Protein AF-A0A367K504-F1 (afdb_monomer)

pLDDT: mean 81.27, std 21.04, range [21.81, 98.81]

Solvent-accessible surface area (backbone atoms only — not comparable to full-atom values): 59587 Å² total; per-residue (Å²): 132,54,74,78,36,51,60,57,52,49,54,50,51,54,34,50,54,45,28,52,50,46,46,54,60,27,46,46,58,29,43,46,84,53,85,76,71,85,64,82,77,92,67,81,67,70,79,74,68,74,73,92,76,68,90,70,59,43,55,76,68,80,69,54,55,53,41,32,34,42,38,22,31,32,24,21,30,46,70,43,43,50,36,16,44,57,37,53,48,46,40,58,67,39,44,48,78,43,61,64,46,73,30,40,36,36,28,10,18,59,31,43,31,49,44,88,86,64,62,35,34,41,72,52,67,72,30,44,51,55,52,35,48,53,43,70,74,68,57,89,54,53,62,45,52,44,50,15,54,40,62,32,20,26,26,61,34,82,84,40,94,71,37,53,48,70,79,40,41,79,28,30,65,46,34,61,75,42,62,33,38,36,72,57,72,53,77,54,92,93,43,42,35,36,38,37,43,37,46,32,57,57,73,56,19,39,23,33,92,52,56,74,28,28,43,37,36,8,78,41,35,44,48,50,46,51,74,54,65,75,67,92,54,63,40,28,40,36,39,24,14,61,42,76,18,41,42,46,76,22,22,12,62,89,65,52,39,61,72,57,54,40,51,56,30,45,38,37,38,22,17,79,70,40,62,32,75,97,60,47,24,75,31,38,42,42,71,43,90,85,34,60,23,40,38,42,47,43,45,23,20,20,83,66,29,26,39,30,46,38,35,38,45,78,66,36,73,22,69,39,83,46,65,56,60,71,85,72,52,69,83,52,56,81,51,48,101,84,68,32,38,66,63,58,46,76,58,87,97,41,79,44,72,62,75,72,79,80,57,90,66,55,39,42,53,39,57,43,35,69,35,40,14,51,66,50,47,80,75,67,35,71,41,64,34,52,45,62,21,46,28,38,32,30,35,52,34,46,84,61,90,60,67,84,63,46,52,63,48,51,24,51,73,83,42,78,50,97,48,73,68,41,82,71,54,101,43,39,34,29,23,67,51,64,54,85,82,50,68,44,81,42,77,45,39,45,36,44,36,34,31,40,88,90,63,50,62,18,68,36,75,40,52,24,36,45,65,33,56,62,42,71,74,81,36,60,63,10,28,48,55,57,71,37,51,50,56,61,50,31,46,50,54,33,50,51,52,53,50,53,52,49,51,57,63,48,50,26,50,73,68,19,67,59,94,50,70,69,34,48,49,54,52,50,51,53,52,48,55,43,43,58,46,64,75,40,72,83,22,67,64,51,50,52,53,38,50,52,53,50,51,52,49,38,46,33,40,31,67,76,68,39,39,69,60,44,55,49,52,52,53,47,58,48,38,58,56,61,42,72,42,33,31,32,39,37,11,81,73,33,91,46,68,50,59,12,41,31,40,36,27,57,61,17,37,31,38,73,88,46,60,44,66,42,46,46,30,27,54,54,40,32,50,45,51,46,64,65,42,48,48,48,50,57,50,51,52,56,48,45,45,83,84,93,76,64,71,87,85,52,91,70,90,73,70,57,71,81,72,34,70,68,48,47,48,49,54,50,49,53,51,51,50,58,48,47,56,56,53,47,47,26,68,41,22,40,54,67,59,42,33,49,71,45,19,54,66,50,55,47,51,53,49,51,50,45,38,53,34,63,32,58,82,16,76,76,43,81,81,71,82,80,79,79,86,75,59,87,92,32,66,74,62,53,58,63,64,77,73,66,83,62,81,84,86,70,87,67,88,76,85,79,81,56,101,81,77,80,87,88,85,90,86,88,79,89,82,83,91,89,88,86,91,81,90,79,92,88,88,82,83,89,80,93,91,87,86,88,82,88,87,85,90,82,89,83,88,78,88,85,87,89,82,90,82,78,95,78,68,67,71,69,61,54,63,72,43,46,72,45,53,59,46,33,68,72,73,65,56,78,65,27,69,50,34,40,61,84,53,54,49,67,59,53,46,53,54,47,45,54,51,31,51,51,44,50,51,49,52,51,53,44,51,63,75,38,56,98,56,50,92,58,51,83,70,34,68,58,48,50,45,42,52,48,40,41,52,49,37,48,51,48,41,53,54,35,48,48,27,73,73,67,76,46,69,48,70,67,64,65,41,65,65,67,56,55,52,50,50,56,49,48,50,58,40,34,64,19,43,40,47,44,40,32,56,54,32,71,76,72,62,69,72,81,91,63,64,70,71,63,33,51,45,49,46,40,57,46,47,46,41,34,53,62,50,46,53,52,60,69,44,34,49,67,84,80,50,79,52,44,52,57,64,44,52,47,51,55,50,52,49,63,52,45,45,53,52,45,26,76,75,70,73,50,60,81,43,75,66,66,29,60,90,57,21,59,60,15,45,51,42,63,52,46,54,52,50,46,45,54,50,32,41,52,50,46,45,48,53,50,52,51,51,54,47,50,33,54,75,68,61,46,36,72,80,65,40,56,59,60,48,48,57,48,52,53,48,60,66,72,76,108

Organism: Rhizopus azygosporus (NCBI:txid86630)

Structure (mmCIF, N/CA/C/O backbone):
data_AF-A0A367K504-F1
#
_entry.id   AF-A0A367K504-F1
#
loop_
_atom_site.group_PDB
_atom_site.id
_atom_site.type_symbol
_atom_site.label_atom_id
_atom_site.label_alt_id
_atom_site.label_comp_id
_atom_site.label_asym_id
_atom_site.label_entity_id
_atom_site.label_seq_id
_atom_site.pdbx_PDB_ins_code
_atom_site.Cartn_x
_atom_site.Cartn_y
_atom_site.Cartn_z
_atom_site.occupancy
_atom_site.B_iso_or_equiv
_atom_site.auth_seq_id
_atom_site.auth_comp_id
_atom_site.auth_asym_id
_atom_site.auth_atom_id
_atom_site.pdbx_PDB_model_num
ATOM 1 N N . MET A 1 1 ? 21.777 19.887 -39.825 1.00 49.09 1 MET A N 1
ATOM 2 C CA . MET A 1 1 ? 21.086 18.692 -39.276 1.00 49.09 1 MET A CA 1
ATOM 3 C C . MET A 1 1 ? 21.015 17.625 -40.354 1.00 49.09 1 MET A C 1
ATOM 5 O O . MET A 1 1 ? 20.733 17.965 -41.496 1.00 49.09 1 MET A O 1
ATOM 9 N N . ASN A 1 2 ? 21.251 16.361 -40.006 1.00 61.56 2 ASN A N 1
ATOM 10 C CA . ASN A 1 2 ? 21.154 15.246 -40.948 1.00 61.56 2 ASN A CA 1
ATOM 11 C C . ASN A 1 2 ? 19.685 14.992 -41.351 1.00 61.56 2 ASN A C 1
ATOM 13 O O . ASN A 1 2 ? 18.843 14.749 -40.485 1.00 61.56 2 ASN A O 1
ATOM 17 N N . LYS A 1 3 ? 19.376 15.009 -42.657 1.00 64.62 3 LYS A N 1
ATOM 18 C CA . LYS A 1 3 ? 18.017 14.747 -43.173 1.00 64.62 3 LYS A CA 1
ATOM 19 C C . LYS A 1 3 ? 17.500 13.356 -42.778 1.00 64.62 3 LYS A C 1
ATOM 21 O O . LYS A 1 3 ? 16.303 13.207 -42.549 1.00 64.62 3 LYS A O 1
ATOM 26 N N . SER A 1 4 ? 18.377 12.359 -42.616 1.00 70.62 4 SER A N 1
ATOM 27 C CA . SER A 1 4 ? 17.966 11.016 -42.185 1.00 70.62 4 SER A CA 1
ATOM 28 C C . SER A 1 4 ? 17.636 10.909 -40.694 1.00 70.62 4 SER A C 1
ATOM 30 O O . SER A 1 4 ? 17.039 9.917 -40.300 1.00 70.62 4 SER A O 1
ATOM 32 N N . ALA A 1 5 ? 17.931 11.914 -39.859 1.00 78.38 5 ALA A N 1
ATOM 33 C CA . ALA A 1 5 ? 17.444 11.934 -38.476 1.00 78.38 5 ALA A CA 1
ATOM 34 C C . ALA A 1 5 ? 15.930 12.212 -38.415 1.00 78.38 5 ALA A C 1
ATOM 36 O O . ALA A 1 5 ? 15.217 11.609 -37.615 1.00 78.38 5 ALA A O 1
ATOM 37 N N . PHE A 1 6 ? 15.429 13.085 -39.298 1.00 83.56 6 PHE A N 1
ATOM 38 C CA . PHE A 1 6 ? 14.051 13.585 -39.277 1.00 83.56 6 PHE A CA 1
ATOM 39 C C . PHE A 1 6 ? 12.998 12.478 -39.443 1.00 83.56 6 PHE A C 1
ATOM 41 O O . PHE A 1 6 ? 11.998 12.477 -38.730 1.00 83.56 6 PHE A O 1
ATOM 48 N N . ILE A 1 7 ? 13.238 11.492 -40.315 1.00 88.94 7 ILE A N 1
ATOM 49 C CA . ILE A 1 7 ? 12.280 10.400 -40.555 1.00 88.94 7 ILE A CA 1
ATOM 50 C C . ILE A 1 7 ? 12.028 9.541 -39.301 1.00 88.94 7 ILE A C 1
ATOM 52 O O . ILE A 1 7 ? 10.896 9.132 -39.057 1.00 88.94 7 ILE A O 1
ATOM 56 N N . TYR A 1 8 ? 13.036 9.340 -38.444 1.00 90.75 8 TYR A N 1
ATOM 57 C CA . TYR A 1 8 ? 12.856 8.627 -37.173 1.00 90.75 8 TYR A CA 1
ATOM 58 C C . TYR A 1 8 ? 12.005 9.433 -36.184 1.00 90.75 8 TYR A C 1
ATOM 60 O O . TYR A 1 8 ? 11.153 8.860 -35.510 1.00 90.75 8 TYR A O 1
ATOM 68 N N . ILE A 1 9 ? 12.167 10.761 -36.147 1.00 90.75 9 ILE A N 1
ATOM 69 C CA . ILE A 1 9 ? 11.327 11.668 -35.343 1.00 90.75 9 ILE A CA 1
ATOM 70 C C . ILE A 1 9 ? 9.872 11.597 -35.826 1.00 90.75 9 ILE A C 1
ATOM 72 O O . ILE A 1 9 ? 8.965 11.504 -35.004 1.00 90.75 9 ILE A O 1
ATOM 76 N N . VAL A 1 10 ? 9.637 11.560 -37.143 1.00 93.25 10 VAL A N 1
ATOM 77 C CA . VAL A 1 10 ? 8.291 11.371 -37.712 1.00 93.25 10 VAL A CA 1
ATOM 78 C C . VAL A 1 10 ? 7.691 10.029 -37.275 1.00 93.25 10 VAL A C 1
ATOM 80 O O . VAL A 1 10 ? 6.559 10.015 -36.795 1.00 93.25 10 VAL A O 1
ATOM 83 N N . PHE A 1 11 ? 8.437 8.919 -37.336 1.00 94.94 11 PHE A N 1
ATOM 84 C CA . PHE A 1 11 ? 7.955 7.625 -36.824 1.00 94.94 11 PHE A CA 1
ATOM 85 C C . PHE A 1 11 ? 7.634 7.653 -35.321 1.00 94.94 11 PHE A C 1
ATOM 87 O O . PHE A 1 11 ? 6.628 7.076 -34.905 1.00 94.94 11 PHE A O 1
ATOM 94 N N . ILE A 1 12 ? 8.427 8.358 -34.510 1.00 95.00 12 ILE A N 1
ATOM 95 C CA . ILE A 1 12 ? 8.157 8.553 -33.077 1.00 95.00 12 ILE A CA 1
ATOM 96 C C . ILE A 1 12 ? 6.874 9.367 -32.866 1.00 95.00 12 ILE A C 1
ATOM 98 O O . ILE A 1 12 ? 6.015 8.953 -32.091 1.00 95.00 12 ILE A O 1
ATOM 102 N N . ILE A 1 13 ? 6.696 10.485 -33.577 1.00 95.25 13 ILE A N 1
ATOM 103 C CA . ILE A 1 13 ? 5.498 11.336 -33.482 1.00 95.25 13 ILE A CA 1
ATOM 104 C C . ILE A 1 13 ? 4.243 10.551 -33.887 1.00 95.25 13 ILE A C 1
ATOM 106 O O . ILE A 1 13 ? 3.258 10.552 -33.150 1.00 95.25 13 ILE A O 1
ATOM 110 N N . LEU A 1 14 ? 4.288 9.813 -35.002 1.00 96.81 14 LEU A N 1
ATOM 111 C CA . LEU A 1 14 ? 3.197 8.927 -35.428 1.00 96.81 14 LEU A CA 1
ATOM 112 C C . LEU A 1 14 ? 2.898 7.848 -34.375 1.00 96.81 14 LEU A C 1
ATOM 114 O O . LEU A 1 14 ? 1.731 7.566 -34.091 1.00 96.81 14 LEU A O 1
ATOM 118 N N . SER A 1 15 ? 3.934 7.298 -33.737 1.00 96.44 15 SER A N 1
ATOM 119 C CA . SER A 1 15 ? 3.780 6.311 -32.664 1.00 96.44 15 SER A CA 1
ATOM 120 C C . SER A 1 15 ? 3.163 6.913 -31.400 1.00 96.44 15 SER A C 1
ATOM 122 O O . SER A 1 15 ? 2.315 6.272 -30.784 1.00 96.44 15 SER A O 1
ATOM 124 N N . PHE A 1 16 ? 3.488 8.159 -31.040 1.00 94.56 16 PHE A N 1
ATOM 125 C CA . PHE A 1 16 ? 2.830 8.881 -29.944 1.00 94.56 16 PHE A CA 1
ATOM 126 C C . PHE A 1 16 ? 1.373 9.246 -30.262 1.00 94.56 16 PHE A C 1
ATOM 128 O O . PHE A 1 16 ? 0.513 9.105 -29.394 1.00 94.56 16 PHE A O 1
ATOM 135 N N . ILE A 1 17 ? 1.056 9.630 -31.503 1.00 96.44 17 ILE A N 1
ATOM 136 C CA . ILE A 1 17 ? -0.330 9.860 -31.948 1.00 96.44 17 ILE A CA 1
ATOM 137 C C . ILE A 1 17 ? -1.147 8.562 -31.828 1.00 96.44 17 ILE A C 1
ATOM 139 O O . ILE A 1 17 ? -2.238 8.559 -31.251 1.00 96.44 17 ILE A O 1
ATOM 143 N N . ARG A 1 18 ? -0.598 7.432 -32.293 1.00 96.44 18 ARG A N 1
ATOM 144 C CA . ARG A 1 18 ? -1.230 6.111 -32.162 1.00 96.44 18 ARG A CA 1
ATOM 145 C C . ARG A 1 18 ? -1.320 5.640 -30.704 1.00 96.44 18 ARG A C 1
ATOM 147 O O . ARG A 1 18 ? -2.340 5.072 -30.323 1.00 96.44 18 ARG A O 1
ATOM 154 N N . SER A 1 19 ? -0.319 5.930 -29.877 1.00 94.94 19 SER A N 1
ATOM 155 C CA . SER A 1 19 ? -0.334 5.680 -28.425 1.00 94.94 19 SER A CA 1
ATOM 156 C C . SER A 1 19 ? -1.477 6.425 -27.738 1.00 94.94 19 SER A C 1
ATOM 158 O O . SER A 1 19 ? -2.259 5.835 -26.996 1.00 94.94 19 SER A O 1
ATOM 160 N N . PHE A 1 20 ? -1.630 7.718 -28.041 1.00 93.69 20 PHE A N 1
ATOM 161 C CA . PHE A 1 20 ? -2.717 8.539 -27.515 1.00 93.69 20 PHE A CA 1
ATOM 162 C C . PHE A 1 20 ? -4.087 8.027 -27.977 1.00 93.69 20 PHE A C 1
ATOM 164 O O . PHE A 1 20 ? -5.013 7.956 -27.170 1.00 93.69 20 PHE A O 1
ATOM 171 N N . GLN A 1 21 ? -4.214 7.600 -29.240 1.00 95.50 21 GLN A N 1
ATOM 172 C CA . GLN A 1 21 ? -5.426 6.951 -29.748 1.00 95.50 21 GLN A CA 1
ATOM 173 C C . GLN A 1 21 ? -5.743 5.655 -28.982 1.00 95.50 21 GLN A C 1
ATOM 175 O O . GLN A 1 21 ? -6.886 5.465 -28.568 1.00 95.50 21 GLN A O 1
ATOM 180 N N . LEU A 1 22 ? -4.753 4.781 -28.766 1.00 94.94 22 LEU A N 1
ATOM 181 C CA . LEU A 1 22 ? -4.925 3.521 -28.035 1.00 94.94 22 LEU A CA 1
ATOM 182 C C . LEU A 1 22 ? -5.376 3.773 -26.596 1.00 94.94 22 LEU A C 1
ATOM 184 O O . LEU A 1 22 ? -6.432 3.275 -26.207 1.00 94.94 22 LEU A O 1
ATOM 188 N N . TYR A 1 23 ? -4.660 4.631 -25.863 1.00 92.25 23 TYR A N 1
ATOM 189 C CA . TYR A 1 23 ? -5.039 5.086 -24.523 1.00 92.25 23 TYR A CA 1
ATOM 190 C C . TYR A 1 23 ? -6.456 5.673 -24.482 1.00 92.25 23 TYR A C 1
ATOM 192 O O . TYR A 1 23 ? -7.227 5.391 -23.561 1.00 92.25 23 TYR A O 1
ATOM 200 N N . TRP A 1 24 ? -6.832 6.475 -25.486 1.00 92.25 24 TRP A N 1
ATOM 201 C CA . TRP A 1 24 ? -8.178 7.037 -25.601 1.00 92.25 24 TRP A CA 1
ATOM 202 C C . TRP A 1 24 ? -9.244 5.952 -25.790 1.00 92.25 24 TRP A C 1
ATOM 204 O O . TRP A 1 24 ? -10.315 6.037 -25.186 1.00 92.25 24 TRP A O 1
ATOM 214 N N . THR A 1 25 ? -8.961 4.924 -26.596 1.00 93.94 25 THR A N 1
ATOM 215 C CA . THR A 1 25 ? -9.890 3.806 -26.814 1.00 93.94 25 THR A CA 1
ATOM 216 C C . THR A 1 25 ? -9.983 2.851 -25.627 1.00 93.94 25 THR A C 1
ATOM 218 O O . THR A 1 25 ? -11.101 2.480 -25.271 1.00 93.94 25 THR A O 1
ATOM 221 N N . SER A 1 26 ? -8.870 2.499 -24.973 1.00 93.69 26 SER A N 1
ATOM 222 C CA . SER A 1 26 ? -8.876 1.535 -23.867 1.00 93.69 26 SER A CA 1
ATOM 223 C C . SER A 1 26 ? -9.541 2.099 -22.617 1.00 93.69 26 SER A C 1
ATOM 225 O O . SER A 1 26 ? -10.418 1.473 -22.028 1.00 93.69 26 SER A O 1
ATOM 227 N N . THR A 1 27 ? -9.233 3.350 -22.274 1.00 92.75 27 THR A N 1
ATOM 228 C CA . THR A 1 27 ? -9.835 4.044 -21.125 1.00 92.75 27 THR A CA 1
ATOM 229 C C . THR A 1 27 ? -11.193 4.691 -21.441 1.00 92.75 27 THR A C 1
ATOM 231 O O . THR A 1 27 ? -11.690 5.480 -20.636 1.00 92.75 27 THR A O 1
ATOM 234 N N . ARG A 1 28 ? -11.830 4.378 -22.585 1.00 92.81 28 ARG A N 1
ATOM 235 C CA . ARG A 1 28 ? -13.105 4.992 -23.014 1.00 92.81 28 ARG A CA 1
ATOM 236 C C . ARG A 1 28 ? -14.203 4.878 -21.954 1.00 92.81 28 ARG A C 1
ATOM 238 O O . ARG A 1 28 ? -14.931 5.839 -21.739 1.00 92.81 28 ARG A O 1
ATOM 245 N N . GLU A 1 29 ? -14.309 3.736 -21.276 1.00 91.88 29 GLU A N 1
ATOM 246 C CA . GLU A 1 29 ? -15.334 3.508 -20.245 1.00 91.88 29 GLU A CA 1
ATOM 247 C C . GLU A 1 29 ? -15.064 4.202 -18.905 1.00 91.88 29 GLU A C 1
ATOM 249 O O . GLU A 1 29 ? -15.975 4.328 -18.087 1.00 91.88 29 GLU A O 1
ATOM 254 N N . LEU A 1 30 ? -13.836 4.665 -18.666 1.00 92.69 30 LEU A N 1
ATOM 255 C CA . LEU A 1 30 ? -13.464 5.409 -17.459 1.00 92.69 30 LEU A CA 1
ATOM 256 C C . LEU A 1 30 ? -13.825 6.903 -17.573 1.00 92.69 30 LEU A C 1
ATOM 258 O O . LEU A 1 30 ? -13.777 7.637 -16.589 1.00 92.69 30 LEU A O 1
ATOM 262 N N . ARG A 1 31 ? -14.184 7.372 -18.772 1.00 89.12 31 ARG A N 1
ATOM 263 C CA . ARG A 1 31 ? -14.389 8.790 -19.092 1.00 89.12 31 ARG A CA 1
ATOM 264 C C . ARG A 1 31 ? -15.873 9.153 -19.077 1.00 89.12 31 ARG A C 1
ATOM 266 O O . ARG A 1 31 ? -16.708 8.372 -19.527 1.00 89.12 31 ARG A O 1
ATOM 273 N N . SER A 1 32 ? -16.174 10.370 -18.623 1.00 81.69 32 SER A N 1
ATOM 274 C CA . SER A 1 32 ? -17.493 10.989 -18.800 1.00 81.69 32 SER A CA 1
ATOM 275 C C . SER A 1 32 ? -17.873 11.041 -20.284 1.00 81.69 32 SER A C 1
ATOM 277 O O . SER A 1 32 ? -17.033 11.323 -21.142 1.00 81.69 32 SER A O 1
ATOM 279 N N . THR A 1 33 ? -19.146 10.780 -20.576 1.00 71.56 33 THR A N 1
ATOM 280 C CA . THR A 1 33 ? -19.734 10.906 -21.919 1.00 71.56 33 THR A CA 1
ATOM 281 C C . THR A 1 33 ? -20.257 12.316 -22.204 1.00 71.56 33 THR A C 1
ATOM 283 O O . THR A 1 33 ? -20.405 12.695 -23.366 1.00 71.56 33 THR A O 1
ATOM 286 N N . THR A 1 34 ? -20.478 13.122 -21.163 1.00 66.19 34 THR A N 1
ATOM 287 C CA . THR A 1 34 ? -20.882 14.527 -21.269 1.00 66.19 34 THR A CA 1
ATOM 288 C C . THR A 1 34 ? -19.709 15.386 -21.752 1.00 66.19 34 THR A C 1
ATOM 290 O O . THR A 1 34 ? -18.590 15.254 -21.249 1.00 66.19 34 THR A O 1
ATOM 293 N N . LYS A 1 35 ? -19.941 16.336 -22.674 1.00 55.25 35 LYS A N 1
ATOM 294 C CA . LYS A 1 35 ? -18.933 17.367 -22.987 1.00 55.25 35 LYS A CA 1
ATOM 295 C C . LYS A 1 35 ? -18.582 18.127 -21.703 1.00 55.25 35 LYS A C 1
ATOM 297 O O . LYS A 1 35 ? -19.447 18.742 -21.085 1.00 55.25 35 LYS A O 1
ATOM 302 N N . ARG A 1 36 ? -17.305 18.077 -21.318 1.00 50.16 36 ARG A N 1
ATOM 303 C CA . ARG A 1 36 ? -16.761 18.714 -20.111 1.00 50.16 36 ARG A CA 1
ATOM 304 C C . ARG A 1 36 ? -17.080 20.214 -20.121 1.00 50.16 36 ARG A C 1
ATOM 306 O O . ARG A 1 36 ? -16.587 20.926 -20.996 1.00 50.16 36 ARG A O 1
ATOM 313 N N . GLN A 1 37 ? -17.840 20.706 -19.139 1.00 44.03 37 GLN A N 1
ATOM 314 C CA . GLN A 1 37 ? -17.777 22.131 -18.806 1.00 44.03 37 GLN A CA 1
ATOM 315 C C . GLN A 1 37 ? -16.333 22.422 -18.381 1.00 44.03 37 GLN A C 1
ATOM 317 O O . GLN A 1 37 ? -15.807 21.787 -17.470 1.00 44.03 37 GLN A O 1
ATOM 322 N N . TRP A 1 38 ? -15.664 23.314 -19.112 1.00 38.44 38 TRP A N 1
ATOM 323 C CA . TRP A 1 38 ? -14.255 23.652 -18.874 1.00 38.44 38 TRP A CA 1
ATOM 324 C C . TRP A 1 38 ? -14.049 24.488 -17.608 1.00 38.44 38 TRP A C 1
ATOM 326 O O . TRP A 1 38 ? -12.964 24.478 -17.033 1.00 38.44 38 TRP A O 1
ATOM 336 N N . LEU A 1 39 ? -15.103 25.168 -17.155 1.00 36.09 39 LEU A N 1
ATOM 337 C CA . LEU A 1 39 ? -15.159 25.776 -15.834 1.00 36.09 39 LEU A CA 1
ATOM 338 C C . LEU A 1 39 ? -15.243 24.665 -14.774 1.00 36.09 39 LEU A C 1
ATOM 340 O O . LEU A 1 39 ? -16.147 23.828 -14.867 1.00 36.09 39 LEU A O 1
ATOM 344 N N . PRO A 1 40 ? -14.373 24.649 -13.747 1.00 37.53 40 PRO A N 1
ATOM 345 C CA . PRO A 1 40 ? -14.600 23.799 -12.589 1.00 37.53 40 PRO A CA 1
ATOM 346 C C . PRO A 1 40 ? -15.913 24.235 -11.935 1.00 37.53 40 PRO A C 1
ATOM 348 O O . PRO A 1 40 ? -16.069 25.387 -11.531 1.00 37.53 40 PRO A O 1
ATOM 351 N N . THR A 1 41 ? -16.884 23.328 -11.832 1.00 40.78 41 THR A N 1
ATOM 352 C CA . THR A 1 41 ? -18.127 23.632 -11.122 1.00 40.78 41 THR A CA 1
ATOM 353 C C . THR A 1 41 ? -17.795 23.882 -9.654 1.00 40.78 41 THR A C 1
ATOM 355 O O . THR A 1 41 ? -17.417 22.942 -8.952 1.00 40.78 41 THR A O 1
ATOM 358 N N . ASN A 1 42 ? -17.960 25.124 -9.184 1.00 38.31 42 ASN A N 1
ATOM 359 C CA . ASN A 1 42 ? -17.816 25.508 -7.775 1.00 38.31 42 ASN A CA 1
ATOM 360 C C . ASN A 1 42 ? -18.897 24.818 -6.925 1.00 38.31 42 ASN A C 1
ATOM 362 O O . ASN A 1 42 ? -19.934 25.387 -6.593 1.00 38.31 42 ASN A O 1
ATOM 366 N N . ARG A 1 43 ? -18.664 23.536 -6.628 1.00 47.97 43 ARG A N 1
ATOM 367 C CA . ARG A 1 43 ? -19.556 22.637 -5.885 1.00 47.97 43 ARG A CA 1
ATOM 368 C C . ARG A 1 43 ? -18.858 21.888 -4.754 1.00 47.97 43 ARG A C 1
ATOM 370 O O . ARG A 1 43 ? -19.454 21.001 -4.154 1.00 47.97 43 ARG A O 1
ATOM 377 N N . THR A 1 44 ? -17.684 22.351 -4.330 1.00 41.03 44 THR A N 1
ATOM 378 C CA . THR A 1 44 ? -17.359 22.301 -2.901 1.00 41.03 44 THR A CA 1
ATOM 379 C C . THR A 1 44 ? -18.186 23.359 -2.169 1.00 41.03 44 THR A C 1
ATOM 381 O O . THR A 1 44 ? -17.657 24.380 -1.733 1.00 41.03 44 THR A O 1
ATOM 384 N N . LYS A 1 45 ? -19.480 23.073 -1.953 1.00 42.78 45 LYS A N 1
ATOM 385 C CA . LYS A 1 45 ? -19.993 23.332 -0.605 1.00 42.78 45 LYS A CA 1
ATOM 386 C C . LYS A 1 45 ? -19.097 22.493 0.303 1.00 42.78 45 LYS A C 1
ATOM 388 O O . LYS A 1 45 ? -18.956 21.291 0.070 1.00 42.78 45 LYS A O 1
ATOM 393 N N . SER A 1 46 ? -18.419 23.120 1.256 1.00 44.50 46 SER A N 1
ATOM 394 C CA . SER A 1 46 ? -17.802 22.375 2.350 1.00 44.50 46 SER A CA 1
ATOM 395 C C . SER A 1 46 ? -18.871 21.475 2.971 1.00 44.50 46 SER A C 1
ATOM 397 O O . SER A 1 46 ? -20.033 21.884 3.064 1.00 44.50 46 SER A O 1
ATOM 399 N N . LEU A 1 47 ? -18.503 20.260 3.399 1.00 51.50 47 LEU A N 1
ATOM 400 C CA . LEU A 1 47 ? -19.364 19.564 4.353 1.00 51.50 47 LEU A CA 1
ATOM 401 C C . LEU A 1 47 ? -19.549 20.530 5.535 1.00 51.50 47 LEU A C 1
ATOM 403 O O . LEU A 1 47 ? -18.541 21.084 5.997 1.00 51.50 47 LEU A O 1
ATOM 407 N N . PRO A 1 48 ? -20.790 20.800 5.978 1.00 46.19 48 PRO A N 1
ATOM 408 C CA . PRO A 1 48 ? -20.996 21.640 7.143 1.00 46.19 48 PRO A CA 1
ATOM 409 C C . PRO A 1 48 ? -20.242 21.006 8.311 1.00 46.19 48 PRO A C 1
ATOM 411 O O . PRO A 1 48 ? -20.333 19.796 8.528 1.00 46.19 48 PRO A O 1
ATOM 414 N N . LEU A 1 49 ? -19.457 21.815 9.025 1.00 52.88 49 LEU A N 1
ATOM 415 C CA . LEU A 1 49 ? -18.823 21.369 10.261 1.00 52.88 49 LEU A CA 1
ATOM 416 C C . LEU A 1 49 ? -19.927 20.874 11.198 1.00 52.88 49 LEU A C 1
ATOM 418 O O . LEU A 1 49 ? -20.951 21.550 11.328 1.00 52.88 49 LEU A O 1
ATOM 422 N N . LEU A 1 50 ? -19.723 19.716 11.834 1.00 59.00 50 LEU A N 1
ATOM 423 C CA . LEU A 1 50 ? -20.664 19.221 12.836 1.00 59.00 50 LEU A CA 1
ATOM 424 C C . LEU A 1 50 ? -20.892 20.323 13.888 1.00 59.00 50 LEU A C 1
ATOM 426 O O . LEU A 1 50 ? -19.909 20.899 14.376 1.00 59.00 50 LEU A O 1
ATOM 430 N N . PRO A 1 51 ? -22.151 20.662 14.216 1.00 55.78 51 PRO A N 1
ATOM 431 C CA . PRO A 1 51 ? -22.437 21.736 15.152 1.00 55.78 51 PRO A CA 1
ATOM 432 C C . PRO A 1 51 ? -21.925 21.349 16.542 1.00 55.78 51 PRO A C 1
ATOM 434 O O . PRO A 1 51 ? -22.416 20.402 17.142 1.00 55.78 51 PRO A O 1
ATOM 437 N N . ARG A 1 52 ? -20.973 22.122 17.080 1.00 56.56 52 ARG A N 1
ATOM 438 C CA . ARG A 1 52 ? -20.351 21.930 18.411 1.00 56.56 52 ARG A CA 1
ATOM 439 C C . ARG A 1 52 ? -21.306 22.079 19.612 1.00 56.56 52 ARG A C 1
ATOM 441 O O . ARG A 1 52 ? -20.847 22.168 20.745 1.00 56.56 52 ARG A O 1
ATOM 448 N N . ASN A 1 53 ? -22.611 22.153 19.364 1.00 55.66 53 ASN A N 1
ATOM 449 C CA . ASN A 1 53 ? -23.628 22.611 20.307 1.00 55.66 53 ASN A CA 1
ATOM 450 C C . ASN A 1 53 ? -24.688 21.536 20.615 1.00 55.66 53 ASN A C 1
ATOM 452 O O . ASN A 1 53 ? -25.747 21.876 21.139 1.00 55.66 53 ASN A O 1
ATOM 456 N N . ASP A 1 54 ? -24.440 20.258 20.305 1.00 73.94 54 ASP A N 1
ATOM 457 C CA . ASP A 1 54 ? -25.212 19.195 20.956 1.00 73.94 54 ASP A CA 1
ATOM 458 C C . ASP A 1 54 ? -24.842 19.083 22.442 1.00 73.94 54 ASP A C 1
ATOM 460 O O . ASP A 1 54 ? -23.694 19.272 22.842 1.00 73.94 54 ASP A O 1
ATOM 464 N N . THR A 1 55 ? -25.843 18.797 23.270 1.00 80.06 55 THR A N 1
ATOM 465 C CA . THR A 1 55 ? -25.719 18.654 24.729 1.00 80.06 55 THR A CA 1
ATOM 466 C C . THR A 1 55 ? -25.374 17.220 25.148 1.00 80.06 55 THR A C 1
ATOM 468 O O . THR A 1 55 ? -25.563 16.844 26.305 1.00 80.06 55 THR A O 1
ATOM 471 N N . ILE A 1 56 ? -24.888 16.394 24.213 1.00 89.00 56 ILE A N 1
ATOM 472 C CA . ILE A 1 56 ? -24.653 14.967 24.434 1.00 89.00 56 ILE A CA 1
ATOM 473 C C . ILE A 1 56 ? -23.367 14.785 25.246 1.00 89.00 56 ILE A C 1
ATOM 475 O O . ILE A 1 56 ? -22.254 15.023 24.777 1.00 89.00 56 ILE A O 1
ATOM 479 N N . ILE A 1 57 ? -23.543 14.325 26.482 1.00 92.31 57 ILE A N 1
ATOM 480 C CA . ILE A 1 57 ? -22.471 13.923 27.392 1.00 92.31 57 ILE A CA 1
ATOM 481 C C . ILE A 1 57 ? -22.398 12.400 27.381 1.00 92.31 57 ILE A C 1
ATOM 483 O O . ILE A 1 57 ? -23.396 11.731 27.639 1.00 92.31 57 ILE A O 1
ATOM 487 N N . ILE A 1 58 ? -21.213 11.855 27.115 1.00 94.56 58 ILE A N 1
ATOM 488 C CA . ILE A 1 58 ? -20.966 10.411 27.153 1.00 94.56 58 ILE A CA 1
ATOM 489 C C . ILE A 1 58 ? -20.914 9.955 28.623 1.00 94.56 58 ILE A C 1
ATOM 491 O O . ILE A 1 58 ? -20.043 10.395 29.381 1.00 94.56 58 ILE A O 1
ATOM 495 N N . LYS A 1 59 ? -21.855 9.084 29.016 1.00 94.19 59 LYS A N 1
ATOM 496 C CA . LYS A 1 59 ? -22.023 8.535 30.379 1.00 94.19 59 LYS A CA 1
ATOM 497 C C . LYS A 1 59 ? -21.892 6.998 30.393 1.00 94.19 59 LYS A C 1
ATOM 499 O O . LYS A 1 59 ? -21.352 6.401 29.463 1.00 94.19 59 LYS A O 1
ATOM 504 N N . ASN A 1 60 ? -22.438 6.352 31.423 1.00 93.94 60 ASN A N 1
ATOM 505 C CA . ASN A 1 60 ? -22.613 4.904 31.541 1.00 93.94 60 ASN A CA 1
ATOM 506 C C . ASN A 1 60 ? -23.818 4.322 30.768 1.00 93.94 60 ASN A C 1
ATOM 508 O O . ASN A 1 60 ? -24.003 3.114 30.779 1.00 93.94 60 ASN A O 1
ATOM 512 N N . GLU A 1 61 ? -24.645 5.130 30.098 1.00 91.50 61 GLU A N 1
ATOM 513 C CA . GLU A 1 61 ? -25.865 4.644 29.424 1.00 91.50 61 GLU A CA 1
ATOM 514 C C . GLU A 1 61 ? -25.550 3.710 28.226 1.00 91.50 61 GLU A C 1
ATOM 516 O O . GLU A 1 61 ? -24.664 4.032 27.429 1.00 91.50 61 GLU A O 1
ATOM 521 N N . PRO A 1 62 ? -26.261 2.579 28.042 1.00 88.94 62 PRO A N 1
ATOM 522 C CA . PRO A 1 62 ? -25.991 1.615 26.963 1.00 88.94 62 PRO A CA 1
ATOM 523 C C . PRO A 1 62 ? -26.506 2.054 25.582 1.00 88.94 62 PRO A C 1
ATOM 525 O O . PRO A 1 62 ? -26.215 1.407 24.577 1.00 88.94 62 PRO A O 1
ATOM 528 N N . ASN A 1 63 ? -27.261 3.153 25.530 1.00 85.50 63 ASN A N 1
ATOM 529 C CA . ASN A 1 63 ? -27.836 3.715 24.312 1.00 85.50 63 ASN A CA 1
ATOM 530 C C . ASN A 1 63 ? -26.757 4.226 23.337 1.00 85.50 63 ASN A C 1
ATOM 532 O O . ASN A 1 63 ? -25.610 4.472 23.713 1.00 85.50 63 ASN A O 1
ATOM 536 N N . GLU A 1 64 ? -27.160 4.440 22.081 1.00 87.56 64 GLU A N 1
ATOM 537 C CA . GLU A 1 64 ? -26.354 5.098 21.037 1.00 87.56 64 GLU A CA 1
ATOM 538 C C . GLU A 1 64 ? -25.002 4.442 20.730 1.00 87.56 64 GLU A C 1
ATOM 540 O O . GLU A 1 64 ? -24.049 5.083 20.280 1.00 87.56 64 GLU A O 1
ATOM 545 N N . LEU A 1 65 ? -24.981 3.125 20.919 1.00 94.44 65 LEU A N 1
ATOM 546 C CA . LEU A 1 65 ? -23.896 2.213 20.610 1.00 94.44 65 LEU A CA 1
ATOM 547 C C . LEU A 1 65 ? -24.376 1.158 19.604 1.00 94.44 65 LEU A C 1
ATOM 549 O O . LEU A 1 65 ? -25.484 0.628 19.710 1.00 94.44 65 LEU A O 1
ATOM 553 N N . PHE A 1 66 ? -23.532 0.835 18.629 1.00 96.69 66 PHE A N 1
ATOM 554 C CA . PHE A 1 66 ? -23.619 -0.411 17.866 1.00 96.69 66 PHE A CA 1
ATOM 555 C C . PHE A 1 66 ? -22.243 -0.839 17.370 1.00 96.69 66 PHE A C 1
ATOM 557 O O . PHE A 1 66 ? -21.317 -0.027 17.295 1.00 96.69 66 PHE A O 1
ATOM 564 N N . TYR A 1 67 ? -22.104 -2.113 17.013 1.00 97.94 67 TYR A N 1
ATOM 565 C CA . TYR A 1 67 ? -20.856 -2.648 16.487 1.00 97.94 67 TYR A CA 1
ATOM 566 C C . TYR A 1 67 ? -21.084 -3.731 15.428 1.00 97.94 67 TYR A C 1
ATOM 568 O O . TYR A 1 67 ? -22.056 -4.486 15.463 1.00 97.94 67 TYR A O 1
ATOM 576 N N . PHE A 1 68 ? -20.165 -3.794 14.469 1.00 98.69 68 PHE A N 1
ATOM 577 C CA . PHE A 1 68 ? -20.168 -4.729 13.348 1.00 98.69 68 PHE A CA 1
ATOM 578 C C . PHE A 1 68 ? -18.771 -5.318 13.137 1.00 98.69 68 PHE A C 1
ATOM 580 O O . PHE A 1 68 ? -17.772 -4.757 13.598 1.00 98.69 68 PHE A O 1
ATOM 587 N N . ILE A 1 69 ? -18.684 -6.449 12.434 1.00 98.75 69 ILE A N 1
ATOM 588 C CA . ILE A 1 69 ? -17.392 -7.060 12.088 1.00 98.75 69 ILE A CA 1
ATOM 589 C C . ILE A 1 69 ? -17.060 -6.793 10.621 1.00 98.75 69 ILE A C 1
ATOM 591 O O . ILE A 1 69 ? -17.901 -6.950 9.741 1.00 98.75 69 ILE A O 1
ATOM 595 N N . HIS A 1 70 ? -15.805 -6.440 10.359 1.00 98.69 70 HIS A N 1
ATOM 596 C CA . HIS A 1 70 ? -15.185 -6.478 9.042 1.00 98.69 70 HIS A CA 1
ATOM 597 C C . HIS A 1 70 ? -14.218 -7.672 8.973 1.00 98.69 70 HIS A C 1
ATOM 599 O O . HIS A 1 70 ? -13.360 -7.834 9.843 1.00 98.69 70 HIS A O 1
ATOM 605 N N . VAL A 1 71 ? -14.354 -8.499 7.938 1.00 98.44 71 VAL A N 1
ATOM 606 C CA . VAL A 1 71 ? -13.430 -9.591 7.588 1.00 98.44 71 VAL A CA 1
ATOM 607 C C . VAL A 1 71 ? -13.016 -9.426 6.126 1.00 98.44 71 VAL A C 1
ATOM 609 O O . VAL A 1 71 ? -13.712 -8.781 5.343 1.00 98.44 71 VAL A O 1
ATOM 612 N N . THR A 1 72 ? -11.881 -9.996 5.742 1.00 98.31 72 THR A N 1
ATOM 613 C CA . THR A 1 72 ? -11.414 -9.984 4.356 1.00 98.31 72 THR A CA 1
ATOM 614 C C . THR A 1 72 ? -10.541 -11.198 4.053 1.00 98.31 72 THR A C 1
ATOM 616 O O . THR A 1 72 ? -10.046 -11.848 4.983 1.00 98.31 72 THR A O 1
ATOM 619 N N . ASP A 1 73 ? -10.374 -11.507 2.766 1.00 98.06 73 ASP A N 1
ATOM 620 C CA . ASP A 1 73 ? -9.422 -12.494 2.255 1.00 98.06 73 ASP A CA 1
ATOM 621 C C . ASP A 1 73 ? -9.540 -13.849 2.982 1.00 98.06 73 ASP A C 1
ATOM 623 O O . ASP A 1 73 ? -8.629 -14.317 3.676 1.00 98.06 73 ASP A O 1
ATOM 627 N N . LEU A 1 74 ? -10.716 -14.472 2.855 1.00 98.19 74 LEU A N 1
ATOM 628 C CA . LEU A 1 74 ? -11.037 -15.780 3.443 1.00 98.19 74 LEU A CA 1
ATOM 629 C C . LEU A 1 74 ? -10.314 -16.917 2.714 1.00 98.19 74 LEU A C 1
ATOM 631 O O . LEU A 1 74 ? -9.771 -17.834 3.335 1.00 98.19 74 LEU A O 1
ATOM 635 N N . HIS A 1 75 ? -10.344 -16.840 1.384 1.00 97.62 75 HIS A N 1
ATOM 636 C CA . HIS A 1 75 ? -9.839 -17.810 0.428 1.00 97.62 75 HIS A CA 1
ATOM 637 C C . HIS A 1 75 ? -10.158 -19.269 0.787 1.00 97.62 75 HIS A C 1
ATOM 639 O O . HIS A 1 75 ? -9.242 -20.078 0.968 1.00 97.62 75 HIS A O 1
ATOM 645 N N . LEU A 1 76 ? -11.437 -19.642 0.882 1.00 97.50 76 LEU A N 1
ATOM 646 C CA . LEU A 1 76 ? -11.820 -21.049 1.034 1.00 97.50 76 LEU A CA 1
ATOM 647 C C . LEU A 1 76 ? -11.194 -21.873 -0.096 1.00 97.50 76 LEU A C 1
ATOM 649 O O . LEU A 1 76 ? -11.360 -21.547 -1.267 1.00 97.50 76 LEU A O 1
ATOM 653 N N . SER A 1 77 ? -10.450 -22.923 0.255 1.00 95.44 77 SER A N 1
ATOM 654 C CA . SER A 1 77 ? -9.628 -23.671 -0.698 1.00 95.44 77 SER A CA 1
ATOM 655 C C . SER A 1 77 ? -9.865 -25.165 -0.607 1.00 95.44 77 SER A C 1
ATOM 657 O O . SER A 1 77 ? -9.708 -25.751 0.467 1.00 95.44 77 SER A O 1
ATOM 659 N N . ARG A 1 78 ? -10.092 -25.812 -1.753 1.00 94.50 78 ARG A N 1
ATOM 660 C CA . ARG A 1 78 ? -10.129 -27.278 -1.858 1.00 94.50 78 ARG A CA 1
ATOM 661 C C . ARG A 1 78 ? -8.739 -27.923 -1.853 1.00 94.50 78 ARG A C 1
ATOM 663 O O . ARG A 1 78 ? -8.639 -29.147 -1.825 1.00 94.50 78 ARG A O 1
ATOM 670 N N . TYR A 1 79 ? -7.658 -27.131 -1.862 1.00 93.12 79 TYR A N 1
ATOM 671 C CA . TYR A 1 79 ? -6.271 -27.623 -1.918 1.00 93.12 79 TYR A CA 1
ATOM 672 C C . TYR A 1 79 ? -5.380 -27.207 -0.733 1.00 93.12 79 TYR A C 1
ATOM 674 O O . TYR A 1 79 ? -4.218 -27.626 -0.685 1.00 93.12 79 TYR A O 1
ATOM 682 N N . ARG A 1 80 ? -5.852 -26.379 0.213 1.00 91.50 80 ARG A N 1
ATOM 683 C CA . ARG A 1 80 ? -5.027 -25.866 1.329 1.00 91.50 80 ARG A CA 1
ATOM 684 C C . ARG A 1 80 ? -5.544 -26.355 2.677 1.00 91.50 80 ARG A C 1
ATOM 686 O O . ARG A 1 80 ? -6.491 -25.825 3.235 1.00 91.50 80 ARG A O 1
ATOM 693 N N . ALA A 1 81 ? -4.861 -27.365 3.212 1.00 86.12 81 ALA A N 1
ATOM 694 C CA . ALA A 1 81 ? -5.185 -27.976 4.501 1.00 86.12 81 ALA A CA 1
ATOM 695 C C . ALA A 1 81 ? -4.875 -27.089 5.722 1.00 86.12 81 ALA A C 1
ATOM 697 O O . ALA A 1 81 ? -5.381 -27.369 6.800 1.00 86.12 81 ALA A O 1
ATOM 698 N N . LYS A 1 82 ? -4.034 -26.054 5.593 1.00 87.94 82 LYS A N 1
ATOM 699 C CA . LYS A 1 82 ? -3.678 -25.130 6.683 1.00 87.94 82 LYS A CA 1
ATOM 700 C C . LYS A 1 82 ? -4.250 -23.746 6.386 1.00 87.94 82 LYS A C 1
ATOM 702 O O . LYS A 1 82 ? -4.055 -23.260 5.273 1.00 87.94 82 LYS A O 1
ATOM 707 N N . GLY A 1 83 ? -4.845 -23.102 7.390 1.00 90.38 83 GLY A N 1
ATOM 708 C CA . GLY A 1 83 ? -5.466 -21.787 7.240 1.00 90.38 83 GLY A CA 1
ATOM 709 C C . GLY A 1 83 ? -6.700 -21.857 6.350 1.00 90.38 83 GLY A C 1
ATOM 710 O O . GLY A 1 83 ? -7.412 -22.865 6.373 1.00 90.38 83 GLY A O 1
ATOM 711 N N . HIS A 1 84 ? -6.920 -20.820 5.539 1.00 93.81 84 HIS A N 1
ATOM 712 C CA . HIS A 1 84 ? -7.982 -20.770 4.533 1.00 93.81 84 HIS A CA 1
ATOM 713 C C . HIS A 1 84 ? -9.343 -21.139 5.175 1.00 93.81 84 HIS A C 1
ATOM 715 O O . HIS A 1 84 ? -9.738 -20.570 6.197 1.00 93.81 84 HIS A O 1
ATOM 721 N N . THR A 1 85 ? -10.008 -22.168 4.645 1.00 95.31 85 THR A N 1
ATOM 722 C CA . THR A 1 85 ? -11.265 -22.756 5.130 1.00 95.31 85 THR A CA 1
ATOM 723 C C . THR A 1 85 ? -11.282 -23.042 6.639 1.00 95.31 85 THR A C 1
ATOM 725 O O . THR A 1 85 ? -12.316 -22.876 7.275 1.00 95.31 85 THR A O 1
ATOM 728 N N . SER A 1 86 ? -10.152 -23.434 7.243 1.00 94.50 86 SER A N 1
ATOM 729 C CA . SER A 1 86 ? -10.076 -23.735 8.681 1.00 94.50 86 SER A CA 1
ATOM 730 C C . SER A 1 86 ? -10.312 -22.500 9.550 1.00 94.50 86 SER A C 1
ATOM 732 O O . SER A 1 86 ? -11.099 -22.553 10.493 1.00 94.50 86 SER A O 1
ATOM 734 N N . HIS A 1 87 ? -9.681 -21.374 9.209 1.00 96.56 87 HIS A N 1
ATOM 735 C CA . HIS A 1 87 ? -9.833 -20.127 9.959 1.00 96.56 87 HIS A CA 1
ATOM 736 C C . HIS A 1 87 ? -11.257 -19.573 9.824 1.00 96.56 87 HIS A C 1
ATOM 738 O O . HIS A 1 87 ? -11.857 -19.177 10.818 1.00 96.56 87 HIS A O 1
ATOM 744 N N . PHE A 1 88 ? -11.831 -19.632 8.618 1.00 97.62 88 PHE A N 1
ATOM 745 C CA . PHE A 1 88 ? -13.219 -19.241 8.361 1.00 97.62 88 PHE A CA 1
ATOM 746 C C . PHE A 1 88 ? -14.232 -20.057 9.184 1.00 97.62 88 PHE A C 1
ATOM 748 O O . PHE A 1 88 ? -15.115 -19.478 9.817 1.00 97.62 88 PHE A O 1
ATOM 755 N N . LEU A 1 89 ? -14.079 -21.387 9.240 1.00 97.25 89 LEU A N 1
ATOM 756 C CA . LEU A 1 89 ? -14.978 -22.240 10.023 1.00 97.25 89 LEU A CA 1
ATOM 757 C C . LEU A 1 89 ? -14.827 -22.021 11.537 1.00 97.25 89 LEU A C 1
ATOM 759 O O . LEU A 1 89 ? -15.844 -21.921 12.215 1.00 97.25 89 LEU A O 1
ATOM 763 N N . HIS A 1 90 ? -13.607 -21.868 12.070 1.00 97.31 90 HIS A N 1
ATOM 764 C CA . HIS A 1 90 ? -13.416 -21.511 13.486 1.00 97.31 90 HIS A CA 1
ATOM 765 C C . HIS A 1 90 ? -13.943 -20.104 13.821 1.00 97.31 90 HIS A C 1
ATOM 767 O O . HIS A 1 90 ? -14.470 -19.891 14.909 1.00 97.31 90 HIS A O 1
ATOM 773 N N . PHE A 1 91 ? -13.854 -19.143 12.897 1.00 98.00 91 PHE A N 1
ATOM 774 C CA . PHE A 1 91 ? -14.434 -17.810 13.076 1.00 98.00 91 PHE A CA 1
ATOM 775 C C . PHE A 1 91 ? -15.967 -17.869 13.207 1.00 98.00 91 PHE A C 1
ATOM 777 O O . PHE A 1 91 ? -16.521 -17.303 14.152 1.00 98.00 91 PHE A O 1
ATOM 784 N N . ILE A 1 92 ? -16.659 -18.606 12.327 1.00 98.25 92 ILE A N 1
ATOM 785 C CA . ILE A 1 92 ? -18.116 -18.793 12.444 1.00 98.25 92 ILE A CA 1
ATOM 786 C C . ILE A 1 92 ? -18.479 -19.615 13.692 1.00 98.25 92 ILE A C 1
ATOM 788 O O . ILE A 1 92 ? -19.423 -19.257 14.392 1.00 98.25 92 ILE A O 1
ATOM 792 N N . GLN A 1 93 ? -17.734 -20.683 13.993 1.00 96.50 93 GLN A N 1
ATOM 793 C CA . GLN A 1 93 ? -18.024 -21.588 15.110 1.00 96.50 93 GLN A CA 1
ATOM 794 C C . GLN A 1 93 ? -17.807 -20.952 16.490 1.00 96.50 93 GLN A C 1
ATOM 796 O O . GLN A 1 93 ? -18.596 -21.213 17.394 1.00 96.50 93 GLN A O 1
ATOM 801 N N . SER A 1 94 ? -16.749 -20.155 16.658 1.00 96.06 94 SER A N 1
ATOM 802 C CA . SER A 1 94 ? -16.241 -19.781 17.988 1.00 96.06 94 SER A CA 1
ATOM 803 C C . SER A 1 94 ? -16.170 -18.272 18.235 1.00 96.06 94 SER A C 1
ATOM 805 O O . SER A 1 94 ? -16.129 -17.846 19.380 1.00 96.06 94 SER A O 1
ATOM 807 N N . ILE A 1 95 ? -16.146 -17.436 17.190 1.00 97.06 95 ILE A N 1
ATOM 808 C CA . ILE A 1 95 ? -15.970 -15.979 17.344 1.00 97.06 95 ILE A CA 1
ATOM 809 C C . ILE A 1 95 ? -17.291 -15.224 17.166 1.00 97.06 95 ILE A C 1
ATOM 811 O O . ILE A 1 95 ? -17.631 -14.367 17.985 1.00 97.06 95 ILE A O 1
ATOM 815 N N . LEU A 1 96 ? -18.081 -15.558 16.139 1.00 97.06 96 LEU A N 1
ATOM 816 C CA . LEU A 1 96 ? -19.388 -14.923 15.922 1.00 97.06 96 LEU A CA 1
ATOM 817 C C . LEU A 1 96 ? -20.371 -15.082 17.103 1.00 97.06 96 LEU A C 1
ATOM 819 O O . LEU A 1 96 ? -20.985 -14.072 17.463 1.00 97.06 96 LEU A O 1
ATOM 823 N N . PRO A 1 97 ? -20.511 -16.259 17.757 1.00 95.56 97 PRO A N 1
ATOM 824 C CA . PRO A 1 97 ? -21.442 -16.429 18.880 1.00 95.56 97 PRO A CA 1
ATOM 825 C C . PRO A 1 97 ? -21.052 -15.631 20.133 1.00 95.56 97 PRO A C 1
ATOM 827 O O . PRO A 1 97 ? -21.913 -15.325 20.959 1.00 95.56 97 PRO A O 1
ATOM 830 N N . VAL A 1 98 ? -19.768 -15.282 20.262 1.00 95.19 98 VAL A N 1
ATOM 831 C CA . VAL A 1 98 ? -19.196 -14.540 21.396 1.00 95.19 98 VAL A CA 1
ATOM 832 C C . VAL A 1 98 ? -19.377 -13.033 21.222 1.00 95.19 98 VAL A C 1
ATOM 834 O O . VAL A 1 98 ? -19.744 -12.336 22.171 1.00 95.19 98 VAL A O 1
ATOM 837 N N . ILE A 1 99 ? -19.146 -12.530 20.004 1.00 96.31 99 ILE A N 1
ATOM 838 C CA . ILE A 1 99 ? -19.248 -11.098 19.692 1.00 96.31 99 ILE A CA 1
ATOM 839 C C . ILE A 1 99 ? -20.708 -10.662 19.523 1.00 96.31 99 ILE A C 1
ATOM 841 O O . ILE A 1 99 ? -21.072 -9.601 20.021 1.00 96.31 99 ILE A O 1
ATOM 845 N N . LYS A 1 100 ? -21.539 -11.465 18.839 1.00 95.81 100 LYS A N 1
ATOM 846 C CA . LYS A 1 100 ? -22.942 -11.139 18.501 1.00 95.81 100 LYS A CA 1
ATOM 847 C C . LYS A 1 100 ? -23.098 -9.748 17.837 1.00 95.81 100 LYS A C 1
ATOM 849 O O . LYS A 1 100 ? -23.813 -8.900 18.362 1.00 95.81 100 LYS A O 1
ATOM 854 N N . PRO A 1 101 ? -22.391 -9.468 16.723 1.00 97.50 101 PRO A N 1
ATOM 855 C CA . PRO A 1 101 ? -22.426 -8.157 16.069 1.00 97.50 101 PRO A CA 1
ATOM 856 C C . PRO A 1 101 ? -23.774 -7.875 15.398 1.00 97.50 101 PRO A C 1
ATOM 858 O O . PRO A 1 101 ? -24.496 -8.801 15.041 1.00 97.50 101 PRO A O 1
ATOM 861 N N . GLU A 1 102 ? -24.065 -6.602 15.125 1.00 97.06 102 GLU A N 1
ATOM 862 C CA . GLU A 1 102 ? -25.301 -6.206 14.434 1.00 97.06 102 GLU A CA 1
ATOM 863 C C . GLU A 1 102 ? -25.320 -6.693 12.967 1.00 97.06 102 GLU A C 1
ATOM 865 O O . GLU A 1 102 ? -26.375 -7.020 12.435 1.00 97.06 102 GLU A O 1
ATOM 870 N N . PHE A 1 103 ? -24.143 -6.803 12.333 1.00 98.62 103 PHE A N 1
ATOM 871 C CA . PHE A 1 103 ? -23.919 -7.466 11.040 1.00 98.62 103 PHE A CA 1
ATOM 872 C C . PHE A 1 103 ? -22.425 -7.788 10.820 1.00 98.62 103 PHE A C 1
ATOM 874 O O . PHE A 1 103 ? -21.545 -7.324 11.557 1.00 98.62 103 PHE A O 1
ATOM 881 N N . VAL A 1 104 ? -22.125 -8.564 9.775 1.00 98.81 104 VAL A N 1
ATOM 882 C CA . VAL A 1 104 ? -20.766 -8.851 9.282 1.00 98.81 104 VAL A CA 1
ATOM 883 C C . VAL A 1 104 ? -20.617 -8.336 7.849 1.00 98.81 104 VAL A C 1
ATOM 885 O O . VAL A 1 104 ? -21.521 -8.501 7.034 1.00 98.81 104 VAL A O 1
ATOM 888 N N . VAL A 1 105 ? -19.465 -7.742 7.525 1.00 98.75 105 VAL A N 1
ATOM 889 C CA . VAL A 1 105 ? -19.081 -7.372 6.153 1.00 98.75 105 VAL A CA 1
ATOM 890 C C . VAL A 1 105 ? -17.808 -8.106 5.747 1.00 98.75 105 VAL A C 1
ATOM 892 O O . VAL A 1 105 ? -16.805 -8.034 6.459 1.00 98.75 105 VAL A O 1
ATOM 895 N N . VAL A 1 106 ? -17.821 -8.762 4.585 1.00 98.75 106 VAL A N 1
ATOM 896 C CA . VAL A 1 106 ? -16.656 -9.449 4.014 1.00 98.75 106 VAL A CA 1
ATOM 897 C C . VAL A 1 106 ? -16.204 -8.758 2.730 1.00 98.75 106 VAL A C 1
ATOM 899 O O . VAL A 1 106 ? -16.909 -8.789 1.721 1.00 98.75 106 VAL A O 1
ATOM 902 N N . THR A 1 107 ? -15.012 -8.154 2.738 1.00 98.31 107 THR A N 1
ATOM 903 C CA . THR A 1 107 ? -14.459 -7.425 1.578 1.00 98.31 107 THR A CA 1
ATOM 904 C C . THR A 1 107 ? -13.770 -8.335 0.551 1.00 98.31 107 THR A C 1
ATOM 906 O O . THR A 1 107 ? -12.699 -8.023 0.039 1.00 98.31 107 THR A O 1
ATOM 909 N N . GLY A 1 108 ? -14.425 -9.440 0.194 1.00 96.62 108 GLY A N 1
ATOM 910 C CA . GLY A 1 108 ? -14.024 -10.300 -0.918 1.00 96.62 108 GLY A CA 1
ATOM 911 C C . GLY A 1 108 ? -12.837 -11.224 -0.665 1.00 96.62 108 GLY A C 1
ATOM 912 O O . GLY A 1 108 ? -12.419 -11.445 0.473 1.00 96.62 108 GLY A O 1
ATOM 913 N N . ASP A 1 109 ? -12.376 -11.819 -1.766 1.00 98.25 109 ASP A N 1
ATOM 914 C CA . ASP A 1 109 ? -11.511 -12.998 -1.818 1.00 98.25 109 ASP A CA 1
ATOM 915 C C . ASP A 1 109 ? -12.066 -14.115 -0.929 1.00 98.25 109 ASP A C 1
ATOM 917 O O . ASP A 1 109 ? -11.443 -14.631 0.002 1.00 98.25 109 ASP A O 1
ATOM 921 N N . LEU A 1 110 ? -13.318 -14.466 -1.233 1.00 98.50 110 LEU A N 1
ATOM 922 C CA . LEU A 1 110 ? -14.091 -15.500 -0.555 1.00 98.50 110 LEU A CA 1
ATOM 923 C C . LEU A 1 110 ? -13.497 -16.887 -0.847 1.00 98.50 110 LEU A C 1
ATOM 925 O O . LEU A 1 110 ? -13.417 -17.729 0.046 1.00 98.50 110 LEU A O 1
ATOM 929 N N . THR A 1 111 ? -13.012 -17.108 -2.072 1.00 97.56 111 THR A N 1
ATOM 930 C CA . THR A 1 111 ? -12.457 -18.387 -2.555 1.00 97.56 111 THR A CA 1
ATOM 931 C C . THR A 1 111 ? -10.951 -18.334 -2.855 1.00 97.56 111 THR A C 1
ATOM 933 O O . THR A 1 111 ? -10.376 -17.278 -3.111 1.00 97.56 111 THR A O 1
ATOM 936 N N . ASP A 1 112 ? -10.240 -19.466 -2.780 1.00 95.75 112 ASP A N 1
ATOM 937 C CA . ASP A 1 112 ? -8.818 -19.534 -3.159 1.00 95.75 112 ASP A CA 1
ATOM 938 C C . ASP A 1 112 ? -8.655 -19.651 -4.672 1.00 95.75 112 ASP A C 1
ATOM 940 O O . ASP A 1 112 ? -7.650 -19.165 -5.178 1.00 95.75 112 ASP A O 1
ATOM 944 N N . ALA A 1 113 ? -9.619 -20.234 -5.399 1.00 94.81 113 ALA A N 1
ATOM 945 C CA . ALA A 1 113 ? -9.734 -20.203 -6.865 1.00 94.81 113 ALA A CA 1
ATOM 946 C C . ALA A 1 113 ? -8.436 -20.547 -7.639 1.00 94.81 113 ALA A C 1
ATOM 948 O O . ALA A 1 113 ? -8.294 -20.238 -8.820 1.00 94.81 113 ALA A O 1
ATOM 949 N N . LYS A 1 114 ? -7.452 -21.171 -6.982 1.00 93.06 114 LYS A N 1
ATOM 950 C CA . LYS A 1 114 ? -6.091 -21.451 -7.462 1.00 93.06 114 LYS A CA 1
ATOM 951 C C . LYS A 1 114 ? -5.937 -22.949 -7.624 1.00 93.06 114 LYS A C 1
ATOM 953 O O . LYS A 1 114 ? -6.397 -23.719 -6.785 1.00 93.06 114 LYS A O 1
ATOM 958 N N . ASP A 1 115 ? -5.220 -23.372 -8.657 1.00 88.62 115 ASP A N 1
ATOM 959 C CA . ASP A 1 115 ? -4.928 -24.791 -8.835 1.00 88.62 115 ASP A CA 1
ATOM 960 C C . ASP A 1 115 ? -4.052 -25.349 -7.690 1.00 88.62 115 ASP A C 1
ATOM 962 O O . ASP A 1 115 ? -3.423 -24.614 -6.915 1.00 88.62 115 ASP A O 1
ATOM 966 N N . ARG A 1 116 ? -3.944 -26.680 -7.606 1.00 89.00 116 ARG A N 1
ATOM 967 C CA . ARG A 1 116 ? -3.123 -27.373 -6.600 1.00 89.00 116 ARG A CA 1
ATOM 968 C C . ARG A 1 116 ? -1.675 -26.850 -6.553 1.00 89.00 116 ARG A C 1
ATOM 970 O O . ARG A 1 116 ? -1.145 -26.696 -5.447 1.00 89.00 116 ARG A O 1
ATOM 977 N N . LYS A 1 117 ? -1.073 -26.508 -7.700 1.00 83.56 117 LYS A N 1
ATOM 978 C CA . LYS A 1 117 ? 0.295 -25.974 -7.847 1.00 83.56 117 LYS A CA 1
ATOM 979 C C . LYS A 1 117 ? 0.432 -24.458 -7.611 1.00 83.56 117 LYS A C 1
ATOM 981 O O . LYS A 1 117 ? 1.561 -24.001 -7.471 1.00 83.56 117 LYS A O 1
ATOM 986 N N . ARG A 1 118 ? -0.666 -23.693 -7.504 1.00 83.75 118 ARG A N 1
ATOM 987 C CA . ARG A 1 118 ? -0.700 -22.209 -7.446 1.00 83.75 118 ARG A CA 1
ATOM 988 C C . ARG A 1 118 ? -0.195 -21.511 -8.723 1.00 83.75 118 ARG A C 1
ATOM 990 O O . ARG A 1 118 ? 0.190 -20.341 -8.664 1.00 83.75 118 ARG A O 1
ATOM 997 N N . ILE A 1 119 ? -0.230 -22.192 -9.866 1.00 76.94 119 ILE A N 1
ATOM 998 C CA . ILE A 1 119 ? 0.100 -21.635 -11.182 1.00 76.94 119 ILE A CA 1
ATOM 999 C C . ILE A 1 119 ? -1.147 -20.924 -11.723 1.00 76.94 119 ILE A C 1
ATOM 1001 O O . ILE A 1 119 ? -1.234 -19.699 -11.648 1.00 76.94 119 ILE A O 1
ATOM 1005 N N . THR A 1 120 ? -2.146 -21.681 -12.176 1.00 83.06 120 THR A N 1
ATOM 1006 C CA . THR A 1 120 ? -3.371 -21.149 -12.790 1.00 83.06 120 THR A CA 1
ATOM 1007 C C . THR A 1 120 ? -4.455 -20.831 -11.753 1.00 83.06 120 THR A C 1
ATOM 1009 O O . THR A 1 120 ? -4.306 -21.090 -10.551 1.00 83.06 120 THR A O 1
ATOM 1012 N N . SER A 1 121 ? -5.558 -20.241 -12.216 1.00 91.00 121 SER A N 1
ATOM 1013 C CA . SER A 1 121 ? -6.767 -20.015 -11.422 1.00 91.00 121 SER A CA 1
ATOM 1014 C C . SER A 1 121 ? -8.041 -20.233 -12.238 1.00 91.00 121 SER A C 1
ATOM 1016 O O . SER A 1 121 ? -8.059 -19.953 -13.437 1.00 91.00 121 SER A O 1
ATOM 1018 N N . GLN A 1 122 ? -9.075 -20.746 -11.564 1.00 93.25 122 GLN A N 1
ATOM 1019 C CA . GLN A 1 122 ? -10.428 -20.998 -12.070 1.00 93.25 122 GLN A CA 1
ATOM 1020 C C . GLN A 1 122 ? -11.426 -21.096 -10.903 1.00 93.25 122 GLN A C 1
ATOM 1022 O O . GLN A 1 122 ? -11.032 -21.372 -9.769 1.00 93.25 122 GLN A O 1
ATOM 1027 N N . GLN A 1 123 ? -12.720 -20.933 -11.179 1.00 95.56 123 GLN A N 1
ATOM 1028 C CA . GLN A 1 123 ? -13.775 -21.041 -10.165 1.00 95.56 123 GLN A CA 1
ATOM 1029 C C . GLN A 1 123 ? -14.093 -22.504 -9.806 1.00 95.56 123 GLN A C 1
ATOM 1031 O O . GLN A 1 123 ? -14.478 -23.294 -10.671 1.00 95.56 123 GLN A O 1
ATOM 1036 N N . TYR A 1 124 ? -13.997 -22.864 -8.521 1.00 96.00 124 TYR A N 1
ATOM 1037 C CA . TYR A 1 124 ? -14.303 -24.211 -8.023 1.00 96.00 124 TYR A CA 1
ATOM 1038 C C . TYR A 1 124 ? -15.621 -24.251 -7.249 1.00 96.00 124 TYR A C 1
ATOM 1040 O O . TYR A 1 124 ? -15.716 -23.680 -6.166 1.00 96.00 124 TYR A O 1
ATOM 1048 N N . LEU A 1 125 ? -16.610 -24.992 -7.760 1.00 95.69 125 LEU A N 1
ATOM 1049 C CA . LEU A 1 125 ? -17.913 -25.153 -7.103 1.00 95.69 125 LEU A CA 1
ATOM 1050 C C . LEU A 1 125 ? -17.779 -25.667 -5.657 1.00 95.69 125 LEU A C 1
ATOM 1052 O O . LEU A 1 125 ? -18.471 -25.171 -4.778 1.00 95.69 125 LEU A O 1
ATOM 1056 N N . ASP A 1 126 ? -16.833 -26.575 -5.386 1.00 94.62 126 ASP A N 1
ATOM 1057 C CA . ASP A 1 126 ? -16.525 -27.056 -4.033 1.00 94.62 126 ASP A CA 1
ATOM 1058 C C . ASP A 1 126 ? -16.304 -25.922 -3.012 1.00 94.62 126 ASP A C 1
ATOM 1060 O O . ASP A 1 126 ? -16.782 -26.004 -1.884 1.00 94.62 126 ASP A O 1
ATOM 1064 N N . GLU A 1 127 ? -15.559 -24.880 -3.395 1.00 97.31 127 GLU A N 1
ATOM 1065 C CA . GLU A 1 127 ? -15.163 -23.779 -2.504 1.00 97.31 127 GLU A CA 1
ATOM 1066 C C . GLU A 1 127 ? -16.364 -22.868 -2.209 1.00 97.31 127 GLU A C 1
ATOM 1068 O O . GLU A 1 127 ? -16.578 -22.457 -1.067 1.00 97.31 127 GLU A O 1
ATOM 1073 N N . TRP A 1 128 ? -17.205 -22.647 -3.222 1.00 97.75 128 TRP A N 1
ATOM 1074 C CA . TRP A 1 128 ? -18.450 -21.884 -3.130 1.00 97.75 128 TRP A CA 1
ATOM 1075 C C . TRP A 1 128 ? -19.560 -22.613 -2.358 1.00 97.75 128 TRP A C 1
ATOM 1077 O O . TRP A 1 128 ? -20.268 -21.979 -1.575 1.00 97.75 128 TRP A O 1
ATOM 1087 N N . ASN A 1 129 ? -19.670 -23.938 -2.503 1.00 96.88 129 ASN A N 1
ATOM 1088 C CA . ASN A 1 129 ? -20.600 -24.757 -1.721 1.00 96.88 129 ASN A CA 1
ATOM 1089 C C . ASN A 1 129 ? -20.272 -24.672 -0.221 1.00 96.88 129 ASN A C 1
ATOM 1091 O O . ASN A 1 129 ? -21.163 -24.426 0.589 1.00 96.88 129 ASN A O 1
ATOM 1095 N N . VAL A 1 130 ? -18.993 -24.832 0.154 1.00 96.88 130 VAL A N 1
ATOM 1096 C CA . VAL A 1 130 ? -18.557 -24.735 1.561 1.00 96.88 130 VAL A CA 1
ATOM 1097 C C . VAL A 1 130 ? -18.797 -23.325 2.114 1.00 96.88 130 VAL A C 1
ATOM 1099 O O . VAL A 1 130 ? -19.222 -23.196 3.260 1.00 96.88 130 VAL A O 1
ATOM 1102 N N . TYR A 1 131 ? -18.579 -22.276 1.309 1.00 98.31 131 TYR A N 1
ATOM 1103 C CA . TYR A 1 131 ? -18.854 -20.889 1.703 1.00 98.31 131 TYR A CA 1
ATOM 1104 C C . TYR A 1 131 ? -20.328 -20.675 2.066 1.00 98.31 131 TYR A C 1
ATOM 1106 O O . TYR A 1 131 ? -20.642 -20.287 3.193 1.00 98.31 131 TYR A O 1
ATOM 1114 N N . GLN A 1 132 ? -21.234 -20.971 1.129 1.00 97.38 132 GLN A N 1
ATOM 1115 C CA . GLN A 1 132 ? -22.668 -20.758 1.319 1.00 97.38 132 GLN A CA 1
ATOM 1116 C C . GLN A 1 132 ? -23.220 -21.633 2.451 1.00 97.38 132 GLN A C 1
ATOM 1118 O O . GLN A 1 132 ? -23.952 -21.138 3.307 1.00 97.38 132 GLN A O 1
ATOM 1123 N N . GLN A 1 133 ? -22.843 -22.914 2.495 1.00 97.19 133 GLN A N 1
ATOM 1124 C CA . GLN A 1 133 ? -23.374 -23.854 3.480 1.00 97.19 133 GLN A CA 1
ATOM 1125 C C . GLN A 1 133 ? -22.935 -23.508 4.913 1.00 97.19 133 GLN A C 1
ATOM 1127 O O . GLN A 1 133 ? -23.759 -23.555 5.825 1.00 97.19 133 GLN A O 1
ATOM 1132 N N . ALA A 1 134 ? -21.681 -23.086 5.119 1.00 97.44 134 ALA A N 1
ATOM 1133 C CA . ALA A 1 134 ? -21.196 -22.653 6.434 1.00 97.44 134 ALA A CA 1
ATOM 1134 C C . ALA A 1 134 ? -21.958 -21.431 6.973 1.00 97.44 134 ALA A C 1
ATOM 1136 O O . ALA A 1 134 ? -22.267 -21.366 8.166 1.00 97.44 134 ALA A O 1
ATOM 1137 N N . ILE A 1 135 ? -22.297 -20.482 6.094 1.00 97.88 135 ILE A N 1
ATOM 1138 C CA . ILE A 1 135 ? -23.107 -19.314 6.454 1.00 97.88 135 ILE A CA 1
ATOM 1139 C C . ILE A 1 135 ? -24.530 -19.762 6.800 1.00 97.88 135 ILE A C 1
ATOM 1141 O O . ILE A 1 135 ? -24.988 -19.523 7.916 1.00 97.88 135 ILE A O 1
ATOM 1145 N N . ASN A 1 136 ? -25.198 -20.482 5.894 1.00 96.38 136 ASN A N 1
ATOM 1146 C CA . ASN A 1 136 ? -26.579 -20.934 6.074 1.00 96.38 136 ASN A CA 1
ATOM 1147 C C . ASN A 1 136 ? -26.767 -21.747 7.374 1.00 96.38 136 ASN A C 1
ATOM 1149 O O . ASN A 1 136 ? -27.740 -21.555 8.108 1.00 96.38 136 ASN A O 1
ATOM 1153 N N . GLU A 1 137 ? -25.824 -22.633 7.704 1.00 96.38 137 GLU A N 1
ATOM 1154 C CA . GLU A 1 137 ? -25.928 -23.493 8.884 1.00 96.38 137 GLU A CA 1
ATOM 1155 C C . GLU A 1 137 ? -25.819 -22.757 10.218 1.00 96.38 137 GLU A C 1
ATOM 1157 O O . GLU A 1 137 ? -26.587 -23.090 11.123 1.00 96.38 137 GLU A O 1
ATOM 1162 N N . LYS A 1 138 ? -24.901 -21.789 10.374 1.00 96.38 138 LYS A N 1
ATOM 1163 C CA . LYS A 1 138 ? -24.578 -21.213 11.699 1.00 96.38 138 LYS A CA 1
ATOM 1164 C C . LYS A 1 138 ? -24.551 -19.689 11.797 1.00 96.38 138 LYS A C 1
ATOM 1166 O O . LYS A 1 138 ? -24.630 -19.177 12.911 1.00 96.38 138 LYS A O 1
ATOM 1171 N N . VAL A 1 139 ? -24.506 -18.944 10.695 1.00 97.38 139 VAL A N 1
ATOM 1172 C CA . VAL A 1 139 ? -24.634 -17.478 10.749 1.00 97.38 139 VAL A CA 1
ATOM 1173 C C . VAL A 1 139 ? -26.106 -17.103 10.954 1.00 97.38 139 VAL A C 1
ATOM 1175 O O . VAL A 1 139 ? -27.007 -17.697 10.359 1.00 97.38 139 VAL A O 1
ATOM 1178 N N . ARG A 1 140 ? -26.359 -16.147 11.854 1.00 95.19 140 ARG A N 1
ATOM 1179 C CA . ARG A 1 140 ? -27.705 -15.672 12.250 1.00 95.19 140 ARG A CA 1
ATOM 1180 C C . ARG A 1 140 ? -27.825 -14.143 12.305 1.00 95.19 140 ARG A C 1
ATOM 1182 O O . ARG A 1 140 ? -28.830 -13.625 12.772 1.00 95.19 140 ARG A O 1
ATOM 1189 N N . VAL A 1 141 ? -26.790 -13.449 11.841 1.00 96.88 141 VAL A N 1
ATOM 1190 C CA . VAL A 1 141 ? -26.700 -11.988 11.712 1.00 96.88 141 VAL A CA 1
ATOM 1191 C C . VAL A 1 141 ? -26.589 -11.644 10.228 1.00 96.88 141 VAL A C 1
ATOM 1193 O O . VAL A 1 141 ? -26.163 -12.499 9.446 1.00 96.88 141 VAL A O 1
ATOM 1196 N N . ASP A 1 142 ? -26.938 -10.419 9.836 1.00 97.81 142 ASP A N 1
ATOM 1197 C CA . ASP A 1 142 ? -26.837 -10.001 8.434 1.00 97.81 142 ASP A CA 1
ATOM 1198 C C . ASP A 1 142 ? -25.394 -10.130 7.917 1.00 97.81 142 ASP A C 1
ATOM 1200 O O . ASP A 1 142 ? -24.426 -9.782 8.603 1.00 97.81 142 ASP A O 1
ATOM 1204 N N . TRP A 1 143 ? -25.254 -10.641 6.692 1.00 98.38 143 TRP A N 1
ATOM 1205 C CA . TRP A 1 143 ? -23.970 -10.981 6.081 1.00 98.38 143 TRP A CA 1
ATOM 1206 C C . TRP A 1 143 ? -23.818 -10.301 4.718 1.00 98.38 143 TRP A C 1
ATOM 1208 O O . TRP A 1 143 ? -24.395 -10.722 3.711 1.00 98.38 143 TRP A O 1
ATOM 1218 N N . PHE A 1 144 ? -23.020 -9.236 4.693 1.00 98.69 144 PHE A N 1
ATOM 1219 C CA . PHE A 1 144 ? -22.781 -8.420 3.509 1.00 98.69 144 PHE A CA 1
ATOM 1220 C C . PHE A 1 144 ? -21.462 -8.807 2.842 1.00 98.69 144 PHE A C 1
ATOM 1222 O O . PHE A 1 144 ? -20.392 -8.612 3.414 1.00 98.69 144 PHE A O 1
ATOM 1229 N N . ASP A 1 145 ? -21.519 -9.342 1.623 1.00 98.44 145 ASP A N 1
ATOM 1230 C CA . ASP A 1 145 ? -20.334 -9.718 0.849 1.00 98.44 145 ASP A CA 1
ATOM 1231 C C . ASP A 1 145 ? -20.163 -8.891 -0.437 1.00 98.44 145 ASP A C 1
ATOM 1233 O O . ASP A 1 145 ? -21.071 -8.215 -0.934 1.00 98.44 145 ASP A O 1
ATOM 1237 N N . ILE A 1 146 ? -18.927 -8.884 -0.929 1.00 97.62 146 ILE A N 1
ATOM 1238 C CA . ILE A 1 146 ? -18.524 -8.413 -2.255 1.00 97.62 146 ILE A CA 1
ATOM 1239 C C . ILE A 1 146 ? -17.504 -9.398 -2.824 1.00 97.62 146 ILE A C 1
ATOM 1241 O O . ILE A 1 146 ? -16.916 -10.187 -2.089 1.00 97.62 146 ILE A O 1
ATOM 1245 N N . ARG A 1 147 ? -17.270 -9.335 -4.135 1.00 97.56 147 ARG A N 1
ATOM 1246 C CA . ARG A 1 147 ? -16.210 -10.105 -4.796 1.00 97.56 147 ARG A CA 1
ATOM 1247 C C . ARG A 1 147 ? -14.847 -9.456 -4.591 1.00 97.56 147 ARG A C 1
ATOM 1249 O O . ARG A 1 147 ? -14.731 -8.233 -4.701 1.00 97.56 147 ARG A O 1
ATOM 1256 N N . GLY A 1 148 ? -13.829 -10.285 -4.383 1.00 97.19 148 GLY A N 1
ATOM 1257 C CA . GLY A 1 148 ? -12.436 -9.908 -4.609 1.00 97.19 148 GLY A CA 1
ATOM 1258 C C . GLY A 1 148 ? -11.891 -10.443 -5.933 1.00 97.19 148 GLY A C 1
ATOM 1259 O O . GLY A 1 148 ? -12.623 -11.045 -6.727 1.00 97.19 148 GLY A O 1
ATOM 1260 N N . ASN A 1 149 ? -10.606 -10.206 -6.202 1.00 95.81 149 ASN A N 1
ATOM 1261 C CA . ASN A 1 149 ? -9.992 -10.599 -7.471 1.00 95.81 149 ASN A CA 1
ATOM 1262 C C . ASN A 1 149 ? -9.945 -12.121 -7.687 1.00 95.81 149 ASN A C 1
ATOM 1264 O O . ASN A 1 149 ? -9.881 -12.577 -8.829 1.00 95.81 149 ASN A O 1
ATOM 1268 N N . HIS A 1 150 ? -9.976 -12.907 -6.612 1.00 96.69 150 HIS A N 1
ATOM 1269 C CA . HIS A 1 150 ? -10.116 -14.355 -6.670 1.00 96.69 150 HIS A CA 1
ATOM 1270 C C . HIS A 1 150 ? -11.495 -14.797 -7.151 1.00 96.69 150 HIS A C 1
ATOM 1272 O O . HIS A 1 150 ? -11.607 -15.669 -8.015 1.00 96.69 150 HIS A O 1
ATOM 1278 N N . ASP A 1 151 ? -12.539 -14.139 -6.654 1.00 97.31 151 ASP A N 1
ATOM 1279 C CA . ASP A 1 151 ? -13.942 -14.450 -6.948 1.00 97.31 151 ASP A CA 1
ATOM 1280 C C . ASP A 1 151 ? -14.355 -14.024 -8.374 1.00 97.31 151 ASP A C 1
ATOM 1282 O O . ASP A 1 151 ? -15.509 -14.173 -8.787 1.00 97.31 151 ASP A O 1
ATOM 1286 N N . CYS A 1 152 ? -13.406 -13.480 -9.144 1.00 94.81 152 CYS A N 1
ATOM 1287 C CA . CYS A 1 152 ? -13.532 -13.201 -10.568 1.00 94.81 152 CYS A CA 1
ATOM 1288 C C . CYS A 1 152 ? -12.409 -13.796 -11.441 1.00 94.81 152 CYS A C 1
ATOM 1290 O O . CYS A 1 152 ? -12.392 -13.513 -12.636 1.00 94.81 152 CYS A O 1
ATOM 1292 N N . PHE A 1 153 ? -11.497 -14.630 -10.918 1.00 95.25 153 PHE A N 1
ATOM 1293 C CA . PHE A 1 153 ? -10.533 -15.335 -11.777 1.00 95.25 153 PHE A CA 1
ATOM 1294 C C . PHE A 1 153 ? -11.234 -16.266 -12.769 1.00 95.25 153 PHE A C 1
ATOM 1296 O O . PHE A 1 153 ? -12.148 -16.994 -12.380 1.00 95.25 153 PHE A O 1
ATOM 1303 N N . ASP A 1 154 ? -10.743 -16.280 -14.012 1.00 94.50 154 ASP A N 1
ATOM 1304 C CA . ASP A 1 154 ? -11.314 -17.047 -15.128 1.00 94.50 154 ASP A CA 1
ATOM 1305 C C . ASP A 1 154 ? -12.834 -16.843 -15.245 1.00 94.50 154 ASP A C 1
ATOM 1307 O O . ASP A 1 154 ? -13.609 -17.791 -15.179 1.00 94.50 154 ASP A O 1
ATOM 1311 N N . LEU A 1 155 ? -13.279 -15.587 -15.356 1.00 94.94 155 LEU A N 1
ATOM 1312 C CA . LEU A 1 155 ? -14.697 -15.234 -15.374 1.00 94.94 155 LEU A CA 1
ATOM 1313 C C . LEU A 1 155 ? -15.065 -14.379 -16.604 1.00 94.94 155 LEU A C 1
ATOM 1315 O O . LEU A 1 155 ? -14.788 -13.175 -16.625 1.00 94.94 155 LEU A O 1
ATOM 1319 N N . PRO A 1 156 ? -15.744 -14.939 -17.628 1.00 93.88 156 PRO A N 1
ATOM 1320 C CA . PRO A 1 156 ? -15.991 -14.232 -18.888 1.00 93.88 156 PRO A CA 1
ATOM 1321 C C . PRO A 1 156 ? -17.062 -13.144 -18.803 1.00 93.88 156 PRO A C 1
ATOM 1323 O O . PRO A 1 156 ? -17.028 -12.203 -19.592 1.00 93.88 156 PRO A O 1
ATOM 1326 N N . SER A 1 157 ? -18.038 -13.275 -17.900 1.00 93.69 157 SER A N 1
ATOM 1327 C CA . SER A 1 157 ? -19.036 -12.236 -17.620 1.00 93.69 157 SER A CA 1
ATOM 1328 C C . SER A 1 157 ? -19.831 -12.551 -16.352 1.00 93.69 157 SER A C 1
ATOM 1330 O O . SER A 1 157 ? -19.894 -13.702 -15.916 1.00 93.69 157 SER A O 1
ATOM 1332 N N . TRP A 1 158 ? -20.553 -11.551 -15.834 1.00 94.31 158 TRP A N 1
ATOM 1333 C CA . TRP A 1 158 ? -21.504 -11.729 -14.731 1.00 94.31 158 TRP A CA 1
ATOM 1334 C C . TRP A 1 158 ? -22.569 -12.811 -14.996 1.00 94.31 158 TRP A C 1
ATOM 1336 O O . TRP A 1 158 ? -22.997 -13.496 -14.074 1.00 94.31 158 TRP A O 1
ATOM 1346 N N . LYS A 1 159 ? -23.001 -12.996 -16.251 1.00 94.12 159 LYS A N 1
ATOM 1347 C CA . LYS A 1 159 ? -24.042 -13.976 -16.612 1.00 94.12 159 LYS A CA 1
ATOM 1348 C C . LYS A 1 159 ? -23.506 -15.396 -16.848 1.00 94.12 159 LYS A C 1
ATOM 1350 O O . LYS A 1 159 ? -24.289 -16.265 -17.216 1.00 94.12 159 LYS A O 1
ATOM 1355 N N . SER A 1 160 ? -22.204 -15.636 -16.678 1.00 93.75 160 SER A N 1
ATOM 1356 C CA . SER A 1 160 ? -21.610 -16.961 -16.897 1.00 93.75 160 SER A CA 1
ATOM 1357 C C . SER A 1 160 ? -22.153 -18.001 -15.913 1.00 93.75 160 SER A C 1
ATOM 1359 O O . SER A 1 160 ? -22.312 -17.699 -14.731 1.00 93.75 160 SER A O 1
ATOM 1361 N N . ARG 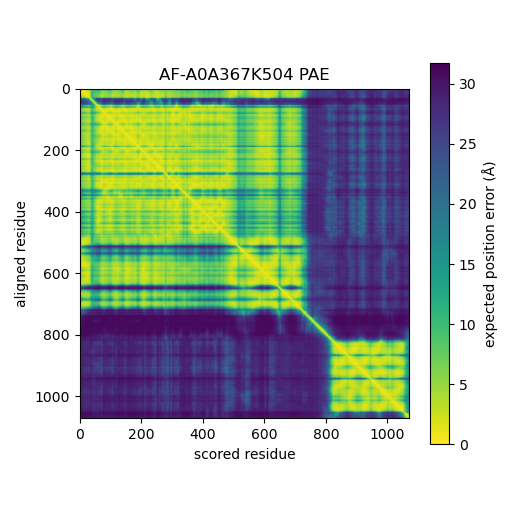A 1 161 ? -22.355 -19.247 -16.364 1.00 93.69 161 ARG A N 1
ATOM 1362 C CA . ARG A 1 161 ? -22.767 -20.371 -15.495 1.00 93.69 161 ARG A CA 1
ATOM 1363 C C . ARG A 1 161 ? -21.741 -20.727 -14.411 1.00 93.69 161 ARG A C 1
ATOM 1365 O O . ARG A 1 161 ? -22.107 -21.327 -13.412 1.00 93.69 161 ARG A O 1
ATOM 1372 N N . ILE A 1 162 ? -20.482 -20.327 -14.602 1.00 93.25 162 ILE A N 1
ATOM 1373 C CA . ILE A 1 162 ? -19.397 -20.464 -13.616 1.00 93.25 162 ILE A CA 1
ATOM 1374 C C . ILE A 1 162 ? -19.223 -19.223 -12.720 1.00 93.25 162 ILE A C 1
ATOM 1376 O O . ILE A 1 162 ? -18.282 -19.170 -11.933 1.00 93.25 162 ILE A O 1
ATOM 1380 N N . ASN A 1 163 ? -20.095 -18.207 -12.821 1.00 96.31 163 ASN A N 1
ATOM 1381 C CA . ASN A 1 163 ? -20.103 -17.086 -11.875 1.00 96.31 163 ASN A CA 1
ATOM 1382 C C . ASN A 1 163 ? -20.721 -17.533 -10.543 1.00 96.31 163 ASN A C 1
ATOM 1384 O O . ASN A 1 163 ? -21.829 -17.123 -10.202 1.00 96.31 163 ASN A O 1
ATOM 1388 N N . TYR A 1 164 ? -20.038 -18.404 -9.804 1.00 97.88 164 TYR A N 1
ATOM 1389 C CA . TYR A 1 164 ? -20.607 -19.011 -8.605 1.00 97.88 164 TYR A CA 1
ATOM 1390 C C . TYR A 1 164 ? -20.889 -17.994 -7.492 1.00 97.88 164 TYR A C 1
ATOM 1392 O O . TYR A 1 164 ? -21.825 -18.224 -6.733 1.00 97.88 164 TYR A O 1
ATOM 1400 N N . TYR A 1 165 ? -20.227 -16.827 -7.460 1.00 97.94 165 TYR A N 1
ATOM 1401 C CA . TYR A 1 165 ? -20.655 -15.712 -6.603 1.00 97.94 165 TYR A CA 1
ATOM 1402 C C . TYR A 1 165 ? -22.129 -15.343 -6.830 1.00 97.94 165 TYR A C 1
ATOM 1404 O O . TYR A 1 165 ? -22.861 -15.139 -5.871 1.00 97.94 165 TYR A O 1
ATOM 1412 N N . ARG A 1 166 ? -22.610 -15.337 -8.082 1.00 96.94 166 ARG A N 1
ATOM 1413 C CA . ARG A 1 166 ? -24.005 -15.005 -8.429 1.00 96.94 166 ARG A CA 1
ATOM 1414 C C . ARG A 1 166 ? -25.044 -15.955 -7.820 1.00 96.94 166 ARG A C 1
ATOM 1416 O O . ARG A 1 166 ? -26.210 -15.583 -7.744 1.00 96.94 166 ARG A O 1
ATOM 1423 N N . THR A 1 167 ? -24.643 -17.161 -7.421 1.00 96.19 167 THR A N 1
ATOM 1424 C CA . THR A 1 167 ? -25.533 -18.185 -6.847 1.00 96.19 167 THR A CA 1
ATOM 1425 C C . THR A 1 167 ? -25.208 -18.549 -5.394 1.00 96.19 167 THR A C 1
ATOM 1427 O O . THR A 1 167 ? -26.063 -19.125 -4.728 1.00 96.19 167 THR A O 1
ATOM 1430 N N . HIS A 1 168 ? -24.009 -18.214 -4.900 1.00 97.88 168 HIS A N 1
ATOM 1431 C CA . HIS A 1 168 ? -23.516 -18.594 -3.566 1.00 97.88 168 HIS A CA 1
ATOM 1432 C C . HIS A 1 168 ? -23.136 -17.404 -2.665 1.00 97.88 168 HIS A C 1
ATOM 1434 O O . HIS A 1 168 ? -23.066 -17.574 -1.450 1.00 97.88 168 HIS A O 1
ATOM 1440 N N . GLY A 1 169 ? -22.897 -16.213 -3.229 1.00 97.56 169 GLY A N 1
ATOM 1441 C CA . GLY A 1 169 ? -22.676 -14.976 -2.474 1.00 97.56 169 GLY A CA 1
ATOM 1442 C C . GLY A 1 169 ? -23.997 -14.409 -1.953 1.00 97.56 169 GLY A C 1
ATOM 1443 O O . GLY A 1 169 ? -24.955 -14.253 -2.713 1.00 97.56 169 GLY A O 1
ATOM 1444 N N . GLN A 1 170 ? -24.052 -14.086 -0.665 1.00 97.50 170 GLN A N 1
ATOM 1445 C CA . GLN A 1 170 ? -25.271 -13.687 0.042 1.00 97.50 170 GLN A CA 1
ATOM 1446 C C . GLN A 1 170 ? -25.794 -12.325 -0.445 1.00 97.50 170 GLN A C 1
ATOM 1448 O O . GLN A 1 170 ? -26.996 -12.129 -0.615 1.00 97.50 170 GLN A O 1
ATOM 1453 N N . SER A 1 171 ? -24.893 -11.390 -0.763 1.00 97.94 171 SER A N 1
ATOM 1454 C CA . SER A 1 171 ? -25.220 -10.067 -1.313 1.00 97.94 171 SER A CA 1
ATOM 1455 C C . SER A 1 171 ? -25.131 -9.999 -2.841 1.00 97.94 171 SER A C 1
ATOM 1457 O O . SER A 1 171 ? -25.225 -8.916 -3.427 1.00 97.94 171 SER A O 1
ATOM 1459 N N . ALA A 1 172 ? -24.989 -11.129 -3.540 1.00 97.50 172 ALA A N 1
ATOM 1460 C CA . ALA A 1 172 ? -24.851 -11.136 -4.996 1.00 97.50 172 ALA A CA 1
ATOM 1461 C C . ALA A 1 172 ? -26.078 -10.567 -5.735 1.00 97.50 172 ALA A C 1
ATOM 1463 O O . ALA A 1 172 ? -25.935 -9.920 -6.776 1.00 97.50 172 ALA A O 1
ATOM 1464 N N . SER A 1 173 ? -27.275 -10.728 -5.164 1.00 97.75 173 SER A N 1
ATOM 1465 C CA . SER A 1 173 ? -28.515 -10.107 -5.647 1.00 97.75 173 SER A CA 1
ATOM 1466 C C . SER A 1 173 ? -28.462 -8.573 -5.567 1.00 97.75 173 SER A C 1
ATOM 1468 O O . SER A 1 173 ? -28.817 -7.892 -6.532 1.00 97.75 173 SER A O 1
ATOM 1470 N N . LEU A 1 174 ? -27.943 -8.027 -4.461 1.00 98.12 174 LEU A N 1
ATOM 1471 C CA . LEU A 1 174 ? -27.735 -6.592 -4.251 1.00 98.12 174 LEU A CA 1
ATOM 1472 C C . LEU A 1 174 ? -26.684 -6.038 -5.226 1.00 98.12 174 LEU A C 1
ATOM 1474 O O . LEU A 1 174 ? -26.889 -4.977 -5.818 1.00 98.12 174 LEU A O 1
ATOM 1478 N N . VAL A 1 175 ? -25.598 -6.784 -5.466 1.00 97.00 175 VAL A N 1
ATOM 1479 C CA . VAL A 1 175 ? -24.566 -6.436 -6.458 1.00 97.00 175 VAL A CA 1
ATOM 1480 C C . VAL A 1 175 ? -25.124 -6.430 -7.891 1.00 97.00 175 VAL A C 1
ATOM 1482 O O . VAL A 1 175 ? -24.805 -5.509 -8.647 1.00 97.00 175 VAL A O 1
ATOM 1485 N N . GLU A 1 176 ? -25.986 -7.383 -8.277 1.00 96.81 176 GLU A N 1
ATOM 1486 C CA . GLU A 1 176 ? -26.612 -7.407 -9.614 1.00 96.81 176 GLU A CA 1
ATOM 1487 C C . GLU A 1 176 ? -27.606 -6.251 -9.808 1.00 96.81 176 GLU A C 1
ATOM 1489 O O . GLU A 1 176 ? -27.546 -5.549 -10.823 1.00 96.81 176 GLU A O 1
ATOM 1494 N N . GLN A 1 177 ? -28.481 -5.999 -8.827 1.00 96.88 177 GLN A N 1
ATOM 1495 C CA . GLN A 1 177 ? -29.457 -4.901 -8.864 1.00 96.88 177 GLN A CA 1
ATOM 1496 C C . GLN A 1 177 ? -28.767 -3.528 -8.872 1.00 96.88 177 GLN A C 1
ATOM 1498 O O . GLN A 1 177 ? -29.037 -2.686 -9.736 1.00 96.88 177 GLN A O 1
ATOM 1503 N N . GLY A 1 178 ? -27.823 -3.331 -7.949 1.00 95.81 178 GLY A N 1
ATOM 1504 C CA . GLY A 1 178 ? -26.988 -2.138 -7.827 1.00 95.81 178 GLY A CA 1
ATOM 1505 C C . GLY A 1 178 ? -25.953 -1.979 -8.946 1.00 95.81 178 GLY A C 1
ATOM 1506 O O . GLY A 1 178 ? -25.363 -0.908 -9.113 1.00 95.81 178 GLY A O 1
ATOM 1507 N N . LYS A 1 179 ? -25.740 -3.026 -9.754 1.00 95.62 179 LYS A N 1
ATOM 1508 C CA . LYS A 1 179 ? -24.767 -3.087 -10.857 1.00 95.62 179 LYS A CA 1
ATOM 1509 C C . LYS A 1 179 ? -23.372 -2.664 -10.377 1.00 95.62 179 LYS A C 1
ATOM 1511 O O . LYS A 1 179 ? -22.756 -1.758 -10.945 1.00 95.62 179 LYS A O 1
ATOM 1516 N N . GLY A 1 180 ? -22.924 -3.301 -9.297 1.00 95.25 180 GLY A N 1
ATOM 1517 C CA . GLY A 1 180 ? -21.621 -3.099 -8.660 1.00 95.25 180 GLY A CA 1
ATOM 1518 C C . GLY A 1 180 ? -21.564 -2.073 -7.520 1.00 95.25 180 GLY A C 1
ATOM 1519 O O . GLY A 1 180 ? -20.503 -1.918 -6.929 1.00 95.25 180 GLY A O 1
ATOM 1520 N N . ILE A 1 181 ? -22.665 -1.384 -7.192 1.00 98.25 181 ILE A N 1
ATOM 1521 C CA . ILE A 1 181 ? -22.769 -0.506 -6.011 1.00 98.25 181 ILE A CA 1
ATOM 1522 C C . ILE A 1 181 ? -24.073 -0.818 -5.269 1.00 98.25 181 ILE A C 1
ATOM 1524 O O . ILE A 1 181 ? -25.143 -0.573 -5.826 1.00 98.25 181 ILE A O 1
ATOM 1528 N N . TYR A 1 182 ? -24.005 -1.299 -4.024 1.00 98.31 182 TYR A N 1
ATOM 1529 C CA . TYR A 1 182 ? -25.183 -1.461 -3.155 1.00 98.31 182 TYR A CA 1
ATOM 1530 C C . TYR A 1 182 ? -24.994 -0.767 -1.803 1.00 98.31 182 TYR A C 1
ATOM 1532 O O . TYR A 1 182 ? -23.879 -0.395 -1.435 1.00 98.31 182 TYR A O 1
ATOM 1540 N N . THR A 1 183 ? -26.095 -0.536 -1.081 1.00 98.25 183 THR A N 1
ATOM 1541 C CA . THR A 1 183 ? -26.081 0.217 0.181 1.00 98.25 183 THR A CA 1
ATOM 1542 C C . THR A 1 183 ? -27.102 -0.303 1.184 1.00 98.25 183 THR A C 1
ATOM 1544 O O . THR A 1 183 ? -28.243 -0.547 0.795 1.00 98.25 183 THR A O 1
ATOM 1547 N N . TRP A 1 184 ? -26.741 -0.331 2.465 1.00 98.12 184 TRP A N 1
ATOM 1548 C CA . TRP A 1 184 ? -27.671 -0.502 3.587 1.00 98.12 184 TRP A CA 1
ATOM 1549 C C . TRP A 1 184 ? -27.502 0.641 4.600 1.00 98.12 184 TRP A C 1
ATOM 1551 O O . TRP A 1 184 ? -26.647 1.518 4.431 1.00 98.12 184 TRP A O 1
ATOM 1561 N N . GLN A 1 185 ? -28.376 0.693 5.605 1.00 97.31 185 GLN A N 1
ATOM 1562 C CA . GLN A 1 185 ? -28.420 1.754 6.614 1.00 97.31 185 GLN A CA 1
ATOM 1563 C C . GLN A 1 185 ? -28.655 1.155 8.003 1.00 97.31 185 GLN A C 1
ATOM 1565 O O . GLN A 1 185 ? -29.417 0.202 8.133 1.00 97.31 185 GLN A O 1
ATOM 1570 N N . VAL A 1 186 ? -28.056 1.764 9.026 1.00 96.50 186 VAL A N 1
ATOM 1571 C CA . VAL A 1 186 ? -28.387 1.544 10.441 1.00 96.50 186 VAL A CA 1
ATOM 1572 C C . VAL A 1 186 ? -28.825 2.879 11.024 1.00 96.50 186 VAL A C 1
ATOM 1574 O O . VAL A 1 186 ? -28.168 3.898 10.813 1.00 96.50 186 VAL A O 1
ATOM 1577 N N . ASN A 1 187 ? -29.936 2.881 11.754 1.00 94.25 187 ASN A N 1
ATOM 1578 C CA . ASN A 1 187 ? -30.499 4.080 12.365 1.00 94.25 187 ASN A CA 1
ATOM 1579 C C . ASN A 1 187 ? -30.503 3.901 13.888 1.00 94.25 187 ASN A C 1
ATOM 1581 O O . ASN A 1 187 ? -30.958 2.873 14.386 1.00 94.25 187 ASN A O 1
ATOM 1585 N N . LYS A 1 188 ? -29.993 4.897 14.613 1.00 91.38 188 LYS A N 1
ATOM 1586 C CA . LYS A 1 188 ? -30.033 5.012 16.081 1.00 91.38 188 LYS A CA 1
ATOM 1587 C C . LYS A 1 188 ? -30.641 6.385 16.427 1.00 91.38 188 LYS A C 1
ATOM 1589 O O . LYS A 1 188 ? -30.974 7.143 15.514 1.00 91.38 188 LYS A O 1
ATOM 1594 N N . GLN A 1 189 ? -30.843 6.721 17.699 1.00 87.88 189 GLN A N 1
ATOM 1595 C CA . GLN A 1 189 ? -31.585 7.936 18.069 1.00 87.88 189 GLN A CA 1
ATOM 1596 C C . GLN A 1 189 ? -30.831 9.231 17.709 1.00 87.88 189 GLN A C 1
ATOM 1598 O O . GLN A 1 189 ? -31.449 10.186 17.242 1.00 87.88 189 GLN A O 1
ATOM 1603 N N . ILE A 1 190 ? -29.499 9.260 17.848 1.00 84.69 190 ILE A N 1
ATOM 1604 C CA . ILE A 1 190 ? -28.663 10.440 17.542 1.00 84.69 190 ILE A CA 1
ATOM 1605 C C . ILE A 1 190 ? -28.252 10.549 16.071 1.00 84.69 190 ILE A C 1
ATOM 1607 O O . ILE A 1 190 ? -27.657 11.555 15.673 1.00 84.69 190 ILE A O 1
ATOM 1611 N N . GLY A 1 191 ? -28.476 9.509 15.263 1.00 87.31 191 GLY A N 1
ATOM 1612 C CA . GLY A 1 191 ? -27.811 9.433 13.970 1.00 87.31 191 GLY A CA 1
ATOM 1613 C C . GLY A 1 191 ? -28.277 8.338 13.025 1.00 87.31 191 GLY A C 1
ATOM 1614 O O . GLY A 1 191 ? -28.753 7.273 13.413 1.00 87.31 191 GLY A O 1
ATOM 1615 N N . ASN A 1 192 ? -28.111 8.634 11.739 1.00 93.81 192 ASN A N 1
ATOM 1616 C CA . ASN A 1 192 ? -28.335 7.701 10.642 1.00 93.81 192 ASN A CA 1
ATOM 1617 C C . ASN A 1 192 ? -26.968 7.377 10.029 1.00 93.81 192 ASN A C 1
ATOM 1619 O O . ASN A 1 192 ? -26.206 8.292 9.698 1.00 93.81 192 ASN A O 1
ATOM 1623 N N . TYR A 1 193 ? -26.694 6.096 9.805 1.00 97.50 193 TYR A N 1
ATOM 1624 C CA . TYR A 1 193 ? -25.420 5.591 9.301 1.00 97.50 193 TYR A CA 1
ATOM 1625 C C . TYR A 1 193 ? -25.642 4.856 7.986 1.00 97.50 193 TYR A C 1
ATOM 1627 O O . TYR A 1 193 ? -26.527 4.007 7.892 1.00 97.50 193 TYR A O 1
ATOM 1635 N N . GLN A 1 194 ? -24.848 5.177 6.965 1.00 98.12 194 GLN A N 1
ATOM 1636 C CA . GLN A 1 194 ? -24.925 4.519 5.662 1.00 98.12 194 GLN A CA 1
ATOM 1637 C C . GLN A 1 194 ? -23.690 3.657 5.419 1.00 98.12 194 GLN A C 1
ATOM 1639 O O . GLN A 1 194 ? -22.564 4.053 5.712 1.00 98.12 194 GLN A O 1
ATOM 1644 N N . PHE A 1 195 ? -23.901 2.509 4.795 1.00 98.75 195 PHE A N 1
ATOM 1645 C CA . PHE A 1 195 ? -22.855 1.587 4.386 1.00 98.75 195 PHE A CA 1
ATOM 1646 C C . PHE A 1 195 ? -22.965 1.398 2.870 1.00 98.75 195 PHE A C 1
ATOM 1648 O O . PHE A 1 195 ? -24.070 1.287 2.335 1.00 98.75 195 PHE A O 1
ATOM 1655 N N . VAL A 1 196 ? -21.836 1.449 2.162 1.00 98.75 196 VAL A N 1
ATOM 1656 C CA . VAL A 1 196 ? -21.768 1.445 0.693 1.00 98.75 196 VAL A CA 1
ATOM 1657 C C . VAL A 1 196 ? -20.731 0.424 0.244 1.00 98.75 196 VAL A C 1
ATOM 1659 O O . VAL A 1 196 ? -19.535 0.612 0.456 1.00 98.75 196 VAL A O 1
ATOM 1662 N N . ALA A 1 197 ? -21.185 -0.643 -0.401 1.00 98.69 197 ALA A N 1
ATOM 1663 C CA . ALA A 1 197 ? -20.333 -1.694 -0.934 1.00 98.69 197 ALA A CA 1
ATOM 1664 C C . ALA A 1 197 ? -20.028 -1.465 -2.420 1.00 98.69 197 ALA A C 1
ATOM 1666 O O . ALA A 1 197 ? -20.910 -1.097 -3.202 1.00 98.69 197 ALA A O 1
ATOM 1667 N N . ILE A 1 198 ? -18.770 -1.694 -2.797 1.00 98.44 198 ILE A N 1
ATOM 1668 C CA . ILE A 1 198 ? -18.226 -1.500 -4.140 1.00 98.44 198 ILE A CA 1
ATOM 1669 C C . ILE A 1 198 ? -17.668 -2.829 -4.654 1.00 98.44 198 ILE A C 1
ATOM 1671 O O . ILE A 1 198 ? -16.648 -3.315 -4.170 1.00 98.44 198 ILE A O 1
ATOM 1675 N N . ASP A 1 199 ? -18.293 -3.374 -5.696 1.00 97.69 199 ASP A N 1
ATOM 1676 C CA . ASP A 1 199 ? -17.682 -4.409 -6.529 1.00 97.69 199 ASP A CA 1
ATOM 1677 C C . ASP A 1 199 ? -16.865 -3.726 -7.636 1.00 97.69 199 ASP A C 1
ATOM 1679 O O . ASP A 1 199 ? -17.410 -3.150 -8.584 1.00 97.69 199 ASP A O 1
ATOM 1683 N N . ALA A 1 200 ? -15.543 -3.763 -7.475 1.00 96.44 200 ALA A N 1
ATOM 1684 C CA . ALA A 1 200 ? -14.570 -3.209 -8.412 1.00 96.44 200 ALA A CA 1
ATOM 1685 C C . ALA A 1 200 ? -13.904 -4.274 -9.302 1.00 96.44 200 ALA A C 1
ATOM 1687 O O . ALA A 1 200 ? -12.947 -3.964 -10.018 1.00 96.44 200 ALA A O 1
ATOM 1688 N N . CYS A 1 201 ? -14.387 -5.522 -9.262 1.00 95.31 201 CYS A N 1
ATOM 1689 C CA . CYS A 1 201 ? -13.838 -6.599 -10.073 1.00 95.31 201 CYS A CA 1
ATOM 1690 C C . CYS A 1 201 ? -14.010 -6.305 -11.572 1.00 95.31 201 CYS A C 1
ATOM 1692 O O . CYS A 1 201 ? -15.066 -5.815 -11.996 1.00 95.31 201 CYS A O 1
ATOM 1694 N N . PRO A 1 202 ? -13.019 -6.651 -12.412 1.00 91.94 202 PRO A N 1
ATOM 1695 C CA . PRO A 1 202 ? -13.117 -6.449 -13.849 1.00 91.94 202 PRO A CA 1
ATOM 1696 C C . PRO A 1 202 ? -14.329 -7.189 -14.439 1.00 91.94 202 PRO A C 1
ATOM 1698 O O . PRO A 1 202 ? -14.651 -8.316 -14.062 1.00 91.94 202 PRO A O 1
ATOM 1701 N N . LYS A 1 203 ? -14.998 -6.566 -15.423 1.00 89.62 203 LYS A N 1
ATOM 1702 C CA . LYS A 1 203 ? -16.163 -7.148 -16.131 1.00 89.62 203 LYS A CA 1
ATOM 1703 C C . LYS A 1 203 ? -15.901 -8.529 -16.744 1.00 89.62 203 LYS A C 1
ATOM 1705 O O . LYS A 1 203 ? -16.835 -9.308 -16.928 1.00 89.62 203 LYS A O 1
ATOM 1710 N N . ARG A 1 204 ? -14.642 -8.749 -17.124 1.00 92.19 204 ARG A N 1
ATOM 1711 C CA . ARG A 1 204 ? -14.052 -9.955 -17.698 1.00 92.19 204 ARG A CA 1
ATOM 1712 C C . ARG A 1 204 ? -12.785 -10.188 -16.887 1.00 92.19 204 ARG A C 1
ATOM 1714 O O . ARG A 1 204 ? -11.867 -9.376 -16.994 1.00 92.19 204 ARG A O 1
ATOM 1721 N N . GLY A 1 205 ? -12.773 -11.202 -16.036 1.00 93.12 205 GLY A N 1
ATOM 1722 C CA . GLY A 1 205 ? -11.642 -11.496 -15.168 1.00 93.12 205 GLY A CA 1
ATOM 1723 C C . GLY A 1 205 ? -10.751 -12.565 -15.794 1.00 93.12 205 GLY A C 1
ATOM 1724 O O . GLY A 1 205 ? -11.153 -13.728 -15.806 1.00 93.12 205 GLY A O 1
ATOM 1725 N N . PRO A 1 206 ? -9.565 -12.224 -16.330 1.00 92.31 206 PRO A N 1
ATOM 1726 C CA . PRO A 1 206 ? -8.561 -13.218 -16.692 1.00 92.31 206 PRO A CA 1
ATOM 1727 C C . PRO A 1 206 ? -8.172 -14.142 -15.525 1.00 92.31 206 PRO A C 1
ATOM 1729 O O . PRO A 1 206 ? -8.400 -13.836 -14.353 1.00 92.31 206 PRO A O 1
ATOM 1732 N N . SER A 1 207 ? -7.563 -15.283 -15.844 1.00 89.94 207 SER A N 1
ATOM 1733 C CA . SER A 1 207 ? -6.806 -16.084 -14.876 1.00 89.94 207 SER A CA 1
ATOM 1734 C C . SER A 1 207 ? -5.565 -15.327 -14.364 1.00 89.94 207 SER A C 1
ATOM 1736 O O . SER A 1 207 ? -5.153 -14.298 -14.902 1.00 89.94 207 SER A O 1
ATOM 1738 N N . ARG A 1 208 ? -4.935 -15.862 -13.315 1.00 88.06 208 ARG A N 1
ATOM 1739 C CA . ARG A 1 208 ? -3.664 -15.371 -12.764 1.00 88.06 208 ARG A CA 1
ATOM 1740 C C . ARG A 1 208 ? -2.513 -15.492 -13.776 1.00 88.06 208 ARG A C 1
ATOM 1742 O O . ARG A 1 208 ? -2.521 -16.442 -14.557 1.00 88.06 208 ARG A O 1
ATOM 1749 N N . PRO A 1 209 ? -1.475 -14.631 -13.696 1.00 83.06 209 PRO A N 1
ATOM 1750 C CA . PRO A 1 209 ? -1.221 -13.615 -12.657 1.00 83.06 209 PRO A CA 1
ATOM 1751 C C . PRO A 1 209 ? -1.991 -12.276 -12.738 1.00 83.06 209 PRO A C 1
ATOM 1753 O O . PRO A 1 209 ? -1.687 -11.399 -11.938 1.00 83.06 209 PRO A O 1
ATOM 1756 N N . LEU A 1 210 ? -2.958 -12.094 -13.645 1.00 87.25 210 LEU A N 1
ATOM 1757 C CA . LEU A 1 210 ? -3.728 -10.841 -13.762 1.00 87.25 210 LEU A CA 1
ATOM 1758 C C . LEU A 1 210 ? -4.872 -10.716 -12.715 1.00 87.25 210 LEU A C 1
ATOM 1760 O O . LEU A 1 210 ? -5.148 -11.663 -11.981 1.00 87.25 210 LEU A O 1
ATOM 1764 N N . ASN A 1 211 ? -5.551 -9.558 -12.701 1.00 88.00 211 ASN A N 1
ATOM 1765 C CA . ASN A 1 211 ? -6.603 -9.056 -11.781 1.00 88.00 211 ASN A CA 1
ATOM 1766 C C . ASN A 1 211 ? -6.116 -8.400 -10.479 1.00 88.00 211 ASN A C 1
ATOM 1768 O O . ASN A 1 211 ? -6.930 -8.164 -9.585 1.00 88.00 211 ASN A O 1
ATOM 1772 N N . PHE A 1 212 ? -4.838 -8.036 -10.377 1.00 92.06 212 PHE A N 1
ATOM 1773 C CA . PHE A 1 212 ? -4.316 -7.281 -9.236 1.00 92.06 212 PHE A CA 1
ATOM 1774 C C . PHE A 1 212 ? -4.877 -5.848 -9.158 1.00 92.06 212 PHE A C 1
ATOM 1776 O O . PHE A 1 212 ? -4.941 -5.280 -8.074 1.00 92.06 212 PHE A O 1
ATOM 1783 N N . PHE A 1 213 ? -5.339 -5.263 -10.272 1.00 94.31 213 PHE A N 1
ATOM 1784 C CA . PHE A 1 213 ? -5.968 -3.938 -10.274 1.00 94.31 213 PHE A CA 1
ATOM 1785 C C . PHE A 1 213 ? -7.478 -3.967 -10.570 1.00 94.31 213 PHE A C 1
ATOM 1787 O O . PHE A 1 213 ? -7.910 -4.349 -11.662 1.00 94.31 213 PHE A O 1
ATOM 1794 N N . GLY A 1 214 ? -8.278 -3.462 -9.627 1.00 95.12 214 GLY A N 1
ATOM 1795 C CA . GLY A 1 214 ? -9.714 -3.210 -9.798 1.00 95.12 214 GLY A CA 1
ATOM 1796 C C . GLY A 1 214 ? -10.003 -1.899 -10.543 1.00 95.12 214 GLY A C 1
ATOM 1797 O O . GLY A 1 214 ? -9.150 -1.009 -10.620 1.00 95.12 214 GLY A O 1
ATOM 1798 N N . TYR A 1 215 ? -11.212 -1.734 -11.095 1.00 95.25 215 TYR A N 1
ATOM 1799 C CA . TYR A 1 215 ? -11.594 -0.477 -11.759 1.00 95.25 215 TYR A CA 1
ATOM 1800 C C . TYR A 1 215 ? -13.077 -0.104 -11.651 1.00 95.25 215 TYR A C 1
ATOM 1802 O O . TYR A 1 215 ? -13.967 -0.949 -11.720 1.00 95.25 215 TYR A O 1
ATOM 1810 N N . LEU A 1 216 ? -13.357 1.205 -11.586 1.00 96.12 216 LEU A N 1
ATOM 1811 C CA . LEU A 1 216 ? -14.719 1.754 -11.642 1.00 96.12 216 LEU A CA 1
ATOM 1812 C C . LEU A 1 216 ? -14.942 2.519 -12.950 1.00 96.12 216 LEU A C 1
ATOM 1814 O O . LEU A 1 216 ? -14.351 3.573 -13.180 1.00 96.12 216 LEU A O 1
ATOM 1818 N N . THR A 1 217 ? -15.846 2.018 -13.797 1.00 95.44 217 THR A N 1
ATOM 1819 C CA . THR A 1 217 ? -16.284 2.739 -15.009 1.00 95.44 217 THR A CA 1
ATOM 1820 C C . THR A 1 217 ? -16.988 4.050 -14.654 1.00 95.44 217 THR A C 1
ATOM 1822 O O . THR A 1 217 ? -17.550 4.175 -13.568 1.00 95.44 217 THR A O 1
ATOM 1825 N N . SER A 1 218 ? -17.069 4.999 -15.590 1.00 95.56 218 SER A N 1
ATOM 1826 C CA . SER A 1 218 ? -17.854 6.236 -15.438 1.00 95.56 218 SER A CA 1
ATOM 1827 C C . SER A 1 218 ? -19.305 5.955 -15.003 1.00 95.56 218 SER A C 1
ATOM 1829 O O . SER A 1 218 ? -19.815 6.582 -14.078 1.00 95.56 218 SER A O 1
ATOM 1831 N N . LYS A 1 219 ? -19.926 4.902 -15.559 1.00 95.25 219 LYS A N 1
ATOM 1832 C CA . LYS A 1 219 ? -21.278 4.435 -15.190 1.00 95.25 219 LYS A CA 1
ATOM 1833 C C . LYS A 1 219 ? -21.365 3.816 -13.788 1.00 95.25 219 LYS A C 1
ATOM 1835 O O . LYS A 1 219 ? -22.459 3.734 -13.237 1.00 95.25 219 LYS A O 1
ATOM 1840 N N . THR A 1 220 ? -20.253 3.335 -13.232 1.00 96.38 220 THR A N 1
ATOM 1841 C CA . THR A 1 220 ? -20.157 2.874 -11.836 1.00 96.38 220 THR A CA 1
ATOM 1842 C C . THR A 1 220 ? -19.920 4.068 -10.907 1.00 96.38 220 THR A C 1
ATOM 1844 O O . THR A 1 220 ? -20.563 4.169 -9.867 1.00 96.38 220 THR A O 1
ATOM 1847 N N . MET A 1 221 ? -19.093 5.029 -11.330 1.00 97.44 221 MET A N 1
ATOM 1848 C CA . MET A 1 221 ? -18.867 6.300 -10.635 1.00 97.44 221 MET A CA 1
ATOM 1849 C C . MET A 1 221 ? -20.147 7.136 -10.506 1.00 97.44 221 MET A C 1
ATOM 1851 O O . MET A 1 221 ? -20.359 7.730 -9.457 1.00 97.44 221 MET A O 1
ATOM 1855 N N . ASP A 1 222 ? -21.047 7.121 -11.497 1.00 96.81 222 ASP A N 1
ATOM 1856 C CA . ASP A 1 222 ? -22.387 7.730 -11.384 1.00 96.81 222 ASP A CA 1
ATOM 1857 C C . ASP A 1 222 ? -23.226 7.119 -10.246 1.00 96.81 222 ASP A C 1
ATOM 1859 O O . ASP A 1 222 ? -23.975 7.824 -9.564 1.00 96.81 222 ASP A O 1
ATOM 1863 N N . ARG A 1 223 ? -23.121 5.797 -10.037 1.00 97.56 223 ARG A N 1
ATOM 1864 C CA . ARG A 1 223 ? -23.850 5.078 -8.977 1.00 97.56 223 ARG A CA 1
ATOM 1865 C C . ARG A 1 223 ? -23.226 5.328 -7.615 1.00 97.56 223 ARG A C 1
ATOM 1867 O O . ARG A 1 223 ? -23.966 5.569 -6.670 1.00 97.56 223 ARG A O 1
ATOM 1874 N N . LEU A 1 224 ? -21.896 5.336 -7.535 1.00 98.12 224 LEU A N 1
ATOM 1875 C CA . LEU A 1 224 ? -21.159 5.703 -6.328 1.00 98.12 224 LEU A CA 1
ATOM 1876 C C . LEU A 1 224 ? -21.437 7.163 -5.931 1.00 98.12 224 LEU A C 1
ATOM 1878 O O . LEU A 1 224 ? -21.696 7.442 -4.767 1.00 98.12 224 LEU A O 1
ATOM 1882 N N . GLU A 1 225 ? -21.477 8.085 -6.895 1.00 97.38 225 GLU A N 1
ATOM 1883 C CA . GLU A 1 225 ? -21.874 9.474 -6.657 1.00 97.38 225 GLU A CA 1
ATOM 1884 C C . GLU A 1 225 ? -23.320 9.564 -6.164 1.00 97.38 225 GLU A C 1
ATOM 1886 O O . GLU A 1 225 ? -23.571 10.203 -5.148 1.00 97.38 225 GLU A O 1
ATOM 1891 N N . LYS A 1 226 ? -24.273 8.868 -6.805 1.00 96.69 226 LYS A N 1
ATOM 1892 C CA . LYS A 1 226 ? -25.649 8.797 -6.290 1.00 96.69 226 LYS A CA 1
ATOM 1893 C C . LYS A 1 226 ? -25.674 8.254 -4.855 1.00 96.69 226 LYS A C 1
ATOM 1895 O O . LYS A 1 226 ? -26.330 8.853 -4.011 1.00 96.69 226 LYS A O 1
ATOM 1900 N N . ALA A 1 227 ? -24.963 7.162 -4.578 1.00 97.25 227 ALA A N 1
ATOM 1901 C CA . ALA A 1 227 ? -24.924 6.511 -3.271 1.00 97.25 227 ALA A CA 1
ATOM 1902 C C . ALA A 1 227 ? -24.330 7.404 -2.169 1.00 97.25 227 ALA A C 1
ATOM 1904 O O . ALA A 1 227 ? -24.813 7.336 -1.045 1.00 97.25 227 ALA A O 1
ATOM 1905 N N . LEU A 1 228 ? -23.348 8.253 -2.488 1.00 96.75 228 LEU A N 1
ATOM 1906 C CA . LEU A 1 228 ? -22.643 9.116 -1.530 1.00 96.75 228 LEU A CA 1
ATOM 1907 C C . LEU A 1 228 ? -23.191 10.553 -1.420 1.00 96.75 228 LEU A C 1
ATOM 1909 O O . LEU A 1 228 ? -22.774 11.282 -0.523 1.00 96.75 228 LEU A O 1
ATOM 1913 N N . THR A 1 229 ? -24.083 10.999 -2.317 1.00 94.50 229 THR A N 1
ATOM 1914 C CA . THR A 1 229 ? -24.553 12.403 -2.333 1.00 94.50 229 THR A CA 1
ATOM 1915 C C . THR A 1 229 ? -26.075 12.594 -2.334 1.00 94.50 229 THR A C 1
ATOM 1917 O O . THR A 1 229 ? -26.529 13.722 -2.518 1.00 94.50 229 THR A O 1
ATOM 1920 N N . TRP A 1 230 ? -26.886 11.539 -2.196 1.00 90.81 230 TRP A N 1
ATOM 1921 C CA . TRP A 1 230 ? -28.358 11.657 -2.219 1.00 90.81 230 TRP A CA 1
ATOM 1922 C C . TRP A 1 230 ? -28.970 12.191 -0.912 1.00 90.81 230 TRP A C 1
ATOM 1924 O O . TRP A 1 230 ? -29.989 12.875 -0.953 1.00 90.81 230 TRP A O 1
ATOM 1934 N N . LYS A 1 231 ? -28.348 11.881 0.230 1.00 89.25 231 LYS A N 1
ATOM 1935 C CA . LYS A 1 231 ? -28.720 12.290 1.593 1.00 89.25 231 LYS A CA 1
ATOM 1936 C C . LYS A 1 231 ? -27.429 12.452 2.402 1.00 89.25 231 LYS A C 1
ATOM 1938 O O . LYS A 1 231 ? -26.438 11.787 2.109 1.00 89.25 231 LYS A O 1
ATOM 1943 N N . GLN A 1 232 ? -27.433 13.334 3.401 1.00 87.44 232 GLN A N 1
ATOM 1944 C CA . GLN A 1 232 ? -26.351 13.416 4.384 1.00 87.44 232 GLN A CA 1
ATOM 1945 C C . GLN A 1 232 ? -26.622 12.444 5.542 1.00 87.44 232 GLN A C 1
ATOM 1947 O O . GLN A 1 232 ? -27.738 12.379 6.057 1.00 87.44 232 GLN A O 1
ATOM 1952 N N . PHE A 1 233 ? -25.586 11.711 5.937 1.00 92.94 233 PHE A N 1
ATOM 1953 C CA . PHE A 1 233 ? -25.554 10.792 7.076 1.00 92.94 233 PHE A CA 1
ATOM 1954 C C . PHE A 1 233 ? -24.526 11.289 8.100 1.00 92.94 233 PHE A C 1
ATOM 1956 O O . PHE A 1 233 ? -23.673 12.108 7.748 1.00 92.94 233 PHE A O 1
ATOM 1963 N N . ASN A 1 234 ? -24.588 10.802 9.343 1.00 93.50 234 ASN A N 1
ATOM 1964 C CA . ASN A 1 234 ? -23.580 11.110 10.364 1.00 93.50 234 ASN A CA 1
ATOM 1965 C C . ASN A 1 234 ? -22.213 10.570 9.921 1.00 93.50 234 ASN A C 1
ATOM 1967 O O . ASN A 1 234 ? -21.235 11.308 9.780 1.00 93.50 234 ASN A O 1
ATOM 1971 N N . HIS A 1 235 ? -22.190 9.283 9.569 1.00 96.69 235 HIS A N 1
ATOM 1972 C CA . HIS A 1 235 ? -21.105 8.664 8.825 1.00 96.69 235 HIS A CA 1
ATOM 1973 C C . HIS A 1 235 ? -21.645 7.890 7.628 1.00 96.69 235 HIS A C 1
ATOM 1975 O O . HIS A 1 235 ? -22.683 7.225 7.703 1.00 96.69 235 HIS A O 1
ATOM 1981 N N . THR A 1 236 ? -20.858 7.904 6.556 1.00 98.31 236 THR A N 1
ATOM 1982 C CA . THR A 1 236 ? -20.935 6.891 5.507 1.00 98.31 236 THR A CA 1
ATOM 1983 C C . THR A 1 236 ? -19.661 6.053 5.541 1.00 98.31 236 THR A C 1
ATOM 1985 O O . THR A 1 236 ? -18.555 6.600 5.577 1.00 98.31 236 THR A O 1
ATOM 1988 N N . PHE A 1 237 ? -19.813 4.734 5.530 1.00 98.75 237 PHE A N 1
ATOM 1989 C CA . PHE A 1 237 ? -18.734 3.752 5.481 1.00 98.75 237 PHE A CA 1
ATOM 1990 C C . PHE A 1 237 ? -18.693 3.119 4.089 1.00 98.75 237 PHE A C 1
ATOM 1992 O O . PHE A 1 237 ? -19.730 2.710 3.567 1.00 98.75 237 PHE A O 1
ATOM 1999 N N . VAL A 1 238 ? -17.513 3.050 3.475 1.00 98.81 238 VAL A N 1
ATOM 2000 C CA . VAL A 1 238 ? -17.319 2.456 2.144 1.00 98.81 238 VAL A CA 1
ATOM 2001 C C . VAL A 1 238 ? -16.524 1.163 2.265 1.00 98.81 238 VAL A C 1
ATOM 2003 O O . VAL A 1 238 ? -15.543 1.113 3.000 1.00 98.81 238 VAL A O 1
ATOM 2006 N N . PHE A 1 239 ? -16.926 0.139 1.519 1.00 98.75 239 PHE A N 1
ATOM 2007 C CA . PHE A 1 239 ? -16.291 -1.177 1.481 1.00 98.75 239 PHE A CA 1
ATOM 2008 C C . PHE A 1 239 ? -15.936 -1.528 0.037 1.00 98.75 239 PHE A C 1
ATOM 2010 O O . PHE A 1 239 ? -16.761 -1.380 -0.863 1.00 98.75 239 PHE A O 1
ATOM 2017 N N . SER A 1 240 ? -14.712 -1.991 -0.184 1.00 98.19 240 SER A N 1
ATOM 2018 C CA . SER A 1 240 ? -14.178 -2.449 -1.471 1.00 98.19 240 SER A CA 1
ATOM 2019 C C . SER A 1 240 ? -13.156 -3.534 -1.176 1.00 98.19 240 SER A C 1
ATOM 2021 O O . SER A 1 240 ? -12.481 -3.444 -0.161 1.00 98.19 240 SER A O 1
ATOM 2023 N N . HIS A 1 241 ? -12.995 -4.535 -2.037 1.00 98.25 241 HIS A N 1
ATOM 2024 C CA . HIS A 1 241 ? -11.901 -5.492 -1.865 1.00 98.25 241 HIS A CA 1
ATOM 2025 C C . HIS A 1 241 ? -10.538 -4.800 -2.032 1.00 98.25 241 HIS A C 1
ATOM 2027 O O . HIS A 1 241 ? -9.712 -4.793 -1.122 1.00 98.25 241 HIS A O 1
ATOM 2033 N N . TYR A 1 242 ? -10.353 -4.139 -3.177 1.00 97.12 242 TYR A N 1
ATOM 2034 C CA . TYR A 1 242 ? -9.125 -3.438 -3.542 1.00 97.12 242 TYR A CA 1
ATOM 2035 C C . TYR A 1 242 ? -8.958 -2.113 -2.766 1.00 97.12 242 TYR A C 1
ATOM 2037 O O . TYR A 1 242 ? -9.888 -1.295 -2.793 1.00 97.12 242 TYR A O 1
ATOM 2045 N N . PRO A 1 243 ? -7.783 -1.848 -2.160 1.00 96.12 243 PRO A N 1
ATOM 2046 C CA . PRO A 1 243 ? -7.350 -0.529 -1.696 1.00 96.12 243 PRO A CA 1
ATOM 2047 C C . PRO A 1 243 ? -7.263 0.508 -2.824 1.00 96.12 243 PRO A C 1
ATOM 2049 O O . PRO A 1 243 ? -7.093 0.179 -4.000 1.00 96.12 243 PRO A O 1
ATOM 2052 N N . THR A 1 244 ? -7.295 1.798 -2.487 1.00 95.25 244 THR A N 1
ATOM 2053 C CA . THR A 1 244 ? -7.317 2.882 -3.485 1.00 95.25 244 THR A CA 1
ATOM 2054 C C . THR A 1 244 ? -6.020 2.999 -4.300 1.00 95.25 244 THR A C 1
ATOM 2056 O O . THR A 1 244 ? -6.035 3.584 -5.386 1.00 95.25 244 THR A O 1
ATOM 2059 N N . THR A 1 245 ? -4.917 2.393 -3.840 1.00 92.56 245 THR A N 1
ATOM 2060 C CA . THR A 1 245 ? -3.649 2.302 -4.587 1.00 92.56 245 THR A CA 1
ATOM 2061 C C . THR A 1 245 ? -3.667 1.269 -5.728 1.00 92.56 245 THR A C 1
ATOM 2063 O O . THR A 1 245 ? -3.073 1.526 -6.783 1.00 92.56 245 THR A O 1
ATOM 2066 N N . THR A 1 246 ? -4.402 0.155 -5.587 1.00 93.81 246 THR A N 1
ATOM 2067 C CA . THR A 1 246 ? -4.601 -0.856 -6.649 1.00 93.81 246 THR A CA 1
ATOM 2068 C C . THR A 1 246 ? -5.872 -0.611 -7.475 1.00 93.81 246 THR A C 1
ATOM 2070 O O . THR A 1 246 ? -6.291 -1.454 -8.262 1.00 93.81 246 THR A O 1
ATOM 2073 N N . MET A 1 247 ? -6.468 0.579 -7.371 1.00 94.69 247 MET A N 1
ATOM 2074 C CA . MET A 1 247 ? -7.690 0.947 -8.090 1.00 94.69 247 MET A CA 1
ATOM 2075 C C . MET A 1 247 ? -7.453 1.893 -9.273 1.00 94.69 247 MET A C 1
ATOM 2077 O O . MET A 1 247 ? -6.640 2.821 -9.226 1.00 94.69 247 MET A O 1
ATOM 2081 N N . VAL A 1 248 ? -8.239 1.702 -10.337 1.00 93.62 248 VAL A N 1
ATOM 2082 C CA . VAL A 1 248 ? -8.358 2.630 -11.470 1.00 93.62 248 VAL A CA 1
ATOM 2083 C C . VAL A 1 248 ? -9.747 3.269 -11.465 1.00 93.62 248 VAL A C 1
ATOM 2085 O O . VAL A 1 248 ? -10.753 2.661 -11.837 1.00 93.62 248 VAL A O 1
ATOM 2088 N N . PHE A 1 249 ? -9.811 4.531 -11.050 1.00 94.38 249 PHE A N 1
ATOM 2089 C CA . PHE A 1 249 ? -11.062 5.280 -10.969 1.00 94.38 249 PHE A CA 1
ATOM 2090 C C . PHE A 1 249 ? -11.367 6.034 -12.264 1.00 94.38 249 PHE A C 1
ATOM 2092 O O . PHE A 1 249 ? -10.557 6.828 -12.744 1.00 94.38 249 PHE A O 1
ATOM 2099 N N . GLY A 1 250 ? -12.573 5.839 -12.792 1.00 93.88 250 GLY A N 1
ATOM 2100 C CA . GLY A 1 250 ? -13.152 6.739 -13.778 1.00 93.88 250 GLY A CA 1
ATOM 2101 C C . GLY A 1 250 ? -13.630 8.069 -13.182 1.00 93.88 250 GLY A C 1
ATOM 2102 O O . GLY A 1 250 ? -13.456 8.369 -12.000 1.00 93.88 250 GLY A O 1
ATOM 2103 N N . VAL A 1 251 ? -14.293 8.859 -14.022 1.00 93.25 251 VAL A N 1
ATOM 2104 C CA . VAL A 1 251 ? -14.950 10.125 -13.661 1.00 93.25 251 VAL A CA 1
ATOM 2105 C C . VAL A 1 251 ? -16.441 10.005 -13.969 1.00 93.25 251 VAL A C 1
ATOM 2107 O O . VAL A 1 251 ? -16.800 9.480 -15.026 1.00 93.25 251 VAL A O 1
ATOM 2110 N N . SER A 1 252 ? -17.316 10.475 -13.078 1.00 94.12 252 SER A N 1
ATOM 2111 C CA . SER A 1 252 ? -18.768 10.433 -13.312 1.00 94.12 252 SER A CA 1
ATOM 2112 C C . SER A 1 252 ? -19.195 11.330 -14.483 1.00 94.12 252 SER A C 1
ATOM 2114 O O . SER A 1 252 ? -18.466 12.238 -14.897 1.00 94.12 252 SER A O 1
ATOM 2116 N N . ASN A 1 253 ? -20.406 11.135 -15.005 1.00 91.19 253 ASN A N 1
ATOM 2117 C CA . ASN A 1 253 ? -20.963 11.976 -16.066 1.00 91.19 253 ASN A CA 1
ATOM 2118 C C . ASN A 1 253 ? -21.225 13.429 -15.620 1.00 91.19 253 ASN A C 1
ATOM 2120 O O . ASN A 1 253 ? -21.306 14.317 -16.473 1.00 91.19 253 ASN A O 1
ATOM 2124 N N . LYS A 1 254 ? -21.275 13.691 -14.304 1.00 88.38 254 LYS A N 1
ATOM 2125 C CA . LYS A 1 254 ? -21.288 15.039 -13.701 1.00 88.38 254 LYS A CA 1
ATOM 2126 C C . LYS A 1 254 ? -19.892 15.670 -13.575 1.00 88.38 254 LYS A C 1
ATOM 2128 O O . LYS A 1 254 ? -19.797 16.861 -13.299 1.00 88.38 254 LYS A O 1
ATOM 2133 N N . GLY A 1 255 ? -18.820 14.903 -13.789 1.00 87.75 255 GLY A N 1
ATOM 2134 C CA . GLY A 1 255 ? -17.430 15.360 -13.684 1.00 87.75 255 GLY A CA 1
ATOM 2135 C C . GLY A 1 255 ? -16.745 15.068 -12.344 1.00 87.75 255 GLY A C 1
ATOM 2136 O O . GLY A 1 255 ? -15.575 15.413 -12.190 1.00 87.75 255 GLY A O 1
ATOM 2137 N N . SER A 1 256 ? -17.430 14.419 -11.399 1.00 90.88 256 SER A N 1
ATOM 2138 C CA . SER A 1 256 ? -16.905 14.114 -10.064 1.00 90.88 256 SER A CA 1
ATOM 2139 C C . SER A 1 256 ? -15.844 13.009 -10.126 1.00 90.88 256 SER A C 1
ATOM 2141 O O . SER A 1 256 ? -16.083 11.928 -10.676 1.00 90.88 256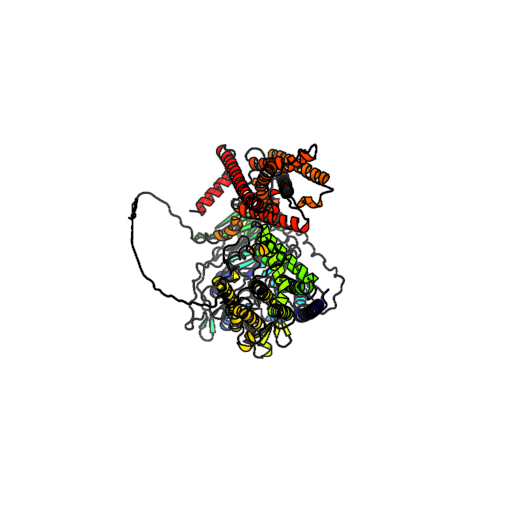 SER A O 1
ATOM 2143 N N . THR A 1 257 ? -14.660 13.264 -9.558 1.00 94.12 257 THR A N 1
ATOM 2144 C CA . THR A 1 257 ? -13.601 12.250 -9.409 1.00 94.12 257 THR A CA 1
ATOM 2145 C C . THR A 1 257 ? -13.801 11.443 -8.125 1.00 94.12 257 THR A C 1
ATOM 2147 O O . THR A 1 257 ? -14.479 11.899 -7.203 1.00 94.12 257 THR A O 1
ATOM 2150 N N . PHE A 1 258 ? -13.157 10.278 -7.991 1.00 94.25 258 PHE A N 1
ATOM 2151 C CA . PHE A 1 258 ? -13.184 9.533 -6.723 1.00 94.25 258 PHE A CA 1
ATOM 2152 C C . PHE A 1 258 ? -12.673 10.367 -5.534 1.00 94.25 258 PHE A C 1
ATOM 2154 O O . PHE A 1 258 ? -13.236 10.289 -4.447 1.00 94.25 258 PHE A O 1
ATOM 2161 N N . ARG A 1 259 ? -11.692 11.256 -5.746 1.00 92.69 259 ARG A N 1
ATOM 2162 C CA . ARG A 1 259 ? -11.197 12.193 -4.721 1.00 92.69 259 ARG A CA 1
ATOM 2163 C C . ARG A 1 259 ? -12.248 13.225 -4.295 1.00 92.69 259 ARG A C 1
ATOM 2165 O O . ARG A 1 259 ? -12.183 13.738 -3.180 1.00 92.69 259 ARG A O 1
ATOM 2172 N N . ASP A 1 260 ? -13.205 13.548 -5.160 1.00 92.31 260 ASP A N 1
ATOM 2173 C CA . ASP A 1 260 ? -14.328 14.415 -4.807 1.00 92.31 260 ASP A CA 1
ATOM 2174 C C . ASP A 1 260 ? -15.380 13.647 -4.012 1.00 92.31 260 ASP A C 1
ATOM 2176 O O . ASP A 1 260 ? -15.782 14.104 -2.944 1.00 92.31 260 ASP A O 1
ATOM 2180 N N . LEU A 1 261 ? -15.734 12.443 -4.467 1.00 94.94 261 LEU A N 1
ATOM 2181 C CA . LEU A 1 261 ? -16.673 11.563 -3.769 1.00 94.94 261 LEU A CA 1
ATOM 2182 C C . LEU A 1 261 ? -16.161 11.137 -2.382 1.00 94.94 261 LEU A C 1
ATOM 2184 O O . LEU A 1 261 ? -16.931 11.096 -1.427 1.00 94.94 261 LEU A O 1
ATOM 2188 N N . ALA A 1 262 ? -14.852 10.926 -2.225 1.00 95.06 262 ALA A N 1
ATOM 2189 C CA . ALA A 1 262 ? -14.225 10.549 -0.958 1.00 95.06 262 ALA A CA 1
ATOM 2190 C C . ALA A 1 262 ? -14.312 11.615 0.150 1.00 95.06 262 ALA A C 1
ATOM 2192 O O . ALA A 1 262 ? -14.047 11.330 1.318 1.00 95.06 262 ALA A O 1
ATOM 2193 N N . LYS A 1 263 ? -14.743 12.841 -0.173 1.00 93.31 263 LYS A N 1
ATOM 2194 C CA . LYS A 1 263 ? -15.085 13.855 0.837 1.00 93.31 263 LYS A CA 1
ATOM 2195 C C . LYS A 1 263 ? -16.333 13.460 1.640 1.00 93.31 263 LYS A C 1
ATOM 2197 O O . LYS A 1 263 ? -16.456 13.893 2.782 1.00 93.31 263 LYS A O 1
ATOM 2202 N N . HIS A 1 264 ? -17.211 12.626 1.075 1.00 94.38 264 HIS A N 1
ATOM 2203 C CA . HIS A 1 264 ? -18.534 12.295 1.615 1.00 94.38 264 HIS A CA 1
ATOM 2204 C C . HIS A 1 264 ? -18.577 11.058 2.531 1.00 94.38 264 HIS A C 1
ATOM 2206 O O . HIS A 1 264 ? -19.573 10.877 3.220 1.00 94.38 264 HIS A O 1
ATOM 2212 N N . TYR A 1 265 ? -17.521 10.235 2.595 1.00 96.69 265 TYR A N 1
ATOM 2213 C CA . TYR A 1 265 ? -17.442 9.089 3.517 1.00 96.69 265 TYR A CA 1
ATOM 2214 C C . TYR A 1 265 ? -16.432 9.314 4.651 1.00 96.69 265 TYR A C 1
ATOM 2216 O O . TYR A 1 265 ? -15.458 10.051 4.487 1.00 96.69 265 TYR A O 1
ATOM 2224 N N . SER A 1 266 ? -16.641 8.675 5.802 1.00 97.38 266 SER A N 1
ATOM 2225 C CA . SER A 1 266 ? -15.729 8.739 6.954 1.00 97.38 266 SER A CA 1
ATOM 2226 C C . SER A 1 266 ? -14.566 7.754 6.797 1.00 97.38 266 SER A C 1
ATOM 2228 O O . SER A 1 266 ? -13.403 8.144 6.917 1.00 97.38 266 SER A O 1
ATOM 2230 N N . VAL A 1 267 ? -14.866 6.496 6.456 1.00 98.50 267 VAL A N 1
ATOM 2231 C CA . VAL A 1 267 ? -13.888 5.396 6.373 1.00 98.50 267 VAL A CA 1
ATOM 2232 C C . VAL A 1 267 ? -14.089 4.576 5.097 1.00 98.50 267 VAL A C 1
ATOM 2234 O O . VAL A 1 267 ? -15.225 4.320 4.703 1.00 98.50 267 VAL A O 1
ATOM 2237 N N . TYR A 1 268 ? -12.981 4.156 4.485 1.00 98.62 268 TYR A N 1
ATOM 2238 C CA . TYR A 1 268 ? -12.905 3.141 3.433 1.00 98.62 268 TYR A CA 1
ATOM 2239 C C . TYR A 1 268 ? -12.248 1.873 3.999 1.00 98.62 268 TYR A C 1
ATOM 2241 O O . TYR A 1 268 ? -11.132 1.945 4.517 1.00 98.62 268 TYR A O 1
ATOM 2249 N N . PHE A 1 269 ? -12.927 0.734 3.920 1.00 98.69 269 PHE A N 1
ATOM 2250 C CA . PHE A 1 269 ? -12.462 -0.577 4.379 1.00 98.69 269 PHE A CA 1
ATOM 2251 C C . PHE A 1 269 ? -12.115 -1.475 3.187 1.00 98.69 269 PHE A C 1
ATOM 2253 O O . PHE A 1 269 ? -12.854 -1.492 2.199 1.00 98.69 269 PHE A O 1
ATOM 2260 N N . CYS A 1 270 ? -11.002 -2.206 3.292 1.00 97.62 270 CYS A N 1
ATOM 2261 C CA . CYS A 1 270 ? -10.472 -3.075 2.234 1.00 97.62 270 CYS A CA 1
ATOM 2262 C C . CYS A 1 270 ? -9.565 -4.199 2.768 1.00 97.62 270 CYS A C 1
ATOM 2264 O O . CYS A 1 270 ? -9.308 -4.260 3.974 1.00 97.62 270 CYS A O 1
ATOM 2266 N N . GLY A 1 271 ? -9.112 -5.073 1.867 1.00 95.62 271 GLY A N 1
ATOM 2267 C CA . GLY A 1 271 ? -8.148 -6.156 2.103 1.00 95.62 271 GLY A CA 1
ATOM 2268 C C . GLY A 1 271 ? -7.130 -6.217 0.962 1.00 95.62 271 GLY A C 1
ATOM 2269 O O . GLY A 1 271 ? -6.547 -5.193 0.613 1.00 95.62 271 GLY A O 1
ATOM 2270 N N . HIS A 1 272 ? -6.993 -7.378 0.319 1.00 95.56 272 HIS A N 1
ATOM 2271 C CA . HIS A 1 272 ? -6.258 -7.619 -0.933 1.00 95.56 272 HIS A CA 1
ATOM 2272 C C . HIS A 1 272 ? -4.717 -7.628 -0.857 1.00 95.56 272 HIS A C 1
ATOM 2274 O O . HIS A 1 272 ? -4.104 -8.518 -1.450 1.00 95.56 272 HIS A O 1
ATOM 2280 N N . LEU A 1 273 ? -4.044 -6.698 -0.160 1.00 89.38 273 LEU A N 1
ATOM 2281 C CA . LEU A 1 273 ? -2.568 -6.731 -0.064 1.00 89.38 273 LEU A CA 1
ATOM 2282 C C . LEU A 1 273 ? -2.065 -7.683 1.034 1.00 89.38 273 LEU A C 1
ATOM 2284 O O . LEU A 1 273 ? -0.904 -8.106 0.989 1.00 89.38 273 LEU A O 1
ATOM 2288 N N . HIS A 1 274 ? -2.942 -8.065 1.972 1.00 85.12 274 HIS A N 1
ATOM 2289 C CA . HIS A 1 274 ? -2.667 -8.951 3.116 1.00 85.12 274 HIS A CA 1
ATOM 2290 C C . HIS A 1 274 ? -1.583 -8.343 4.033 1.00 85.12 274 HIS A C 1
ATOM 2292 O O . HIS A 1 274 ? -1.090 -7.232 3.827 1.00 85.12 274 HIS A O 1
ATOM 2298 N N . ARG A 1 275 ? -1.131 -9.069 5.067 1.00 76.69 275 ARG A N 1
ATOM 2299 C CA . ARG A 1 275 ? 0.120 -8.670 5.746 1.00 76.69 275 ARG A CA 1
ATOM 2300 C C . ARG A 1 275 ? 1.321 -8.960 4.839 1.00 76.69 275 ARG A C 1
ATOM 2302 O O . ARG A 1 275 ? 1.874 -10.059 4.859 1.00 76.69 275 ARG A O 1
ATOM 2309 N N . LEU A 1 276 ? 1.733 -7.954 4.061 1.00 62.41 276 LEU A N 1
ATOM 2310 C CA . LEU A 1 276 ? 2.912 -8.024 3.189 1.00 62.41 276 LEU A CA 1
ATOM 2311 C C . LEU A 1 276 ? 4.169 -8.479 3.955 1.00 62.41 276 LEU A C 1
ATOM 2313 O O . LEU A 1 276 ? 4.432 -8.062 5.089 1.00 62.41 276 LEU A O 1
ATOM 2317 N N . ILE A 1 277 ? 4.967 -9.309 3.278 1.00 49.62 277 ILE A N 1
ATOM 2318 C CA . ILE A 1 277 ? 6.150 -10.004 3.807 1.00 49.62 277 ILE A CA 1
ATOM 2319 C C . ILE A 1 277 ? 7.132 -9.033 4.495 1.00 49.62 277 ILE A C 1
ATOM 2321 O O . ILE A 1 277 ? 7.273 -7.871 4.118 1.00 49.62 277 ILE A O 1
ATOM 2325 N N . ALA A 1 278 ? 7.834 -9.533 5.519 1.00 44.81 278 ALA A N 1
ATOM 2326 C CA . ALA A 1 278 ? 8.841 -8.801 6.300 1.00 44.81 278 ALA A CA 1
ATOM 2327 C C . ALA A 1 278 ? 8.327 -7.536 7.029 1.00 44.81 278 ALA A C 1
ATOM 2329 O O . ALA A 1 278 ? 9.119 -6.667 7.388 1.00 44.81 278 ALA A O 1
ATOM 2330 N N . GLY A 1 279 ? 7.017 -7.446 7.289 1.00 51.38 279 GLY A N 1
ATOM 2331 C CA . GLY A 1 279 ? 6.405 -6.357 8.061 1.00 51.38 279 GLY A CA 1
ATOM 2332 C C . GLY A 1 279 ? 6.163 -5.074 7.261 1.00 51.38 279 GLY A C 1
ATOM 2333 O O . GLY A 1 279 ? 5.738 -4.064 7.818 1.00 51.38 279 GLY A O 1
ATOM 2334 N N . LEU A 1 280 ? 6.379 -5.100 5.940 1.00 48.88 280 LEU A N 1
ATOM 2335 C CA . LEU A 1 280 ? 6.070 -3.977 5.044 1.00 48.88 280 LEU A CA 1
ATOM 2336 C C . LEU A 1 280 ? 4.570 -3.625 5.043 1.00 48.88 280 LEU A C 1
ATOM 2338 O O . LEU A 1 280 ? 4.221 -2.471 4.801 1.00 48.88 280 LEU A O 1
ATOM 2342 N N . GLY A 1 281 ? 3.705 -4.597 5.358 1.00 57.16 281 GLY A N 1
ATOM 2343 C CA . GLY A 1 281 ? 2.245 -4.461 5.437 1.00 57.16 281 GLY A CA 1
ATOM 2344 C C . GLY A 1 281 ? 1.680 -4.491 6.861 1.00 57.16 281 GLY A C 1
ATOM 2345 O O . GLY A 1 281 ? 0.494 -4.727 7.052 1.00 57.16 281 GLY A O 1
ATOM 2346 N N . ASP A 1 282 ? 2.512 -4.279 7.884 1.00 65.88 282 ASP A N 1
ATOM 2347 C CA . ASP A 1 282 ? 2.104 -4.412 9.291 1.00 65.88 282 ASP A CA 1
ATOM 2348 C C . ASP A 1 282 ? 1.104 -3.348 9.785 1.00 65.88 282 ASP A C 1
ATOM 2350 O O . ASP A 1 282 ? 0.534 -3.512 10.869 1.00 65.88 282 ASP A O 1
ATOM 2354 N N . VAL A 1 283 ? 0.964 -2.242 9.043 1.00 78.62 283 VAL A N 1
ATOM 2355 C CA . VAL A 1 283 ? 0.031 -1.125 9.274 1.00 78.62 283 VAL A CA 1
ATOM 2356 C C . VAL A 1 283 ? -0.347 -0.527 7.908 1.00 78.62 283 VAL A C 1
ATOM 2358 O O . VAL A 1 283 ? 0.179 0.505 7.487 1.00 78.62 283 VAL A O 1
ATOM 2361 N N . LEU A 1 284 ? -1.242 -1.202 7.185 1.00 86.19 284 LEU A N 1
ATOM 2362 C CA . LEU A 1 284 ? -1.794 -0.757 5.895 1.00 86.19 284 LEU A CA 1
ATOM 2363 C C . LEU A 1 284 ? -3.004 0.168 6.118 1.00 86.19 284 LEU A C 1
ATOM 2365 O O . LEU A 1 284 ? -4.135 -0.094 5.722 1.00 86.19 284 LEU A O 1
ATOM 2369 N N . GLN A 1 285 ? -2.759 1.257 6.846 1.00 92.81 285 GLN A N 1
ATOM 2370 C CA . GLN A 1 285 ? -3.785 2.188 7.316 1.00 92.81 285 GLN A CA 1
ATOM 2371 C C . GLN A 1 285 ? -3.326 3.623 7.049 1.00 92.81 285 GLN A C 1
ATOM 2373 O O . GLN A 1 285 ? -2.168 3.976 7.285 1.00 92.81 285 GLN A O 1
ATOM 2378 N N . SER A 1 286 ? -4.224 4.463 6.535 1.00 93.62 286 SER A N 1
ATOM 2379 C CA . SER A 1 286 ? -3.900 5.818 6.094 1.00 93.62 286 SER A CA 1
ATOM 2380 C C . SER A 1 286 ? -5.005 6.827 6.418 1.00 93.62 286 SER A C 1
ATOM 2382 O O . SER A 1 286 ? -6.173 6.486 6.599 1.00 93.62 286 SER A O 1
ATOM 2384 N N . TYR A 1 287 ? -4.620 8.102 6.486 1.00 94.06 287 TYR A N 1
ATOM 2385 C CA . TYR A 1 287 ? -5.541 9.232 6.564 1.00 94.06 287 TYR A CA 1
ATOM 2386 C C . TYR A 1 287 ? -5.246 10.222 5.444 1.00 94.06 287 TYR A C 1
ATOM 2388 O O . TYR A 1 287 ? -4.122 10.722 5.318 1.00 94.06 287 TYR A O 1
ATOM 2396 N N . ASN A 1 288 ? -6.270 10.541 4.657 1.00 91.81 288 ASN A N 1
ATOM 2397 C CA . ASN A 1 288 ? -6.167 11.500 3.572 1.00 91.81 288 ASN A CA 1
ATOM 2398 C C . ASN A 1 288 ? -6.526 12.904 4.080 1.00 91.81 288 ASN A C 1
ATOM 2400 O O . ASN A 1 288 ? -7.680 13.226 4.370 1.00 91.81 288 ASN A O 1
ATOM 2404 N N . THR A 1 289 ? -5.517 13.771 4.170 1.00 89.00 289 THR A N 1
ATOM 2405 C CA . THR A 1 289 ? -5.639 15.125 4.731 1.00 89.00 289 THR A CA 1
ATOM 2406 C C . THR A 1 289 ? -6.499 16.079 3.896 1.00 89.00 289 THR A C 1
ATOM 2408 O O . THR A 1 289 ? -6.865 17.141 4.407 1.00 89.00 289 THR A O 1
ATOM 2411 N N . VAL A 1 290 ? -6.848 15.718 2.654 1.00 86.75 290 VAL A N 1
ATOM 2412 C CA . VAL A 1 290 ? -7.658 16.538 1.735 1.00 86.75 290 VAL A CA 1
ATOM 2413 C C . VAL A 1 290 ? -9.114 16.072 1.688 1.00 86.75 290 VAL A C 1
ATOM 2415 O O . VAL A 1 290 ? -10.009 16.910 1.723 1.00 86.75 290 VAL A O 1
ATOM 2418 N N . THR A 1 291 ? -9.372 14.762 1.658 1.00 91.00 291 THR A N 1
ATOM 2419 C CA . THR A 1 291 ? -10.743 14.205 1.694 1.00 91.00 291 THR A CA 1
ATOM 2420 C C . THR A 1 291 ? -11.287 14.049 3.118 1.00 91.00 291 THR A C 1
ATOM 2422 O O . THR A 1 291 ? -12.490 13.858 3.304 1.00 91.00 291 THR A O 1
ATOM 2425 N N . LYS A 1 292 ? -10.412 14.176 4.129 1.00 93.25 292 LYS A N 1
ATOM 2426 C CA . LYS A 1 292 ? -10.714 14.013 5.560 1.00 93.25 292 LYS A CA 1
ATOM 2427 C C . LYS A 1 292 ? -11.348 12.649 5.842 1.00 93.25 292 LYS A C 1
ATOM 2429 O O . LYS A 1 292 ? -12.411 12.564 6.449 1.00 93.25 292 LYS A O 1
ATOM 2434 N N . SER A 1 293 ? -10.748 11.589 5.315 1.00 95.00 293 SER A N 1
ATOM 2435 C CA . SER A 1 293 ? -11.245 10.215 5.427 1.00 95.00 293 SER A CA 1
ATOM 2436 C C . SER A 1 293 ? -10.114 9.266 5.806 1.00 95.00 293 SER A C 1
ATOM 2438 O O . SER A 1 293 ? -8.950 9.510 5.464 1.00 95.00 293 SER A O 1
ATOM 2440 N N . LEU A 1 294 ? -10.460 8.185 6.501 1.00 97.38 294 LEU A N 1
ATOM 2441 C CA . LEU A 1 294 ? -9.563 7.053 6.719 1.00 97.38 294 LEU A CA 1
ATOM 2442 C C . LEU A 1 294 ? -9.659 6.051 5.567 1.00 97.38 294 LEU A C 1
ATOM 2444 O O . LEU A 1 294 ? -10.712 5.892 4.949 1.00 97.38 294 LEU A O 1
ATOM 2448 N N . GLU A 1 295 ? -8.559 5.350 5.337 1.00 97.44 295 GLU A N 1
ATOM 2449 C CA . GLU A 1 295 ? -8.486 4.131 4.539 1.00 97.44 295 GLU A CA 1
ATOM 2450 C C . GLU A 1 295 ? -7.816 3.064 5.404 1.00 97.44 295 GLU A C 1
ATOM 2452 O O . GLU A 1 295 ? -6.700 3.270 5.883 1.00 97.44 295 GLU A O 1
ATOM 2457 N N . LEU A 1 296 ? -8.537 1.980 5.685 1.00 97.06 296 LEU A N 1
ATOM 2458 C CA . LEU A 1 296 ? -8.162 0.964 6.663 1.00 97.06 296 LEU A CA 1
ATOM 2459 C C . LEU A 1 296 ? -8.192 -0.418 6.010 1.00 97.06 296 LEU A C 1
ATOM 2461 O O . LEU A 1 296 ? -9.213 -1.115 6.068 1.00 97.06 296 LEU A O 1
ATOM 2465 N N . GLU A 1 297 ? -7.068 -0.840 5.438 1.00 95.75 297 GLU A N 1
ATOM 2466 C CA . GLU A 1 297 ? -6.914 -2.236 5.042 1.00 95.75 297 GLU A CA 1
ATOM 2467 C C . GLU A 1 297 ? -6.929 -3.134 6.291 1.00 95.75 297 GLU A C 1
ATOM 2469 O O . GLU A 1 297 ? -6.572 -2.710 7.400 1.00 95.75 297 GLU A O 1
ATOM 2474 N N . LEU A 1 298 ? -7.403 -4.363 6.137 1.00 95.75 298 LEU A N 1
ATOM 2475 C CA . LEU A 1 298 ? -7.376 -5.418 7.139 1.00 95.75 298 LEU A CA 1
ATOM 2476 C C . LEU A 1 298 ? -6.484 -6.556 6.627 1.00 95.75 298 LEU A C 1
ATOM 2478 O O . LEU A 1 298 ? -6.499 -6.876 5.446 1.00 95.75 298 LEU A O 1
ATOM 2482 N N . GLY A 1 299 ? -5.692 -7.158 7.516 1.00 92.94 299 GLY A N 1
ATOM 2483 C CA . GLY A 1 299 ? -4.932 -8.358 7.167 1.00 92.94 299 GLY A CA 1
ATOM 2484 C C . GLY A 1 299 ? -5.845 -9.573 6.975 1.00 92.94 299 GLY A C 1
ATOM 2485 O O . GLY A 1 299 ? -6.971 -9.604 7.458 1.00 92.94 299 GLY A O 1
ATOM 2486 N N . ASP A 1 300 ? -5.342 -10.595 6.297 1.00 94.50 300 ASP A N 1
ATOM 2487 C CA . ASP A 1 300 ? -6.143 -11.712 5.806 1.00 94.50 300 ASP A CA 1
ATOM 2488 C C . ASP A 1 300 ? -6.617 -12.693 6.892 1.00 94.50 300 ASP A C 1
ATOM 2490 O O . ASP A 1 300 ? -5.876 -13.080 7.805 1.00 94.50 300 ASP A O 1
ATOM 2494 N N . MET A 1 301 ? -7.843 -13.198 6.729 1.00 96.69 301 MET A N 1
ATOM 2495 C CA . MET A 1 301 ? -8.327 -14.362 7.476 1.00 96.69 301 MET A CA 1
ATOM 2496 C C . MET A 1 301 ? -7.552 -15.633 7.069 1.00 96.69 301 MET A C 1
ATOM 2498 O O . MET A 1 301 ? -7.212 -16.456 7.918 1.00 96.69 301 MET A O 1
ATOM 2502 N N . LYS A 1 302 ? -7.189 -15.764 5.787 1.00 93.94 302 LYS A N 1
ATOM 2503 C CA . LYS A 1 302 ? -6.515 -16.918 5.164 1.00 93.94 302 LYS A CA 1
ATOM 2504 C C . LYS A 1 302 ? -5.297 -17.478 5.908 1.00 93.94 302 LYS A C 1
ATOM 2506 O O . LYS A 1 302 ? -5.302 -18.649 6.279 1.00 93.94 302 LYS A O 1
ATOM 2511 N N . GLU A 1 303 ? -4.227 -16.706 6.079 1.00 90.94 303 GLU A N 1
ATOM 2512 C CA . GLU A 1 303 ? -2.981 -17.157 6.722 1.00 90.94 303 GLU A CA 1
ATOM 2513 C C . GLU A 1 303 ? -2.823 -16.584 8.127 1.00 90.94 303 GLU A C 1
ATOM 2515 O O . GLU A 1 303 ? -2.312 -17.281 9.007 1.00 90.94 303 GLU A O 1
ATOM 2520 N N . HIS A 1 304 ? -3.294 -15.357 8.356 1.00 92.88 304 HIS A N 1
ATOM 2521 C CA . HIS A 1 304 ? -3.141 -14.678 9.641 1.00 92.88 304 HIS A CA 1
ATOM 2522 C C . HIS A 1 304 ? -4.348 -14.828 10.574 1.00 92.88 304 HIS A C 1
ATOM 2524 O O . HIS A 1 304 ? -4.172 -14.659 11.778 1.00 92.88 304 HIS A O 1
ATOM 2530 N N . GLY A 1 305 ? -5.536 -15.189 10.078 1.00 95.12 305 GLY A N 1
ATOM 2531 C CA . GLY A 1 305 ? -6.727 -15.375 10.917 1.00 95.12 305 GLY A CA 1
ATOM 2532 C C . GLY A 1 305 ? -7.221 -14.070 11.540 1.00 95.12 305 GLY A C 1
ATOM 2533 O O . GLY A 1 305 ? -7.581 -14.055 12.716 1.00 95.12 305 GLY A O 1
ATOM 2534 N N . LEU A 1 306 ? -7.144 -12.964 10.796 1.00 96.31 306 LEU A N 1
ATOM 2535 C CA . LEU A 1 306 ? -7.458 -11.625 11.292 1.00 96.31 306 LEU A CA 1
ATOM 2536 C C . LEU A 1 306 ? -8.908 -11.220 10.999 1.00 96.31 306 LEU A C 1
ATOM 2538 O O . LEU A 1 306 ? -9.466 -11.540 9.951 1.00 96.31 306 LEU A O 1
ATOM 2542 N N . TYR A 1 307 ? -9.500 -10.476 11.929 1.00 97.94 307 TYR A N 1
ATOM 2543 C CA . TYR A 1 307 ? -10.815 -9.850 11.798 1.00 97.94 307 TYR A CA 1
ATOM 2544 C C . TYR A 1 307 ? -10.834 -8.515 12.557 1.00 97.94 307 TYR A C 1
ATOM 2546 O O . TYR A 1 307 ? -10.047 -8.305 13.478 1.00 97.94 307 TYR A O 1
ATOM 2554 N N . ARG A 1 308 ? -11.719 -7.592 12.177 1.00 98.31 308 ARG A N 1
ATOM 2555 C CA . ARG A 1 308 ? -11.843 -6.265 12.799 1.00 98.31 308 ARG A CA 1
ATOM 2556 C C . ARG A 1 308 ? -13.225 -6.088 13.399 1.00 98.31 308 ARG A C 1
ATOM 2558 O O . ARG A 1 308 ? -14.210 -6.196 12.676 1.00 98.31 308 ARG A O 1
ATOM 2565 N N . ILE A 1 309 ? -13.304 -5.733 14.678 1.00 98.69 309 ILE A N 1
ATOM 2566 C CA . ILE A 1 309 ? -14.547 -5.223 15.273 1.00 98.69 309 ILE A CA 1
ATOM 2567 C C . ILE A 1 309 ? -14.529 -3.702 15.132 1.00 98.69 309 ILE A C 1
ATOM 2569 O O . ILE A 1 309 ? -13.540 -3.066 15.499 1.00 98.69 309 ILE A O 1
ATOM 2573 N N . VAL A 1 310 ? -15.606 -3.124 14.603 1.00 98.75 310 VAL A N 1
ATOM 2574 C CA . VAL A 1 310 ? -15.826 -1.675 14.519 1.00 98.75 310 VAL A CA 1
ATOM 2575 C C . VAL A 1 310 ? -17.043 -1.332 15.367 1.00 98.75 310 VAL A C 1
ATOM 2577 O O . VAL A 1 310 ? -18.100 -1.924 15.178 1.00 98.75 310 VAL A O 1
ATOM 2580 N N . ALA A 1 311 ? -16.906 -0.366 16.268 1.00 98.25 311 ALA A N 1
ATOM 2581 C CA . ALA A 1 311 ? -17.995 0.202 17.048 1.00 98.25 311 ALA A CA 1
ATOM 2582 C C . ALA A 1 311 ? -18.215 1.669 16.666 1.00 98.25 311 ALA A C 1
ATOM 2584 O O . ALA A 1 311 ? -17.261 2.403 16.391 1.00 98.25 311 ALA A O 1
ATOM 2585 N N . VAL A 1 312 ? -19.474 2.095 16.693 1.00 97.88 312 VAL A N 1
ATOM 2586 C CA . VAL A 1 312 ? -19.860 3.504 16.709 1.00 97.88 312 VAL A CA 1
ATOM 2587 C C . VAL A 1 312 ? -20.557 3.751 18.039 1.00 97.88 312 VAL A C 1
ATOM 2589 O O . VAL A 1 312 ? -21.616 3.183 18.293 1.00 97.88 312 VAL A O 1
ATOM 2592 N N . ASP A 1 313 ? -19.935 4.559 18.892 1.00 96.50 313 ASP A N 1
ATOM 2593 C CA . ASP A 1 313 ? -20.394 4.861 20.250 1.00 96.50 313 ASP A CA 1
ATOM 2594 C C . ASP A 1 313 ? -20.551 6.372 20.384 1.00 96.50 313 ASP A C 1
ATOM 2596 O O . ASP A 1 313 ? -19.572 7.106 20.252 1.00 96.50 313 ASP A O 1
ATOM 2600 N N . HIS A 1 314 ? -21.778 6.857 20.582 1.00 94.94 314 HIS A N 1
ATOM 2601 C CA . HIS A 1 314 ? -22.072 8.292 20.639 1.00 94.94 314 HIS A CA 1
ATOM 2602 C C . HIS A 1 314 ? -21.490 9.070 19.433 1.00 94.94 314 HIS A C 1
ATOM 2604 O O . HIS A 1 314 ? -20.956 10.172 19.587 1.00 94.94 314 HIS A O 1
ATOM 2610 N N . ASP A 1 315 ? -21.617 8.498 18.226 1.00 94.75 315 ASP A N 1
ATOM 2611 C CA . ASP A 1 315 ? -21.116 9.028 16.939 1.00 94.75 315 ASP A CA 1
ATOM 2612 C C . ASP A 1 315 ? -19.569 9.115 16.833 1.00 94.75 315 ASP A C 1
ATOM 2614 O O . ASP A 1 315 ? -19.024 9.831 15.993 1.00 94.75 315 ASP A O 1
ATOM 2618 N N . LEU A 1 316 ? -18.842 8.390 17.697 1.00 96.00 316 LEU A N 1
ATOM 2619 C CA . LEU A 1 316 ? -17.390 8.187 17.627 1.00 96.00 316 LEU A CA 1
ATOM 2620 C C . LEU A 1 316 ? -17.073 6.801 17.046 1.00 96.00 316 LEU A C 1
ATOM 2622 O O . LEU A 1 316 ? -17.573 5.790 17.536 1.00 96.00 316 LEU A O 1
ATOM 2626 N N . ILE A 1 317 ? -16.207 6.738 16.031 1.00 97.94 317 ILE A N 1
ATOM 2627 C CA . ILE A 1 317 ? -15.803 5.498 15.352 1.00 97.94 317 ILE A CA 1
ATOM 2628 C C . ILE A 1 317 ? -14.562 4.916 16.033 1.00 97.94 317 ILE A C 1
ATOM 2630 O O . ILE A 1 317 ? -13.470 5.481 15.921 1.00 97.94 317 ILE A O 1
ATOM 2634 N N . SER A 1 318 ? -14.685 3.743 16.643 1.00 98.38 318 SER A N 1
ATOM 2635 C CA . SER A 1 318 ? -13.561 2.997 17.223 1.00 98.38 318 SER A CA 1
ATOM 2636 C C . SER A 1 318 ? -13.462 1.607 16.602 1.00 98.38 318 SER A C 1
ATOM 2638 O O . SER A 1 318 ? -14.467 1.021 16.214 1.00 98.38 318 SER A O 1
ATOM 2640 N N . PHE A 1 319 ? -12.254 1.058 16.481 1.00 98.38 319 PHE A N 1
ATOM 2641 C CA . PHE A 1 319 ? -12.065 -0.305 15.979 1.00 98.38 319 PHE A CA 1
ATOM 2642 C C . PHE A 1 319 ? -10.868 -0.996 16.631 1.00 98.38 319 PHE A C 1
ATOM 2644 O O . PHE A 1 319 ? -9.966 -0.339 17.150 1.00 98.38 319 PHE A O 1
ATOM 2651 N N . THR A 1 320 ? -10.862 -2.326 16.581 1.00 97.25 320 THR A N 1
ATOM 2652 C CA . THR A 1 320 ? -9.731 -3.163 16.992 1.00 97.25 320 THR A CA 1
ATOM 2653 C C . THR A 1 320 ? -9.539 -4.312 16.004 1.00 97.25 320 THR A C 1
ATOM 2655 O O . THR A 1 320 ? -10.517 -4.895 15.529 1.00 97.25 320 THR A O 1
ATOM 2658 N N . ASP A 1 321 ? -8.279 -4.610 15.682 1.00 96.25 321 ASP A N 1
ATOM 2659 C CA . ASP A 1 321 ? -7.874 -5.679 14.765 1.00 96.25 321 ASP A CA 1
ATOM 2660 C C . ASP A 1 321 ? -7.417 -6.878 15.604 1.00 96.25 321 ASP A C 1
ATOM 2662 O O . ASP A 1 321 ? -6.371 -6.834 16.256 1.00 96.25 321 ASP A O 1
ATOM 2666 N N . LEU A 1 322 ? -8.218 -7.939 15.598 1.00 96.19 322 LEU A N 1
ATOM 2667 C CA . LEU A 1 322 ? -8.067 -9.129 16.430 1.00 96.19 322 LEU A CA 1
ATOM 2668 C C . LEU A 1 322 ? -7.609 -10.327 15.597 1.00 96.19 322 LEU A C 1
ATOM 2670 O O . LEU A 1 322 ? -7.726 -10.340 14.370 1.00 96.19 322 LEU A O 1
ATOM 2674 N N . GLN A 1 323 ? -7.083 -11.344 16.277 1.00 95.38 323 GLN A N 1
ATOM 2675 C CA . GLN A 1 323 ? -6.544 -12.553 15.661 1.00 95.38 323 GLN A CA 1
ATOM 2676 C C . GLN A 1 323 ? -7.154 -13.804 16.301 1.00 95.38 323 GLN A C 1
ATOM 2678 O O . GLN A 1 323 ? -7.338 -13.858 17.516 1.00 95.38 323 GLN A O 1
ATOM 2683 N N . LEU A 1 324 ? -7.452 -14.819 15.489 1.00 95.88 324 LEU A N 1
ATOM 2684 C CA . LEU A 1 324 ? -7.832 -16.146 15.975 1.00 95.88 324 LEU A CA 1
ATOM 2685 C C . LEU A 1 324 ? -6.707 -16.777 16.828 1.00 95.88 324 LEU A C 1
ATOM 2687 O O . LEU A 1 324 ? -5.532 -16.603 16.491 1.00 95.88 324 LEU A O 1
ATOM 2691 N N . PRO A 1 325 ? -7.034 -17.584 17.858 1.00 94.38 325 PRO A N 1
ATOM 2692 C CA . PRO A 1 325 ? -6.090 -18.462 18.564 1.00 94.38 325 PRO A CA 1
ATOM 2693 C C . PRO A 1 325 ? -5.419 -19.530 17.666 1.00 94.38 325 PRO A C 1
ATOM 2695 O O . PRO A 1 325 ? -5.707 -20.724 17.747 1.00 94.38 325 PRO A O 1
ATOM 2698 N N . LEU A 1 326 ? -4.481 -19.121 16.801 1.00 92.75 326 LEU A N 1
ATOM 2699 C CA . LEU A 1 326 ? -3.791 -19.992 15.827 1.00 92.75 326 LEU A CA 1
ATOM 2700 C C . LEU A 1 326 ? -2.948 -21.119 16.461 1.00 92.75 326 LEU A C 1
ATOM 2702 O O . LEU A 1 326 ? -2.437 -21.987 15.755 1.00 92.75 326 LEU A O 1
ATOM 2706 N N . ASN A 1 327 ? -2.761 -21.085 17.780 1.00 92.44 327 ASN A N 1
ATOM 2707 C CA . ASN A 1 327 ? -2.139 -22.136 18.581 1.00 92.44 327 ASN A CA 1
ATOM 2708 C C . ASN A 1 327 ? -3.115 -23.259 18.974 1.00 92.44 327 ASN A C 1
ATOM 2710 O O . ASN A 1 327 ? -2.663 -24.383 19.177 1.00 92.44 327 ASN A O 1
ATOM 2714 N N . GLN A 1 328 ? -4.414 -22.960 19.072 1.00 92.69 328 GLN A N 1
ATOM 2715 C CA . GLN A 1 328 ? -5.477 -23.931 19.353 1.00 92.69 328 GLN A CA 1
ATOM 2716 C C . GLN A 1 328 ? -5.991 -24.592 18.061 1.00 92.69 328 GLN A C 1
ATOM 2718 O O . GLN A 1 328 ? -6.345 -25.767 18.061 1.00 92.69 328 GLN A O 1
ATOM 2723 N N . ILE A 1 329 ? -5.981 -23.858 16.940 1.00 91.12 329 ILE A N 1
ATOM 2724 C CA . ILE A 1 329 ? -6.400 -24.375 15.628 1.00 91.12 329 ILE A CA 1
ATOM 2725 C C . ILE A 1 329 ? -5.455 -25.503 15.152 1.00 91.12 329 ILE A C 1
ATOM 2727 O O . ILE A 1 329 ? -4.235 -25.300 15.090 1.00 91.12 329 ILE A O 1
ATOM 2731 N N . PRO A 1 330 ? -5.978 -26.677 14.738 1.00 84.50 330 PRO A N 1
ATOM 2732 C CA . PRO A 1 330 ? -5.167 -27.759 14.186 1.00 84.50 330 PRO A CA 1
ATOM 2733 C C . PRO A 1 330 ? -4.313 -27.317 12.989 1.00 84.50 330 PRO A C 1
ATOM 2735 O O . PRO A 1 330 ? -4.797 -26.735 12.020 1.00 84.50 330 PRO A O 1
ATOM 2738 N N . LYS A 1 331 ? -3.018 -27.666 13.002 1.00 76.75 331 LYS A N 1
ATOM 2739 C CA . LYS A 1 331 ? -2.044 -27.235 11.972 1.00 76.75 331 LYS A CA 1
ATOM 2740 C C . LYS A 1 331 ? -2.392 -27.681 10.540 1.00 76.75 331 LYS A C 1
ATOM 2742 O O . LYS A 1 331 ? -1.805 -27.144 9.597 1.00 76.75 331 LYS A O 1
ATOM 2747 N N . LYS A 1 332 ? -3.284 -28.669 10.379 1.00 78.31 332 LYS A N 1
ATOM 2748 C CA . LYS A 1 332 ? -3.885 -29.126 9.116 1.00 78.31 332 LYS A CA 1
ATOM 2749 C C . LYS A 1 332 ? -5.289 -29.698 9.374 1.00 78.31 332 LYS A C 1
ATOM 2751 O O . LYS A 1 332 ? -5.433 -30.519 10.274 1.00 78.31 332 LYS A O 1
ATOM 2756 N N . ILE A 1 333 ? -6.262 -29.371 8.525 1.00 81.00 333 ILE A N 1
ATOM 2757 C CA . ILE A 1 333 ? -7.468 -30.182 8.295 1.00 81.00 333 ILE A CA 1
ATOM 2758 C C . ILE A 1 333 ? -7.071 -31.437 7.503 1.00 81.00 333 ILE A C 1
ATOM 2760 O O . ILE A 1 333 ? -6.300 -31.351 6.544 1.00 81.00 333 ILE A O 1
ATOM 2764 N N . SER A 1 334 ? -7.619 -32.595 7.874 1.00 78.44 334 SER A N 1
ATOM 2765 C CA . SER A 1 334 ? -7.468 -33.847 7.124 1.00 78.44 334 SER A CA 1
ATOM 2766 C C . SER A 1 334 ? -8.130 -33.748 5.741 1.00 78.44 334 SER A C 1
ATOM 2768 O O . SER A 1 334 ? -9.341 -33.532 5.670 1.00 78.44 334 SER A O 1
ATOM 2770 N N . PRO A 1 335 ? -7.392 -33.919 4.628 1.00 82.44 335 PRO A N 1
ATOM 2771 C CA . PRO A 1 335 ? -8.002 -34.022 3.307 1.00 82.44 335 PRO A CA 1
ATOM 2772 C C . PRO A 1 335 ? -8.834 -35.303 3.176 1.00 82.44 335 PRO A C 1
ATOM 2774 O O . PRO A 1 335 ? -8.549 -36.312 3.820 1.00 82.44 335 PRO A O 1
ATOM 2777 N N . ASN A 1 336 ? -9.820 -35.290 2.282 1.00 84.44 336 ASN A N 1
ATOM 2778 C CA . ASN A 1 336 ? -10.568 -36.486 1.907 1.00 84.44 336 ASN A CA 1
ATOM 2779 C C . ASN A 1 336 ? -9.693 -37.487 1.118 1.00 84.44 336 ASN A C 1
ATOM 2781 O O . ASN A 1 336 ? -8.553 -37.197 0.746 1.00 84.44 336 ASN A O 1
ATOM 2785 N N . LYS A 1 337 ? -10.256 -38.658 0.787 1.00 80.88 337 LYS A N 1
ATOM 2786 C CA . LYS A 1 337 ? -9.579 -39.744 0.045 1.00 80.88 337 LYS A CA 1
ATOM 2787 C C . LYS A 1 337 ? -8.991 -39.358 -1.329 1.00 80.88 337 LYS A C 1
ATOM 2789 O O . LYS A 1 337 ? -8.205 -40.119 -1.880 1.00 80.88 337 LYS A O 1
ATOM 2794 N N . HIS A 1 338 ? -9.345 -38.194 -1.881 1.00 80.19 338 HIS A N 1
ATOM 2795 C CA . HIS A 1 338 ? -8.802 -37.659 -3.137 1.00 80.19 338 HIS A CA 1
ATOM 2796 C C . HIS A 1 338 ? -7.735 -36.565 -2.920 1.00 80.19 338 HIS A C 1
ATOM 2798 O O . HIS A 1 338 ? -7.248 -35.966 -3.880 1.00 80.19 338 HIS A O 1
ATOM 2804 N N . GLY A 1 339 ? -7.352 -36.293 -1.668 1.00 80.25 339 GLY A N 1
ATOM 2805 C CA . GLY A 1 339 ? -6.401 -35.243 -1.306 1.00 80.25 339 GLY A CA 1
ATOM 2806 C C . GLY A 1 339 ? -6.987 -33.828 -1.349 1.00 80.25 339 GLY A C 1
ATOM 2807 O O . GLY A 1 339 ? -6.219 -32.870 -1.447 1.00 80.25 339 GLY A O 1
ATOM 2808 N N . LEU A 1 340 ? -8.319 -33.693 -1.299 1.00 86.25 340 LEU A N 1
ATOM 2809 C CA . LEU A 1 340 ? -9.031 -32.413 -1.326 1.00 86.25 340 LEU A CA 1
ATOM 2810 C C . LEU A 1 340 ? -9.543 -32.028 0.066 1.00 86.25 340 LEU A C 1
ATOM 2812 O O . LEU A 1 340 ? -9.986 -32.878 0.836 1.00 86.25 340 LEU A O 1
ATOM 2816 N N . VAL A 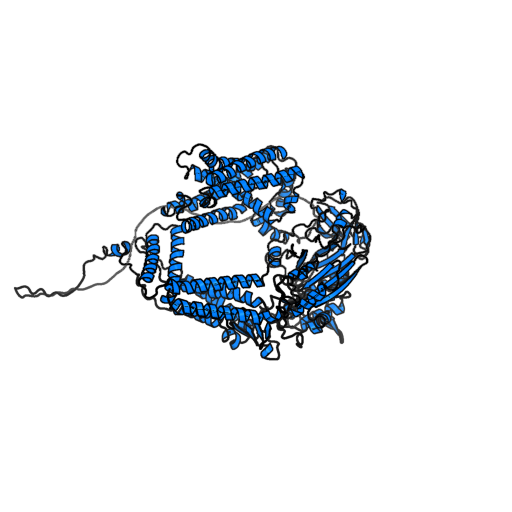1 341 ? -9.525 -30.735 0.372 1.00 87.88 341 VAL A N 1
ATOM 2817 C CA . VAL A 1 341 ? -10.126 -30.165 1.583 1.00 87.88 341 VAL A CA 1
ATOM 2818 C C . VAL A 1 341 ? -11.591 -29.865 1.286 1.00 87.88 341 VAL A C 1
ATOM 2820 O O . VAL A 1 341 ? -11.910 -28.879 0.631 1.00 87.88 341 VAL A O 1
ATOM 2823 N N . TYR A 1 342 ? -12.480 -30.741 1.744 1.00 89.88 342 TYR A N 1
ATOM 2824 C CA . TYR A 1 342 ? -13.923 -30.603 1.560 1.00 89.88 342 TYR A CA 1
ATOM 2825 C C . TYR A 1 342 ? -14.617 -30.994 2.871 1.00 89.88 342 TYR A C 1
ATOM 2827 O O . TYR A 1 342 ? -14.923 -32.171 3.063 1.00 89.88 342 TYR A O 1
ATOM 2835 N N . PRO A 1 343 ? -14.782 -30.051 3.820 1.00 90.38 343 PRO A N 1
ATOM 2836 C CA . PRO A 1 343 ? -15.328 -30.318 5.148 1.00 90.38 343 PRO A CA 1
ATOM 2837 C C . PRO A 1 343 ? -16.860 -30.406 5.097 1.00 90.38 343 PRO A C 1
ATOM 2839 O O . PRO A 1 343 ? -17.551 -29.668 5.789 1.00 90.38 343 PRO A O 1
ATOM 2842 N N . MET A 1 344 ? -17.397 -31.278 4.242 1.00 91.12 344 MET A N 1
ATOM 2843 C CA . MET A 1 344 ? -18.831 -31.543 4.133 1.00 91.12 344 MET A CA 1
ATOM 2844 C C . MET A 1 344 ? -19.117 -33.033 3.957 1.00 91.12 344 MET A C 1
ATOM 2846 O O . MET A 1 344 ? -18.376 -33.749 3.281 1.00 91.12 344 MET A O 1
ATOM 2850 N N . ILE A 1 345 ? -20.218 -33.472 4.558 1.00 90.62 345 ILE A N 1
ATOM 2851 C CA . ILE A 1 345 ? -20.738 -34.844 4.544 1.00 90.62 345 ILE A CA 1
ATOM 2852 C C . ILE A 1 345 ? -22.198 -34.848 4.087 1.00 90.62 345 ILE A C 1
ATOM 2854 O O . ILE A 1 345 ? -22.884 -33.831 4.181 1.00 90.62 345 ILE A O 1
ATOM 2858 N N . GLN A 1 346 ? -22.679 -35.991 3.597 1.00 87.94 346 GLN A N 1
ATOM 2859 C CA . GLN A 1 346 ? -24.114 -36.211 3.419 1.00 87.94 346 GLN A CA 1
ATOM 2860 C C . GLN A 1 346 ? -24.718 -36.738 4.722 1.00 87.94 346 GLN A C 1
ATOM 2862 O O . GLN A 1 346 ? -24.160 -37.638 5.347 1.00 87.94 346 GLN A O 1
ATOM 2867 N N . ASP A 1 347 ? -25.858 -36.172 5.100 1.00 81.81 347 ASP A N 1
ATOM 2868 C CA . ASP A 1 347 ? -26.676 -36.563 6.242 1.00 81.81 347 ASP A CA 1
ATOM 2869 C C . ASP A 1 347 ? -28.127 -36.692 5.754 1.00 81.81 347 ASP A C 1
ATOM 2871 O O . ASP A 1 347 ? -28.831 -35.700 5.526 1.00 81.81 347 ASP A O 1
ATOM 2875 N N . GLY A 1 348 ? -28.526 -37.930 5.451 1.00 84.88 348 GLY A N 1
ATOM 2876 C CA . GLY A 1 348 ? -29.725 -38.216 4.665 1.00 84.88 348 GLY A CA 1
ATOM 2877 C C . GLY A 1 348 ? -29.689 -37.507 3.305 1.00 84.88 348 GLY A C 1
ATOM 2878 O O . GLY A 1 348 ? -28.731 -37.637 2.546 1.00 84.88 348 GLY A O 1
ATOM 2879 N N . ASN A 1 349 ? -30.732 -36.726 3.014 1.00 80.50 349 ASN A N 1
ATOM 2880 C CA . ASN A 1 349 ? -30.846 -35.945 1.776 1.00 80.50 349 ASN A CA 1
ATOM 2881 C C . ASN A 1 349 ? -30.138 -34.574 1.838 1.00 80.50 349 ASN A C 1
ATOM 2883 O O . ASN A 1 349 ? -30.151 -33.843 0.848 1.00 80.50 349 ASN A O 1
ATOM 2887 N N . ALA A 1 350 ? -29.549 -34.192 2.977 1.00 81.94 350 ALA A N 1
ATOM 2888 C CA . ALA A 1 350 ? -28.869 -32.911 3.151 1.00 81.94 350 ALA A CA 1
ATOM 2889 C C . ALA A 1 350 ? -27.345 -33.055 3.022 1.00 81.94 350 ALA A C 1
ATOM 2891 O O . ALA A 1 350 ? -26.766 -34.072 3.397 1.00 81.94 350 ALA A O 1
ATOM 2892 N N . THR A 1 351 ? -26.675 -32.007 2.541 1.00 88.19 351 THR A N 1
ATOM 2893 C CA . THR A 1 351 ? -25.223 -31.847 2.727 1.00 88.19 351 THR A CA 1
ATOM 2894 C C . THR A 1 351 ? -25.001 -30.965 3.950 1.00 88.19 351 THR A C 1
ATOM 2896 O O . THR A 1 351 ? -25.661 -29.935 4.057 1.00 88.19 351 THR A O 1
ATOM 2899 N N . LYS A 1 352 ? -24.106 -31.357 4.862 1.00 93.69 352 LYS A N 1
ATOM 2900 C CA . LYS A 1 352 ? -23.782 -30.599 6.080 1.00 93.69 352 LYS A CA 1
ATOM 2901 C C . LYS A 1 352 ? -22.287 -30.350 6.237 1.00 93.69 352 LYS A C 1
ATOM 2903 O O . LYS A 1 352 ? -21.480 -31.185 5.829 1.00 93.69 352 LYS A O 1
ATOM 2908 N N . ILE A 1 353 ? -21.922 -29.235 6.863 1.00 95.38 353 ILE A N 1
ATOM 2909 C CA . ILE A 1 353 ? -20.541 -28.884 7.215 1.00 95.38 353 ILE A CA 1
ATOM 2910 C C . ILE A 1 353 ? -20.047 -29.748 8.381 1.00 95.38 353 ILE A C 1
ATOM 2912 O O . ILE A 1 353 ? -20.685 -29.867 9.426 1.00 95.38 353 ILE A O 1
ATOM 2916 N N . VAL A 1 354 ? -18.850 -30.311 8.215 1.00 93.69 354 VAL A N 1
ATOM 2917 C CA . VAL A 1 354 ? -18.065 -30.894 9.307 1.00 93.69 354 VAL A CA 1
ATOM 2918 C C . VAL A 1 354 ? -17.401 -29.740 10.046 1.00 93.69 354 VAL A C 1
ATOM 2920 O O . VAL A 1 354 ? -16.321 -29.272 9.676 1.00 93.69 354 VAL A O 1
ATOM 2923 N N . TRP A 1 355 ? -18.097 -29.234 11.058 1.00 94.50 355 TRP A N 1
ATOM 2924 C CA . TRP A 1 355 ? -17.598 -28.152 11.896 1.00 94.50 355 TRP A CA 1
ATOM 2925 C C . TRP A 1 355 ? -16.380 -28.613 12.705 1.00 94.50 355 TRP A C 1
ATOM 2927 O O . TRP A 1 355 ? -16.396 -29.729 13.225 1.00 94.50 355 TRP A O 1
ATOM 2937 N N . PRO A 1 356 ? -15.323 -27.789 12.811 1.00 93.44 356 PRO A N 1
ATOM 2938 C CA . PRO A 1 356 ? -14.219 -28.082 13.706 1.00 93.44 356 PRO A CA 1
ATOM 2939 C C . PRO A 1 356 ? -14.652 -27.872 15.161 1.00 93.44 356 PRO A C 1
ATOM 2941 O O . PRO A 1 356 ? -15.626 -27.163 15.430 1.00 93.44 356 PRO A O 1
ATOM 2944 N N . GLU A 1 357 ? -13.882 -28.434 16.092 1.00 93.06 357 GLU A N 1
ATOM 2945 C CA . GLU A 1 357 ? -14.073 -28.176 17.519 1.00 93.06 357 GLU A CA 1
ATOM 2946 C C . GLU A 1 357 ? -14.013 -26.666 17.837 1.00 93.06 357 GLU A C 1
ATOM 2948 O O . GLU A 1 357 ? -13.272 -25.919 17.172 1.00 93.06 357 GLU A O 1
ATOM 2953 N N . PRO A 1 358 ? -14.768 -26.194 18.847 1.00 94.06 358 PRO A N 1
ATOM 2954 C CA . PRO A 1 358 ? -14.629 -24.841 19.367 1.00 94.06 358 PRO A CA 1
ATOM 2955 C C . PRO A 1 358 ? -13.181 -24.519 19.762 1.00 94.06 358 PRO A C 1
ATOM 2957 O O . PRO A 1 358 ? -12.393 -25.392 20.119 1.00 94.06 358 PRO A O 1
ATOM 2960 N N . ILE A 1 359 ? -12.842 -23.234 19.705 1.00 94.25 359 ILE A N 1
ATOM 2961 C CA . ILE A 1 359 ? -11.588 -22.692 20.240 1.00 94.25 359 ILE A CA 1
ATOM 2962 C C . ILE A 1 359 ? -11.959 -21.571 21.197 1.00 94.25 359 ILE A C 1
ATOM 2964 O O . ILE A 1 359 ? -12.887 -20.828 20.901 1.00 94.25 359 ILE A O 1
ATOM 2968 N N . HIS A 1 360 ? -11.224 -21.444 22.294 1.00 91.38 360 HIS A N 1
ATOM 2969 C CA . HIS A 1 360 ? -11.520 -20.539 23.399 1.00 91.38 360 HIS A CA 1
ATOM 2970 C C . HIS A 1 360 ? -10.680 -19.256 23.264 1.00 91.38 360 HIS A C 1
ATOM 2972 O O . HIS A 1 360 ? -9.476 -19.279 23.564 1.00 91.38 360 HIS A O 1
ATOM 2978 N N . PRO A 1 361 ? -11.231 -18.142 22.740 1.00 92.00 361 PRO A N 1
ATOM 2979 C CA . PRO A 1 361 ? -10.504 -16.885 22.609 1.00 92.00 361 PRO A CA 1
ATOM 2980 C C . PRO A 1 361 ? -10.334 -16.178 23.959 1.00 92.00 361 PRO A C 1
ATOM 2982 O O . PRO A 1 361 ? -11.260 -16.099 24.763 1.00 92.00 361 PRO A O 1
ATOM 2985 N N . SER A 1 362 ? -9.169 -15.557 24.169 1.00 93.38 362 SER A N 1
ATOM 2986 C CA . SER A 1 362 ? -8.993 -14.591 25.260 1.00 93.38 362 SER A CA 1
ATOM 2987 C C . SER A 1 362 ? -10.027 -13.454 25.181 1.00 93.38 362 SER A C 1
ATOM 2989 O O . SER A 1 362 ? -10.374 -13.039 24.066 1.00 93.38 362 SER A O 1
ATOM 2991 N N . PRO A 1 363 ? -10.440 -12.869 26.327 1.00 96.38 363 PRO A N 1
ATOM 2992 C CA . PRO A 1 363 ? -11.315 -11.700 26.361 1.00 96.38 363 PRO A CA 1
ATOM 2993 C C . PRO A 1 363 ? -10.845 -10.594 25.407 1.00 96.38 363 PRO A C 1
ATOM 2995 O O . PRO A 1 363 ? -9.770 -10.015 25.566 1.00 96.38 363 PRO A O 1
ATOM 2998 N N . SER A 1 364 ? -11.641 -10.309 24.385 1.00 96.94 364 SER A N 1
ATOM 2999 C CA . SER A 1 364 ? -11.295 -9.343 23.342 1.00 96.94 364 SER A CA 1
ATOM 3000 C C . SER A 1 364 ? -11.891 -7.983 23.679 1.00 96.94 364 SER A C 1
ATOM 3002 O O . SER A 1 364 ? -13.078 -7.894 23.980 1.00 96.94 364 SER A O 1
ATOM 3004 N N . ILE A 1 365 ? -11.078 -6.921 23.655 1.00 98.50 365 ILE A N 1
ATOM 3005 C CA . ILE A 1 365 ? -11.464 -5.612 24.204 1.00 98.50 365 ILE A CA 1
ATOM 3006 C C . ILE A 1 365 ? -11.380 -4.514 23.133 1.00 98.50 365 ILE A C 1
ATOM 3008 O O . ILE A 1 365 ? -10.323 -4.285 22.534 1.00 98.50 365 ILE A O 1
ATOM 3012 N N . LEU A 1 366 ? -12.487 -3.793 22.937 1.00 98.56 366 LEU A N 1
ATOM 3013 C CA . LEU A 1 366 ? -12.595 -2.632 22.050 1.00 98.56 366 LEU A CA 1
ATOM 3014 C C . LEU A 1 366 ? -12.902 -1.375 22.869 1.00 98.56 366 LEU A C 1
ATOM 3016 O O . LEU A 1 366 ? -14.006 -1.209 23.376 1.00 98.56 366 LEU A O 1
ATOM 3020 N N . ILE A 1 367 ? -11.923 -0.479 22.981 1.00 98.69 367 ILE A N 1
ATOM 3021 C CA . ILE A 1 367 ? -12.072 0.796 23.691 1.00 98.69 367 ILE A CA 1
ATOM 3022 C C . ILE A 1 367 ? -12.836 1.784 22.804 1.00 98.69 367 ILE A C 1
ATOM 3024 O O . ILE A 1 367 ? -12.429 2.031 21.667 1.00 98.69 367 ILE A O 1
ATOM 3028 N N . THR A 1 368 ? -13.944 2.335 23.307 1.00 97.81 368 THR A N 1
ATOM 3029 C CA . THR A 1 368 ? -14.837 3.211 22.534 1.00 97.81 368 THR A CA 1
ATOM 3030 C C . THR A 1 368 ? -14.688 4.681 22.921 1.00 97.81 368 THR A C 1
ATOM 3032 O O . THR A 1 368 ? -14.497 5.505 22.028 1.00 97.81 368 THR A O 1
ATOM 3035 N N . ASN A 1 369 ? -14.664 5.003 24.221 1.00 97.62 369 ASN A N 1
ATOM 3036 C CA . ASN A 1 369 ? -14.355 6.341 24.739 1.00 97.62 369 ASN A CA 1
ATOM 3037 C C . ASN A 1 369 ? -13.323 6.270 25.883 1.00 97.62 369 ASN A C 1
ATOM 3039 O O . ASN A 1 369 ? -13.551 5.527 26.835 1.00 97.62 369 ASN A O 1
ATOM 3043 N N . PRO A 1 370 ? -12.236 7.061 25.865 1.00 97.06 370 PRO A N 1
ATOM 3044 C CA . PRO A 1 370 ? -11.737 7.856 24.745 1.00 97.06 370 PRO A CA 1
ATOM 3045 C C . PRO A 1 370 ? -11.246 6.968 23.588 1.00 97.06 370 PRO A C 1
ATOM 3047 O O . PRO A 1 370 ? -10.551 5.975 23.800 1.00 97.06 370 PRO A O 1
ATOM 3050 N N . LYS A 1 371 ? -11.583 7.340 22.348 1.00 96.62 371 LYS A N 1
ATOM 3051 C CA . LYS A 1 371 ? -11.122 6.624 21.148 1.00 96.62 371 LYS A CA 1
ATOM 3052 C C . LYS A 1 371 ? -9.644 6.874 20.837 1.00 96.62 371 LYS A C 1
ATOM 3054 O O . LYS A 1 371 ? -9.071 7.892 21.229 1.00 96.62 371 LYS A O 1
ATOM 3059 N N . ASP A 1 372 ? -9.042 5.980 20.051 1.00 97.31 372 ASP A N 1
ATOM 3060 C CA . ASP A 1 372 ? -7.658 6.144 19.600 1.00 97.31 372 ASP A CA 1
ATOM 3061 C C . ASP A 1 372 ? -7.508 7.360 18.663 1.00 97.31 372 ASP A C 1
ATOM 3063 O O . ASP A 1 372 ? -8.076 7.428 17.565 1.00 97.31 372 ASP A O 1
ATOM 3067 N N . ALA A 1 373 ? -6.694 8.324 19.090 1.00 96.25 373 ALA A N 1
ATOM 3068 C CA . ALA A 1 373 ? -6.460 9.590 18.412 1.00 96.25 373 ALA A CA 1
ATOM 3069 C C . ALA A 1 373 ? -5.743 9.428 17.060 1.00 96.25 373 ALA A C 1
ATOM 3071 O O . ALA A 1 373 ? -5.827 10.320 16.209 1.00 96.25 373 ALA A O 1
ATOM 3072 N N . ARG A 1 374 ? -5.086 8.286 16.798 1.00 95.31 374 ARG A N 1
ATOM 3073 C CA . ARG A 1 374 ? -4.527 7.948 15.475 1.00 95.31 374 ARG A CA 1
ATOM 3074 C C . ARG A 1 374 ? -5.618 7.611 14.460 1.00 95.31 374 ARG A C 1
ATOM 3076 O O . ARG A 1 374 ? -5.346 7.617 13.259 1.00 95.31 374 ARG A O 1
ATOM 3083 N N . TYR A 1 375 ? -6.864 7.406 14.891 1.00 96.62 375 TYR A N 1
ATOM 3084 C CA . TYR A 1 375 ? -8.021 7.140 14.027 1.00 96.62 375 TYR A CA 1
ATOM 3085 C C . TYR A 1 375 ? -9.164 8.155 14.211 1.00 96.62 375 TYR A C 1
ATOM 3087 O O . TYR A 1 375 ? -10.259 7.955 13.697 1.00 96.62 375 TYR A O 1
ATOM 3095 N N . SER A 1 376 ? -8.905 9.292 14.864 1.00 95.38 376 SER A N 1
ATOM 3096 C CA . SER A 1 376 ? -9.814 10.449 14.907 1.00 95.38 376 SER A CA 1
ATOM 3097 C C . SER A 1 376 ? -9.955 11.163 13.557 1.00 95.38 376 SER A C 1
ATOM 3099 O O . SER A 1 376 ? -8.962 11.367 12.853 1.00 95.38 376 SER A O 1
ATOM 3101 N N . ILE A 1 377 ? -11.167 11.614 13.225 1.00 95.00 377 ILE A N 1
ATOM 3102 C CA . ILE A 1 377 ? -11.536 12.356 12.009 1.00 95.00 377 ILE A CA 1
ATOM 3103 C C . ILE A 1 377 ? -12.197 13.698 12.412 1.00 95.00 377 ILE A C 1
ATOM 3105 O O . ILE A 1 377 ? -13.422 13.826 12.373 1.00 95.00 377 ILE A O 1
ATOM 3109 N N . PRO A 1 378 ? -11.421 14.747 12.767 1.00 90.19 378 PRO A N 1
ATOM 3110 C CA . PRO A 1 378 ? -11.948 15.953 13.435 1.00 90.19 378 PRO A CA 1
ATOM 3111 C C . PRO A 1 378 ? -12.931 16.835 12.647 1.00 90.19 378 PRO A C 1
ATOM 3113 O O . PRO A 1 378 ? -13.369 17.863 13.155 1.00 90.19 378 PRO A O 1
ATOM 3116 N N . SER A 1 379 ? -13.256 16.484 11.401 1.00 88.06 379 SER A N 1
ATOM 3117 C CA . SER A 1 379 ? -14.276 17.161 10.587 1.00 88.06 379 SER A CA 1
ATOM 3118 C C . SER A 1 379 ? -15.494 16.284 10.271 1.00 88.06 379 SER A C 1
ATOM 3120 O O . SER A 1 379 ? -16.307 16.689 9.444 1.00 88.06 379 SER A O 1
ATOM 3122 N N . LYS A 1 380 ? -15.574 15.069 10.833 1.00 91.69 380 LYS A N 1
ATOM 3123 C CA . LYS A 1 380 ? -16.669 14.103 10.618 1.00 91.69 380 LYS A CA 1
ATOM 3124 C C . LYS A 1 380 ? -17.114 13.374 11.893 1.00 91.69 380 LYS A C 1
ATOM 3126 O O . LYS A 1 380 ? -18.114 12.679 11.834 1.00 91.69 380 LYS A O 1
ATOM 3131 N N . GLU A 1 381 ? -16.413 13.543 13.015 1.00 93.19 381 GLU A N 1
ATOM 3132 C CA . GLU A 1 381 ? -16.777 13.000 14.333 1.00 93.19 381 GLU A CA 1
ATOM 3133 C C . GLU A 1 381 ? -16.903 14.133 15.373 1.00 93.19 381 GLU A C 1
ATOM 3135 O O . GLU A 1 381 ? -16.107 15.081 15.327 1.00 93.19 381 GLU A O 1
ATOM 3140 N N . PRO A 1 382 ? -17.835 14.053 16.343 1.00 93.50 382 PRO A N 1
ATOM 3141 C CA . PRO A 1 382 ? -18.019 15.047 17.400 1.00 93.50 382 PRO A CA 1
ATOM 3142 C C . PRO A 1 382 ? -17.016 14.851 18.550 1.00 93.50 382 PRO A C 1
ATOM 3144 O O . PRO A 1 382 ? -17.373 14.620 19.702 1.00 93.50 382 PRO A O 1
ATOM 3147 N N . LEU A 1 383 ? -15.719 14.950 18.239 1.00 93.56 383 LEU A N 1
ATOM 3148 C CA . LEU A 1 383 ? -14.617 14.599 19.153 1.00 93.56 383 LEU A CA 1
ATOM 3149 C C . LEU A 1 383 ? -14.575 15.418 20.460 1.00 93.56 383 LEU A C 1
ATOM 3151 O O . LEU A 1 383 ? -13.924 15.000 21.414 1.00 93.56 383 LEU A O 1
ATOM 3155 N N . TRP A 1 384 ? -15.285 16.549 20.544 1.00 91.19 384 TRP A N 1
ATOM 3156 C CA . TRP A 1 384 ? -15.444 17.308 21.793 1.00 91.19 384 TRP A CA 1
ATOM 3157 C C . TRP A 1 384 ? -16.193 16.522 22.879 1.00 91.19 384 TRP A C 1
ATOM 3159 O O . TRP A 1 384 ? -15.963 16.770 24.061 1.00 91.19 384 TRP A O 1
ATOM 3169 N N . ARG A 1 385 ? -17.032 15.545 22.498 1.00 92.94 385 ARG A N 1
ATOM 3170 C CA . ARG A 1 385 ? -17.744 14.666 23.439 1.00 92.94 385 ARG A CA 1
ATOM 3171 C C . ARG A 1 385 ? -16.792 13.824 24.298 1.00 92.94 385 ARG A C 1
ATOM 3173 O O . ARG A 1 385 ? -17.175 13.416 25.387 1.00 92.94 385 ARG A O 1
ATOM 3180 N N . ILE A 1 386 ? -15.544 13.622 23.856 1.00 94.81 386 ILE A N 1
ATOM 3181 C CA . ILE A 1 386 ? -14.481 13.008 24.668 1.00 94.81 386 ILE A CA 1
ATOM 3182 C C . ILE A 1 386 ? -14.163 13.911 25.868 1.00 94.81 386 ILE A C 1
ATOM 3184 O O . ILE A 1 386 ? -14.166 13.440 27.002 1.00 94.81 386 ILE A O 1
ATOM 3188 N N . GLN A 1 387 ? -13.950 15.213 25.640 1.00 93.25 387 GLN A N 1
ATOM 3189 C CA . GLN A 1 387 ? -13.597 16.179 26.686 1.00 93.25 387 GLN A CA 1
ATOM 3190 C C . GLN A 1 387 ? -14.716 16.371 27.718 1.00 93.25 387 GLN A C 1
ATOM 3192 O O . GLN A 1 387 ? -14.422 16.519 28.903 1.00 93.25 387 GLN A O 1
ATOM 3197 N N . SER A 1 388 ? -15.982 16.358 27.288 1.00 93.06 388 SER A N 1
ATOM 3198 C CA . SER A 1 388 ? -17.146 16.482 28.178 1.00 93.06 388 SER A CA 1
ATOM 3199 C C . SER A 1 388 ? -17.628 15.157 28.783 1.00 93.06 388 SER A C 1
ATOM 3201 O O . SER A 1 388 ? -18.564 15.173 29.580 1.00 93.06 388 SER A O 1
ATOM 3203 N N . SER A 1 389 ? -17.030 14.015 28.422 1.00 95.75 389 SER A N 1
ATOM 3204 C CA . SER A 1 389 ? -17.452 12.697 28.913 1.00 95.75 389 SER A CA 1
ATOM 3205 C C . SER A 1 389 ? -17.196 12.502 30.409 1.00 95.75 389 SER A C 1
ATOM 3207 O O . SER A 1 389 ? -16.154 12.893 30.932 1.00 95.75 389 SER A O 1
ATOM 3209 N N . THR A 1 390 ? -18.120 11.821 31.090 1.00 96.81 390 THR A N 1
ATOM 3210 C CA . THR A 1 390 ? -17.990 11.461 32.515 1.00 96.81 390 THR A CA 1
ATOM 3211 C C . THR A 1 390 ? -17.540 10.018 32.731 1.00 96.81 390 THR A C 1
ATOM 3213 O O . THR A 1 390 ? -17.236 9.637 33.859 1.00 96.81 390 THR A O 1
ATOM 3216 N N . HIS A 1 391 ? -17.473 9.210 31.667 1.00 97.75 391 HIS A N 1
ATOM 3217 C CA . HIS A 1 391 ? -17.107 7.795 31.733 1.00 97.75 391 HIS A CA 1
ATOM 3218 C C . HIS A 1 391 ? -16.152 7.381 30.606 1.00 97.75 391 HIS A C 1
ATOM 3220 O O . HIS A 1 391 ? -16.384 7.672 29.429 1.00 97.75 391 HIS A O 1
ATOM 3226 N N . ILE A 1 392 ? -15.135 6.604 30.973 1.00 98.19 392 ILE A N 1
ATOM 3227 C CA . ILE A 1 392 ? -14.427 5.697 30.066 1.00 98.19 392 ILE A CA 1
ATOM 3228 C C . ILE A 1 392 ? -15.410 4.582 29.675 1.00 98.19 392 ILE A C 1
ATOM 3230 O O . ILE A 1 392 ? -16.153 4.098 30.529 1.00 98.19 392 ILE A O 1
ATOM 3234 N N . ARG A 1 393 ? -15.422 4.174 28.403 1.00 98.25 393 ARG A N 1
ATOM 3235 C CA . ARG A 1 393 ? -16.301 3.138 27.836 1.00 98.25 393 ARG A CA 1
ATOM 3236 C C . ARG A 1 393 ? -15.507 2.179 26.957 1.00 98.25 393 ARG A C 1
ATOM 3238 O O . ARG A 1 393 ? -14.645 2.598 26.178 1.00 98.25 393 ARG A O 1
ATOM 3245 N N . PHE A 1 394 ? -15.803 0.893 27.082 1.00 98.50 394 PHE A N 1
ATOM 3246 C CA . PHE A 1 394 ? -15.210 -0.163 26.270 1.00 98.50 394 PHE A CA 1
ATOM 3247 C C . PHE A 1 394 ? -16.126 -1.386 26.211 1.00 98.50 394 PHE A C 1
ATOM 3249 O O . PHE A 1 394 ? -16.922 -1.641 27.112 1.00 98.50 394 PHE A O 1
ATOM 3256 N N . LEU A 1 395 ? -15.996 -2.156 25.136 1.00 98.44 395 LEU A N 1
ATOM 3257 C CA . LEU A 1 395 ? -16.656 -3.441 24.959 1.00 98.44 395 LEU A CA 1
ATOM 3258 C C . LEU A 1 395 ? -15.698 -4.570 25.345 1.00 98.44 395 LEU A C 1
ATOM 3260 O O . LEU A 1 395 ? -14.537 -4.539 24.927 1.00 98.44 395 LEU A O 1
ATOM 3264 N N . ILE A 1 396 ? -16.181 -5.573 26.084 1.00 98.25 396 ILE A N 1
ATOM 3265 C CA . ILE A 1 396 ? -15.464 -6.837 26.312 1.00 98.25 396 ILE A CA 1
ATOM 3266 C C . ILE A 1 396 ? -16.273 -7.998 25.736 1.00 98.25 396 ILE A C 1
ATOM 3268 O O . ILE A 1 396 ? -17.416 -8.236 26.122 1.00 98.25 396 ILE A O 1
ATOM 3272 N N . PHE A 1 397 ? -15.644 -8.761 24.848 1.00 97.12 397 PHE A N 1
ATOM 3273 C CA . PHE A 1 397 ? -16.186 -9.980 24.259 1.00 97.12 397 PHE A CA 1
ATOM 3274 C C . PHE A 1 397 ? -15.496 -11.193 24.896 1.00 97.12 397 PHE A C 1
ATOM 3276 O O . PHE A 1 397 ? -14.279 -11.345 24.788 1.00 97.12 397 PHE A O 1
ATOM 3283 N N . SER A 1 398 ? -16.264 -12.034 25.586 1.00 95.12 398 SER A N 1
ATOM 3284 C CA . SER A 1 398 ? -15.809 -13.234 26.301 1.00 95.12 398 SER A CA 1
ATOM 3285 C C . SER A 1 398 ? -16.896 -14.312 26.238 1.00 95.12 398 SER A C 1
ATOM 3287 O O . SER A 1 398 ? -18.071 -13.984 26.053 1.00 95.12 398 SER A O 1
ATOM 3289 N N . GLU A 1 399 ? -16.493 -15.578 26.367 1.00 92.69 399 GLU A N 1
ATOM 3290 C CA . GLU A 1 399 ? -17.375 -16.756 26.359 1.00 92.69 399 GLU A CA 1
ATOM 3291 C C . GLU A 1 399 ? -18.189 -16.930 27.652 1.00 92.69 399 GLU A C 1
ATOM 3293 O O . GLU A 1 399 ? -19.146 -17.699 27.656 1.00 92.69 399 GLU A O 1
ATOM 3298 N N . LEU A 1 400 ? -17.838 -16.220 28.732 1.00 91.94 400 LEU A N 1
ATOM 3299 C CA . LEU A 1 400 ? -18.552 -16.289 30.009 1.00 91.94 400 LEU A CA 1
ATOM 3300 C C . LEU A 1 400 ? -20.027 -15.877 29.856 1.00 91.94 400 LEU A C 1
ATOM 3302 O O . LEU A 1 400 ? -20.333 -14.822 29.294 1.00 91.94 400 LEU A O 1
ATOM 3306 N N . GLU A 1 401 ? -20.929 -16.698 30.402 1.00 86.75 401 GLU A N 1
ATOM 3307 C CA . GLU A 1 401 ? -22.376 -16.434 30.412 1.00 86.75 401 GLU A CA 1
ATOM 3308 C C . GLU A 1 401 ? -22.731 -15.210 31.269 1.00 86.75 401 GLU A C 1
ATOM 3310 O O . GLU A 1 401 ? -23.584 -14.410 30.885 1.00 86.75 401 GLU A O 1
ATOM 3315 N N . ASP A 1 402 ? -22.029 -15.044 32.392 1.00 91.62 402 ASP A N 1
ATOM 3316 C CA . ASP A 1 402 ? -22.096 -13.883 33.276 1.00 91.62 402 ASP A CA 1
ATOM 3317 C C . ASP A 1 402 ? -20.802 -13.052 33.155 1.00 91.62 402 ASP A C 1
ATOM 3319 O O . ASP A 1 402 ? -19.748 -13.464 33.655 1.00 91.62 402 ASP A O 1
ATOM 3323 N N . PRO A 1 403 ? -20.852 -11.866 32.516 1.00 91.94 403 PRO A N 1
ATOM 3324 C CA . PRO A 1 403 ? -19.699 -10.984 32.405 1.00 91.94 403 PRO A CA 1
ATOM 3325 C C . PRO A 1 403 ? -19.148 -10.501 33.750 1.00 91.94 403 PRO A C 1
ATOM 3327 O O . PRO A 1 403 ? -17.963 -10.190 33.810 1.00 91.94 403 PRO A O 1
ATOM 3330 N N . ILE A 1 404 ? -19.946 -10.437 34.823 1.00 93.25 404 ILE A N 1
ATOM 3331 C CA . ILE A 1 404 ? -19.541 -9.844 36.114 1.00 93.25 404 ILE A CA 1
ATOM 3332 C C . ILE A 1 404 ? -18.373 -10.622 36.753 1.00 93.25 404 ILE A C 1
ATOM 3334 O O . ILE A 1 404 ? -17.595 -10.063 37.523 1.00 93.25 404 ILE A O 1
ATOM 3338 N N . GLN A 1 405 ? -18.174 -11.882 36.357 1.00 94.31 405 GLN A N 1
ATOM 3339 C CA . GLN A 1 405 ? -17.044 -12.724 36.767 1.00 94.31 405 GLN A CA 1
ATOM 3340 C C . GLN A 1 405 ? -15.696 -12.308 36.141 1.00 94.31 405 GLN A C 1
ATOM 3342 O O . GLN A 1 405 ? -14.649 -12.828 36.533 1.00 94.31 405 GLN A O 1
ATOM 3347 N N . LEU A 1 406 ? -15.686 -11.380 35.175 1.00 96.00 406 LEU A N 1
ATOM 3348 C CA . LEU A 1 406 ? -14.463 -10.806 34.617 1.00 96.00 406 LEU A CA 1
ATOM 3349 C C . LEU A 1 406 ? -13.817 -9.837 35.607 1.00 96.00 406 LEU A C 1
ATOM 3351 O O . LEU A 1 406 ? -14.343 -8.764 35.904 1.00 96.00 406 LEU A O 1
ATOM 3355 N N . LYS A 1 407 ? -12.587 -10.144 36.013 1.00 96.50 407 LYS A N 1
ATOM 3356 C CA . LYS A 1 407 ? -11.732 -9.195 36.718 1.00 96.50 407 LYS A CA 1
ATOM 3357 C C . LYS A 1 407 ? -11.172 -8.185 35.717 1.00 96.50 407 LYS A C 1
ATOM 3359 O O . LYS A 1 407 ? -10.204 -8.454 35.002 1.00 96.50 407 LYS A O 1
ATOM 3364 N N . VAL A 1 408 ? -11.802 -7.017 35.653 1.00 98.00 408 VAL A N 1
ATOM 3365 C CA . VAL A 1 408 ? -11.399 -5.908 34.780 1.00 98.00 408 VAL A CA 1
ATOM 3366 C C . VAL A 1 408 ? -10.442 -4.970 35.519 1.00 98.00 408 VAL A C 1
ATOM 3368 O O . VAL A 1 408 ? -10.570 -4.730 36.716 1.00 98.00 408 VAL A O 1
ATOM 3371 N N . SER A 1 409 ? -9.438 -4.434 34.825 1.00 97.69 409 SER A N 1
ATOM 3372 C CA . SER A 1 409 ? -8.498 -3.459 35.391 1.00 97.69 409 SER A CA 1
ATOM 3373 C C . SER A 1 409 ? -8.143 -2.382 34.370 1.00 97.69 409 SER A C 1
ATOM 3375 O O . SER A 1 409 ? -7.764 -2.680 33.236 1.00 97.69 409 SER A O 1
ATOM 3377 N N . VAL A 1 410 ? -8.272 -1.123 34.787 1.00 98.38 410 VAL A N 1
ATOM 3378 C CA . VAL A 1 410 ? -8.129 0.074 33.949 1.00 98.38 410 VAL A CA 1
ATOM 3379 C C . VAL A 1 410 ? -6.852 0.812 34.342 1.00 98.38 410 VAL A C 1
ATOM 3381 O O . VAL A 1 410 ? -6.606 1.027 35.528 1.00 98.38 410 VAL A O 1
ATOM 3384 N N . TYR A 1 411 ? -6.046 1.212 33.358 1.00 98.19 411 TYR A N 1
ATOM 3385 C CA . TYR A 1 411 ? -4.795 1.940 33.572 1.00 98.19 411 TYR A CA 1
ATOM 3386 C C . TYR A 1 411 ? -4.688 3.149 32.639 1.00 98.19 411 TYR A C 1
ATOM 3388 O O . TYR A 1 411 ? -4.884 3.007 31.429 1.00 98.19 411 TYR A O 1
ATOM 3396 N N . ILE A 1 412 ? -4.303 4.307 33.179 1.00 97.25 412 ILE A N 1
ATOM 3397 C CA . ILE A 1 412 ? -3.991 5.526 32.419 1.00 97.25 412 ILE A CA 1
ATOM 3398 C C . ILE A 1 412 ? -2.508 5.852 32.615 1.00 97.25 412 ILE A C 1
ATOM 3400 O O . ILE A 1 412 ? -2.024 5.971 33.740 1.00 97.25 412 ILE A O 1
ATOM 3404 N N . ASP A 1 413 ? -1.769 5.941 31.509 1.00 95.62 413 ASP A N 1
ATOM 3405 C CA . ASP A 1 413 ? -0.316 6.175 31.478 1.00 95.62 413 ASP A CA 1
ATOM 3406 C C . ASP A 1 413 ? 0.481 5.189 32.356 1.00 95.62 413 ASP A C 1
ATOM 3408 O O . ASP A 1 413 ? 1.489 5.527 32.970 1.00 95.62 413 ASP A O 1
ATOM 3412 N N . GLY A 1 414 ? -0.005 3.943 32.426 1.00 94.69 414 GLY A N 1
ATOM 3413 C CA . GLY A 1 414 ? 0.554 2.857 33.239 1.00 94.69 414 GLY A CA 1
ATOM 3414 C C . GLY A 1 414 ? 0.073 2.823 34.695 1.00 94.69 414 GLY A C 1
ATOM 3415 O O . GLY A 1 414 ? 0.189 1.783 35.341 1.00 94.69 414 GLY A O 1
ATOM 3416 N N . ASN A 1 415 ? -0.524 3.905 35.199 1.00 95.94 415 ASN A N 1
ATOM 3417 C CA . ASN A 1 415 ? -1.031 3.999 36.569 1.00 95.94 415 ASN A CA 1
ATOM 3418 C C . ASN A 1 415 ? -2.435 3.376 36.673 1.00 95.94 415 ASN A C 1
ATOM 3420 O O . ASN A 1 415 ? -3.243 3.598 35.768 1.00 95.94 415 ASN A O 1
ATOM 3424 N N . PRO A 1 416 ? -2.768 2.631 37.745 1.00 96.62 416 PRO A N 1
ATOM 3425 C CA . PRO A 1 416 ? -4.133 2.163 37.983 1.00 96.62 416 PRO A CA 1
ATOM 3426 C C . PRO A 1 416 ? -5.124 3.330 38.072 1.00 96.62 416 PRO A C 1
ATOM 3428 O O . PRO A 1 416 ? -4.853 4.338 38.724 1.00 96.62 416 PRO A O 1
ATOM 3431 N N . HIS A 1 417 ? -6.280 3.189 37.428 1.00 96.38 417 HIS A N 1
ATOM 3432 C CA . HIS A 1 417 ? -7.371 4.162 37.504 1.00 96.38 417 HIS A CA 1
ATOM 3433 C C . HIS A 1 417 ? -8.105 4.035 38.856 1.00 96.38 417 HIS A C 1
ATOM 3435 O O . HIS A 1 417 ? -8.407 2.912 39.256 1.00 96.38 417 HIS A O 1
ATOM 3441 N N . PRO A 1 418 ? -8.413 5.135 39.576 1.00 92.62 418 PRO A N 1
ATOM 3442 C CA . PRO A 1 418 ? -8.945 5.080 40.947 1.00 92.62 418 PRO A CA 1
ATOM 3443 C C . PRO A 1 418 ? -10.423 4.670 41.063 1.00 92.62 418 PRO A C 1
ATOM 3445 O O . PRO A 1 418 ? -10.939 4.578 42.176 1.00 92.62 418 PRO A O 1
ATOM 3448 N N . HIS A 1 419 ? -11.117 4.447 39.946 1.00 94.00 419 HIS A N 1
ATOM 3449 C CA . HIS A 1 419 ? -12.492 3.953 39.925 1.00 94.00 419 HIS A CA 1
ATOM 3450 C C . HIS A 1 419 ? -12.545 2.603 39.212 1.00 94.00 419 HIS A C 1
ATOM 3452 O O . HIS A 1 419 ? -11.981 2.444 38.129 1.00 94.00 419 HIS A O 1
ATOM 3458 N N . GLU A 1 420 ? -13.231 1.633 39.810 1.00 93.12 420 GLU A N 1
ATOM 3459 C CA . GLU A 1 420 ? -13.404 0.315 39.204 1.00 93.12 420 GLU A CA 1
ATOM 3460 C C . GLU A 1 420 ? -14.290 0.385 37.951 1.00 93.12 420 GLU A C 1
ATOM 3462 O O . GLU A 1 420 ? -15.105 1.297 37.779 1.00 93.12 420 GLU A O 1
ATOM 3467 N N . ALA A 1 421 ? -14.107 -0.584 37.054 1.00 96.94 421 ALA A N 1
ATOM 3468 C CA . ALA A 1 421 ? -14.952 -0.729 35.880 1.00 96.94 421 ALA A CA 1
ATOM 3469 C C . ALA A 1 421 ? -16.195 -1.551 36.225 1.00 96.94 421 ALA A C 1
ATOM 3471 O O . ALA A 1 421 ? -16.084 -2.649 36.764 1.00 96.94 421 ALA A O 1
ATOM 3472 N N . THR A 1 422 ? -17.367 -1.047 35.857 1.00 96.75 422 THR A N 1
ATOM 3473 C CA . THR A 1 422 ? -18.651 -1.719 36.046 1.00 96.75 422 THR A CA 1
ATOM 3474 C C . THR A 1 422 ? -19.198 -2.227 34.718 1.00 96.75 422 THR A C 1
ATOM 3476 O O . THR A 1 422 ? -19.112 -1.556 33.683 1.00 96.75 422 THR A O 1
ATOM 3479 N N . PHE A 1 423 ? -19.777 -3.426 34.747 1.00 97.25 423 PHE A N 1
ATOM 3480 C CA . PHE A 1 423 ? -20.601 -3.934 33.656 1.00 97.25 423 PHE A CA 1
ATOM 3481 C C . PHE A 1 423 ? -21.920 -3.152 33.598 1.00 97.25 423 PHE A C 1
ATOM 3483 O O . PHE A 1 423 ? -22.497 -2.834 34.638 1.00 97.25 423 PHE A O 1
ATOM 3490 N N . VAL A 1 424 ? -22.393 -2.842 32.388 1.00 95.38 424 VAL A N 1
ATOM 3491 C CA . VAL A 1 424 ? -23.657 -2.121 32.168 1.00 95.38 424 VAL A CA 1
ATOM 3492 C C . VAL A 1 424 ? -24.696 -3.033 31.523 1.00 95.38 424 VAL A C 1
ATOM 3494 O O . VAL A 1 424 ? -25.730 -3.309 32.124 1.00 95.38 424 VAL A O 1
ATOM 3497 N N . GLN A 1 425 ? -24.446 -3.475 30.288 1.00 92.94 425 GLN A N 1
ATOM 3498 C CA . GLN A 1 425 ? -25.372 -4.300 29.512 1.00 92.94 425 GLN A CA 1
ATOM 3499 C C . GLN A 1 425 ? -24.638 -4.973 28.344 1.00 92.94 425 GLN A C 1
ATOM 3501 O O . GLN A 1 425 ? -23.762 -4.363 27.732 1.00 92.94 425 GLN A O 1
ATOM 3506 N N . ASP A 1 426 ? -25.040 -6.205 28.012 1.00 89.38 426 ASP A N 1
ATOM 3507 C CA . ASP A 1 426 ? -24.530 -7.024 26.898 1.00 89.38 426 ASP A CA 1
ATOM 3508 C C . ASP A 1 426 ? -22.996 -7.201 26.879 1.00 89.38 426 ASP A C 1
ATOM 3510 O O . ASP A 1 426 ? -22.487 -8.160 27.463 1.00 89.38 426 ASP A O 1
ATOM 3514 N N . LYS A 1 427 ? -22.254 -6.286 26.239 1.00 94.62 427 LYS A N 1
ATOM 3515 C CA . LYS A 1 427 ? -20.780 -6.267 26.192 1.00 94.62 427 LYS A CA 1
ATOM 3516 C C . LYS A 1 427 ? -20.161 -4.981 26.749 1.00 94.62 427 LYS A C 1
ATOM 3518 O O . LYS A 1 427 ? -18.936 -4.900 26.830 1.00 94.62 427 LYS A O 1
ATOM 3523 N N . LEU A 1 428 ? -20.967 -3.983 27.122 1.00 97.62 428 LEU A N 1
ATOM 3524 C CA . LEU A 1 428 ? -20.503 -2.661 27.550 1.00 97.62 428 LEU A CA 1
ATOM 3525 C C . LEU A 1 428 ? -20.040 -2.646 29.011 1.00 97.62 428 LEU A C 1
ATOM 3527 O O . LEU A 1 428 ? -20.785 -2.997 29.928 1.00 97.62 428 LEU A O 1
ATOM 3531 N N . TRP A 1 429 ? -18.828 -2.132 29.201 1.00 98.19 429 TRP A N 1
ATOM 3532 C CA . TRP A 1 429 ? -18.214 -1.811 30.483 1.00 98.19 429 TRP A CA 1
ATOM 3533 C C . TRP A 1 429 ? -17.840 -0.336 30.536 1.00 98.19 429 TRP A C 1
ATOM 3535 O O . TRP A 1 429 ? -17.423 0.251 29.530 1.00 98.19 429 TRP A O 1
ATOM 3545 N N . THR A 1 430 ? -17.964 0.269 31.717 1.00 98.12 430 THR A N 1
ATOM 3546 C CA . THR A 1 430 ? -17.655 1.690 31.911 1.00 98.12 430 THR A CA 1
ATOM 3547 C C . THR A 1 430 ? -16.932 1.946 33.225 1.00 98.12 430 THR A C 1
ATOM 3549 O O . THR A 1 430 ? -17.131 1.221 34.191 1.00 98.12 430 THR A O 1
ATOM 3552 N N . ALA A 1 431 ? -16.093 2.980 33.274 1.00 98.00 431 ALA A N 1
ATOM 3553 C CA . ALA A 1 431 ? -15.450 3.441 34.504 1.00 98.00 431 ALA A CA 1
ATOM 3554 C C . ALA A 1 431 ? -15.606 4.970 34.614 1.00 98.00 431 ALA A C 1
ATOM 3556 O O . ALA A 1 431 ? -15.252 5.670 33.658 1.00 98.00 431 ALA A O 1
ATOM 3557 N N . PRO A 1 432 ? -16.123 5.518 35.731 1.00 97.81 432 PRO A N 1
ATOM 3558 C CA . PRO A 1 432 ? -16.206 6.964 35.938 1.00 97.81 432 PRO A CA 1
ATOM 3559 C C . PRO A 1 432 ? -14.830 7.630 35.818 1.00 97.81 432 PRO A C 1
ATOM 3561 O O . PRO A 1 432 ? -13.836 7.083 36.295 1.00 97.81 432 PRO A O 1
ATOM 3564 N N . TRP A 1 433 ? -14.745 8.812 35.206 1.00 96.56 433 TRP A N 1
ATOM 3565 C CA . TRP A 1 433 ? -13.499 9.590 35.145 1.00 96.56 433 TRP A CA 1
ATOM 3566 C C . TRP A 1 433 ? -13.747 11.102 35.150 1.00 96.56 433 TRP A C 1
ATOM 3568 O O . TRP A 1 433 ? -14.859 11.568 34.910 1.00 96.56 433 TRP A O 1
ATOM 3578 N N . ASN A 1 434 ? -12.688 11.874 35.399 1.00 94.56 434 ASN A N 1
ATOM 3579 C CA . ASN A 1 434 ? -12.687 13.324 35.239 1.00 94.56 434 ASN A CA 1
ATOM 3580 C C . ASN A 1 434 ? -11.586 13.723 34.250 1.00 94.56 434 ASN A C 1
ATOM 3582 O O . ASN A 1 434 ? -10.398 13.687 34.572 1.00 94.56 434 ASN A O 1
ATOM 3586 N N . THR A 1 435 ? -11.997 14.137 33.054 1.00 92.75 435 THR A N 1
ATOM 3587 C CA . THR A 1 435 ? -11.122 14.597 31.964 1.00 92.75 435 THR A CA 1
ATOM 3588 C C . THR A 1 435 ? -10.241 15.788 32.346 1.00 92.75 435 THR A C 1
ATOM 3590 O O . THR A 1 435 ? -9.168 15.956 31.774 1.00 92.75 435 THR A O 1
ATOM 3593 N N . SER A 1 436 ? -10.650 16.580 33.342 1.00 91.81 436 SER A N 1
ATOM 3594 C CA . SER A 1 436 ? -9.922 17.761 33.833 1.00 91.81 436 SER A CA 1
ATOM 3595 C C . SER A 1 436 ? -8.636 17.424 34.599 1.00 91.81 436 SER A C 1
ATOM 3597 O O . SER A 1 436 ? -7.871 18.330 34.920 1.00 91.81 436 SER A O 1
ATOM 3599 N N . LEU A 1 437 ? -8.406 16.146 34.925 1.00 90.94 437 LEU A N 1
ATOM 3600 C CA . LEU A 1 437 ? -7.199 15.663 35.610 1.00 90.94 437 LEU A CA 1
ATOM 3601 C C . LEU A 1 437 ? -6.045 15.329 34.643 1.00 90.94 437 LEU A C 1
ATOM 3603 O O . LEU A 1 437 ? -4.944 15.015 35.089 1.00 90.94 437 LEU A O 1
ATOM 3607 N N . LEU A 1 438 ? -6.290 15.390 33.332 1.00 91.69 438 LEU A N 1
ATOM 3608 C CA . LEU A 1 438 ? -5.329 15.115 32.261 1.00 91.69 438 LEU A CA 1
ATOM 3609 C C . LEU A 1 438 ? -5.023 16.428 31.514 1.00 91.69 438 LEU A C 1
ATOM 3611 O O . LEU A 1 438 ? -5.934 17.234 31.322 1.00 91.69 438 LEU A O 1
ATOM 3615 N N . ASP A 1 439 ? -3.784 16.672 31.060 1.00 89.88 439 ASP A N 1
ATOM 3616 C CA . ASP A 1 439 ? -3.529 17.840 30.196 1.00 89.88 439 ASP A CA 1
ATOM 3617 C C . ASP A 1 439 ? -4.134 17.556 28.813 1.00 89.88 439 ASP A C 1
ATOM 3619 O O . ASP A 1 439 ? -3.687 16.648 28.110 1.00 89.88 439 ASP A O 1
ATOM 3623 N N . PRO A 1 440 ? -5.143 18.321 28.360 1.00 82.31 440 PRO A N 1
ATOM 3624 C CA . PRO A 1 440 ? -5.828 18.001 27.117 1.00 82.31 440 PRO A CA 1
ATOM 3625 C C . PRO A 1 440 ? -4.931 18.126 25.882 1.00 82.31 440 PRO A C 1
ATOM 3627 O O . PRO A 1 440 ? -5.290 17.622 24.819 1.00 82.31 440 PRO A O 1
ATOM 3630 N N . ARG A 1 441 ? -3.765 18.773 26.012 1.00 82.44 441 ARG A N 1
ATOM 3631 C CA . ARG A 1 441 ? -2.790 18.968 24.938 1.00 82.44 441 ARG A CA 1
ATOM 3632 C C . ARG A 1 441 ? -1.788 17.819 24.833 1.00 82.44 441 ARG A C 1
ATOM 3634 O O . ARG A 1 441 ? -1.185 17.713 23.759 1.00 82.44 441 ARG A O 1
ATOM 3641 N N . THR A 1 442 ? -1.644 16.973 25.856 1.00 87.81 442 THR A N 1
ATOM 3642 C CA . THR A 1 442 ? -0.820 15.759 25.791 1.00 87.81 442 THR A CA 1
ATOM 3643 C C . THR A 1 442 ? -1.541 14.605 25.105 1.00 87.81 442 THR A C 1
ATOM 3645 O O . THR A 1 442 ? -2.751 14.637 24.873 1.00 87.81 442 THR A O 1
ATOM 3648 N N . HIS A 1 443 ? -0.773 13.591 24.710 1.00 90.44 443 HIS A N 1
ATOM 3649 C CA . HIS A 1 443 ? -1.325 12.275 24.407 1.00 90.44 443 HIS A CA 1
ATOM 3650 C C . HIS A 1 443 ? -1.182 11.369 25.629 1.00 90.44 443 HIS A C 1
ATOM 3652 O O . HIS A 1 443 ? -0.187 11.451 26.344 1.00 90.44 443 HIS A O 1
ATOM 3658 N N . HIS A 1 444 ? -2.175 10.513 25.830 1.00 94.81 444 HIS A N 1
ATOM 3659 C CA . HIS A 1 444 ? -2.281 9.603 26.963 1.00 94.81 444 HIS A CA 1
ATOM 3660 C C . HIS A 1 444 ? -2.485 8.171 26.468 1.00 94.81 444 HIS A C 1
ATOM 3662 O O . HIS A 1 444 ? -2.984 7.939 25.364 1.00 94.81 444 HIS A O 1
ATOM 3668 N N . THR A 1 445 ? -2.110 7.200 27.291 1.00 97.75 445 THR A N 1
ATOM 3669 C CA . THR A 1 445 ? -2.233 5.770 27.005 1.00 97.75 445 THR A CA 1
ATOM 3670 C C . THR A 1 445 ? -3.287 5.159 27.917 1.00 97.75 445 THR A C 1
ATOM 3672 O O . THR A 1 445 ? -3.055 5.018 29.115 1.00 97.75 445 THR A O 1
ATOM 3675 N N . LEU A 1 446 ? -4.429 4.755 27.359 1.00 98.31 446 LEU A N 1
ATOM 3676 C CA . LEU A 1 446 ? -5.434 3.979 28.089 1.00 98.31 446 LEU A CA 1
ATOM 3677 C C . LEU A 1 446 ? -5.207 2.497 27.805 1.00 98.31 446 LEU A C 1
ATOM 3679 O O . LEU A 1 446 ? -5.219 2.085 26.646 1.00 98.31 446 LEU A O 1
ATOM 3683 N N . THR A 1 447 ? -5.013 1.702 28.855 1.00 98.56 447 THR A N 1
ATOM 3684 C CA . THR A 1 447 ? -4.942 0.239 28.777 1.00 98.56 447 THR A CA 1
ATOM 3685 C C . THR A 1 447 ? -6.039 -0.382 29.626 1.00 98.56 447 THR A C 1
ATOM 3687 O O . THR A 1 447 ? -6.122 -0.125 30.825 1.00 98.56 447 THR A O 1
ATOM 3690 N N . ILE A 1 448 ? -6.842 -1.242 29.008 1.00 98.50 448 ILE A N 1
ATOM 3691 C CA . ILE A 1 448 ? -7.813 -2.097 29.690 1.00 98.50 448 ILE A CA 1
ATOM 3692 C C . ILE A 1 448 ? -7.259 -3.520 29.702 1.00 98.50 448 ILE A C 1
ATOM 3694 O O . ILE A 1 448 ? -6.755 -4.003 28.685 1.00 98.50 448 ILE A O 1
ATOM 3698 N N . ARG A 1 449 ? -7.368 -4.199 30.842 1.00 98.06 449 ARG A N 1
ATOM 3699 C CA . ARG A 1 449 ? -7.109 -5.635 30.994 1.00 98.06 449 ARG A CA 1
ATOM 3700 C C . ARG A 1 449 ? -8.373 -6.326 31.491 1.00 98.06 449 ARG A C 1
ATOM 3702 O O . ARG A 1 449 ? -9.102 -5.746 32.291 1.00 98.06 449 ARG A O 1
ATOM 3709 N N . ALA A 1 450 ? -8.597 -7.554 31.043 1.00 97.50 450 ALA A N 1
ATOM 3710 C CA . ALA A 1 450 ? -9.648 -8.429 31.545 1.00 97.50 450 ALA A CA 1
ATOM 3711 C C . ALA A 1 450 ? -9.066 -9.825 31.803 1.00 97.50 450 ALA A C 1
ATOM 3713 O O . ALA A 1 450 ? -8.336 -10.360 30.967 1.00 97.50 450 ALA A O 1
ATOM 3714 N N . GLU A 1 451 ? -9.369 -10.390 32.965 1.00 96.94 451 GLU A N 1
ATOM 3715 C CA . GLU A 1 451 ? -8.922 -11.705 33.424 1.00 96.94 451 GLU A CA 1
ATOM 3716 C C . GLU A 1 451 ? -10.164 -12.534 33.792 1.00 96.94 451 GLU A C 1
ATOM 3718 O O . GLU A 1 451 ? -11.010 -12.073 34.558 1.00 96.94 451 GLU A O 1
ATOM 3723 N N . THR A 1 452 ? -10.312 -13.724 33.206 1.00 94.94 452 THR A N 1
ATOM 3724 C CA . THR A 1 452 ? -11.389 -14.675 33.536 1.00 94.94 452 THR A CA 1
ATOM 3725 C C . THR A 1 452 ? -11.066 -15.440 34.833 1.00 94.94 452 THR A C 1
ATOM 3727 O O . THR A 1 452 ? -9.900 -15.461 35.242 1.00 94.94 452 THR A O 1
ATOM 3730 N N . PRO A 1 453 ? -12.041 -16.107 35.486 1.00 94.25 453 PRO A N 1
ATOM 3731 C CA . PRO A 1 453 ? -11.790 -16.892 36.703 1.00 94.25 453 PRO A CA 1
ATOM 3732 C C . PRO A 1 453 ? -10.750 -18.017 36.550 1.00 94.25 453 PRO A C 1
ATOM 3734 O O . PRO A 1 453 ? -10.046 -18.335 37.504 1.00 94.25 453 PRO A O 1
ATOM 3737 N N . ASP A 1 454 ? -10.611 -18.587 35.351 1.00 91.06 454 ASP A N 1
ATOM 3738 C CA . ASP A 1 454 ? -9.586 -19.575 34.981 1.00 91.06 454 ASP A CA 1
ATOM 3739 C C . ASP A 1 454 ? -8.226 -18.944 34.594 1.00 91.06 454 ASP A C 1
ATOM 3741 O O . ASP A 1 454 ? -7.272 -19.645 34.257 1.00 91.06 454 ASP A O 1
ATOM 3745 N N . GLY A 1 455 ? -8.097 -17.615 34.687 1.00 91.69 455 GLY A N 1
ATOM 3746 C CA . GLY A 1 455 ? -6.839 -16.881 34.539 1.00 91.69 455 GLY A CA 1
ATOM 3747 C C . GLY A 1 455 ? -6.472 -16.481 33.107 1.00 91.69 455 GLY A C 1
ATOM 3748 O O . GLY A 1 455 ? -5.383 -15.920 32.907 1.00 91.69 455 GLY A O 1
ATOM 3749 N N . VAL A 1 456 ? -7.348 -16.726 32.122 1.00 92.94 456 VAL A N 1
ATOM 3750 C CA . VAL A 1 456 ? -7.149 -16.316 30.725 1.00 92.94 456 VAL A CA 1
ATOM 3751 C C . VAL A 1 456 ? -7.248 -14.797 30.617 1.00 92.94 456 VAL A C 1
ATOM 3753 O O . VAL A 1 456 ? -8.176 -14.156 31.108 1.00 92.94 456 VAL A O 1
ATOM 3756 N N . LYS A 1 457 ? -6.242 -14.203 29.972 1.00 95.19 457 LYS A N 1
ATOM 3757 C CA . LYS A 1 457 ? -6.021 -12.756 29.960 1.00 95.19 457 LYS A CA 1
ATOM 3758 C C . LYS A 1 457 ? -6.208 -12.156 28.576 1.00 95.19 457 LYS A C 1
ATOM 3760 O O . LYS A 1 457 ? -5.662 -12.646 27.587 1.00 95.19 457 LYS A O 1
ATOM 3765 N N . GLY A 1 458 ? -6.949 -11.055 28.552 1.00 95.88 458 GLY A N 1
ATOM 3766 C CA . GLY A 1 458 ? -7.106 -10.137 27.435 1.00 95.88 458 GLY A CA 1
ATOM 3767 C C . GLY A 1 458 ? -6.609 -8.740 27.800 1.00 95.88 458 GLY A C 1
ATOM 3768 O O . GLY A 1 458 ? -6.711 -8.315 28.953 1.00 95.88 458 GLY A O 1
ATOM 3769 N N . ALA A 1 459 ? -6.067 -8.010 26.827 1.00 97.06 459 ALA A N 1
ATOM 3770 C CA . ALA A 1 459 ? -5.653 -6.622 27.005 1.00 97.06 459 ALA A CA 1
ATOM 3771 C C . ALA A 1 459 ? -5.834 -5.824 25.709 1.00 97.06 459 ALA A C 1
ATOM 3773 O O . ALA A 1 459 ? -5.658 -6.357 24.615 1.00 97.06 459 ALA A O 1
ATOM 3774 N N . SER A 1 460 ? -6.155 -4.539 25.838 1.00 97.44 460 SER A N 1
ATOM 3775 C CA . SER A 1 460 ? -6.237 -3.596 24.720 1.00 97.44 460 SER A CA 1
ATOM 3776 C C . SER A 1 460 ? -5.731 -2.228 25.160 1.00 97.44 460 SER A C 1
ATOM 3778 O O . SER A 1 460 ? -5.977 -1.806 26.292 1.00 97.44 460 SER A O 1
ATOM 3780 N N . THR A 1 461 ? -5.002 -1.552 24.273 1.00 97.75 461 THR A N 1
ATOM 3781 C CA . THR A 1 461 ? -4.314 -0.289 24.559 1.00 97.75 461 THR A CA 1
ATOM 3782 C C . THR A 1 461 ? -4.503 0.686 23.404 1.00 97.75 461 THR A C 1
ATOM 3784 O O . THR A 1 461 ? -4.172 0.364 22.261 1.00 97.75 461 THR A O 1
ATOM 3787 N N . VAL A 1 462 ? -4.978 1.896 23.708 1.00 97.25 462 VAL A N 1
ATOM 3788 C CA . VAL A 1 462 ? -5.134 2.995 22.742 1.00 97.25 462 VAL A CA 1
ATOM 3789 C C . VAL A 1 462 ? -4.335 4.225 23.156 1.00 97.25 462 VAL A C 1
ATOM 3791 O O . VAL A 1 462 ? -4.157 4.504 24.344 1.00 97.25 462 VAL A O 1
ATOM 3794 N N . LEU A 1 463 ? -3.879 4.979 22.156 1.00 96.56 463 LEU A N 1
ATOM 3795 C CA . LEU A 1 463 ? -3.282 6.301 22.340 1.00 96.56 463 LEU A CA 1
ATOM 3796 C C . LEU A 1 463 ? -4.368 7.348 22.105 1.00 96.56 463 LEU A C 1
ATOM 3798 O O . LEU A 1 463 ? -4.876 7.451 20.990 1.00 96.56 463 LEU A O 1
ATOM 3802 N N . PHE A 1 464 ? -4.738 8.116 23.125 1.00 96.12 464 PHE A N 1
ATOM 3803 C CA . PHE A 1 464 ? -5.838 9.080 23.063 1.00 96.12 464 PHE A CA 1
ATOM 3804 C C . PHE A 1 464 ? -5.394 10.508 23.401 1.00 96.12 464 PHE A C 1
ATOM 3806 O O . PHE A 1 464 ? -4.285 10.746 23.880 1.00 96.12 464 PHE A O 1
ATOM 3813 N N . ARG A 1 465 ? -6.274 11.475 23.129 1.00 94.44 465 ARG A N 1
ATOM 3814 C CA . ARG A 1 465 ? -6.118 12.890 23.489 1.00 94.44 465 ARG A CA 1
ATOM 3815 C C . ARG A 1 465 ? -7.461 13.444 23.941 1.00 94.44 465 ARG A C 1
ATOM 3817 O O . ARG A 1 465 ? -8.467 13.199 23.278 1.00 94.44 465 ARG A O 1
ATOM 3824 N N . VAL A 1 466 ? -7.479 14.205 25.033 1.00 92.50 466 VAL A N 1
ATOM 3825 C CA . VAL A 1 466 ? -8.726 14.777 25.569 1.00 92.50 466 VAL A CA 1
ATOM 3826 C C . VAL A 1 466 ? -9.204 15.967 24.725 1.00 92.50 466 VAL A C 1
ATOM 3828 O O . VAL A 1 466 ? -10.406 16.134 24.563 1.00 92.50 466 VAL A O 1
ATOM 3831 N N . ASP A 1 467 ? -8.306 16.733 24.086 1.00 89.38 467 ASP A N 1
ATOM 3832 C CA . ASP A 1 467 ? -8.681 17.802 23.136 1.00 89.38 467 ASP A CA 1
ATOM 3833 C C . ASP A 1 467 ? -9.260 17.313 21.792 1.00 89.38 467 ASP A C 1
ATOM 3835 O O . ASP A 1 467 ? -9.555 18.125 20.907 1.00 89.38 467 ASP A O 1
ATOM 3839 N N . GLY A 1 468 ? -9.383 15.996 21.599 1.00 84.69 468 GLY A N 1
ATOM 3840 C CA . GLY A 1 468 ? -9.878 15.393 20.364 1.00 84.69 468 GLY A CA 1
ATOM 3841 C C . GLY A 1 468 ? -8.979 15.612 19.139 1.00 84.69 468 GLY A C 1
ATOM 3842 O O . GLY A 1 468 ? -9.403 15.321 18.020 1.00 84.69 468 GLY A O 1
ATOM 3843 N N . GLN A 1 469 ? -7.751 16.124 19.285 1.00 89.69 469 GLN A N 1
ATOM 3844 C CA . GLN A 1 469 ? -6.857 16.285 18.138 1.00 89.69 469 GLN A CA 1
ATOM 3845 C C . GLN A 1 469 ? -6.362 14.936 17.613 1.00 89.69 469 GLN A C 1
ATOM 3847 O O . GLN A 1 469 ? -6.282 13.930 18.317 1.00 89.69 469 GLN A O 1
ATOM 3852 N N . ARG A 1 470 ? -6.025 14.918 16.323 1.00 91.75 470 ARG A N 1
ATOM 3853 C CA . ARG A 1 470 ? -5.588 13.715 15.614 1.00 91.75 470 ARG A CA 1
ATOM 3854 C C . ARG A 1 470 ? -4.079 13.490 15.763 1.00 91.75 470 ARG A C 1
ATOM 3856 O O . ARG A 1 470 ? -3.294 14.394 15.493 1.00 91.75 470 ARG A O 1
ATOM 3863 N N . MET A 1 471 ? -3.683 12.256 16.069 1.00 92.19 471 MET A N 1
ATOM 3864 C CA . MET A 1 471 ? -2.287 11.797 16.045 1.00 92.19 471 MET A CA 1
ATOM 3865 C C . MET A 1 471 ? -1.905 11.169 14.691 1.00 92.19 471 MET A C 1
ATOM 3867 O O . MET A 1 471 ? -2.756 10.752 13.898 1.00 92.19 471 MET A O 1
ATOM 3871 N N . ASN A 1 472 ? -0.600 11.080 14.418 1.00 88.12 472 ASN A N 1
ATOM 3872 C CA . ASN A 1 472 ? -0.070 10.361 13.255 1.00 88.12 472 ASN A CA 1
ATOM 3873 C C . ASN A 1 472 ? -0.196 8.837 13.448 1.00 88.12 472 ASN A C 1
ATOM 3875 O O . ASN A 1 472 ? 0.045 8.339 14.544 1.00 88.12 472 ASN A O 1
ATOM 3879 N N . ILE A 1 473 ? -0.529 8.091 12.384 1.00 87.88 473 ILE A N 1
ATOM 3880 C CA . ILE A 1 473 ? -0.657 6.617 12.435 1.00 87.88 473 ILE A CA 1
ATOM 3881 C C . ILE A 1 473 ? 0.720 5.976 12.667 1.00 87.88 473 ILE A C 1
ATOM 3883 O O . ILE A 1 473 ? 0.869 5.118 13.536 1.00 87.88 473 ILE A O 1
ATOM 3887 N N . GLY A 1 474 ? 1.743 6.432 11.935 1.00 79.75 474 GLY A N 1
ATOM 3888 C CA . GLY A 1 474 ? 3.130 5.997 12.128 1.00 79.75 474 GLY A CA 1
ATOM 3889 C C . GLY A 1 474 ? 3.444 4.641 11.487 1.00 79.75 474 GLY A C 1
ATOM 3890 O O . GLY A 1 474 ? 4.402 3.974 11.901 1.00 79.75 474 GLY A O 1
ATOM 3891 N N . GLY A 1 475 ? 2.655 4.247 10.479 1.00 69.12 475 GLY A N 1
ATOM 3892 C CA . GLY A 1 475 ? 2.690 2.931 9.831 1.00 69.12 475 GLY A CA 1
ATOM 3893 C C . GLY A 1 475 ? 3.893 2.691 8.914 1.00 69.12 475 GLY A C 1
ATOM 3894 O O . GLY A 1 475 ? 4.090 1.579 8.429 1.00 69.12 475 GLY A O 1
ATOM 3895 N N . GLY A 1 476 ? 4.733 3.706 8.691 1.00 76.94 476 GLY A N 1
ATOM 3896 C CA . GLY A 1 476 ? 5.981 3.565 7.939 1.00 76.94 476 GLY A CA 1
ATOM 3897 C C . GLY A 1 476 ? 5.733 3.184 6.470 1.00 76.94 476 GLY A C 1
ATOM 3898 O O . GLY A 1 476 ? 4.929 3.853 5.817 1.00 76.94 476 GLY A O 1
ATOM 3899 N N . PRO A 1 477 ? 6.401 2.145 5.927 1.00 69.00 477 PRO A N 1
ATOM 3900 C CA . PRO A 1 477 ? 6.217 1.725 4.537 1.00 69.00 477 PRO A CA 1
ATOM 3901 C C . PRO A 1 477 ? 4.771 1.372 4.164 1.00 69.00 477 PRO A C 1
ATOM 3903 O O . PRO A 1 477 ? 4.334 1.760 3.086 1.00 69.00 477 PRO A O 1
ATOM 3906 N N . GLY A 1 478 ? 4.005 0.717 5.046 1.00 73.50 478 GLY A N 1
ATOM 3907 C CA . GLY A 1 478 ? 2.604 0.367 4.769 1.00 73.50 478 GLY A CA 1
ATOM 3908 C C . GLY A 1 478 ? 1.722 1.604 4.571 1.00 73.50 478 GLY A C 1
ATOM 3909 O O . GLY A 1 478 ? 0.983 1.711 3.594 1.00 73.50 478 GLY A O 1
ATOM 3910 N N . GLU A 1 479 ? 1.900 2.613 5.427 1.00 82.19 479 GLU A N 1
ATOM 3911 C CA . GLU A 1 479 ? 1.220 3.909 5.311 1.00 82.19 479 GLU A CA 1
ATOM 3912 C C . GLU A 1 479 ? 1.636 4.682 4.036 1.00 82.19 479 GLU A C 1
ATOM 3914 O O . GLU A 1 479 ? 0.859 5.495 3.534 1.00 82.19 479 GLU A O 1
ATOM 3919 N N . PHE A 1 480 ? 2.826 4.426 3.474 1.00 78.50 480 PHE A N 1
ATOM 3920 C CA . PHE A 1 480 ? 3.238 4.951 2.163 1.00 78.50 480 PHE A CA 1
ATOM 3921 C C . PHE A 1 480 ? 2.619 4.168 0.994 1.00 78.50 480 PHE A C 1
ATOM 3923 O O . PHE A 1 480 ? 2.140 4.788 0.045 1.00 78.50 480 PHE A O 1
ATOM 3930 N N . ILE A 1 481 ? 2.583 2.831 1.067 1.00 79.19 481 ILE A N 1
ATOM 3931 C CA . ILE A 1 481 ? 1.997 1.961 0.033 1.00 79.19 481 ILE A CA 1
ATOM 3932 C C . ILE A 1 481 ? 0.525 2.325 -0.192 1.00 79.19 481 ILE A C 1
ATOM 3934 O O . ILE A 1 481 ? 0.145 2.609 -1.328 1.00 79.19 481 ILE A O 1
ATOM 3938 N N . ILE A 1 482 ? -0.273 2.440 0.874 1.00 86.25 482 ILE A N 1
ATOM 3939 C CA . ILE A 1 482 ? -1.699 2.804 0.781 1.00 86.25 482 ILE A CA 1
ATOM 3940 C C . ILE A 1 482 ? -1.909 4.231 0.255 1.00 86.25 482 ILE A C 1
ATOM 3942 O O . ILE A 1 482 ? -2.831 4.475 -0.513 1.00 86.25 482 ILE A O 1
ATOM 3946 N N . LYS A 1 483 ? -1.028 5.183 0.594 1.00 83.62 483 LYS A N 1
ATOM 3947 C CA . LYS A 1 483 ? -1.100 6.567 0.076 1.00 83.62 483 LYS A CA 1
ATOM 3948 C C . LYS A 1 483 ? -0.602 6.725 -1.365 1.00 83.62 483 LYS A C 1
ATOM 3950 O O . LYS A 1 483 ? -0.694 7.827 -1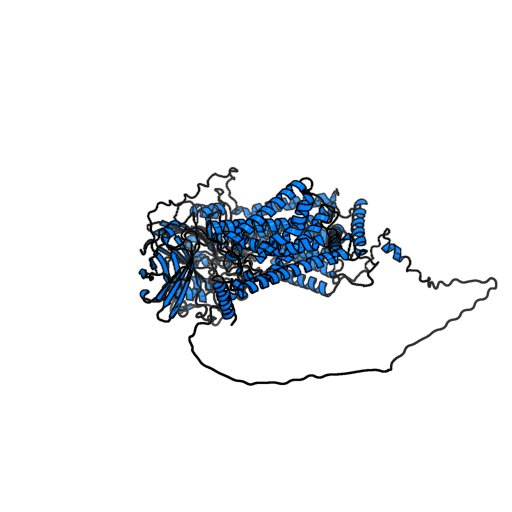.910 1.00 83.62 483 LYS A O 1
ATOM 3955 N N . SER A 1 484 ? -0.024 5.685 -1.962 1.00 81.56 484 SER A N 1
ATOM 3956 C CA . SER A 1 484 ? 0.468 5.734 -3.337 1.00 81.56 484 SER A CA 1
ATOM 3957 C C . SER A 1 484 ? -0.666 5.549 -4.357 1.00 81.56 484 SER A C 1
ATOM 3959 O O . SER A 1 484 ? -1.787 5.177 -4.024 1.00 81.56 484 SER A O 1
ATOM 3961 N N . HIS A 1 485 ? -0.377 5.822 -5.628 1.00 86.12 485 HIS A N 1
ATOM 3962 C CA . HIS A 1 485 ? -1.266 5.497 -6.743 1.00 86.12 485 HIS A CA 1
ATOM 3963 C C . HIS A 1 485 ? -0.496 4.583 -7.695 1.00 86.12 485 HIS A C 1
ATOM 3965 O O . HIS A 1 485 ? 0.086 5.054 -8.677 1.00 86.12 485 HIS A O 1
ATOM 3971 N N . MET A 1 486 ? -0.423 3.290 -7.359 1.00 83.88 486 MET A N 1
ATOM 3972 C CA . MET A 1 486 ? 0.495 2.342 -8.001 1.00 83.88 486 MET A CA 1
ATOM 3973 C C . MET A 1 486 ? 0.295 2.268 -9.521 1.00 83.88 486 MET A C 1
ATOM 3975 O O . MET A 1 486 ? 1.265 2.312 -10.275 1.00 83.88 486 MET A O 1
ATOM 3979 N N . SER A 1 487 ? -0.957 2.273 -9.987 1.00 86.12 487 SER A N 1
ATOM 3980 C CA . SER A 1 487 ? -1.303 2.280 -11.416 1.00 86.12 487 SER A CA 1
ATOM 3981 C C . SER A 1 487 ? -0.708 3.481 -12.172 1.00 86.12 487 SER A C 1
ATOM 3983 O O . SER A 1 487 ? -0.204 3.327 -13.286 1.00 86.12 487 SER A O 1
ATOM 3985 N N . SER A 1 488 ? -0.707 4.673 -11.566 1.00 86.69 488 SER A N 1
ATOM 3986 C CA . SER A 1 488 ? -0.106 5.897 -12.124 1.00 86.69 488 SER A CA 1
ATOM 3987 C C . SER A 1 488 ? 1.424 5.908 -12.027 1.00 86.69 488 SER A C 1
ATOM 3989 O O . SER A 1 488 ? 2.096 6.428 -12.917 1.00 86.69 488 SER A O 1
ATOM 3991 N N . PHE A 1 489 ? 1.988 5.325 -10.966 1.00 83.56 489 PHE A N 1
ATOM 3992 C CA . PHE A 1 489 ? 3.437 5.200 -10.789 1.00 83.56 489 PHE A CA 1
ATOM 3993 C C . PHE A 1 489 ? 4.056 4.258 -11.834 1.00 83.56 489 PHE A C 1
ATOM 3995 O O . PHE A 1 489 ? 5.029 4.625 -12.491 1.00 83.56 489 PHE A O 1
ATOM 4002 N N . LEU A 1 490 ? 3.440 3.092 -12.055 1.00 85.94 490 LEU A N 1
ATOM 4003 C CA . LEU A 1 490 ? 3.850 2.126 -13.079 1.00 85.94 490 LEU A CA 1
ATOM 4004 C C . LEU A 1 490 ? 3.812 2.733 -14.489 1.00 85.94 490 LEU A C 1
ATOM 4006 O O . LEU A 1 490 ? 4.776 2.592 -15.243 1.00 85.94 490 LEU A O 1
ATOM 4010 N N . GLN A 1 491 ? 2.754 3.484 -14.820 1.00 88.81 491 GLN A N 1
ATOM 4011 C CA . GLN A 1 491 ? 2.680 4.277 -16.055 1.00 88.81 491 GLN A CA 1
ATOM 4012 C C . GLN A 1 491 ? 3.869 5.240 -16.185 1.00 88.81 491 GLN A C 1
ATOM 4014 O O . GLN A 1 491 ? 4.571 5.217 -17.195 1.00 88.81 491 GLN A O 1
ATOM 4019 N N . PHE A 1 492 ? 4.128 6.062 -15.161 1.00 86.38 492 PHE A N 1
ATOM 4020 C CA . PHE A 1 492 ? 5.214 7.046 -15.180 1.00 86.38 492 PHE A CA 1
ATOM 4021 C C . PHE A 1 492 ? 6.595 6.406 -15.393 1.00 86.38 492 PHE A C 1
ATOM 4023 O O . PHE A 1 492 ? 7.341 6.856 -16.263 1.00 86.38 492 PHE A O 1
ATOM 4030 N N . VAL A 1 493 ? 6.922 5.341 -14.652 1.00 81.50 493 VAL A N 1
ATOM 4031 C CA . VAL A 1 493 ? 8.204 4.627 -14.792 1.00 81.50 493 VAL A CA 1
ATOM 4032 C C . VAL A 1 493 ? 8.337 4.010 -16.187 1.00 81.50 493 VAL A C 1
ATOM 4034 O O . VAL A 1 493 ? 9.371 4.179 -16.832 1.00 81.50 493 VAL A O 1
ATOM 4037 N N . THR A 1 494 ? 7.273 3.381 -16.697 1.00 88.75 494 THR A N 1
ATOM 4038 C CA . THR A 1 494 ? 7.248 2.794 -18.048 1.00 88.75 494 THR A CA 1
ATOM 4039 C C . THR A 1 494 ? 7.545 3.848 -19.120 1.00 88.75 494 THR A C 1
ATOM 4041 O O . THR A 1 494 ? 8.433 3.654 -19.954 1.00 88.75 494 THR A O 1
ATOM 4044 N N . PHE A 1 495 ? 6.869 5.002 -19.073 1.00 89.62 495 PHE A N 1
ATOM 4045 C CA . PHE A 1 495 ? 7.121 6.100 -20.011 1.00 89.62 495 PHE A CA 1
ATOM 4046 C C . PHE A 1 495 ? 8.525 6.696 -19.872 1.00 89.62 495 PHE A C 1
ATOM 4048 O O . PHE A 1 495 ? 9.146 7.005 -20.887 1.00 89.62 495 PHE A O 1
ATOM 4055 N N . LEU A 1 496 ? 9.046 6.835 -18.649 1.00 86.69 496 LEU A N 1
ATOM 4056 C CA . LEU A 1 496 ? 10.394 7.353 -18.410 1.00 86.69 496 LEU A CA 1
ATOM 4057 C C . LEU A 1 496 ? 11.464 6.445 -19.040 1.00 86.69 496 LEU A C 1
ATOM 4059 O O . LEU A 1 496 ? 12.369 6.945 -19.710 1.00 86.69 496 LEU A O 1
ATOM 4063 N N . CYS A 1 497 ? 11.330 5.123 -18.899 1.00 87.25 497 CYS A N 1
ATOM 4064 C CA . CYS A 1 497 ? 12.232 4.153 -19.523 1.00 87.25 497 CYS A CA 1
ATOM 4065 C C . CYS A 1 497 ? 12.130 4.154 -21.059 1.00 87.25 497 CYS A C 1
ATOM 4067 O O . CYS A 1 497 ? 13.165 4.182 -21.728 1.00 87.25 497 CYS A O 1
ATOM 4069 N N . ILE A 1 498 ? 10.915 4.198 -21.628 1.00 92.44 498 ILE A N 1
ATOM 4070 C CA . ILE A 1 498 ? 10.709 4.339 -23.084 1.00 92.44 498 ILE A CA 1
ATOM 4071 C C . ILE A 1 498 ? 11.378 5.621 -23.600 1.00 92.44 498 ILE A C 1
ATOM 4073 O O . ILE A 1 498 ? 12.135 5.576 -24.569 1.00 92.44 498 ILE A O 1
ATOM 4077 N N . MET A 1 499 ? 11.141 6.761 -22.943 1.00 89.81 499 MET A N 1
ATOM 4078 C CA . MET A 1 499 ? 11.714 8.050 -23.342 1.00 89.81 499 MET A CA 1
ATOM 4079 C C . MET A 1 499 ? 13.242 8.051 -23.271 1.00 89.81 499 MET A C 1
ATOM 4081 O O . MET A 1 499 ? 13.887 8.529 -24.204 1.00 89.81 499 MET A O 1
ATOM 4085 N N . ALA A 1 500 ? 13.831 7.485 -22.213 1.00 86.94 500 ALA A N 1
ATOM 4086 C CA . ALA A 1 500 ? 15.280 7.368 -22.083 1.00 86.94 500 ALA A CA 1
ATOM 4087 C C . ALA A 1 500 ? 15.891 6.515 -23.210 1.00 86.94 500 ALA A C 1
ATOM 4089 O O . ALA A 1 500 ? 16.856 6.941 -23.847 1.00 86.94 500 ALA A O 1
ATOM 4090 N N . LEU A 1 501 ? 15.300 5.352 -23.510 1.00 91.75 501 LEU A N 1
ATOM 4091 C CA . LEU A 1 501 ? 15.752 4.479 -24.597 1.00 91.75 501 LEU A CA 1
ATOM 4092 C C . LEU A 1 501 ? 15.621 5.143 -25.974 1.00 91.75 501 LEU A C 1
ATOM 4094 O O . LEU A 1 501 ? 16.562 5.096 -26.766 1.00 91.75 501 LEU A O 1
ATOM 4098 N N . LEU A 1 502 ? 14.493 5.806 -26.252 1.00 92.88 502 LEU A N 1
ATOM 4099 C CA . LEU A 1 502 ? 14.300 6.546 -27.501 1.00 92.88 502 LEU A CA 1
ATOM 4100 C C . LEU A 1 502 ? 15.338 7.667 -27.644 1.00 92.88 502 LEU A C 1
ATOM 4102 O O . LEU A 1 502 ? 15.993 7.744 -28.678 1.00 92.88 502 LEU A O 1
ATOM 4106 N N . VAL A 1 503 ? 15.565 8.487 -26.612 1.00 90.06 503 VAL A N 1
ATOM 4107 C CA . VAL A 1 503 ? 16.593 9.545 -26.637 1.00 90.06 503 VAL A CA 1
ATOM 4108 C C . VAL A 1 503 ? 17.983 8.968 -26.935 1.00 90.06 503 VAL A C 1
ATOM 4110 O O . VAL A 1 503 ? 18.668 9.467 -27.830 1.00 90.06 503 VAL A O 1
ATOM 4113 N N . VAL A 1 504 ? 18.376 7.882 -26.262 1.00 89.25 504 VAL A N 1
ATOM 4114 C CA . VAL A 1 504 ? 19.672 7.212 -26.480 1.00 89.25 504 VAL A CA 1
ATOM 4115 C C . VAL A 1 504 ? 19.797 6.620 -27.892 1.00 89.25 504 VAL A C 1
ATOM 4117 O O . VAL A 1 504 ? 20.885 6.648 -28.464 1.00 89.25 504 VAL A O 1
ATOM 4120 N N . LEU A 1 505 ? 18.705 6.145 -28.499 1.00 91.06 505 LEU A N 1
ATOM 4121 C CA . LEU A 1 505 ? 18.696 5.669 -29.888 1.00 91.06 505 LEU A CA 1
ATOM 4122 C C . LEU A 1 505 ? 18.740 6.808 -30.921 1.00 91.06 505 LEU A C 1
ATOM 4124 O O . LEU A 1 505 ? 19.376 6.649 -31.964 1.00 91.06 505 LEU A O 1
ATOM 4128 N N . ILE A 1 506 ? 18.094 7.950 -30.663 1.00 89.62 506 ILE A N 1
ATOM 4129 C CA . ILE A 1 506 ? 17.987 9.067 -31.621 1.00 89.62 506 ILE A CA 1
ATOM 4130 C C . ILE A 1 506 ? 19.255 9.930 -31.646 1.00 89.62 506 ILE A C 1
ATOM 4132 O O . ILE A 1 506 ? 19.682 10.336 -32.728 1.00 89.62 506 ILE A O 1
ATOM 4136 N N . LEU A 1 507 ? 19.867 10.221 -30.490 1.00 85.38 507 LEU A N 1
ATOM 4137 C CA . LEU A 1 507 ? 21.052 11.092 -30.394 1.00 85.38 507 LEU A CA 1
ATOM 4138 C C . LEU A 1 507 ? 22.183 10.695 -31.379 1.00 85.38 507 LEU A C 1
ATOM 4140 O O . LEU A 1 507 ? 22.690 11.579 -32.074 1.00 85.38 507 LEU A O 1
ATOM 4144 N N . PRO A 1 508 ? 22.519 9.404 -31.570 1.00 83.50 508 PRO A N 1
ATOM 4145 C CA . PRO A 1 508 ? 23.467 8.946 -32.592 1.00 83.50 508 PRO A CA 1
ATOM 4146 C C . PRO A 1 508 ? 23.097 9.256 -34.052 1.00 83.50 508 PRO A C 1
ATOM 4148 O O . PRO A 1 508 ? 23.983 9.293 -34.897 1.00 83.50 508 PRO A O 1
ATOM 4151 N N . LYS A 1 509 ? 21.827 9.511 -34.396 1.00 82.00 509 LYS A N 1
ATOM 4152 C CA . LYS A 1 509 ? 21.441 9.953 -35.754 1.00 82.00 509 LYS A CA 1
ATOM 4153 C C . LYS A 1 509 ? 21.635 11.465 -35.963 1.00 82.00 509 LYS A C 1
ATOM 4155 O O . LYS A 1 509 ? 21.692 11.911 -37.109 1.00 82.00 509 LYS A O 1
ATOM 4160 N N . PHE A 1 510 ? 21.763 12.238 -34.879 1.00 76.31 510 PHE A N 1
ATOM 4161 C CA . PHE A 1 510 ? 22.130 13.660 -34.903 1.00 76.31 510 PHE A CA 1
ATOM 4162 C C . PHE A 1 510 ? 23.642 13.899 -34.776 1.00 76.31 510 PHE A C 1
ATOM 4164 O O . PHE A 1 510 ? 24.161 14.782 -35.454 1.00 76.31 510 PHE A O 1
ATOM 4171 N N . PHE A 1 511 ? 24.317 13.140 -33.905 1.00 71.94 511 PHE A N 1
ATOM 4172 C CA . PHE A 1 511 ? 25.700 13.390 -33.467 1.00 71.94 511 PHE A CA 1
ATOM 4173 C C . PHE A 1 511 ? 26.673 12.224 -33.727 1.00 71.94 511 PHE A C 1
ATOM 4175 O O . PHE A 1 511 ? 27.868 12.362 -33.473 1.00 71.94 511 PHE A O 1
ATOM 4182 N N . GLY A 1 512 ? 26.184 11.069 -34.190 1.00 59.97 512 GLY A N 1
ATOM 4183 C CA . GLY A 1 512 ? 27.009 9.933 -34.613 1.00 59.97 512 GLY A CA 1
ATOM 4184 C C . GLY A 1 512 ? 27.398 10.037 -36.095 1.00 59.97 512 GLY A C 1
ATOM 4185 O O . GLY A 1 512 ? 26.768 10.791 -36.841 1.00 59.97 512 GLY A O 1
ATOM 4186 N N . PRO A 1 513 ? 28.447 9.318 -36.535 1.00 54.78 513 PRO A N 1
ATOM 4187 C CA . PRO A 1 513 ? 29.116 9.567 -37.809 1.00 54.78 513 PRO A CA 1
ATOM 4188 C C . PRO A 1 513 ? 28.218 9.328 -39.032 1.00 54.78 513 PRO A C 1
ATOM 4190 O O . PRO A 1 513 ? 28.047 8.204 -39.505 1.00 54.78 513 PRO A O 1
ATOM 4193 N N . SER A 1 514 ? 27.713 10.426 -39.598 1.00 53.50 514 SER A N 1
ATOM 4194 C CA . SER A 1 514 ? 27.412 10.527 -41.025 1.00 53.50 514 SER A CA 1
ATOM 4195 C C . SER A 1 514 ? 28.714 10.467 -41.843 1.00 53.50 514 SER A C 1
ATOM 4197 O O . SER A 1 514 ? 29.818 10.377 -41.300 1.00 53.50 514 SER A O 1
ATOM 4199 N N . GLN A 1 515 ? 28.610 10.546 -43.172 1.00 52.03 515 GLN A N 1
ATOM 4200 C CA . GLN A 1 515 ? 29.794 10.698 -44.027 1.00 52.03 515 GLN A CA 1
ATOM 4201 C C . GLN A 1 515 ? 30.450 12.095 -43.908 1.00 52.03 515 GLN A C 1
ATOM 4203 O O . GLN A 1 515 ? 31.512 12.309 -44.487 1.00 52.03 515 GLN A O 1
ATOM 4208 N N . ASP A 1 516 ? 29.878 13.017 -43.119 1.00 54.19 516 ASP A N 1
ATOM 4209 C CA . ASP A 1 516 ? 30.453 14.337 -42.854 1.00 54.19 516 ASP A CA 1
ATOM 4210 C C . ASP A 1 516 ? 31.774 14.249 -42.076 1.00 54.19 516 ASP A C 1
ATOM 4212 O O . ASP A 1 516 ? 31.867 13.682 -40.980 1.00 54.19 516 ASP A O 1
ATOM 4216 N N . MET A 1 517 ? 32.792 14.921 -42.611 1.00 54.88 517 MET A N 1
ATOM 4217 C CA . MET A 1 517 ? 34.139 15.003 -42.040 1.00 54.88 517 MET A CA 1
ATOM 4218 C C . MET A 1 517 ? 34.147 15.514 -40.583 1.00 54.88 517 MET A C 1
ATOM 4220 O O . MET A 1 517 ? 34.905 15.014 -39.753 1.00 54.88 517 MET A O 1
ATOM 4224 N N . GLN A 1 518 ? 33.234 16.433 -40.242 1.00 54.78 518 GLN A N 1
ATOM 4225 C CA . GLN A 1 518 ? 33.093 17.002 -38.894 1.00 54.78 518 GLN A CA 1
ATOM 4226 C C . GLN A 1 518 ? 32.709 15.965 -37.821 1.00 54.78 518 GLN A C 1
ATOM 4228 O O . GLN A 1 518 ? 33.149 16.068 -36.676 1.00 54.78 518 GLN A O 1
ATOM 4233 N N . VAL A 1 519 ? 31.910 14.945 -38.157 1.00 54.66 519 VAL A N 1
ATOM 4234 C CA . VAL A 1 519 ? 31.408 13.987 -37.150 1.00 54.66 519 VAL A CA 1
ATOM 4235 C C . VAL A 1 519 ? 32.386 12.831 -36.926 1.00 54.66 519 VAL A C 1
ATOM 4237 O O . VAL A 1 519 ? 32.512 12.326 -35.804 1.00 54.66 519 VAL A O 1
ATOM 4240 N N . LYS A 1 520 ? 33.192 12.493 -37.946 1.00 60.75 520 LYS A N 1
ATOM 4241 C CA . LYS A 1 520 ? 34.436 11.735 -37.736 1.00 60.75 520 LYS A CA 1
ATOM 4242 C C . LYS A 1 520 ? 35.341 12.468 -36.745 1.00 60.75 520 LYS A C 1
ATOM 4244 O O . LYS A 1 520 ? 35.758 11.863 -35.766 1.00 60.75 520 LYS A O 1
ATOM 4249 N N . GLN A 1 521 ? 35.558 13.772 -36.926 1.00 63.91 521 GLN A N 1
ATOM 4250 C CA . GLN A 1 521 ? 36.400 14.570 -36.030 1.00 63.91 521 GLN A CA 1
ATOM 4251 C C . GLN A 1 521 ? 35.870 14.602 -34.582 1.00 63.91 521 GLN A C 1
ATOM 4253 O O . GLN A 1 521 ? 36.646 14.414 -33.649 1.00 63.91 521 GLN A O 1
ATOM 4258 N N . HIS A 1 522 ? 34.553 14.723 -34.364 1.00 66.81 522 HIS A N 1
ATOM 4259 C CA . HIS A 1 522 ? 33.966 14.602 -33.018 1.00 66.81 522 HIS A CA 1
ATOM 4260 C C . HIS A 1 522 ? 34.188 13.208 -32.394 1.00 66.81 522 HIS A C 1
ATOM 4262 O O . HIS A 1 522 ? 34.518 13.094 -31.212 1.00 66.81 522 HIS A O 1
ATOM 4268 N N . THR A 1 523 ? 34.078 12.145 -33.197 1.00 68.00 523 THR A N 1
ATOM 4269 C CA . THR A 1 523 ? 34.366 10.763 -32.774 1.00 68.00 523 THR A CA 1
ATOM 4270 C C . THR A 1 523 ? 35.844 10.582 -32.401 1.00 68.00 523 THR A C 1
ATOM 4272 O O . THR A 1 523 ? 36.151 10.004 -31.356 1.00 68.00 523 THR A O 1
ATOM 4275 N N . THR A 1 524 ? 36.764 11.125 -33.203 1.00 71.06 524 THR A N 1
ATOM 4276 C CA . THR A 1 524 ? 38.207 11.135 -32.920 1.00 71.06 524 THR A CA 1
ATOM 4277 C C . THR A 1 524 ? 38.519 11.920 -31.646 1.00 71.06 524 THR A C 1
ATOM 4279 O O . THR A 1 524 ? 39.298 11.444 -30.827 1.00 71.06 524 THR A O 1
ATOM 4282 N N . ASN A 1 525 ? 37.859 13.057 -31.408 1.00 76.31 525 ASN A N 1
ATOM 4283 C CA . ASN A 1 525 ? 38.028 13.848 -30.183 1.00 76.31 525 ASN A CA 1
ATOM 4284 C C . ASN A 1 525 ? 37.566 13.086 -28.925 1.00 76.31 525 ASN A C 1
ATOM 4286 O O . ASN A 1 525 ? 38.223 13.165 -27.887 1.00 76.31 525 ASN A O 1
ATOM 4290 N N . LEU A 1 526 ? 36.480 12.306 -29.010 1.00 78.38 526 LEU A N 1
ATOM 4291 C CA . LEU A 1 526 ? 36.044 11.407 -27.931 1.00 78.38 526 LEU A CA 1
ATOM 4292 C C . LEU A 1 526 ? 37.081 10.308 -27.653 1.00 78.38 526 LEU A C 1
ATOM 4294 O O . LEU A 1 526 ? 37.445 10.089 -26.497 1.00 78.38 526 LEU A O 1
ATOM 4298 N N . LEU A 1 527 ? 37.593 9.651 -28.700 1.00 76.06 527 LEU A N 1
ATOM 4299 C CA . LEU A 1 527 ? 38.649 8.640 -28.576 1.00 76.06 527 LEU A CA 1
ATOM 4300 C C . LEU A 1 527 ? 39.944 9.227 -28.002 1.00 76.06 527 LEU A C 1
ATOM 4302 O O . LEU A 1 527 ? 40.539 8.622 -27.112 1.00 76.06 527 LEU A O 1
ATOM 4306 N N . LEU A 1 528 ? 40.345 10.421 -28.443 1.00 76.00 528 LEU A N 1
ATOM 4307 C CA . LEU A 1 528 ? 41.506 11.146 -27.932 1.00 76.00 528 LEU A CA 1
ATOM 4308 C C . LEU A 1 528 ? 41.328 11.505 -26.450 1.00 76.00 528 LEU A C 1
ATOM 4310 O O . LEU A 1 528 ? 42.230 11.261 -25.657 1.00 76.00 528 LEU A O 1
ATOM 4314 N N . ALA A 1 529 ? 40.152 11.989 -26.036 1.00 81.06 529 ALA A N 1
ATOM 4315 C CA . ALA A 1 529 ? 39.861 12.268 -24.629 1.00 81.06 529 ALA A CA 1
ATOM 4316 C C . ALA A 1 529 ? 39.924 11.002 -23.750 1.00 81.06 529 ALA A C 1
ATOM 4318 O O . ALA A 1 529 ? 40.481 11.040 -22.650 1.00 81.06 529 ALA A O 1
ATOM 4319 N N . ILE A 1 530 ? 39.411 9.866 -24.240 1.00 79.56 530 ILE A N 1
ATOM 4320 C CA . ILE A 1 530 ? 39.543 8.562 -23.568 1.00 79.56 530 ILE A CA 1
ATOM 4321 C C . ILE A 1 530 ? 41.016 8.118 -23.525 1.00 79.56 530 ILE A C 1
ATOM 4323 O O . ILE A 1 530 ? 41.468 7.596 -22.505 1.00 79.56 530 ILE A O 1
ATOM 4327 N N . HIS A 1 531 ? 41.784 8.350 -24.591 1.00 74.38 531 HIS A N 1
ATOM 4328 C CA . HIS A 1 531 ? 43.199 7.993 -24.671 1.00 74.38 531 HIS A CA 1
ATOM 4329 C C . HIS A 1 531 ? 44.062 8.820 -23.706 1.00 74.38 531 HIS A C 1
ATOM 4331 O O . HIS A 1 531 ? 44.841 8.241 -22.952 1.00 74.38 531 HIS A O 1
ATOM 4337 N N . THR A 1 532 ? 43.889 10.143 -23.657 1.00 74.88 532 THR A N 1
ATOM 4338 C CA . THR A 1 532 ? 44.574 11.033 -22.702 1.00 74.88 532 THR A CA 1
ATOM 4339 C C . THR A 1 532 ? 44.278 10.629 -21.257 1.00 74.88 532 THR A C 1
ATOM 4341 O O . THR A 1 532 ? 45.174 10.621 -20.415 1.00 74.88 532 THR A O 1
ATOM 4344 N N . ILE A 1 533 ? 43.044 10.198 -20.970 1.00 75.12 533 ILE A N 1
ATOM 4345 C CA . ILE A 1 533 ? 42.687 9.613 -19.674 1.00 75.12 533 ILE A CA 1
ATOM 4346 C C . ILE A 1 533 ? 43.417 8.279 -19.435 1.00 75.12 533 ILE A C 1
ATOM 4348 O O . ILE A 1 533 ? 43.994 8.105 -18.362 1.00 75.12 533 ILE A O 1
ATOM 4352 N N . ASN A 1 534 ? 43.436 7.361 -20.407 1.00 70.38 534 ASN A N 1
ATOM 4353 C CA . ASN A 1 534 ? 44.138 6.073 -20.295 1.00 70.38 534 ASN A CA 1
ATOM 4354 C C . ASN A 1 534 ? 45.664 6.229 -20.104 1.00 70.38 534 ASN A C 1
ATOM 4356 O O . ASN A 1 534 ? 46.280 5.381 -19.465 1.00 70.38 534 ASN A O 1
ATOM 4360 N N . ALA A 1 535 ? 46.271 7.284 -20.658 1.00 66.56 535 ALA A N 1
ATOM 4361 C CA . ALA A 1 535 ? 47.697 7.595 -20.520 1.00 66.56 535 ALA A CA 1
ATOM 4362 C C . ALA A 1 535 ? 48.051 8.278 -19.179 1.00 66.56 535 ALA A C 1
ATOM 4364 O O . ALA A 1 535 ? 49.219 8.332 -18.796 1.00 66.56 535 ALA A O 1
ATOM 4365 N N . SER A 1 536 ? 47.051 8.796 -18.456 1.00 65.38 536 SER A N 1
ATOM 4366 C CA . SER A 1 536 ? 47.204 9.424 -17.137 1.00 65.38 536 SER A CA 1
ATOM 4367 C C . SER A 1 536 ? 47.153 8.398 -15.993 1.00 65.38 536 SER A C 1
ATOM 4369 O O . SER A 1 536 ? 46.566 7.324 -16.135 1.00 65.38 536 SER A O 1
ATOM 4371 N N . ARG A 1 537 ? 47.716 8.720 -14.814 1.00 64.44 537 ARG A N 1
ATOM 4372 C CA . ARG A 1 537 ? 47.624 7.826 -13.639 1.00 64.44 537 ARG A CA 1
ATOM 4373 C C . ARG A 1 537 ? 46.144 7.613 -13.247 1.00 64.44 537 ARG A C 1
ATOM 4375 O O . ARG A 1 537 ? 45.454 8.596 -12.966 1.00 64.44 537 ARG A O 1
ATOM 4382 N N . PRO A 1 538 ? 45.639 6.363 -13.200 1.00 59.06 538 PRO A N 1
ATOM 4383 C CA . PRO A 1 538 ? 44.205 6.093 -13.129 1.00 59.06 538 PRO A CA 1
ATOM 4384 C C . PRO A 1 538 ? 43.598 6.515 -11.787 1.00 59.06 538 PRO A C 1
ATOM 4386 O O . PRO A 1 538 ? 44.038 6.092 -10.720 1.00 59.06 538 PRO A O 1
ATOM 4389 N N . SER A 1 539 ? 42.527 7.299 -11.860 1.00 72.62 539 SER A N 1
ATOM 4390 C CA . SER A 1 539 ? 41.919 8.032 -10.749 1.00 72.62 539 SER A CA 1
ATOM 4391 C C . SER A 1 539 ? 40.406 7.738 -10.702 1.00 72.62 539 SER A C 1
ATOM 4393 O O . SER A 1 539 ? 39.864 7.268 -11.698 1.00 72.62 539 SER A O 1
ATOM 4395 N N . ILE A 1 540 ? 39.682 7.931 -9.589 1.00 73.00 540 ILE A N 1
ATOM 4396 C CA . ILE A 1 540 ? 38.241 7.575 -9.548 1.00 73.00 540 ILE A CA 1
ATOM 4397 C C . ILE A 1 540 ? 37.446 8.467 -10.512 1.00 73.00 540 ILE A C 1
ATOM 4399 O O . ILE A 1 540 ? 36.638 7.950 -11.280 1.00 73.00 540 ILE A O 1
ATOM 4403 N N . TYR A 1 541 ? 37.748 9.769 -10.577 1.00 71.62 541 TYR A N 1
ATOM 4404 C CA . TYR A 1 541 ? 37.186 10.642 -11.612 1.00 71.62 541 TYR A CA 1
ATOM 4405 C C . TYR A 1 541 ? 37.582 10.210 -13.014 1.00 71.62 541 TYR A C 1
ATOM 4407 O O . TYR A 1 541 ? 36.717 10.128 -13.877 1.00 71.62 541 TYR A O 1
ATOM 4415 N N . SER A 1 542 ? 38.862 9.913 -13.268 1.00 67.62 542 SER A N 1
ATOM 4416 C CA . SER A 1 542 ? 39.285 9.550 -14.620 1.00 67.62 542 SER A CA 1
ATOM 4417 C C . SER A 1 542 ? 38.685 8.205 -15.041 1.00 67.62 542 SER A C 1
ATOM 4419 O O . SER A 1 542 ? 38.283 8.066 -16.189 1.00 67.62 542 SER A O 1
ATOM 4421 N N . ARG A 1 543 ? 38.448 7.272 -14.107 1.00 71.69 543 ARG A N 1
ATOM 4422 C CA . ARG A 1 543 ? 37.641 6.056 -14.317 1.00 71.69 543 ARG A CA 1
ATOM 4423 C C . ARG A 1 543 ? 36.174 6.379 -14.619 1.00 71.69 543 ARG A C 1
ATOM 4425 O O . ARG A 1 543 ? 35.664 5.871 -15.610 1.00 71.69 543 ARG A O 1
ATOM 4432 N N . LEU A 1 544 ? 35.495 7.214 -13.827 1.00 77.00 544 LEU A N 1
ATOM 4433 C CA . LEU A 1 544 ? 34.083 7.571 -14.050 1.00 77.00 544 LEU A CA 1
ATOM 4434 C C . LEU A 1 544 ? 33.885 8.362 -15.353 1.00 77.00 544 LEU A C 1
ATOM 4436 O O . LEU A 1 544 ? 33.038 8.003 -16.166 1.00 77.00 544 LEU A O 1
ATOM 4440 N N . LYS A 1 545 ? 34.723 9.372 -15.607 1.00 81.19 545 LYS A N 1
ATOM 4441 C CA . LYS A 1 545 ? 34.767 10.148 -16.853 1.00 81.19 545 LYS A CA 1
ATOM 4442 C C . LYS A 1 545 ? 35.116 9.267 -18.050 1.00 81.19 545 LYS A C 1
ATOM 4444 O O . LYS A 1 545 ? 34.467 9.392 -19.081 1.00 81.19 545 LYS A O 1
ATOM 4449 N N . ARG A 1 546 ? 36.062 8.326 -17.916 1.00 82.44 546 ARG A N 1
ATOM 4450 C CA . ARG A 1 546 ? 36.328 7.299 -18.938 1.00 82.44 546 ARG A CA 1
ATOM 4451 C C . ARG A 1 546 ? 35.087 6.468 -19.209 1.00 82.44 546 ARG A C 1
ATOM 4453 O O . ARG A 1 546 ? 34.756 6.305 -20.371 1.00 82.44 546 ARG A O 1
ATOM 4460 N N . GLN A 1 547 ? 34.403 5.951 -18.186 1.00 82.94 547 GLN A N 1
ATOM 4461 C CA . GLN A 1 547 ? 33.186 5.164 -18.398 1.00 82.94 547 GLN A CA 1
ATOM 4462 C C . GLN A 1 547 ? 32.105 6.003 -19.089 1.00 82.94 547 GLN A C 1
ATOM 4464 O O . GLN A 1 547 ? 31.560 5.550 -20.086 1.00 82.94 547 GLN A O 1
ATOM 4469 N N . ALA A 1 548 ? 31.855 7.239 -18.650 1.00 83.44 548 ALA A N 1
ATOM 4470 C CA . ALA A 1 548 ? 30.901 8.137 -19.299 1.00 83.44 548 ALA A CA 1
ATOM 4471 C C . ALA A 1 548 ? 31.255 8.400 -20.776 1.00 83.44 548 ALA A C 1
ATOM 4473 O O . ALA A 1 548 ? 30.413 8.212 -21.647 1.00 83.44 548 ALA A O 1
ATOM 4474 N N . LEU A 1 549 ? 32.509 8.758 -21.081 1.00 85.25 549 LEU A N 1
ATOM 4475 C CA . LEU A 1 549 ? 32.970 8.990 -22.456 1.00 85.25 549 LEU A CA 1
ATOM 4476 C C . LEU A 1 549 ? 32.937 7.711 -23.309 1.00 85.25 549 LEU A C 1
ATOM 4478 O O . LEU A 1 549 ? 32.544 7.774 -24.469 1.00 85.25 549 LEU A O 1
ATOM 4482 N N . VAL A 1 550 ? 33.295 6.553 -22.742 1.00 83.81 550 VAL A N 1
ATOM 4483 C CA . VAL A 1 550 ? 33.215 5.243 -23.409 1.00 83.81 550 VAL A CA 1
ATOM 4484 C C . VAL A 1 550 ? 31.762 4.872 -23.703 1.00 83.81 550 VAL A C 1
ATOM 4486 O O . VAL A 1 550 ? 31.476 4.452 -24.817 1.00 83.81 550 VAL A O 1
ATOM 4489 N N . TRP A 1 551 ? 30.827 5.054 -22.768 1.00 87.12 551 TRP A N 1
ATOM 4490 C CA . TRP A 1 551 ? 29.406 4.791 -23.015 1.00 87.12 551 TRP A CA 1
ATOM 4491 C C . TRP A 1 551 ? 28.808 5.767 -24.034 1.00 87.12 551 TRP A C 1
ATOM 4493 O O . TRP A 1 551 ? 28.131 5.320 -24.955 1.00 87.12 551 TRP A O 1
ATOM 4503 N N . THR A 1 552 ? 29.132 7.062 -23.965 1.00 86.94 552 THR A N 1
ATOM 4504 C CA . THR A 1 552 ? 28.768 8.039 -25.007 1.00 86.94 552 THR A CA 1
ATOM 4505 C C . THR A 1 552 ? 29.308 7.620 -26.376 1.00 86.94 552 THR A C 1
ATOM 4507 O O . THR A 1 552 ? 28.548 7.574 -27.340 1.00 86.94 552 THR A O 1
ATOM 4510 N N . TYR A 1 553 ? 30.584 7.233 -26.469 1.00 84.50 553 TYR A N 1
ATOM 4511 C CA . TYR A 1 553 ? 31.183 6.712 -27.700 1.00 84.50 553 TYR A CA 1
ATOM 4512 C C . TYR A 1 553 ? 30.448 5.461 -28.213 1.00 84.50 553 TYR A C 1
ATOM 4514 O O . TYR A 1 553 ? 30.081 5.418 -29.386 1.00 84.50 553 TYR A O 1
ATOM 4522 N N . ARG A 1 554 ? 30.149 4.487 -27.339 1.00 86.38 554 ARG A N 1
ATOM 4523 C CA . ARG A 1 554 ? 29.392 3.267 -27.680 1.00 86.38 554 ARG A CA 1
ATOM 4524 C C . ARG A 1 554 ? 28.019 3.578 -28.261 1.00 86.38 554 ARG A C 1
ATOM 4526 O O . ARG A 1 554 ? 27.668 3.024 -29.298 1.00 86.38 554 ARG A O 1
ATOM 4533 N N . PHE A 1 555 ? 27.253 4.472 -27.633 1.00 87.88 555 PHE A N 1
ATOM 4534 C CA . PHE A 1 555 ? 25.950 4.869 -28.164 1.00 87.88 555 PHE A CA 1
ATOM 4535 C C . PHE A 1 555 ? 26.096 5.596 -29.507 1.00 87.88 555 PHE A C 1
ATOM 4537 O O . PHE A 1 555 ? 25.382 5.260 -30.446 1.00 87.88 555 PHE A O 1
ATOM 4544 N N . LEU A 1 556 ? 27.053 6.522 -29.651 1.00 84.25 556 LEU A N 1
ATOM 4545 C CA . LEU A 1 556 ? 27.284 7.238 -30.913 1.00 84.25 556 LEU A CA 1
ATOM 4546 C C . LEU A 1 556 ? 27.737 6.321 -32.064 1.00 84.25 556 LEU A C 1
ATOM 4548 O O . LEU A 1 556 ? 27.340 6.565 -33.202 1.00 84.25 556 LEU A O 1
ATOM 4552 N N . GLN A 1 557 ? 28.511 5.262 -31.792 1.00 80.81 557 GLN A N 1
ATOM 4553 C CA . GLN A 1 557 ? 28.886 4.263 -32.803 1.00 80.81 557 GLN A CA 1
ATOM 4554 C C . GLN A 1 557 ? 27.801 3.214 -33.073 1.00 80.81 557 GLN A C 1
ATOM 4556 O O . GLN A 1 557 ? 27.807 2.616 -34.148 1.00 80.81 557 GLN A O 1
ATOM 4561 N N . LEU A 1 558 ? 26.851 2.996 -32.156 1.00 86.31 558 LEU A N 1
ATOM 4562 C CA . LEU A 1 558 ? 25.838 1.935 -32.236 1.00 86.31 558 LEU A CA 1
ATOM 4563 C C . LEU A 1 558 ? 25.143 1.780 -33.611 1.00 86.31 558 LEU A C 1
ATOM 4565 O O . LEU A 1 558 ? 25.025 0.639 -34.065 1.00 86.31 558 LEU A O 1
ATOM 4569 N N . PRO A 1 559 ? 24.717 2.852 -34.319 1.00 87.06 559 PRO A N 1
ATOM 4570 C CA . PRO A 1 559 ? 24.064 2.710 -35.623 1.00 87.06 559 PRO A CA 1
ATOM 4571 C C . PRO A 1 559 ? 24.987 2.203 -36.742 1.00 87.06 559 PRO A C 1
ATOM 4573 O O . PRO A 1 559 ? 24.478 1.792 -37.783 1.00 87.06 559 PRO A O 1
ATOM 4576 N N . SER A 1 560 ? 26.306 2.261 -36.539 1.00 80.94 560 SER A N 1
ATOM 4577 C CA . SER A 1 560 ? 27.352 1.869 -37.492 1.00 80.94 560 SER A CA 1
ATOM 4578 C C . SER A 1 560 ? 28.016 0.545 -37.096 1.00 80.94 560 SER A C 1
ATOM 4580 O O . SER A 1 560 ? 28.210 -0.321 -37.945 1.00 80.94 560 SER A O 1
ATOM 4582 N N . ASP A 1 561 ? 28.309 0.354 -35.805 1.00 79.00 561 ASP A N 1
ATOM 4583 C CA . ASP A 1 561 ? 28.930 -0.862 -35.260 1.00 79.00 561 ASP A CA 1
ATOM 4584 C C . ASP A 1 561 ? 27.955 -2.047 -35.170 1.00 79.00 561 ASP A C 1
ATOM 4586 O O . ASP A 1 561 ? 28.369 -3.198 -35.337 1.00 79.00 561 ASP A O 1
ATOM 4590 N N . GLN A 1 562 ? 26.672 -1.781 -34.885 1.00 86.56 562 GLN A N 1
ATOM 4591 C CA . GLN A 1 562 ? 25.614 -2.793 -34.775 1.00 86.56 562 GLN A CA 1
ATOM 4592 C C . GLN A 1 562 ? 24.274 -2.284 -35.356 1.00 86.56 562 GLN A C 1
ATOM 4594 O O . GLN A 1 562 ? 23.271 -2.218 -34.637 1.00 86.56 562 GLN A O 1
ATOM 4599 N N . PRO A 1 563 ? 24.198 -1.953 -36.663 1.00 88.94 563 PRO A N 1
ATOM 4600 C CA . PRO A 1 563 ? 22.989 -1.404 -37.285 1.00 88.94 563 PRO A CA 1
ATOM 4601 C C . PRO A 1 563 ? 21.743 -2.264 -37.038 1.00 88.94 563 PRO A C 1
ATOM 4603 O O . PRO A 1 563 ? 20.691 -1.726 -36.709 1.00 88.94 563 PRO A O 1
ATOM 4606 N N . ALA A 1 564 ? 21.857 -3.595 -37.126 1.00 91.50 564 ALA A N 1
ATOM 4607 C CA . ALA A 1 564 ? 20.742 -4.511 -36.874 1.00 91.50 564 ALA A CA 1
ATOM 4608 C C . ALA A 1 564 ? 20.174 -4.383 -35.447 1.00 91.50 564 ALA A C 1
ATOM 4610 O O . ALA A 1 564 ? 18.957 -4.358 -35.277 1.00 91.50 564 ALA A O 1
ATOM 4611 N N . LEU A 1 565 ? 21.038 -4.237 -34.434 1.00 92.06 565 LEU A N 1
ATOM 4612 C CA . LEU A 1 565 ? 20.625 -4.025 -33.044 1.00 92.06 565 LEU A CA 1
ATOM 4613 C C . LEU A 1 565 ? 19.937 -2.666 -32.882 1.00 92.06 565 LEU A C 1
ATOM 4615 O O . LEU A 1 565 ? 18.903 -2.584 -32.223 1.00 92.06 565 LEU A O 1
ATOM 4619 N N . TRP A 1 566 ? 20.467 -1.615 -33.518 1.00 93.56 566 TRP A N 1
ATOM 4620 C CA . TRP A 1 566 ? 19.856 -0.284 -33.498 1.00 93.56 566 TRP A CA 1
ATOM 4621 C C . TRP A 1 566 ? 18.454 -0.295 -34.127 1.00 93.56 566 TRP A C 1
ATOM 4623 O O . TRP A 1 566 ? 17.492 0.122 -33.481 1.00 93.56 566 TRP A O 1
ATOM 4633 N N . TYR A 1 567 ? 18.318 -0.816 -35.353 1.00 94.12 567 TYR A N 1
ATOM 4634 C CA . TYR A 1 567 ? 17.039 -0.854 -36.072 1.00 94.12 567 TYR A CA 1
ATOM 4635 C C . TYR A 1 567 ? 16.002 -1.717 -35.356 1.00 94.12 567 TYR A C 1
ATOM 4637 O O . TYR A 1 567 ? 14.854 -1.292 -35.230 1.00 94.12 567 TYR A O 1
ATOM 4645 N N . ALA A 1 568 ? 16.395 -2.887 -34.849 1.00 95.06 568 ALA A N 1
ATOM 4646 C CA . ALA A 1 568 ? 15.476 -3.762 -34.135 1.00 95.06 568 ALA A CA 1
ATOM 4647 C C . ALA A 1 568 ? 15.053 -3.181 -32.779 1.00 95.06 568 ALA A C 1
ATOM 4649 O O . ALA A 1 568 ? 13.865 -3.196 -32.479 1.00 95.06 568 ALA A O 1
ATOM 4650 N N . SER A 1 569 ? 15.973 -2.597 -31.998 1.00 95.50 569 SER A N 1
ATOM 4651 C CA . SER A 1 569 ? 15.624 -1.920 -30.734 1.00 95.50 569 SER A CA 1
ATOM 4652 C C . SER A 1 569 ? 14.646 -0.769 -30.976 1.00 95.50 569 SER A C 1
ATOM 4654 O O . SER A 1 569 ? 13.629 -0.661 -30.296 1.00 95.50 569 SER A O 1
ATOM 4656 N N . PHE A 1 570 ? 14.918 0.064 -31.986 1.00 96.38 570 PHE A N 1
ATOM 4657 C CA . PHE A 1 570 ? 14.061 1.188 -32.358 1.00 96.38 570 PHE A CA 1
ATOM 4658 C C . PHE A 1 570 ? 12.664 0.725 -32.797 1.00 96.38 570 PHE A C 1
ATOM 4660 O O . PHE A 1 570 ? 11.662 1.190 -32.256 1.00 96.38 570 PHE A O 1
ATOM 4667 N N . ALA A 1 571 ? 12.589 -0.228 -33.731 1.00 96.75 571 ALA A N 1
ATOM 4668 C CA . ALA A 1 571 ? 11.321 -0.769 -34.214 1.00 96.75 571 ALA A CA 1
ATOM 4669 C C . ALA A 1 571 ? 10.525 -1.467 -33.099 1.00 96.75 571 ALA A C 1
ATOM 4671 O O . ALA A 1 571 ? 9.312 -1.292 -33.018 1.00 96.75 571 ALA A O 1
ATOM 4672 N N . TYR A 1 572 ? 11.199 -2.209 -32.216 1.00 97.31 572 TYR A N 1
ATOM 4673 C CA . TYR A 1 572 ? 10.572 -2.918 -31.106 1.00 97.31 572 TYR A CA 1
ATOM 4674 C C . TYR A 1 572 ? 9.990 -1.963 -30.058 1.00 97.31 572 TYR A C 1
ATOM 4676 O O . TYR A 1 572 ? 8.830 -2.115 -29.685 1.00 97.31 572 TYR A O 1
ATOM 4684 N N . ILE A 1 573 ? 10.728 -0.927 -29.641 1.00 97.00 573 ILE A N 1
ATOM 4685 C CA . ILE A 1 573 ? 10.222 0.067 -28.678 1.00 97.00 573 ILE A CA 1
ATOM 4686 C C . ILE A 1 573 ? 9.004 0.810 -29.243 1.00 97.00 573 ILE A C 1
ATOM 4688 O O . ILE A 1 573 ? 8.006 0.960 -28.539 1.00 97.00 573 ILE A O 1
ATOM 4692 N N . LEU A 1 574 ? 9.037 1.218 -30.520 1.00 97.12 574 LEU A N 1
ATOM 4693 C CA . LEU A 1 574 ? 7.857 1.806 -31.163 1.00 97.12 574 LEU A CA 1
ATOM 4694 C C . LEU A 1 574 ? 6.698 0.801 -31.244 1.00 97.12 574 LEU A C 1
ATOM 4696 O O . LEU A 1 574 ? 5.559 1.167 -30.960 1.00 97.12 574 LEU A O 1
ATOM 4700 N N . TYR A 1 575 ? 6.969 -0.469 -31.563 1.00 97.50 575 TYR A N 1
ATOM 4701 C CA . TYR A 1 575 ? 5.947 -1.515 -31.602 1.00 97.50 575 TYR A CA 1
ATOM 4702 C C . TYR A 1 575 ? 5.280 -1.732 -30.235 1.00 97.50 575 TYR A C 1
ATOM 4704 O O . TYR A 1 575 ? 4.052 -1.770 -30.175 1.00 97.50 575 TYR A O 1
ATOM 4712 N N . LEU A 1 576 ? 6.039 -1.790 -29.132 1.00 96.19 576 LEU A N 1
ATOM 4713 C CA . LEU A 1 576 ? 5.483 -1.913 -27.775 1.00 96.19 576 LEU A CA 1
ATOM 4714 C C . LEU A 1 576 ? 4.513 -0.765 -27.429 1.00 96.19 576 LEU A C 1
ATOM 4716 O O . LEU A 1 576 ? 3.562 -0.966 -26.672 1.00 96.19 576 LEU A O 1
ATOM 4720 N N . MET A 1 577 ? 4.704 0.422 -28.012 1.00 95.75 577 MET A N 1
ATOM 4721 C CA . MET A 1 577 ? 3.795 1.559 -27.846 1.00 95.75 577 MET A CA 1
ATOM 4722 C C . MET A 1 577 ? 2.511 1.453 -28.694 1.00 95.75 577 MET A C 1
ATOM 4724 O O . MET A 1 577 ? 1.472 1.967 -28.276 1.00 95.75 577 MET A O 1
ATOM 4728 N N . VAL A 1 578 ? 2.542 0.815 -29.874 1.00 96.50 578 VAL A N 1
ATOM 4729 C CA . VAL A 1 578 ? 1.448 0.893 -30.877 1.00 96.50 578 VAL A CA 1
ATOM 4730 C C . VAL A 1 578 ? 0.748 -0.426 -31.227 1.00 96.50 578 VAL A C 1
ATOM 4732 O O . VAL A 1 578 ? -0.330 -0.397 -31.834 1.00 96.50 578 VAL A O 1
ATOM 4735 N N . GLY A 1 579 ? 1.356 -1.564 -30.898 1.00 94.81 579 GLY A N 1
ATOM 4736 C CA . GLY A 1 579 ? 0.947 -2.901 -31.325 1.00 94.81 579 GLY A CA 1
ATOM 4737 C C . GLY A 1 579 ? 0.507 -3.816 -30.173 1.00 94.81 579 GLY A C 1
ATOM 4738 O O . GLY A 1 579 ? 0.761 -3.515 -29.005 1.00 94.81 579 GLY A O 1
ATOM 4739 N N . PRO A 1 580 ? -0.173 -4.934 -30.485 1.00 94.88 580 PRO A N 1
ATOM 4740 C CA . PRO A 1 580 ? -0.462 -5.984 -29.513 1.00 94.88 580 PRO A CA 1
ATOM 4741 C C . PRO A 1 580 ? 0.828 -6.710 -29.126 1.00 94.88 580 PRO A C 1
ATOM 4743 O O . PRO A 1 580 ? 1.595 -7.118 -29.998 1.00 94.88 580 PRO A O 1
ATOM 4746 N N . TRP A 1 581 ? 1.066 -6.889 -27.831 1.00 94.50 581 TRP A N 1
ATOM 4747 C CA . TRP A 1 581 ? 2.274 -7.549 -27.335 1.00 94.50 581 TRP A CA 1
ATOM 4748 C C . TRP A 1 581 ? 2.168 -9.061 -27.523 1.00 94.50 581 TRP A C 1
ATOM 4750 O O . TRP A 1 581 ? 3.056 -9.674 -28.110 1.00 94.50 581 TRP A O 1
ATOM 4760 N N . PHE A 1 582 ? 1.058 -9.651 -27.075 1.00 92.25 582 PHE A N 1
ATOM 4761 C CA . PHE A 1 582 ? 0.759 -11.062 -27.295 1.00 92.25 582 PHE A CA 1
ATOM 4762 C C . PHE A 1 582 ? -0.745 -11.363 -27.264 1.00 92.25 582 PHE A C 1
ATOM 4764 O O . PHE A 1 582 ? -1.553 -10.526 -26.852 1.00 92.25 582 PHE A O 1
ATOM 4771 N N . ARG A 1 583 ? -1.134 -12.564 -27.702 1.00 91.25 583 ARG A N 1
ATOM 4772 C CA . ARG A 1 583 ? -2.501 -13.100 -27.588 1.00 91.25 583 ARG A CA 1
ATOM 4773 C C . ARG A 1 583 ? -2.471 -14.389 -26.767 1.00 91.25 583 ARG A C 1
ATOM 4775 O O . ARG A 1 583 ? -1.559 -15.183 -26.953 1.00 91.25 583 ARG A O 1
ATOM 4782 N N . ALA A 1 584 ? -3.442 -14.607 -25.879 1.00 91.00 584 ALA A N 1
ATOM 4783 C CA . ALA A 1 584 ? -3.436 -15.768 -24.981 1.00 91.00 584 ALA A CA 1
ATOM 4784 C C . ALA A 1 584 ? -4.847 -16.250 -24.601 1.00 91.00 584 ALA A C 1
ATOM 4786 O O . ALA A 1 584 ? -5.839 -15.539 -24.806 1.00 91.00 584 ALA A O 1
ATOM 4787 N N . GLU A 1 585 ? -4.941 -17.453 -24.027 1.00 90.81 585 GLU A N 1
ATOM 4788 C CA . GLU A 1 585 ? -6.173 -17.999 -23.449 1.00 90.81 585 GLU A CA 1
ATOM 4789 C C . GLU A 1 585 ? -6.383 -17.453 -22.035 1.00 90.81 585 GLU A C 1
ATOM 4791 O O . GLU A 1 585 ? -6.181 -18.122 -21.026 1.00 90.81 585 GLU A O 1
ATOM 4796 N N . PHE A 1 586 ? -6.738 -16.173 -21.971 1.00 91.81 586 PHE A N 1
ATOM 4797 C CA . PHE A 1 586 ? -6.868 -15.452 -20.712 1.00 91.81 586 PHE A CA 1
ATOM 4798 C C . PHE A 1 586 ? -8.075 -15.887 -19.869 1.00 91.81 586 PHE A C 1
ATOM 4800 O O . PHE A 1 586 ? -8.047 -15.668 -18.663 1.00 91.81 586 PHE A O 1
ATOM 4807 N N . ILE A 1 587 ? -9.118 -16.471 -20.476 1.00 93.69 587 ILE A N 1
ATOM 4808 C CA . ILE A 1 587 ? -10.324 -16.956 -19.777 1.00 93.69 587 ILE A CA 1
ATOM 4809 C C . ILE A 1 587 ? -10.680 -18.381 -20.274 1.00 93.69 587 ILE A C 1
ATOM 4811 O O . ILE A 1 587 ? -11.574 -18.534 -21.118 1.00 93.69 587 ILE A O 1
ATOM 4815 N N . PRO A 1 588 ? -9.964 -19.435 -19.822 1.00 91.31 588 PRO A N 1
ATOM 4816 C CA . PRO A 1 588 ? -10.160 -20.824 -20.267 1.00 91.31 588 PRO A CA 1
ATOM 4817 C C . PRO A 1 588 ? -11.555 -21.423 -20.014 1.00 91.31 588 PRO A C 1
ATOM 4819 O O . PRO A 1 588 ? -11.941 -22.393 -20.674 1.00 91.31 588 PRO A O 1
ATOM 4822 N N . SER A 1 589 ? -12.349 -20.864 -19.103 1.00 92.12 589 SER A N 1
ATOM 4823 C CA . SER A 1 589 ? -13.743 -21.268 -18.867 1.00 92.12 589 SER A CA 1
ATOM 4824 C C . SER A 1 589 ? -14.714 -20.826 -19.970 1.00 92.12 589 SER A C 1
ATOM 4826 O O . SER A 1 589 ? -15.810 -21.376 -20.093 1.00 92.12 589 SER A O 1
ATOM 4828 N N . ALA A 1 590 ? -14.353 -19.824 -20.779 1.00 93.25 590 ALA A N 1
ATOM 4829 C CA . ALA A 1 590 ? -15.305 -19.131 -21.639 1.00 93.25 590 ALA A CA 1
ATOM 4830 C C . ALA A 1 590 ? -15.747 -19.971 -22.848 1.00 93.25 590 ALA A C 1
ATOM 4832 O O . ALA A 1 590 ? -14.931 -20.434 -23.646 1.00 93.25 590 ALA A O 1
ATOM 4833 N N . GLU A 1 591 ? -17.056 -20.138 -23.025 1.00 91.62 591 GLU A N 1
ATOM 4834 C CA . GLU A 1 591 ? -17.637 -21.009 -24.061 1.00 91.62 591 GLU A CA 1
ATOM 4835 C C . GLU A 1 591 ? -17.360 -20.541 -25.495 1.00 91.62 591 GLU A C 1
ATOM 4837 O O . GLU A 1 591 ? -17.222 -21.360 -26.401 1.00 91.62 591 GLU A O 1
ATOM 4842 N N . HIS A 1 592 ? -17.253 -19.230 -25.719 1.00 91.00 592 HIS A N 1
ATOM 4843 C CA . HIS A 1 592 ? -17.019 -18.668 -27.046 1.00 91.00 592 HIS A CA 1
ATOM 4844 C C . HIS A 1 592 ? -15.561 -18.208 -27.225 1.00 91.00 592 HIS A C 1
ATOM 4846 O O . HIS A 1 592 ? -15.056 -17.450 -26.392 1.00 91.00 592 HIS A O 1
ATOM 4852 N N . PRO A 1 593 ? -14.895 -18.532 -28.355 1.00 90.31 593 PRO A N 1
ATOM 4853 C CA . PRO A 1 593 ? -13.511 -18.124 -28.625 1.00 90.31 593 PRO A CA 1
ATOM 4854 C C . PRO A 1 593 ? -13.229 -16.616 -28.511 1.00 90.31 593 PRO A C 1
ATOM 4856 O O . PRO A 1 593 ? -12.122 -16.231 -28.144 1.00 90.31 593 PRO A O 1
ATOM 4859 N N . ARG A 1 594 ? -14.223 -15.755 -28.787 1.00 90.69 594 ARG A N 1
ATOM 4860 C CA . ARG A 1 594 ? -14.118 -14.284 -28.659 1.00 90.69 594 ARG A CA 1
ATOM 4861 C C . ARG A 1 594 ? -13.971 -13.800 -27.207 1.00 90.69 594 ARG A C 1
ATOM 4863 O O . ARG A 1 594 ? -13.438 -12.721 -26.978 1.00 90.69 594 ARG A O 1
ATOM 4870 N N . ASP A 1 595 ? -14.504 -14.579 -26.266 1.00 91.19 595 ASP A N 1
ATOM 4871 C CA . ASP A 1 595 ? -14.545 -14.297 -24.830 1.00 91.19 595 ASP A CA 1
ATOM 4872 C C . ASP A 1 595 ? -13.407 -15.042 -24.096 1.00 91.19 595 ASP A C 1
ATOM 4874 O O . ASP A 1 595 ? -12.942 -14.579 -23.061 1.00 91.19 595 ASP A O 1
ATOM 4878 N N . ARG A 1 596 ? -12.937 -16.158 -24.678 1.00 91.75 596 ARG A N 1
ATOM 4879 C CA . ARG A 1 596 ? -11.815 -17.010 -24.238 1.00 91.75 596 ARG A CA 1
ATOM 4880 C C . ARG A 1 596 ? -10.436 -16.418 -24.549 1.00 91.75 596 ARG A C 1
ATOM 4882 O O . ARG A 1 596 ? -9.573 -16.351 -23.674 1.00 91.75 596 ARG A O 1
ATOM 4889 N N . TYR A 1 597 ? -10.227 -15.989 -25.798 1.00 91.81 597 TYR A N 1
ATOM 4890 C CA . TYR A 1 597 ? -8.940 -15.483 -26.280 1.00 91.81 597 TYR A CA 1
ATOM 4891 C C . TYR A 1 597 ? -8.906 -13.957 -26.295 1.00 91.81 597 TYR A C 1
ATOM 4893 O O . TYR A 1 597 ? -9.562 -13.326 -27.128 1.00 91.81 597 TYR A O 1
ATOM 4901 N N . GLY A 1 598 ? -8.075 -13.381 -25.429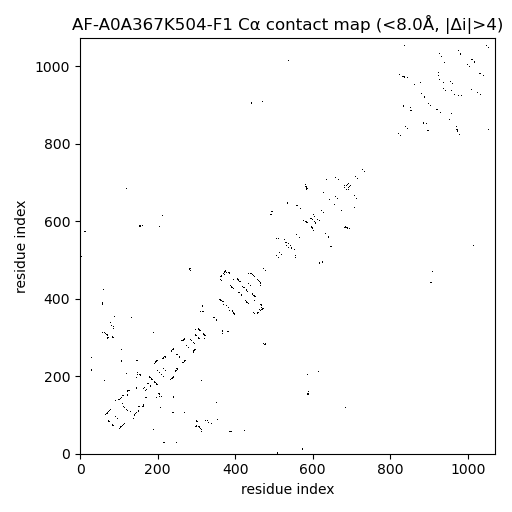 1.00 92.62 598 GLY A N 1
ATOM 4902 C CA . GLY A 1 598 ? -7.818 -11.943 -25.378 1.00 92.62 598 GLY A CA 1
ATOM 4903 C C . GLY A 1 598 ? -6.483 -11.557 -26.019 1.00 92.62 598 GLY A C 1
ATOM 4904 O O . GLY A 1 598 ? -5.568 -12.378 -26.124 1.00 92.62 598 GLY A O 1
ATOM 4905 N N . THR A 1 599 ? -6.363 -10.294 -26.422 1.00 93.88 599 THR A N 1
ATOM 4906 C CA . THR A 1 599 ? -5.128 -9.694 -26.947 1.00 93.88 599 THR A CA 1
ATOM 4907 C C . THR A 1 599 ? -4.612 -8.638 -25.970 1.00 93.88 599 THR A C 1
ATOM 4909 O O . THR A 1 599 ? -5.358 -7.770 -25.518 1.00 93.88 599 THR A O 1
ATOM 4912 N N . PHE A 1 600 ? -3.330 -8.720 -25.631 1.00 94.31 600 PHE A N 1
ATOM 4913 C CA . PHE A 1 600 ? -2.664 -7.893 -24.630 1.00 94.31 600 PHE A CA 1
ATOM 4914 C C . PHE A 1 600 ? -1.994 -6.673 -25.269 1.00 94.31 600 PHE A C 1
ATOM 4916 O O . PHE A 1 600 ? -1.282 -6.795 -26.268 1.00 94.31 600 PHE A O 1
ATOM 4923 N N . TYR A 1 601 ? -2.159 -5.503 -24.657 1.00 95.88 601 TYR A N 1
ATOM 4924 C CA . TYR A 1 601 ? -1.429 -4.277 -24.974 1.00 95.88 601 TYR A CA 1
ATOM 4925 C C . TYR A 1 601 ? -0.912 -3.655 -23.674 1.00 95.88 601 TYR A C 1
ATOM 4927 O O . TYR A 1 601 ? -1.528 -3.812 -22.624 1.00 95.88 601 TYR A O 1
ATOM 4935 N N . MET A 1 602 ? 0.131 -2.825 -23.751 1.00 95.12 602 MET A N 1
ATOM 4936 C CA . MET A 1 602 ? 0.527 -1.933 -22.646 1.00 95.12 602 MET A CA 1
ATOM 4937 C C . MET A 1 602 ? -0.667 -1.126 -22.081 1.00 95.12 602 MET A C 1
ATOM 4939 O O . MET A 1 602 ? -0.770 -0.899 -20.880 1.00 95.12 602 MET A O 1
ATOM 4943 N N . TRP A 1 603 ? -1.607 -0.755 -22.956 1.00 93.75 603 TRP A N 1
ATOM 4944 C CA . TRP A 1 603 ? -2.778 0.091 -22.691 1.00 93.75 603 TRP A CA 1
ATOM 4945 C C . TRP A 1 603 ? -3.985 -0.606 -22.037 1.00 93.75 603 TRP A C 1
ATOM 4947 O O . TRP A 1 603 ? -5.004 0.059 -21.828 1.00 93.75 603 TRP A O 1
ATOM 4957 N N . GLY A 1 604 ? -3.912 -1.915 -21.783 1.00 94.00 604 GLY A N 1
ATOM 4958 C CA . GLY A 1 604 ? -5.024 -2.761 -21.337 1.00 94.00 604 GLY A CA 1
ATOM 4959 C C . GLY A 1 604 ? -5.204 -3.991 -22.236 1.00 94.00 604 GLY A C 1
ATOM 4960 O O . GLY A 1 604 ? -4.391 -4.262 -23.119 1.00 94.00 604 GLY A O 1
ATOM 4961 N N . MET A 1 605 ? -6.290 -4.738 -22.050 1.00 94.62 605 MET A N 1
ATOM 4962 C CA . MET A 1 605 ? -6.572 -5.958 -22.824 1.00 94.62 605 MET A CA 1
ATOM 4963 C C . MET A 1 605 ? -7.787 -5.779 -23.735 1.00 94.62 605 MET A C 1
ATOM 4965 O O . MET A 1 605 ? -8.669 -4.975 -23.432 1.00 94.62 605 MET A O 1
ATOM 4969 N N . THR A 1 606 ? -7.881 -6.559 -24.813 1.00 95.00 606 THR A N 1
ATOM 4970 C CA . THR A 1 606 ? -9.093 -6.651 -25.642 1.00 95.00 606 THR A CA 1
ATOM 4971 C C . THR A 1 606 ? -9.632 -8.073 -25.744 1.00 95.00 606 THR A C 1
ATOM 4973 O O . THR A 1 606 ? -8.870 -9.024 -25.893 1.00 95.00 606 THR A O 1
ATOM 4976 N N . PHE A 1 607 ? -10.959 -8.213 -25.714 1.00 93.88 607 PHE A N 1
ATOM 4977 C CA . PHE A 1 607 ? -11.687 -9.455 -25.994 1.00 93.88 607 PHE A CA 1
ATOM 4978 C C . PHE A 1 607 ? -12.698 -9.173 -27.112 1.00 93.88 607 PHE A C 1
ATOM 4980 O O . PHE A 1 607 ? -13.570 -8.312 -26.978 1.00 93.88 607 PHE A O 1
ATOM 4987 N N . GLY A 1 608 ? -12.533 -9.820 -28.269 1.00 89.56 608 GLY A N 1
ATOM 4988 C CA . GLY A 1 608 ? -13.213 -9.409 -29.503 1.00 89.56 608 GLY A CA 1
ATOM 4989 C C . GLY A 1 608 ? -12.832 -7.975 -29.904 1.00 89.56 608 GLY A C 1
ATOM 4990 O O . GLY A 1 608 ? -11.728 -7.744 -30.390 1.00 89.56 608 GLY A O 1
ATOM 4991 N N . GLN A 1 609 ? -13.740 -7.016 -29.690 1.00 87.50 609 GLN A N 1
ATOM 4992 C CA . GLN A 1 609 ? -13.479 -5.571 -29.831 1.00 87.50 609 GLN A CA 1
ATOM 4993 C C . GLN A 1 609 ? -13.728 -4.772 -28.534 1.00 87.50 609 GLN A C 1
ATOM 4995 O O . GLN A 1 609 ? -13.648 -3.544 -28.537 1.00 87.50 609 GLN A O 1
ATOM 5000 N N . GLU A 1 610 ? -14.026 -5.440 -27.416 1.00 91.25 610 GLU A N 1
ATOM 5001 C CA . GLU A 1 610 ? -14.217 -4.785 -26.120 1.00 91.25 610 GLU A CA 1
ATOM 5002 C C . GLU A 1 610 ? -12.878 -4.603 -25.404 1.00 91.25 610 GLU A C 1
ATOM 5004 O O . GLU A 1 610 ? -12.113 -5.558 -25.267 1.00 91.25 610 GLU A O 1
ATOM 5009 N N . TRP A 1 611 ? -12.608 -3.393 -24.910 1.00 94.25 611 TRP A N 1
ATOM 5010 C CA . TRP A 1 611 ? -11.457 -3.115 -24.050 1.00 94.25 611 TRP A CA 1
ATOM 5011 C C . TRP A 1 611 ? -11.763 -3.417 -22.580 1.00 94.25 611 TRP A C 1
ATOM 5013 O O . TRP A 1 611 ? -12.826 -3.068 -22.067 1.00 94.25 611 TRP A O 1
ATOM 5023 N N . VAL A 1 612 ? -10.777 -3.982 -21.886 1.00 93.50 612 VAL A N 1
ATOM 5024 C CA . VAL A 1 612 ? -10.725 -4.129 -20.430 1.00 93.50 612 VAL A CA 1
ATOM 5025 C C . VAL A 1 612 ? -9.573 -3.243 -19.928 1.00 93.50 612 VAL A C 1
ATOM 5027 O O . VAL A 1 612 ? -8.410 -3.564 -20.195 1.00 93.50 612 VAL A O 1
ATOM 5030 N N . PRO A 1 613 ? -9.850 -2.116 -19.240 1.00 92.12 613 PRO A N 1
ATOM 5031 C CA . PRO A 1 613 ? -8.841 -1.135 -18.819 1.00 92.12 613 PRO A CA 1
ATOM 5032 C C . PRO A 1 613 ? -8.129 -1.553 -17.518 1.00 92.12 613 PRO A C 1
ATOM 5034 O O . PRO A 1 613 ? -8.050 -0.789 -16.558 1.00 92.12 613 PRO A O 1
ATOM 5037 N N . ILE A 1 614 ? -7.651 -2.795 -17.479 1.00 90.81 614 ILE A N 1
ATOM 5038 C CA . ILE A 1 614 ? -6.948 -3.396 -16.343 1.00 90.81 614 ILE A CA 1
ATOM 5039 C C . ILE A 1 614 ? -5.519 -2.838 -16.236 1.00 90.81 614 ILE A C 1
ATOM 5041 O O . ILE A 1 614 ? -4.785 -2.831 -17.223 1.00 90.81 614 ILE A O 1
ATOM 5045 N N . ALA A 1 615 ? -5.120 -2.341 -15.059 1.00 91.81 615 ALA A N 1
ATOM 5046 C CA . ALA A 1 615 ? -3.816 -1.684 -14.890 1.00 91.81 615 ALA A CA 1
ATOM 5047 C C . ALA A 1 615 ? -2.635 -2.651 -14.708 1.00 91.81 615 ALA A C 1
ATOM 5049 O O . ALA A 1 615 ? -1.488 -2.227 -14.842 1.00 91.81 615 ALA A O 1
ATOM 5050 N N . ASP A 1 616 ? -2.888 -3.945 -14.511 1.00 92.38 616 ASP A N 1
ATOM 5051 C CA . ASP A 1 616 ? -1.873 -5.001 -14.513 1.00 92.38 616 ASP A CA 1
ATOM 5052 C C . ASP A 1 616 ? -0.980 -4.979 -15.771 1.00 92.38 616 ASP A C 1
ATOM 5054 O O . ASP A 1 616 ? 0.196 -5.341 -15.704 1.00 92.38 616 ASP A O 1
ATOM 5058 N N . THR A 1 617 ? -1.494 -4.504 -16.916 1.00 93.94 617 THR A N 1
ATOM 5059 C CA . THR A 1 617 ? -0.689 -4.374 -18.141 1.00 93.94 617 THR A CA 1
ATOM 5060 C C . THR A 1 617 ? 0.471 -3.396 -17.984 1.00 93.94 617 THR A C 1
ATOM 5062 O O . THR A 1 617 ? 1.512 -3.594 -18.604 1.00 93.94 617 THR A O 1
ATOM 5065 N N . TRP A 1 618 ? 0.342 -2.389 -17.114 1.00 93.56 618 TRP A N 1
ATOM 5066 C CA . TRP A 1 618 ? 1.421 -1.461 -16.767 1.00 93.56 618 TRP A CA 1
ATOM 5067 C C . TRP A 1 618 ? 2.433 -2.060 -15.794 1.00 93.56 618 TRP A C 1
ATOM 5069 O O . TRP A 1 618 ? 3.599 -1.680 -15.836 1.00 93.56 618 TRP A O 1
ATOM 5079 N N . MET A 1 619 ? 2.019 -3.010 -14.951 1.00 89.44 619 MET A N 1
ATOM 5080 C CA . MET A 1 619 ? 2.935 -3.759 -14.086 1.00 89.44 619 MET A CA 1
ATOM 5081 C C . MET A 1 619 ? 3.850 -4.647 -14.933 1.00 89.44 619 MET A C 1
ATOM 5083 O O . MET A 1 619 ? 5.072 -4.535 -14.849 1.00 89.44 619 MET A O 1
ATOM 5087 N N . PHE A 1 620 ? 3.255 -5.437 -15.832 1.00 91.12 620 PHE A N 1
ATOM 5088 C CA . PHE A 1 620 ? 3.993 -6.249 -16.799 1.00 91.12 620 PHE A CA 1
ATOM 5089 C C . PHE A 1 620 ? 4.855 -5.386 -17.736 1.00 91.12 620 PHE A C 1
ATOM 5091 O O . PHE A 1 620 ? 6.006 -5.720 -18.003 1.00 91.12 620 PHE A O 1
ATOM 5098 N N . ALA A 1 621 ? 4.334 -4.247 -18.212 1.00 93.56 621 ALA A N 1
ATOM 5099 C CA . ALA A 1 621 ? 5.088 -3.362 -19.095 1.00 93.56 621 ALA A CA 1
ATOM 5100 C C . ALA A 1 621 ? 6.298 -2.713 -18.408 1.00 93.56 621 ALA A C 1
ATOM 5102 O O . ALA A 1 621 ? 7.361 -2.645 -19.024 1.00 93.56 621 ALA A O 1
ATOM 5103 N N . ALA A 1 622 ? 6.168 -2.287 -17.147 1.00 88.12 622 ALA A N 1
ATOM 5104 C CA . ALA A 1 622 ? 7.285 -1.753 -16.371 1.00 88.12 622 ALA A CA 1
ATOM 5105 C C . ALA A 1 622 ? 8.393 -2.804 -16.180 1.00 88.12 622 ALA A C 1
ATOM 5107 O O . ALA A 1 622 ? 9.568 -2.493 -16.378 1.00 88.12 622 ALA A O 1
ATOM 5108 N N . GLU A 1 623 ? 8.026 -4.051 -15.860 1.00 86.81 623 GLU A N 1
ATOM 5109 C CA . GLU A 1 623 ? 8.980 -5.157 -15.734 1.00 86.81 623 GLU A CA 1
ATOM 5110 C C . GLU A 1 623 ? 9.675 -5.454 -17.073 1.00 86.81 623 GLU A C 1
ATOM 5112 O O . GLU A 1 623 ? 10.903 -5.396 -17.157 1.00 86.81 623 GLU A O 1
ATOM 5117 N N . GLN A 1 624 ? 8.900 -5.695 -18.136 1.00 90.88 624 GLN A N 1
ATOM 5118 C CA . GLN A 1 624 ? 9.410 -6.038 -19.465 1.00 90.88 624 GLN A CA 1
ATOM 5119 C C . GLN A 1 624 ? 10.337 -4.946 -20.021 1.00 90.88 624 GLN A C 1
ATOM 5121 O O . GLN A 1 624 ? 11.426 -5.238 -20.514 1.00 90.88 624 GLN A O 1
ATOM 5126 N N . ILE A 1 625 ? 9.938 -3.674 -19.942 1.00 93.88 625 ILE A N 1
ATOM 5127 C CA . ILE A 1 625 ? 10.718 -2.566 -20.511 1.00 93.88 625 ILE A CA 1
ATOM 5128 C C . ILE A 1 625 ? 11.995 -2.303 -19.703 1.00 93.88 625 ILE A C 1
ATOM 5130 O O . ILE A 1 625 ? 13.016 -1.942 -20.291 1.00 93.88 625 ILE A O 1
ATOM 5134 N N . PHE A 1 626 ? 11.990 -2.535 -18.388 1.00 89.50 626 PHE A N 1
ATOM 5135 C CA . PHE A 1 626 ? 13.196 -2.392 -17.577 1.00 89.50 626 PHE A CA 1
ATOM 5136 C C . PHE A 1 626 ? 14.145 -3.596 -17.719 1.00 89.50 626 PHE A C 1
ATOM 5138 O O . PHE A 1 626 ? 15.290 -3.434 -18.145 1.00 89.50 626 PHE A O 1
ATOM 5145 N N . PHE A 1 627 ? 13.685 -4.806 -17.399 1.00 89.19 627 PHE A N 1
ATOM 5146 C CA . PHE A 1 627 ? 14.544 -5.992 -17.333 1.00 89.19 627 PHE A CA 1
ATOM 5147 C C . PHE A 1 627 ? 14.832 -6.609 -18.706 1.00 89.19 627 PHE A C 1
ATOM 5149 O O . PHE A 1 627 ? 15.954 -7.044 -18.947 1.00 89.19 627 PHE A O 1
ATOM 5156 N N . ASP A 1 628 ? 13.875 -6.593 -19.636 1.00 92.81 628 ASP A N 1
ATOM 5157 C CA 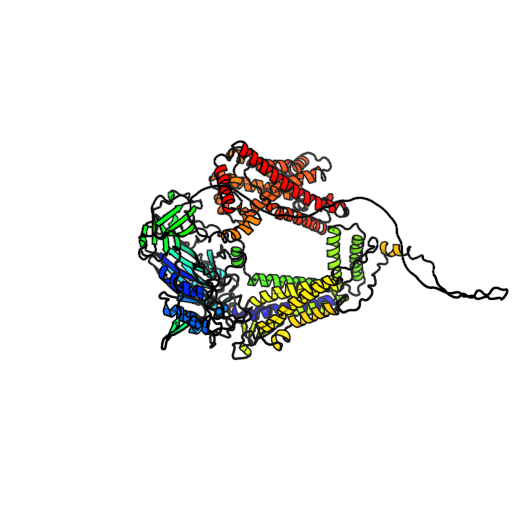. ASP A 1 628 ? 14.044 -7.290 -20.918 1.00 92.81 628 ASP A CA 1
ATOM 5158 C C . ASP A 1 628 ? 14.406 -6.362 -22.080 1.00 92.81 628 ASP A C 1
ATOM 5160 O O . ASP A 1 628 ? 15.002 -6.812 -23.057 1.00 92.81 628 ASP A O 1
ATOM 5164 N N . VAL A 1 629 ? 14.107 -5.062 -21.988 1.00 94.75 629 VAL A N 1
ATOM 5165 C CA . VAL A 1 629 ? 14.523 -4.082 -23.007 1.00 94.75 629 VAL A CA 1
ATOM 5166 C C . VAL A 1 629 ? 15.729 -3.281 -22.544 1.00 94.75 629 VAL A C 1
ATOM 5168 O O . VAL A 1 629 ? 16.780 -3.368 -23.174 1.00 94.75 629 VAL A O 1
ATOM 5171 N N . PHE A 1 630 ? 15.624 -2.527 -21.446 1.00 92.88 630 PHE A N 1
ATOM 5172 C CA . PHE A 1 630 ? 16.700 -1.635 -21.014 1.00 92.88 630 PHE A CA 1
ATOM 5173 C C . PHE A 1 630 ? 17.977 -2.393 -20.616 1.00 92.88 630 PHE A C 1
ATOM 5175 O O . PHE A 1 630 ? 19.044 -2.074 -21.141 1.00 92.88 630 PHE A O 1
ATOM 5182 N N . VAL A 1 631 ? 17.899 -3.426 -19.767 1.00 92.88 631 VAL A N 1
ATOM 5183 C CA . VAL A 1 631 ? 19.100 -4.182 -19.350 1.00 92.88 631 VAL A CA 1
ATOM 5184 C C . VAL A 1 631 ? 19.782 -4.875 -20.538 1.00 92.88 631 VAL A C 1
ATOM 5186 O O . VAL A 1 631 ? 20.984 -4.681 -20.730 1.00 92.88 631 VAL A O 1
ATOM 5189 N N . PHE A 1 632 ? 19.055 -5.618 -21.384 1.00 94.56 632 PHE A N 1
ATOM 5190 C CA . PHE A 1 632 ? 19.675 -6.271 -22.549 1.00 94.56 632 PHE A CA 1
ATOM 5191 C C . PHE A 1 632 ? 20.185 -5.283 -23.603 1.00 94.56 632 PHE A C 1
ATOM 5193 O O . PHE A 1 632 ? 21.237 -5.531 -24.190 1.00 94.56 632 PHE A O 1
ATOM 5200 N N . PHE A 1 633 ? 19.519 -4.142 -23.810 1.00 93.19 633 PHE A N 1
ATOM 5201 C CA . PHE A 1 633 ? 20.038 -3.081 -24.676 1.00 93.19 633 PHE A CA 1
ATOM 5202 C C . PHE A 1 633 ? 21.402 -2.579 -24.178 1.00 93.19 633 PHE A C 1
ATOM 5204 O O . PHE A 1 633 ? 22.364 -2.549 -24.943 1.00 93.19 633 PHE A O 1
ATOM 5211 N N . ILE A 1 634 ? 21.525 -2.266 -22.884 1.00 91.81 634 ILE A N 1
ATOM 5212 C CA . ILE A 1 634 ? 22.792 -1.836 -22.273 1.00 91.81 634 ILE A CA 1
ATOM 5213 C C . ILE A 1 634 ? 23.873 -2.930 -22.384 1.00 91.81 634 ILE A C 1
ATOM 5215 O O . ILE A 1 634 ? 25.014 -2.622 -22.740 1.00 91.81 634 ILE A O 1
ATOM 5219 N N . LEU A 1 635 ? 23.530 -4.204 -22.150 1.00 90.56 635 LEU A N 1
ATOM 5220 C CA . LEU A 1 635 ? 24.461 -5.334 -22.286 1.00 90.56 635 LEU A CA 1
ATOM 5221 C C . LEU A 1 635 ? 24.968 -5.505 -23.727 1.00 90.56 635 LEU A C 1
ATOM 5223 O O . LEU A 1 635 ? 26.178 -5.540 -23.947 1.00 90.56 635 LEU A O 1
ATOM 5227 N N . LEU A 1 636 ? 24.082 -5.543 -24.727 1.00 90.19 636 LEU A N 1
ATOM 5228 C CA . LEU A 1 636 ? 24.483 -5.737 -26.126 1.00 90.19 636 LEU A CA 1
ATOM 5229 C C . LEU A 1 636 ? 25.250 -4.531 -26.701 1.00 90.19 636 LEU A C 1
ATOM 5231 O O . LEU A 1 636 ? 26.159 -4.707 -27.518 1.00 90.19 636 LEU A O 1
ATOM 5235 N N . VAL A 1 637 ? 24.957 -3.309 -26.237 1.00 89.38 637 VAL A N 1
ATOM 5236 C CA . VAL A 1 637 ? 25.750 -2.106 -26.557 1.00 89.38 637 VAL A CA 1
ATOM 5237 C C . VAL A 1 637 ? 27.170 -2.190 -25.979 1.00 89.38 637 VAL A C 1
ATOM 5239 O O . VAL A 1 637 ? 28.114 -1.715 -26.610 1.00 89.38 637 VAL A O 1
ATOM 5242 N N . TRP A 1 638 ? 27.364 -2.824 -24.816 1.00 86.44 638 TRP A N 1
ATOM 5243 C CA . TRP A 1 638 ? 28.703 -3.133 -24.298 1.00 86.44 638 TRP A CA 1
ATOM 5244 C C . TRP A 1 638 ? 29.366 -4.260 -25.099 1.00 86.44 638 TRP A C 1
ATOM 5246 O O . TRP A 1 638 ? 30.530 -4.133 -25.475 1.00 86.44 638 TRP A O 1
ATOM 5256 N N . GLN A 1 639 ? 28.648 -5.353 -25.376 1.00 79.62 639 GLN A N 1
ATOM 5257 C CA . GLN A 1 639 ? 29.192 -6.546 -26.031 1.00 79.62 639 GLN A CA 1
ATOM 5258 C C . GLN A 1 639 ? 29.799 -6.242 -27.407 1.00 79.62 639 GLN A C 1
ATOM 5260 O O . GLN A 1 639 ? 30.924 -6.659 -27.689 1.00 79.62 639 GLN A O 1
ATOM 5265 N N . GLY A 1 640 ? 29.064 -5.517 -28.252 1.00 72.94 640 GLY A N 1
ATOM 5266 C CA . GLY A 1 640 ? 29.435 -5.291 -29.647 1.00 72.94 640 GLY A CA 1
ATOM 5267 C C . GLY A 1 640 ? 30.231 -4.019 -29.937 1.00 72.94 640 GLY A C 1
ATOM 5268 O O . GLY A 1 640 ? 30.352 -3.659 -31.105 1.00 72.94 640 GLY A O 1
ATOM 5269 N N . ALA A 1 641 ? 30.773 -3.354 -28.917 1.00 70.50 641 ALA A N 1
ATOM 5270 C CA . ALA A 1 641 ? 31.762 -2.292 -29.079 1.00 70.50 641 ALA A CA 1
ATOM 5271 C C . ALA A 1 641 ? 33.170 -2.810 -28.751 1.00 70.50 641 ALA A C 1
ATOM 5273 O O . ALA A 1 641 ? 33.332 -3.676 -27.889 1.00 70.50 641 ALA A O 1
ATOM 5274 N N . ASP A 1 642 ? 34.193 -2.269 -29.412 1.00 67.62 642 ASP A N 1
ATOM 5275 C CA . ASP A 1 642 ? 35.585 -2.646 -29.140 1.00 67.62 642 ASP A CA 1
ATOM 5276 C C . ASP A 1 642 ? 36.126 -1.964 -27.865 1.00 67.62 642 ASP A C 1
ATOM 5278 O O . ASP A 1 642 ? 35.637 -0.918 -27.421 1.00 67.62 642 ASP A O 1
ATOM 5282 N N . ASP A 1 643 ? 37.159 -2.555 -27.257 1.00 62.56 643 ASP A N 1
ATOM 5283 C CA . ASP A 1 643 ? 37.786 -2.012 -26.050 1.00 62.56 643 ASP A CA 1
ATOM 5284 C C . ASP A 1 643 ? 38.694 -0.814 -26.352 1.00 62.56 643 ASP A C 1
ATOM 5286 O O . ASP A 1 643 ? 39.771 -0.944 -26.938 1.00 62.56 643 ASP A O 1
ATOM 5290 N N . VAL A 1 644 ? 38.296 0.368 -25.871 1.00 64.69 644 VAL A N 1
ATOM 5291 C CA . VAL A 1 644 ? 39.089 1.601 -25.995 1.00 64.69 644 VAL A CA 1
ATOM 5292 C C . VAL A 1 644 ? 40.220 1.622 -24.952 1.00 64.69 644 VAL A C 1
ATOM 5294 O O . VAL A 1 644 ? 40.093 2.172 -23.847 1.00 64.69 644 VAL A O 1
ATOM 5297 N N . CYS A 1 645 ? 41.336 0.992 -25.312 1.00 56.31 645 CYS A N 1
ATOM 5298 C CA . CYS A 1 645 ? 42.539 0.821 -24.494 1.00 56.31 645 CYS A CA 1
ATOM 5299 C C . CYS A 1 645 ? 43.763 1.549 -25.083 1.00 56.31 645 CYS A C 1
ATOM 5301 O O . CYS A 1 645 ? 43.769 1.964 -26.238 1.00 56.31 645 CYS A O 1
ATOM 5303 N N . CYS A 1 646 ? 44.806 1.722 -24.268 1.00 54.69 646 CYS A N 1
ATOM 5304 C CA . CYS A 1 646 ? 46.092 2.307 -24.654 1.00 54.69 646 CYS A CA 1
ATOM 5305 C C . CYS A 1 646 ? 47.232 1.482 -24.036 1.00 54.69 646 CYS A C 1
ATOM 5307 O O . CYS A 1 646 ? 47.124 1.037 -22.893 1.00 54.69 646 CYS A O 1
ATOM 5309 N N . THR A 1 647 ? 48.312 1.266 -24.788 1.00 51.84 647 THR A N 1
ATOM 5310 C CA . THR A 1 647 ? 49.382 0.309 -24.457 1.00 51.84 647 THR A CA 1
ATOM 5311 C C . THR A 1 647 ? 50.606 0.916 -23.761 1.00 51.84 647 THR A C 1
ATOM 5313 O O . THR A 1 647 ? 51.543 0.179 -23.485 1.00 51.84 647 THR A O 1
ATOM 5316 N N . ILE A 1 648 ? 50.624 2.220 -23.445 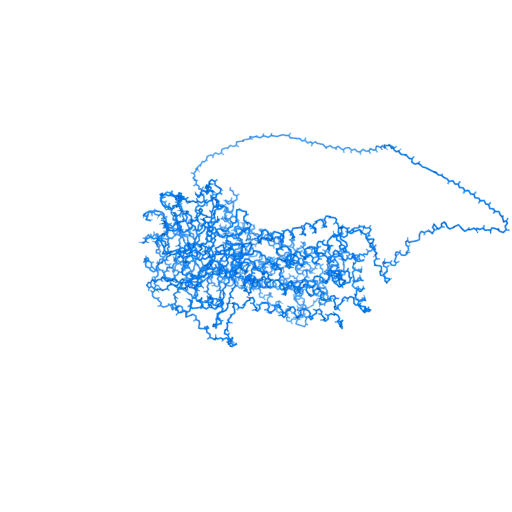1.00 45.88 648 ILE A N 1
ATOM 5317 C CA . ILE A 1 648 ? 51.813 2.896 -22.871 1.00 45.88 648 ILE A CA 1
ATOM 5318 C C . ILE A 1 648 ? 52.221 2.309 -21.501 1.00 45.88 648 ILE A C 1
ATOM 5320 O O . ILE A 1 648 ? 53.407 2.228 -21.200 1.00 45.88 648 ILE A O 1
ATOM 5324 N N . PHE A 1 649 ? 51.254 1.876 -20.679 1.00 41.47 649 PHE A N 1
ATOM 5325 C CA . PHE A 1 649 ? 51.497 1.396 -19.305 1.00 41.47 649 PHE A CA 1
ATOM 5326 C C . PHE A 1 649 ? 50.857 0.033 -18.969 1.00 41.47 649 PHE A C 1
ATOM 5328 O O . PHE A 1 649 ? 50.852 -0.365 -17.806 1.00 41.47 649 PHE A O 1
ATOM 5335 N N . SER A 1 650 ? 50.306 -0.694 -19.950 1.00 40.53 650 SER A N 1
ATOM 5336 C CA . SER A 1 650 ? 49.630 -1.982 -19.713 1.00 40.53 650 SER A CA 1
ATOM 5337 C C . SER A 1 650 ? 50.350 -3.138 -20.400 1.00 40.53 650 SER A C 1
ATOM 5339 O O . SER A 1 650 ? 50.123 -3.402 -21.578 1.00 40.53 650 SER A O 1
ATOM 5341 N N . SER A 1 651 ? 51.167 -3.869 -19.641 1.00 37.09 651 SER A N 1
ATOM 5342 C CA . SER A 1 651 ? 51.768 -5.140 -20.068 1.00 37.09 651 SER A CA 1
ATOM 5343 C C . SER A 1 651 ? 50.811 -6.339 -19.970 1.00 37.09 651 SER A C 1
ATOM 5345 O O . SER A 1 651 ? 51.121 -7.409 -20.494 1.00 37.09 651 SER A O 1
ATOM 5347 N N . SER A 1 652 ? 49.651 -6.202 -19.314 1.00 40.03 652 SER A N 1
ATOM 5348 C CA . SER A 1 652 ? 48.704 -7.308 -19.145 1.00 40.03 652 SER A CA 1
ATOM 5349 C C . SER A 1 652 ? 47.748 -7.460 -20.334 1.00 40.03 652 SER A C 1
ATOM 5351 O O . SER A 1 652 ? 47.045 -6.529 -20.728 1.00 40.03 652 SER A O 1
ATOM 5353 N N . ASN A 1 653 ? 47.644 -8.689 -20.851 1.00 43.31 653 ASN A N 1
ATOM 5354 C CA . ASN A 1 653 ? 46.621 -9.116 -21.817 1.00 43.31 653 ASN A CA 1
ATOM 5355 C C . ASN A 1 653 ? 45.249 -9.342 -21.135 1.00 43.31 653 ASN A C 1
ATOM 5357 O O . ASN A 1 653 ? 44.569 -10.346 -21.368 1.00 43.31 653 ASN A O 1
ATOM 5361 N N . ASN A 1 654 ? 44.846 -8.423 -20.254 1.00 49.94 654 ASN A N 1
ATOM 5362 C CA . ASN A 1 654 ? 43.605 -8.530 -19.494 1.00 49.94 654 ASN A CA 1
ATOM 5363 C C . ASN A 1 654 ? 42.399 -8.229 -20.394 1.00 49.94 654 ASN A C 1
ATOM 5365 O O . ASN A 1 654 ? 42.103 -7.077 -20.705 1.00 49.94 654 ASN A O 1
ATOM 5369 N N . ARG A 1 655 ? 41.691 -9.293 -20.787 1.00 58.28 655 ARG A N 1
ATOM 5370 C CA . ARG A 1 655 ? 40.407 -9.227 -21.502 1.00 58.28 655 ARG A CA 1
ATOM 5371 C C . ARG A 1 655 ? 39.392 -8.416 -20.693 1.00 58.28 655 ARG A C 1
ATOM 5373 O O . ARG A 1 655 ? 39.347 -8.538 -19.466 1.00 58.28 655 ARG A O 1
ATOM 5380 N N . ALA A 1 656 ? 38.541 -7.640 -21.363 1.00 66.19 656 ALA A N 1
ATOM 5381 C CA . ALA A 1 656 ? 37.457 -6.938 -20.683 1.00 66.19 656 ALA A CA 1
ATOM 5382 C C . ALA A 1 656 ? 36.467 -7.908 -20.017 1.00 66.19 656 ALA A C 1
ATOM 5384 O O . ALA A 1 656 ? 36.332 -9.067 -20.413 1.00 66.19 656 ALA A O 1
ATOM 5385 N N . LEU A 1 657 ? 35.750 -7.421 -18.999 1.00 73.00 657 LEU A N 1
ATOM 5386 C CA . LEU A 1 657 ? 34.874 -8.239 -18.152 1.00 73.00 657 LEU A CA 1
ATOM 5387 C C . LEU A 1 657 ? 33.853 -9.060 -18.970 1.00 73.00 657 LEU A C 1
ATOM 5389 O O . LEU A 1 657 ? 33.712 -10.258 -18.747 1.00 73.00 657 LEU A O 1
ATOM 5393 N N . ASN A 1 658 ? 33.232 -8.442 -19.979 1.00 73.56 658 ASN A N 1
ATOM 5394 C CA . ASN A 1 658 ? 32.259 -9.043 -20.906 1.00 73.56 658 ASN A CA 1
ATOM 5395 C C . ASN A 1 658 ? 32.874 -9.998 -21.962 1.00 73.56 658 ASN A C 1
ATOM 5397 O O . ASN A 1 658 ? 32.180 -10.627 -22.766 1.00 73.56 658 ASN A O 1
ATOM 5401 N N . GLN A 1 659 ? 34.197 -10.152 -21.978 1.00 73.19 659 GLN A N 1
ATOM 5402 C CA . GLN A 1 659 ? 34.905 -11.157 -22.778 1.00 73.19 659 GLN A CA 1
ATOM 5403 C C . GLN A 1 659 ? 35.303 -12.394 -21.956 1.00 73.19 659 GLN A C 1
ATOM 5405 O O . GLN A 1 659 ? 35.825 -13.361 -22.522 1.00 73.19 659 GLN A O 1
ATOM 5410 N N . ASN A 1 660 ? 35.052 -12.392 -20.643 1.00 80.44 660 ASN A N 1
ATOM 5411 C CA . ASN A 1 660 ? 35.289 -13.544 -19.782 1.00 80.44 660 ASN A CA 1
ATOM 5412 C C . ASN A 1 660 ? 34.164 -14.577 -19.916 1.00 80.44 660 ASN A C 1
ATOM 5414 O O . ASN A 1 660 ? 32.983 -14.235 -19.964 1.00 80.44 660 ASN A O 1
ATOM 5418 N N . ALA A 1 661 ? 34.535 -15.860 -19.933 1.00 82.56 661 ALA A N 1
ATOM 5419 C CA . ALA A 1 661 ? 33.586 -16.959 -20.110 1.00 82.56 661 ALA A CA 1
ATOM 5420 C C . ALA A 1 661 ? 32.542 -17.028 -18.980 1.00 82.56 661 ALA A C 1
ATOM 5422 O O . ALA A 1 661 ? 31.373 -17.271 -19.257 1.00 82.56 661 ALA A O 1
ATOM 5423 N N . TRP A 1 662 ? 32.934 -16.742 -17.732 1.00 84.06 662 TRP A N 1
ATOM 5424 C CA . TRP A 1 662 ? 32.006 -16.718 -16.596 1.00 84.06 662 TRP A CA 1
ATOM 5425 C C . TRP A 1 662 ? 30.959 -15.602 -16.718 1.00 84.06 662 TRP A C 1
ATOM 5427 O O . TRP A 1 662 ? 29.789 -15.840 -16.441 1.00 84.06 662 TRP A O 1
ATOM 5437 N N . PHE A 1 663 ? 31.345 -14.411 -17.195 1.00 85.56 663 PHE A N 1
ATOM 5438 C CA . PHE A 1 663 ? 30.412 -13.293 -17.368 1.00 85.56 663 PHE A CA 1
ATOM 5439 C C . PHE A 1 663 ? 29.402 -13.595 -18.478 1.00 85.56 663 PHE A C 1
ATOM 5441 O O . PHE A 1 663 ? 28.212 -13.383 -18.296 1.00 85.56 663 PHE A O 1
ATOM 5448 N N . ARG A 1 664 ? 29.856 -14.210 -19.576 1.00 84.31 664 ARG A N 1
ATOM 5449 C CA . ARG A 1 664 ? 28.982 -14.722 -20.646 1.00 84.31 664 ARG A CA 1
ATOM 5450 C C . ARG A 1 664 ? 28.065 -15.847 -20.179 1.00 84.31 664 ARG A C 1
ATOM 5452 O O . ARG A 1 664 ? 26.939 -15.955 -20.650 1.00 84.31 664 ARG A O 1
ATOM 5459 N N . GLY A 1 665 ? 28.531 -16.659 -19.231 1.00 86.50 665 GLY A N 1
ATOM 5460 C CA . GLY A 1 665 ? 27.696 -17.608 -18.501 1.00 86.50 665 GLY A CA 1
ATOM 5461 C C . GLY A 1 665 ? 26.572 -16.903 -17.740 1.00 86.50 665 GLY A C 1
ATOM 5462 O O . GLY A 1 665 ? 25.427 -17.318 -17.850 1.00 86.50 665 GLY A O 1
ATOM 5463 N N . LEU A 1 666 ? 26.863 -15.797 -17.044 1.00 89.44 666 LEU A N 1
ATOM 5464 C CA . LEU A 1 666 ? 25.843 -14.983 -16.371 1.00 89.44 666 LEU A CA 1
ATOM 5465 C C . LEU A 1 666 ? 24.895 -14.280 -17.358 1.00 89.44 666 LEU A C 1
ATOM 5467 O O . LEU A 1 666 ? 23.694 -14.273 -17.112 1.00 89.44 666 LEU A O 1
ATOM 5471 N N . GLU A 1 667 ? 25.390 -13.749 -18.482 1.00 89.88 667 GLU A N 1
ATOM 5472 C CA . GLU A 1 667 ? 24.551 -13.188 -19.558 1.00 89.88 667 GLU A CA 1
ATOM 5473 C C . GLU A 1 667 ? 23.580 -14.249 -20.108 1.00 89.88 667 GLU A C 1
ATOM 5475 O O . GLU A 1 667 ? 22.384 -13.987 -20.244 1.00 89.88 667 GLU A O 1
ATOM 5480 N N . ALA A 1 668 ? 24.071 -15.468 -20.357 1.00 90.69 668 ALA A N 1
ATOM 5481 C CA . ALA A 1 668 ? 23.260 -16.592 -20.817 1.00 90.69 668 ALA A CA 1
ATOM 5482 C C . ALA A 1 668 ? 22.274 -17.096 -19.747 1.00 90.69 668 ALA A C 1
ATOM 5484 O O . ALA A 1 668 ? 21.133 -17.392 -20.080 1.00 90.69 668 ALA A O 1
ATOM 5485 N N . VAL A 1 669 ? 22.667 -17.160 -18.469 1.00 92.75 669 VAL A N 1
ATOM 5486 C CA . VAL A 1 669 ? 21.777 -17.539 -17.354 1.00 92.75 669 VAL A CA 1
ATOM 5487 C C . VAL A 1 669 ? 20.689 -16.487 -17.128 1.00 92.75 669 VAL A C 1
ATOM 5489 O O . VAL A 1 669 ? 19.533 -16.851 -16.934 1.00 92.75 669 VAL A O 1
ATOM 5492 N N . TYR A 1 670 ? 21.016 -15.196 -17.217 1.00 93.88 670 TYR A N 1
ATOM 5493 C CA . TYR A 1 670 ? 20.033 -14.113 -17.138 1.00 93.88 670 TYR A CA 1
ATOM 5494 C C . TYR A 1 670 ? 19.056 -14.160 -18.324 1.00 93.88 670 TYR A C 1
ATOM 5496 O O . TYR A 1 670 ? 17.845 -14.082 -18.127 1.00 93.88 670 TYR A O 1
ATOM 5504 N N . TRP A 1 671 ? 19.558 -14.387 -19.543 1.00 95.62 671 TRP A N 1
ATOM 5505 C CA . TRP A 1 671 ? 18.725 -14.602 -20.729 1.00 95.62 671 TRP A CA 1
ATOM 5506 C C . TRP A 1 671 ? 17.835 -15.847 -20.625 1.00 95.62 671 TRP A C 1
ATOM 5508 O O . TRP A 1 671 ? 16.655 -15.768 -20.963 1.00 95.62 671 TRP A O 1
ATOM 5518 N N . LEU A 1 672 ? 18.351 -16.970 -20.114 1.00 93.88 672 LEU A N 1
ATOM 5519 C CA . LEU A 1 672 ? 17.570 -18.187 -19.870 1.00 93.88 672 LEU A CA 1
ATOM 5520 C C . LEU A 1 672 ? 16.482 -17.955 -18.818 1.00 93.88 672 LEU A C 1
ATOM 5522 O O . LEU A 1 672 ? 15.341 -18.344 -19.049 1.00 93.88 672 LEU A O 1
ATOM 5526 N N . TRP A 1 673 ? 16.799 -17.285 -17.705 1.00 91.31 673 TRP A N 1
ATOM 5527 C CA . TRP A 1 673 ? 15.817 -16.948 -16.674 1.00 91.31 673 TRP A CA 1
ATOM 5528 C C . TRP A 1 673 ? 14.705 -16.056 -17.238 1.00 91.31 673 TRP A C 1
ATOM 5530 O O . TRP A 1 673 ? 13.537 -16.440 -17.193 1.00 91.31 673 TRP A O 1
ATOM 5540 N N . ARG A 1 674 ? 15.043 -14.922 -17.860 1.00 92.31 674 ARG A N 1
ATOM 5541 C CA . ARG A 1 674 ? 14.043 -14.012 -18.441 1.00 92.31 674 ARG A CA 1
ATOM 5542 C C . ARG A 1 674 ? 13.231 -14.651 -19.573 1.00 92.31 674 ARG A C 1
ATOM 5544 O O . ARG A 1 674 ? 12.025 -14.438 -19.660 1.00 92.31 674 ARG A O 1
ATOM 5551 N N . SER A 1 675 ? 13.847 -15.517 -20.380 1.00 90.62 675 SER A N 1
ATOM 5552 C CA . SER A 1 675 ? 13.119 -16.332 -21.363 1.00 90.62 675 SER A CA 1
ATOM 5553 C C . SER A 1 675 ? 12.184 -17.344 -20.692 1.00 90.62 675 SER A C 1
ATOM 5555 O O . SER A 1 675 ? 11.090 -17.583 -21.197 1.00 90.62 675 SER A O 1
ATOM 5557 N N . SER A 1 676 ? 12.571 -17.922 -19.549 1.00 86.38 676 SER A N 1
ATOM 5558 C CA . SER A 1 676 ? 11.738 -18.883 -18.817 1.00 86.38 676 SER A CA 1
ATOM 5559 C C . SER A 1 676 ? 10.480 -18.252 -18.216 1.00 86.38 676 SER A C 1
ATOM 5561 O O . SER A 1 676 ? 9.442 -18.904 -18.238 1.00 86.38 676 SER A O 1
ATOM 5563 N N . GLU A 1 677 ? 10.515 -16.980 -17.800 1.00 84.38 677 GLU A N 1
ATOM 5564 C CA . GLU A 1 677 ? 9.316 -16.243 -17.358 1.00 84.38 677 GLU A CA 1
ATOM 5565 C C . GLU A 1 677 ? 8.321 -16.046 -18.523 1.00 84.38 677 GLU A C 1
ATOM 5567 O O . GLU A 1 677 ? 7.124 -16.311 -18.392 1.00 84.38 677 GLU A O 1
ATOM 5572 N N . LEU A 1 678 ? 8.813 -15.673 -19.714 1.00 83.25 678 LEU A N 1
ATOM 5573 C CA . LEU A 1 678 ? 7.969 -15.562 -20.913 1.00 83.25 678 LEU A CA 1
ATOM 5574 C C . LEU A 1 678 ? 7.457 -16.919 -21.419 1.00 83.25 678 LEU A C 1
ATOM 5576 O O . LEU A 1 678 ? 6.370 -16.984 -21.987 1.00 83.25 678 LEU A O 1
ATOM 5580 N N . VAL A 1 679 ? 8.195 -18.011 -21.202 1.00 81.75 679 VAL A N 1
ATOM 5581 C CA . VAL A 1 679 ? 7.709 -19.372 -21.489 1.00 81.75 679 VAL A CA 1
ATOM 5582 C C . VAL A 1 679 ? 6.689 -19.828 -20.438 1.00 81.75 679 VAL A C 1
ATOM 5584 O O . VAL A 1 679 ? 5.685 -20.450 -20.791 1.00 81.75 679 VAL A O 1
ATOM 5587 N N . ALA A 1 680 ? 6.865 -19.457 -19.166 1.00 80.50 680 ALA A N 1
ATOM 5588 C CA . ALA A 1 680 ? 5.902 -19.715 -18.097 1.00 80.50 680 ALA A CA 1
ATOM 5589 C C . ALA A 1 680 ? 4.548 -19.028 -18.352 1.00 80.50 680 ALA A C 1
ATOM 5591 O O . ALA A 1 680 ? 3.515 -19.562 -17.946 1.00 80.50 680 ALA A O 1
ATOM 5592 N N . LEU A 1 681 ? 4.515 -17.930 -19.115 1.00 79.19 681 LEU A N 1
ATOM 5593 C CA . LEU A 1 681 ? 3.287 -17.295 -19.613 1.00 79.19 681 LEU A CA 1
ATOM 5594 C C . LEU A 1 681 ? 2.347 -18.286 -20.330 1.00 79.19 681 LEU A C 1
ATOM 5596 O O . LEU A 1 681 ? 1.136 -18.252 -20.110 1.00 79.19 681 LEU A O 1
ATOM 5600 N N . ALA A 1 682 ? 2.894 -19.231 -21.107 1.00 76.69 682 ALA A N 1
ATOM 5601 C CA . ALA A 1 682 ? 2.121 -20.289 -21.769 1.00 76.69 682 ALA A CA 1
ATOM 5602 C C . ALA A 1 682 ? 1.630 -21.391 -20.804 1.00 76.69 682 ALA A C 1
ATOM 5604 O O . ALA A 1 682 ? 0.724 -22.149 -21.146 1.00 76.69 682 ALA A O 1
ATOM 5605 N N . SER A 1 683 ? 2.186 -21.468 -19.588 1.00 74.88 683 SER A N 1
ATOM 5606 C CA . SER A 1 683 ? 1.662 -22.316 -18.505 1.00 74.88 683 SER A CA 1
ATOM 5607 C C . SER A 1 683 ? 0.532 -21.647 -17.709 1.00 74.88 683 SER A C 1
ATOM 5609 O O . SER A 1 683 ? -0.295 -22.351 -17.133 1.00 74.88 683 SER A O 1
ATOM 5611 N N . PHE A 1 684 ? 0.458 -20.309 -17.719 1.00 76.12 684 PHE A N 1
ATOM 5612 C CA . PHE A 1 684 ? -0.645 -19.543 -17.129 1.00 76.12 684 PHE A CA 1
ATOM 5613 C C . PHE A 1 684 ? -1.861 -19.453 -18.066 1.00 76.12 684 PHE A C 1
ATOM 5615 O O . PHE A 1 684 ? -2.982 -19.703 -17.631 1.00 76.12 684 PHE A O 1
ATOM 5622 N N . TYR A 1 685 ? -1.637 -19.141 -19.349 1.00 80.56 685 TYR A N 1
ATOM 5623 C CA . TYR A 1 685 ? -2.692 -18.824 -20.330 1.00 80.56 685 TYR A CA 1
ATOM 5624 C C . TYR A 1 685 ? -2.752 -19.784 -21.524 1.00 80.56 685 TYR A C 1
ATOM 5626 O O . TYR A 1 685 ? -3.185 -19.406 -22.615 1.00 80.56 685 TYR A O 1
ATOM 5634 N N . GLY A 1 686 ? -2.281 -21.016 -21.325 1.00 69.06 686 GLY A N 1
ATOM 5635 C CA . GLY A 1 686 ? -2.340 -22.099 -22.303 1.00 69.06 686 GLY A CA 1
ATOM 5636 C C . GLY A 1 686 ? -1.629 -21.819 -23.634 1.00 69.06 686 GLY A C 1
ATOM 5637 O O . GLY A 1 686 ? -0.960 -20.805 -23.830 1.00 69.06 686 GLY A O 1
ATOM 5638 N N . GLY A 1 687 ? -1.798 -22.763 -24.565 1.00 68.56 687 GLY A N 1
ATOM 5639 C CA . GLY A 1 687 ? -1.487 -22.614 -25.988 1.00 68.56 687 GLY A CA 1
ATOM 5640 C C . GLY A 1 687 ? -0.067 -22.142 -26.331 1.00 68.56 687 GLY A C 1
ATOM 5641 O O . GLY A 1 687 ? 0.177 -20.948 -26.475 1.00 68.56 687 GLY A O 1
ATOM 5642 N N . ILE A 1 688 ? 0.829 -23.089 -26.638 1.00 71.88 688 ILE A N 1
ATOM 5643 C CA . ILE A 1 688 ? 2.159 -22.814 -27.227 1.00 71.88 688 ILE A CA 1
ATOM 5644 C C . ILE A 1 688 ? 2.050 -21.854 -28.426 1.00 71.88 688 ILE A C 1
ATOM 5646 O O . ILE A 1 688 ? 2.812 -20.897 -28.532 1.00 71.88 688 ILE A O 1
ATOM 5650 N N . TRP A 1 689 ? 1.073 -22.079 -29.312 1.00 75.44 689 TRP A N 1
ATOM 5651 C CA . TRP A 1 689 ? 0.878 -21.264 -30.512 1.00 75.44 689 TRP A CA 1
ATOM 5652 C C . TRP A 1 689 ? 0.500 -19.797 -30.219 1.00 75.44 689 TRP A C 1
ATOM 5654 O O . TRP A 1 689 ? 1.280 -18.922 -30.588 1.00 75.44 689 TRP A O 1
ATOM 5664 N N . PRO A 1 690 ? -0.627 -19.468 -29.550 1.00 73.50 690 PRO A N 1
ATOM 5665 C CA . PRO A 1 690 ? -0.932 -18.074 -29.229 1.00 73.50 690 PRO A CA 1
ATOM 5666 C C . PRO A 1 690 ? 0.141 -17.450 -28.321 1.00 73.50 690 PRO A C 1
ATOM 5668 O O . PRO A 1 690 ? 0.717 -16.423 -28.670 1.00 73.50 690 PRO A O 1
ATOM 5671 N N . THR A 1 691 ? 0.487 -18.098 -27.209 1.00 72.44 691 THR A N 1
ATOM 5672 C CA . THR A 1 691 ? 1.239 -17.435 -26.137 1.00 72.44 691 THR A CA 1
ATOM 5673 C C . THR A 1 691 ? 2.748 -17.344 -26.403 1.00 72.44 691 THR A C 1
ATOM 5675 O O . THR A 1 691 ? 3.396 -16.470 -25.826 1.00 72.44 691 THR A O 1
ATOM 5678 N N . LEU A 1 692 ? 3.318 -18.175 -27.293 1.00 79.62 692 LEU A N 1
ATOM 5679 C CA . LEU A 1 692 ? 4.734 -18.082 -27.696 1.00 79.62 692 LEU A CA 1
ATOM 5680 C C . LEU A 1 692 ? 4.944 -17.627 -29.149 1.00 79.62 692 LEU A C 1
ATOM 5682 O O . LEU A 1 692 ? 5.884 -16.880 -29.401 1.00 79.62 692 LEU A O 1
ATOM 5686 N N . VAL A 1 693 ? 4.091 -18.031 -30.102 1.00 83.44 693 VAL A N 1
ATOM 5687 C CA . VAL A 1 693 ? 4.251 -17.659 -31.527 1.00 83.44 693 VAL A CA 1
ATOM 5688 C C . VAL A 1 693 ? 3.509 -16.363 -31.869 1.00 83.44 693 VAL A C 1
ATOM 5690 O O . VAL A 1 693 ? 3.974 -15.594 -32.700 1.00 83.44 693 VAL A O 1
ATOM 5693 N N . GLN A 1 694 ? 2.403 -16.034 -31.196 1.00 87.44 694 GLN A N 1
ATOM 5694 C CA . GLN A 1 694 ? 1.768 -14.711 -31.314 1.00 87.44 694 GLN A CA 1
ATOM 5695 C C . GLN A 1 694 ? 2.228 -13.777 -30.185 1.00 87.44 694 GLN A C 1
ATOM 5697 O O . GLN A 1 694 ? 1.399 -13.122 -29.559 1.00 87.44 694 GLN A O 1
ATOM 5702 N N . ASN A 1 695 ? 3.542 -13.726 -29.915 1.00 91.88 695 ASN A N 1
ATOM 5703 C CA . ASN A 1 695 ? 4.138 -12.971 -28.808 1.00 91.88 695 ASN A CA 1
ATOM 5704 C C . ASN A 1 695 ? 5.418 -12.223 -29.230 1.00 91.88 695 ASN A C 1
ATOM 5706 O O . ASN A 1 695 ? 6.460 -12.825 -29.494 1.00 91.88 695 ASN A O 1
ATOM 5710 N N . VAL A 1 696 ? 5.358 -10.888 -29.259 1.00 94.81 696 VAL A N 1
ATOM 5711 C CA . VAL A 1 696 ? 6.480 -10.033 -29.679 1.00 94.81 696 VAL A CA 1
ATOM 5712 C C . VAL A 1 696 ? 7.667 -10.094 -28.710 1.00 94.81 696 VAL A C 1
ATOM 5714 O O . VAL A 1 696 ? 8.815 -9.977 -29.138 1.00 94.81 696 VAL A O 1
ATOM 5717 N N . CYS A 1 697 ? 7.413 -10.343 -27.424 1.00 93.50 697 CYS A N 1
ATOM 5718 C CA . CYS A 1 697 ? 8.449 -10.436 -26.400 1.00 93.50 697 CYS A CA 1
ATOM 5719 C C . CYS A 1 697 ? 9.292 -11.709 -26.570 1.00 93.50 697 CYS A C 1
ATOM 5721 O O . CYS A 1 697 ? 10.500 -11.679 -26.339 1.00 93.50 697 CYS A O 1
ATOM 5723 N N . ILE A 1 698 ? 8.695 -12.803 -27.061 1.00 92.31 698 ILE A N 1
ATOM 5724 C CA . ILE A 1 698 ? 9.436 -14.016 -27.438 1.00 92.31 698 ILE A CA 1
ATOM 5725 C C . ILE A 1 698 ? 10.337 -13.746 -28.647 1.00 92.31 698 ILE A C 1
ATOM 5727 O O . ILE A 1 698 ? 11.519 -14.078 -28.596 1.00 92.31 698 ILE A O 1
ATOM 5731 N N . TYR A 1 699 ? 9.843 -13.076 -29.695 1.00 93.69 699 TYR A N 1
ATOM 5732 C CA . TYR A 1 699 ? 10.684 -12.706 -30.843 1.00 93.69 699 TYR A CA 1
ATOM 5733 C C . TYR A 1 699 ? 11.838 -11.772 -30.457 1.00 93.69 699 TYR A C 1
ATOM 5735 O O . TYR A 1 699 ? 12.952 -11.934 -30.958 1.00 93.69 699 TYR A O 1
ATOM 5743 N N . TRP A 1 700 ? 11.608 -10.843 -29.526 1.00 95.38 700 TRP A N 1
ATOM 5744 C CA . TRP A 1 700 ? 12.669 -10.027 -28.942 1.00 95.38 700 TRP A CA 1
ATOM 5745 C C . TRP A 1 700 ? 13.689 -10.879 -28.181 1.00 95.38 700 TRP A C 1
ATOM 5747 O O . TRP A 1 700 ? 14.879 -10.783 -28.465 1.00 95.38 700 TRP A O 1
ATOM 5757 N N . MET A 1 701 ? 13.265 -11.784 -27.295 1.00 94.94 701 MET A N 1
ATOM 5758 C CA . MET A 1 701 ? 14.205 -12.652 -26.575 1.00 94.94 701 MET A CA 1
ATOM 5759 C C . MET A 1 701 ? 14.960 -13.616 -27.502 1.00 94.94 701 MET A C 1
ATOM 5761 O O . MET A 1 701 ? 16.152 -13.838 -27.291 1.00 94.94 701 MET A O 1
ATOM 5765 N N . MET A 1 702 ? 14.343 -14.118 -28.577 1.00 94.50 702 MET A N 1
ATOM 5766 C CA . MET A 1 702 ? 15.038 -14.875 -29.629 1.00 94.50 702 MET A CA 1
ATOM 5767 C C . MET A 1 702 ? 16.101 -14.024 -30.339 1.00 94.50 702 MET A C 1
ATOM 5769 O O . MET A 1 702 ? 17.212 -14.500 -30.574 1.00 94.50 702 MET A O 1
ATOM 5773 N N . LEU A 1 703 ? 15.796 -12.759 -30.640 1.00 94.94 703 LEU A N 1
ATOM 5774 C CA . LEU A 1 703 ? 16.741 -11.813 -31.232 1.00 94.94 703 LEU A CA 1
ATOM 5775 C C . LEU A 1 703 ? 17.912 -11.502 -30.280 1.00 94.94 703 LEU A C 1
ATOM 5777 O O . LEU A 1 703 ? 19.065 -11.532 -30.711 1.00 94.94 703 LEU A O 1
ATOM 5781 N N . ILE A 1 704 ? 17.638 -11.259 -28.993 1.00 95.50 704 ILE A N 1
ATOM 5782 C CA . ILE A 1 704 ? 18.665 -11.078 -27.954 1.00 95.50 704 ILE A CA 1
ATOM 5783 C C . ILE A 1 704 ? 19.559 -12.321 -27.863 1.00 95.50 704 ILE A C 1
ATOM 5785 O O . ILE A 1 704 ? 20.781 -12.190 -27.904 1.00 95.50 704 ILE A O 1
ATOM 5789 N N . GLY A 1 705 ? 18.978 -13.525 -27.831 1.00 94.50 705 GLY A N 1
ATOM 5790 C CA . GLY A 1 705 ? 19.728 -14.785 -27.856 1.00 94.50 705 GLY A CA 1
ATOM 5791 C C . GLY A 1 705 ? 20.597 -14.921 -29.111 1.00 94.50 705 GLY A C 1
ATOM 5792 O O . GLY A 1 705 ? 21.761 -15.312 -29.026 1.00 94.50 705 GLY A O 1
ATOM 5793 N N . GLY A 1 706 ? 20.079 -14.502 -30.270 1.00 93.06 706 GLY A N 1
ATOM 5794 C CA . GLY A 1 706 ? 20.823 -14.421 -31.528 1.00 93.06 706 GLY A CA 1
ATOM 5795 C C . GLY A 1 706 ? 22.022 -13.467 -31.470 1.00 93.06 706 GLY A C 1
ATOM 5796 O O . GLY A 1 706 ? 23.101 -13.819 -31.952 1.00 93.06 706 GLY A O 1
ATOM 5797 N N . PHE A 1 707 ? 21.887 -12.298 -30.835 1.00 92.00 707 PHE A N 1
ATOM 5798 C CA . PHE A 1 707 ? 23.012 -11.382 -30.609 1.00 92.00 707 PHE A CA 1
ATOM 5799 C C . PHE A 1 707 ? 24.026 -11.938 -29.598 1.00 92.00 707 PHE A C 1
ATOM 5801 O O . PHE A 1 707 ? 25.223 -11.935 -29.891 1.00 92.00 707 PHE A O 1
ATOM 5808 N N . LEU A 1 708 ? 23.578 -12.497 -28.469 1.00 90.69 708 LEU A N 1
ATOM 5809 C CA . LEU A 1 708 ? 24.460 -13.121 -27.475 1.00 90.69 708 LEU A CA 1
ATOM 5810 C C . LEU A 1 708 ? 25.259 -14.294 -28.075 1.00 90.69 708 LEU A C 1
ATOM 5812 O O . LEU A 1 708 ? 26.453 -14.437 -27.804 1.00 90.69 708 LEU A O 1
ATOM 5816 N N . ALA A 1 709 ? 24.641 -15.103 -28.941 1.00 89.06 709 ALA A N 1
ATOM 5817 C CA . ALA A 1 709 ? 25.281 -16.238 -29.603 1.00 89.06 709 ALA A CA 1
ATOM 5818 C C . ALA A 1 709 ? 26.181 -15.831 -30.789 1.00 89.06 709 ALA A C 1
ATOM 5820 O O . ALA A 1 709 ? 27.355 -16.211 -30.826 1.00 89.06 709 ALA A O 1
ATOM 5821 N N . PHE A 1 710 ? 25.661 -15.055 -31.746 1.00 86.81 710 PHE A N 1
ATOM 5822 C CA . PHE A 1 710 ? 26.275 -14.828 -33.067 1.00 86.81 710 PHE A CA 1
ATOM 5823 C C . PHE A 1 710 ? 26.687 -13.370 -33.344 1.00 86.81 710 PHE A C 1
ATOM 5825 O O . PHE A 1 710 ? 27.325 -13.090 -34.365 1.00 86.81 710 PHE A O 1
ATOM 5832 N N . GLY A 1 711 ? 26.354 -12.434 -32.451 1.00 81.94 711 GLY A N 1
ATOM 5833 C CA . GLY A 1 711 ? 26.644 -11.005 -32.578 1.00 81.94 711 GLY A CA 1
ATOM 5834 C C . GLY A 1 711 ? 28.137 -10.658 -32.569 1.00 81.94 711 GLY A C 1
ATOM 5835 O O . GLY A 1 711 ? 29.025 -11.516 -32.641 1.00 81.94 711 GLY A O 1
ATOM 5836 N N . ARG A 1 712 ? 28.464 -9.362 -32.527 1.00 74.12 712 ARG A N 1
ATOM 5837 C CA . ARG A 1 712 ? 29.859 -8.933 -32.336 1.00 74.12 712 ARG A CA 1
ATOM 5838 C C . ARG A 1 712 ? 30.277 -9.328 -30.922 1.00 74.12 712 ARG A C 1
ATOM 5840 O O . ARG A 1 712 ? 29.562 -9.060 -29.967 1.00 74.12 712 ARG A O 1
ATOM 5847 N N . ASN A 1 713 ? 31.391 -10.049 -30.819 1.00 73.94 713 ASN A N 1
ATOM 5848 C CA . ASN A 1 713 ? 31.829 -10.722 -29.594 1.00 73.94 713 ASN A CA 1
ATOM 5849 C C . ASN A 1 713 ? 30.821 -11.748 -29.019 1.00 73.94 713 ASN A C 1
ATOM 5851 O O . ASN A 1 713 ? 30.862 -12.008 -27.818 1.00 73.94 713 ASN A O 1
ATOM 5855 N N . GLY A 1 714 ? 29.976 -12.378 -29.846 1.00 78.56 714 GLY A N 1
ATOM 5856 C CA . GLY A 1 714 ? 29.083 -13.477 -29.437 1.00 78.56 714 GLY A CA 1
ATOM 5857 C C . GLY A 1 714 ? 29.794 -14.700 -28.826 1.00 78.56 714 GLY A C 1
ATOM 5858 O O . GLY A 1 714 ? 31.023 -14.809 -28.870 1.00 78.56 714 GLY A O 1
ATOM 5859 N N . ILE A 1 715 ? 29.027 -15.627 -28.243 1.00 81.06 715 ILE A N 1
ATOM 5860 C CA . ILE A 1 715 ? 29.528 -16.876 -27.633 1.00 81.06 715 ILE A CA 1
ATOM 5861 C C . ILE A 1 715 ? 30.038 -17.869 -28.692 1.00 81.06 715 ILE A C 1
ATOM 5863 O O . ILE A 1 715 ? 31.106 -18.450 -28.516 1.00 81.06 715 ILE A O 1
ATOM 5867 N N . LEU A 1 716 ? 29.310 -18.042 -29.801 1.00 79.31 716 LEU A N 1
ATOM 5868 C CA . LEU A 1 716 ? 29.592 -19.047 -30.840 1.00 79.31 716 LEU A CA 1
ATOM 5869 C C . LEU A 1 716 ? 30.443 -18.508 -32.003 1.00 79.31 716 LEU A C 1
ATOM 5871 O O . LEU A 1 716 ? 30.870 -19.257 -32.882 1.00 79.31 716 LEU A O 1
ATOM 5875 N N . ARG A 1 717 ? 30.704 -17.198 -32.036 1.00 71.19 717 ARG A N 1
ATOM 5876 C CA . ARG A 1 717 ? 31.441 -16.551 -33.125 1.00 71.19 717 ARG A CA 1
ATOM 5877 C C . ARG A 1 717 ? 32.952 -16.710 -32.941 1.00 71.19 717 ARG A C 1
ATOM 5879 O O . ARG A 1 717 ? 33.519 -16.196 -31.978 1.00 71.19 717 ARG A O 1
ATOM 5886 N N . LYS A 1 718 ? 33.629 -17.347 -33.909 1.00 57.06 718 LYS A N 1
ATOM 5887 C CA . LYS A 1 718 ? 35.104 -17.394 -33.964 1.00 57.06 718 LYS A CA 1
ATOM 5888 C C . LYS A 1 718 ? 35.681 -15.975 -33.855 1.00 57.06 718 LYS A C 1
ATOM 5890 O O . LYS A 1 718 ? 35.279 -15.077 -34.598 1.00 57.06 718 LYS A O 1
ATOM 5895 N N . LYS A 1 719 ? 36.632 -15.783 -32.937 1.00 57.19 719 LYS A N 1
ATOM 5896 C CA . LYS A 1 719 ? 37.304 -14.495 -32.724 1.00 57.19 719 LYS A CA 1
ATOM 5897 C C . LYS A 1 719 ? 38.075 -14.095 -33.984 1.00 57.19 719 LYS A C 1
ATOM 5899 O O . LYS A 1 719 ? 39.023 -14.779 -34.358 1.00 57.19 719 LYS A O 1
ATOM 5904 N N . LYS A 1 720 ? 37.720 -12.961 -34.595 1.00 50.19 720 LYS A N 1
ATOM 5905 C CA . LYS A 1 720 ? 38.707 -12.192 -35.365 1.00 50.19 720 LYS A CA 1
ATOM 5906 C C . LYS A 1 720 ? 39.727 -11.620 -34.375 1.00 50.19 720 LYS A C 1
ATOM 5908 O O . LYS A 1 720 ? 39.357 -11.303 -33.244 1.00 50.19 720 LYS A O 1
ATOM 5913 N N . LEU A 1 721 ? 40.984 -11.463 -34.791 1.00 46.41 721 LEU A N 1
ATOM 5914 C CA . LEU A 1 721 ? 41.894 -10.565 -34.076 1.00 46.41 721 LEU A CA 1
ATOM 5915 C C . LEU A 1 721 ? 41.270 -9.161 -34.072 1.00 46.41 721 LEU A C 1
ATOM 5917 O O . LEU A 1 721 ? 40.776 -8.706 -35.106 1.00 46.41 721 LEU A O 1
ATOM 5921 N N . HIS A 1 722 ? 41.287 -8.481 -32.926 1.00 47.53 722 HIS A N 1
ATOM 5922 C CA . HIS A 1 722 ? 40.960 -7.059 -32.896 1.00 47.53 722 HIS A CA 1
ATOM 5923 C C . HIS A 1 722 ? 42.088 -6.292 -33.588 1.00 47.53 722 HIS A C 1
ATOM 5925 O O . HIS A 1 722 ? 43.216 -6.254 -33.092 1.00 47.53 722 HIS A O 1
ATOM 5931 N N . ASN A 1 723 ? 41.773 -5.646 -34.709 1.00 41.62 723 ASN A N 1
ATOM 5932 C CA . ASN A 1 723 ? 42.627 -4.598 -35.250 1.00 41.62 723 ASN A CA 1
ATOM 5933 C C . ASN A 1 723 ? 42.631 -3.447 -34.238 1.00 41.62 723 ASN A C 1
ATOM 5935 O O . ASN A 1 723 ? 41.642 -2.724 -34.126 1.00 41.62 723 ASN A O 1
ATOM 5939 N N . MET A 1 724 ? 43.723 -3.283 -33.486 1.00 48.59 724 MET A N 1
ATOM 5940 C CA . MET A 1 724 ? 43.893 -2.119 -32.616 1.00 48.59 724 MET A CA 1
ATOM 5941 C C . MET A 1 724 ? 43.849 -0.851 -33.472 1.00 48.59 724 MET A C 1
ATOM 5943 O O . MET A 1 724 ? 44.727 -0.636 -34.308 1.00 48.59 724 MET A O 1
ATOM 5947 N N . MET A 1 725 ? 42.823 -0.026 -33.265 1.00 44.88 725 MET A N 1
ATOM 5948 C CA . MET A 1 725 ? 42.628 1.226 -33.990 1.00 44.88 725 MET A CA 1
ATOM 5949 C C . MET A 1 725 ? 43.704 2.231 -33.555 1.00 44.88 725 MET A C 1
ATOM 5951 O O . MET A 1 725 ? 43.637 2.802 -32.467 1.00 44.88 725 MET A O 1
ATOM 5955 N N . ARG A 1 726 ? 44.739 2.402 -34.384 1.00 50.53 726 ARG A N 1
ATOM 5956 C CA . ARG A 1 726 ? 45.833 3.351 -34.141 1.00 50.53 726 ARG A CA 1
ATOM 5957 C C . ARG A 1 726 ? 45.394 4.740 -34.607 1.00 50.53 726 ARG A C 1
ATOM 5959 O O . ARG A 1 726 ? 44.996 4.885 -35.756 1.00 50.53 726 ARG A O 1
ATOM 5966 N N . LEU A 1 727 ? 45.478 5.745 -33.734 1.00 51.25 727 LEU A N 1
ATOM 5967 C CA . LEU A 1 727 ? 45.396 7.152 -34.143 1.00 51.25 727 LEU A CA 1
ATOM 5968 C C . LEU A 1 727 ? 46.781 7.604 -34.616 1.00 51.25 727 LEU A C 1
ATOM 5970 O O . LEU A 1 727 ? 47.767 7.382 -33.910 1.00 51.25 727 LEU A O 1
ATOM 5974 N N . GLU A 1 728 ? 46.841 8.240 -35.783 1.00 46.31 728 GLU A N 1
ATOM 5975 C CA . GLU A 1 728 ? 48.097 8.648 -36.425 1.00 46.31 728 GLU A CA 1
ATOM 5976 C C . GLU A 1 728 ? 48.776 9.804 -35.671 1.00 46.31 728 GLU A C 1
ATOM 5978 O O . GLU A 1 728 ? 49.985 9.753 -35.458 1.00 46.31 728 GLU A O 1
ATOM 5983 N N . ASP A 1 729 ? 48.003 10.747 -35.118 1.00 46.16 729 ASP A N 1
ATOM 5984 C CA . ASP A 1 729 ? 48.489 11.884 -34.309 1.00 46.16 729 ASP A CA 1
ATOM 5985 C C . ASP A 1 729 ? 48.909 11.519 -32.867 1.00 46.16 729 ASP A C 1
ATOM 5987 O O . ASP A 1 729 ? 49.200 12.385 -32.040 1.00 46.16 729 ASP A O 1
ATOM 5991 N N . CYS A 1 730 ? 48.889 10.235 -32.496 1.00 48.72 730 CYS A N 1
ATOM 5992 C CA . CYS A 1 730 ? 49.090 9.819 -31.111 1.00 48.72 730 CYS A CA 1
ATOM 5993 C C . CYS A 1 730 ? 50.557 9.480 -30.806 1.00 48.72 730 CYS A C 1
ATOM 5995 O O . CYS A 1 730 ? 51.030 8.395 -31.146 1.00 48.72 730 CYS A O 1
ATOM 5997 N N . ILE A 1 731 ? 51.239 10.346 -30.046 1.00 48.00 731 ILE A N 1
ATOM 5998 C CA . ILE A 1 731 ? 52.631 10.161 -29.578 1.00 48.00 731 ILE A CA 1
ATOM 5999 C C . ILE A 1 731 ? 52.854 8.776 -28.932 1.00 48.00 731 ILE A C 1
ATOM 6001 O O . ILE A 1 731 ? 53.880 8.140 -29.161 1.00 48.00 731 ILE A O 1
ATOM 6005 N N . GLY A 1 732 ? 51.882 8.260 -28.169 1.00 46.44 732 GLY A N 1
ATOM 6006 C CA . GLY A 1 732 ? 51.960 6.932 -27.545 1.00 46.44 732 GLY A CA 1
ATOM 6007 C C . GLY A 1 732 ? 51.846 5.753 -28.521 1.00 46.44 732 GLY A C 1
ATOM 6008 O O . GLY A 1 732 ? 52.430 4.698 -28.280 1.00 46.44 732 GLY A O 1
ATOM 6009 N N . CYS A 1 733 ? 51.137 5.929 -29.638 1.00 51.12 733 CYS A N 1
ATOM 6010 C CA . CYS A 1 733 ? 51.083 4.952 -30.729 1.00 51.12 733 CYS A CA 1
ATOM 6011 C C . CYS A 1 733 ? 52.319 5.059 -31.639 1.00 51.12 733 CYS A C 1
ATOM 6013 O O . CYS A 1 733 ? 52.841 4.035 -32.076 1.00 51.12 733 CYS A O 1
ATOM 6015 N N . GLN A 1 734 ? 52.811 6.280 -31.881 1.00 48.41 734 GLN A N 1
ATOM 6016 C CA . GLN A 1 734 ? 54.032 6.560 -32.645 1.00 48.41 734 GLN A CA 1
ATOM 6017 C C . GLN A 1 734 ? 55.299 6.072 -31.926 1.00 48.41 734 GLN A C 1
ATOM 6019 O O . GLN A 1 734 ? 56.195 5.528 -32.566 1.00 48.41 734 GLN A O 1
ATOM 6024 N N . GLY A 1 735 ? 55.371 6.191 -30.594 1.00 45.59 735 GLY A N 1
ATOM 6025 C CA . GLY A 1 735 ? 56.534 5.773 -29.798 1.00 45.59 735 GLY A CA 1
ATOM 6026 C C . GLY A 1 735 ? 56.915 4.298 -29.977 1.00 45.59 735 GLY A C 1
ATOM 6027 O O . GLY A 1 735 ? 58.087 3.941 -29.860 1.00 45.59 735 GLY A O 1
ATOM 6028 N N . ASN A 1 736 ? 55.955 3.452 -30.362 1.00 40.81 736 ASN A N 1
ATOM 6029 C CA . ASN A 1 736 ? 56.184 2.037 -30.649 1.00 40.81 736 ASN A CA 1
ATOM 6030 C C . ASN A 1 736 ? 56.773 1.768 -32.057 1.00 40.81 736 ASN A C 1
ATOM 6032 O O . ASN A 1 736 ? 56.894 0.613 -32.449 1.00 40.81 736 ASN A O 1
ATOM 6036 N N . GLN A 1 737 ? 57.165 2.801 -32.818 1.00 39.22 737 GLN A N 1
ATOM 6037 C CA . GLN A 1 737 ? 58.028 2.648 -34.002 1.00 39.22 737 GLN A CA 1
ATOM 6038 C C . GLN A 1 737 ? 59.492 2.345 -33.633 1.00 39.22 737 GLN A C 1
ATOM 6040 O O . GLN A 1 737 ? 60.215 1.755 -34.430 1.00 39.22 737 GLN A O 1
ATOM 6045 N N . ARG A 1 738 ? 59.958 2.727 -32.432 1.00 35.22 738 ARG A N 1
ATOM 6046 C CA . ARG A 1 738 ? 61.373 2.563 -32.035 1.00 35.22 738 ARG A CA 1
ATOM 6047 C C . ARG A 1 738 ? 61.729 1.176 -31.483 1.00 35.22 738 ARG A C 1
ATOM 6049 O O . ARG A 1 738 ? 62.893 0.925 -31.198 1.00 35.22 738 ARG A O 1
ATOM 6056 N N . SER A 1 739 ? 60.757 0.275 -31.351 1.00 33.75 739 SER A N 1
ATOM 6057 C CA . SER A 1 739 ? 60.933 -1.086 -30.820 1.00 33.75 739 SER A CA 1
ATOM 6058 C C . SER A 1 739 ? 60.989 -2.178 -31.901 1.00 33.75 739 SER A C 1
ATOM 6060 O O . SER A 1 739 ? 61.285 -3.327 -31.581 1.00 33.75 739 SER A O 1
ATOM 6062 N N . SER A 1 740 ? 60.753 -1.846 -33.179 1.00 31.89 740 SER A N 1
ATOM 6063 C CA . SER A 1 740 ? 60.796 -2.804 -34.296 1.00 31.89 740 SER A CA 1
ATOM 6064 C C . SER A 1 740 ? 62.150 -2.896 -35.011 1.00 31.89 740 SER A C 1
ATOM 6066 O O . SER A 1 740 ? 62.231 -3.526 -36.061 1.00 31.89 740 SER A O 1
ATOM 6068 N N . PHE A 1 741 ? 63.226 -2.336 -34.445 1.00 33.22 741 PHE A N 1
ATOM 6069 C CA . PHE A 1 741 ? 64.596 -2.641 -34.876 1.00 33.22 741 PHE A CA 1
ATOM 6070 C C . PHE A 1 741 ? 65.055 -3.995 -34.303 1.00 33.22 741 PHE A C 1
ATOM 6072 O O . PHE A 1 741 ? 65.904 -4.087 -33.420 1.00 33.22 741 PHE A O 1
ATOM 6079 N N . LYS A 1 742 ? 64.493 -5.075 -34.854 1.00 29.88 742 LYS A N 1
ATOM 6080 C CA . LYS A 1 742 ? 65.277 -6.289 -35.104 1.00 29.88 742 LYS A CA 1
ATOM 6081 C C . LYS A 1 742 ? 65.662 -6.283 -36.577 1.00 29.88 742 LYS A C 1
ATOM 6083 O O . LYS A 1 742 ? 64.885 -5.825 -37.411 1.00 29.88 742 LYS A O 1
ATOM 6088 N N . SER A 1 743 ? 66.874 -6.738 -36.876 1.00 26.08 743 SER A N 1
ATOM 6089 C CA . SER A 1 743 ? 67.383 -6.801 -38.244 1.00 26.08 743 SER A CA 1
ATOM 6090 C C . SER A 1 743 ? 66.469 -7.648 -39.139 1.00 26.08 743 SER A C 1
ATOM 6092 O O . SER A 1 743 ? 65.866 -8.615 -38.658 1.00 26.08 743 SER A O 1
ATOM 6094 N N . PRO A 1 744 ? 66.367 -7.325 -40.440 1.00 29.52 744 PRO A N 1
ATOM 6095 C CA . PRO A 1 744 ? 65.695 -8.198 -41.382 1.00 29.52 744 PRO A CA 1
ATOM 6096 C C . PRO A 1 744 ? 66.499 -9.495 -41.506 1.00 29.52 744 PRO A C 1
ATOM 6098 O O . PRO A 1 744 ? 67.570 -9.526 -42.105 1.00 29.52 744 PRO A O 1
ATOM 6101 N N . SER A 1 745 ? 65.967 -10.593 -40.969 1.00 28.48 745 SER A N 1
ATOM 6102 C CA . SER A 1 745 ? 66.396 -11.946 -41.335 1.00 28.48 745 SER A CA 1
ATOM 6103 C C . SER A 1 745 ? 65.725 -12.359 -42.650 1.00 28.48 745 SER A C 1
ATOM 6105 O O . SER A 1 745 ? 65.044 -13.381 -42.731 1.00 28.48 745 SER A O 1
ATOM 6107 N N . THR A 1 746 ? 65.865 -11.510 -43.670 1.00 30.56 746 THR A N 1
ATOM 6108 C CA . THR A 1 746 ? 65.532 -11.823 -45.058 1.00 30.56 746 THR A CA 1
ATOM 6109 C C . THR A 1 746 ? 66.614 -12.737 -45.605 1.00 30.56 746 THR A C 1
ATOM 6111 O O . THR A 1 746 ? 67.664 -12.271 -46.046 1.00 30.56 746 THR A O 1
ATOM 6114 N N . THR A 1 747 ? 66.350 -14.042 -45.606 1.00 28.44 747 THR A N 1
ATOM 6115 C CA . THR A 1 747 ? 67.106 -15.007 -46.414 1.00 28.44 747 THR A CA 1
ATOM 6116 C C . THR A 1 747 ? 66.717 -14.853 -47.889 1.00 28.44 747 THR A C 1
ATOM 6118 O O . THR A 1 747 ? 66.184 -15.771 -48.507 1.00 28.44 747 THR A O 1
ATOM 6121 N N . GLU A 1 748 ? 66.942 -13.665 -48.454 1.00 28.81 748 GLU A N 1
ATOM 6122 C CA . GLU A 1 748 ? 66.975 -13.486 -49.902 1.00 28.81 748 GLU A CA 1
ATOM 6123 C C . GLU A 1 748 ? 68.351 -13.920 -50.404 1.00 28.81 748 GLU A C 1
ATOM 6125 O O . GLU A 1 748 ? 69.390 -13.447 -49.939 1.00 28.81 748 GLU A O 1
ATOM 6130 N N . ILE A 1 749 ? 68.356 -14.859 -51.347 1.00 28.06 749 ILE A N 1
ATOM 6131 C CA . ILE A 1 749 ? 69.575 -15.369 -51.968 1.00 28.06 749 ILE A CA 1
ATOM 6132 C C . ILE A 1 749 ? 70.031 -14.335 -53.001 1.00 28.06 749 ILE A C 1
ATOM 6134 O O . ILE A 1 749 ? 69.598 -14.358 -54.152 1.00 28.06 749 ILE A O 1
ATOM 6138 N N . VAL A 1 750 ? 70.897 -13.410 -52.583 1.00 26.64 750 VAL A N 1
ATOM 6139 C CA . VAL A 1 750 ? 71.553 -12.462 -53.493 1.00 26.64 750 VAL A CA 1
ATOM 6140 C C . VAL A 1 750 ? 72.859 -13.069 -53.995 1.00 26.64 750 VAL A C 1
ATOM 6142 O O . VAL A 1 750 ? 73.856 -13.149 -53.277 1.00 26.64 750 VAL A O 1
ATOM 6145 N N . THR A 1 751 ? 72.848 -13.498 -55.253 1.00 26.67 751 THR A N 1
ATOM 6146 C CA . THR A 1 751 ? 74.004 -14.068 -55.949 1.00 26.67 751 THR A CA 1
ATOM 6147 C C . THR A 1 751 ? 75.080 -13.003 -56.178 1.00 26.67 751 THR A C 1
ATOM 6149 O O . THR A 1 751 ? 74.980 -12.202 -57.107 1.00 26.67 751 THR A O 1
ATOM 6152 N N . LEU A 1 752 ? 76.141 -12.999 -55.367 1.00 26.27 752 LEU A N 1
ATOM 6153 C CA . LEU A 1 752 ? 77.322 -12.175 -55.632 1.00 26.27 752 LEU A CA 1
ATOM 6154 C C . LEU A 1 752 ? 78.257 -12.876 -56.622 1.00 26.27 752 LEU A C 1
ATOM 6156 O O . LEU A 1 752 ? 79.114 -13.673 -56.244 1.00 26.27 752 LEU A O 1
ATOM 6160 N N . ILE A 1 753 ? 78.107 -12.530 -57.900 1.00 28.70 753 ILE A N 1
ATOM 6161 C CA . ILE A 1 753 ? 79.127 -12.788 -58.918 1.00 28.70 753 ILE A CA 1
ATOM 6162 C C . ILE A 1 753 ? 80.345 -11.923 -58.576 1.00 28.70 753 ILE A C 1
ATOM 6164 O O . ILE A 1 753 ? 80.304 -10.700 -58.712 1.00 28.70 753 ILE A O 1
ATOM 6168 N N . LYS A 1 754 ? 81.442 -12.550 -58.144 1.00 28.11 754 LYS A N 1
ATOM 6169 C CA . LYS A 1 754 ? 82.756 -11.904 -58.183 1.00 28.11 754 LYS A CA 1
ATOM 6170 C C . LYS A 1 754 ? 83.266 -11.834 -59.624 1.00 28.11 754 LYS A C 1
ATOM 6172 O O . LYS A 1 754 ? 82.986 -12.719 -60.431 1.00 28.11 754 LYS A O 1
ATOM 6177 N N . ALA A 1 755 ? 84.111 -10.844 -59.904 1.00 36.03 755 ALA A N 1
ATOM 6178 C CA . ALA A 1 755 ? 84.779 -10.666 -61.196 1.00 36.03 755 ALA A CA 1
ATOM 6179 C C . ALA A 1 755 ? 85.836 -11.750 -61.542 1.00 36.03 755 ALA A C 1
ATOM 6181 O O . ALA A 1 755 ? 86.492 -11.639 -62.573 1.00 36.03 755 ALA A O 1
ATOM 6182 N N . ASP A 1 756 ? 85.999 -12.782 -60.704 1.00 34.69 756 ASP A N 1
ATOM 6183 C CA . ASP A 1 756 ? 86.900 -13.935 -60.878 1.00 34.69 756 ASP A CA 1
ATOM 6184 C C . ASP A 1 756 ? 86.163 -15.299 -60.975 1.00 34.69 756 ASP A C 1
ATOM 6186 O O . ASP A 1 756 ? 86.798 -16.340 -61.128 1.00 34.69 756 ASP A O 1
ATOM 6190 N N . GLY A 1 757 ? 84.821 -15.310 -60.959 1.00 35.84 757 GLY A N 1
ATOM 6191 C CA . GLY A 1 757 ? 84.024 -16.386 -61.566 1.00 35.84 757 GLY A CA 1
ATOM 6192 C C . GLY A 1 757 ? 84.011 -17.771 -60.894 1.00 35.84 757 GLY A C 1
ATOM 6193 O O . GLY A 1 757 ? 83.806 -18.758 -61.597 1.00 35.84 757 GLY A O 1
ATOM 6194 N N . THR A 1 758 ? 84.181 -17.888 -59.571 1.00 30.30 758 THR A N 1
ATOM 6195 C CA . THR A 1 758 ? 84.060 -19.182 -58.851 1.00 30.30 758 THR A CA 1
ATOM 6196 C C . THR A 1 758 ? 83.021 -19.174 -57.720 1.00 30.30 758 THR A C 1
ATOM 6198 O O . THR A 1 758 ? 82.715 -18.137 -57.133 1.00 30.30 758 THR A O 1
ATOM 6201 N N . MET A 1 759 ? 82.438 -20.347 -57.437 1.00 26.73 759 MET A N 1
ATOM 6202 C CA . MET A 1 759 ? 81.277 -20.545 -56.555 1.00 26.73 759 MET A CA 1
ATOM 6203 C C . MET A 1 759 ? 81.483 -21.775 -55.656 1.00 26.73 759 MET A C 1
ATOM 6205 O O . MET A 1 759 ? 81.912 -22.815 -56.148 1.00 26.73 759 MET A O 1
ATOM 6209 N N . CYS A 1 760 ? 81.106 -21.685 -54.376 1.00 26.45 760 CYS A N 1
ATOM 6210 C CA . CYS A 1 760 ? 81.039 -22.824 -53.451 1.00 26.45 760 CYS A CA 1
ATOM 6211 C C . CYS A 1 760 ? 79.746 -22.793 -52.619 1.00 26.45 760 CYS A C 1
ATOM 6213 O O . CYS A 1 760 ? 79.251 -21.728 -52.256 1.00 26.45 760 CYS A O 1
ATOM 6215 N N . ILE A 1 761 ? 79.233 -23.981 -52.297 1.00 30.08 761 ILE A N 1
ATOM 6216 C CA . ILE A 1 761 ? 78.015 -24.246 -51.513 1.00 30.08 761 ILE A CA 1
ATOM 6217 C C . ILE A 1 761 ? 78.422 -25.113 -50.316 1.00 30.08 761 ILE A C 1
ATOM 6219 O O . ILE A 1 761 ? 79.318 -25.941 -50.472 1.00 30.08 761 ILE A O 1
ATOM 6223 N N . ASN A 1 762 ? 77.756 -25.000 -49.158 1.00 26.19 762 ASN A N 1
ATOM 6224 C CA . ASN A 1 762 ? 77.596 -26.164 -48.274 1.00 26.19 762 ASN A CA 1
ATOM 6225 C C . ASN A 1 762 ? 76.464 -26.040 -47.237 1.00 26.19 762 ASN A C 1
ATOM 6227 O O . ASN A 1 762 ? 75.953 -24.954 -46.969 1.00 26.19 762 ASN A O 1
ATOM 6231 N N . SER A 1 763 ? 76.086 -27.188 -46.670 1.00 26.80 763 SER A N 1
ATOM 6232 C CA . SER A 1 763 ? 74.941 -27.408 -45.770 1.00 26.80 763 SER A CA 1
ATOM 6233 C C . SER A 1 763 ? 75.328 -28.229 -44.532 1.00 26.80 763 SER A C 1
ATOM 6235 O O . SER A 1 763 ? 76.127 -29.150 -44.673 1.00 26.80 763 SER A O 1
ATOM 6237 N N . THR A 1 764 ? 74.694 -28.002 -43.372 1.00 26.17 764 THR A N 1
ATOM 6238 C CA . THR A 1 764 ? 74.632 -28.955 -42.232 1.00 26.17 764 THR A CA 1
ATOM 6239 C C . THR A 1 764 ? 73.302 -28.843 -41.450 1.00 26.17 764 THR A C 1
ATOM 6241 O O . THR A 1 764 ? 72.344 -28.231 -41.923 1.00 26.17 764 THR A O 1
ATOM 6244 N N . THR A 1 765 ? 73.180 -29.563 -40.328 1.00 26.08 765 THR A N 1
ATOM 6245 C CA . THR A 1 765 ? 71.982 -30.333 -39.934 1.00 26.08 765 THR A CA 1
ATOM 6246 C C . THR A 1 765 ? 71.970 -30.645 -38.429 1.00 26.08 765 THR A C 1
ATOM 6248 O O . THR A 1 765 ? 73.036 -30.698 -37.823 1.00 26.08 765 THR A O 1
ATOM 6251 N N . THR A 1 766 ? 70.798 -31.037 -37.888 1.00 29.20 766 THR A N 1
ATOM 6252 C CA . THR A 1 766 ? 70.586 -31.799 -36.613 1.00 29.20 766 THR A CA 1
ATOM 6253 C C . THR A 1 766 ? 70.989 -31.122 -35.276 1.00 29.20 766 THR A C 1
ATOM 6255 O O . THR A 1 766 ? 71.820 -30.228 -35.265 1.00 29.20 766 THR A O 1
ATOM 6258 N N . GLY A 1 767 ? 70.428 -31.471 -34.099 1.00 26.19 767 GLY A N 1
ATOM 6259 C CA . GLY A 1 767 ? 69.312 -32.388 -33.779 1.00 26.19 767 GLY A CA 1
ATOM 6260 C C . GLY A 1 767 ? 68.979 -32.525 -32.262 1.00 26.19 767 GLY A C 1
ATOM 6261 O O . GLY A 1 767 ? 69.764 -32.128 -31.413 1.00 26.19 767 GLY A O 1
ATOM 6262 N N . THR A 1 768 ? 67.791 -33.080 -31.958 1.00 26.23 768 THR A N 1
ATOM 6263 C CA . THR A 1 768 ? 67.362 -33.900 -30.775 1.00 26.23 768 THR A CA 1
ATOM 6264 C C . THR A 1 768 ? 67.785 -33.618 -29.302 1.00 26.23 768 THR A C 1
ATOM 6266 O O . THR A 1 768 ? 68.907 -33.901 -28.909 1.00 26.23 768 THR A O 1
ATOM 6269 N N . ALA A 1 769 ? 66.785 -33.240 -28.477 1.00 27.55 769 ALA A N 1
ATOM 6270 C CA . ALA A 1 769 ? 66.343 -33.731 -27.133 1.00 27.55 769 ALA A CA 1
ATOM 6271 C C . ALA A 1 769 ? 67.274 -34.429 -26.083 1.00 27.55 769 ALA A C 1
ATOM 6273 O O . ALA A 1 769 ? 68.013 -35.330 -26.453 1.00 27.55 769 ALA A O 1
ATOM 6274 N N . ALA A 1 770 ? 67.052 -34.168 -24.761 1.00 26.98 770 ALA A N 1
ATOM 6275 C CA . ALA A 1 770 ? 66.574 -35.143 -23.717 1.00 26.98 770 ALA A CA 1
ATOM 6276 C C . ALA A 1 770 ? 66.890 -34.829 -22.198 1.00 26.98 770 ALA A C 1
ATOM 6278 O O . ALA A 1 770 ? 68.021 -34.551 -21.830 1.00 26.98 770 ALA A O 1
ATOM 6279 N N . THR A 1 771 ? 65.863 -34.943 -21.324 1.00 26.00 771 THR A N 1
ATOM 6280 C CA . THR A 1 771 ? 65.779 -35.464 -19.905 1.00 26.00 771 THR A CA 1
ATOM 6281 C C . THR A 1 771 ? 66.773 -35.191 -18.719 1.00 26.00 771 THR A C 1
ATOM 6283 O O . THR A 1 771 ? 67.847 -35.772 -18.673 1.00 26.00 771 THR A O 1
ATOM 6286 N N . THR A 1 772 ? 66.234 -34.570 -17.636 1.00 25.81 772 THR A N 1
ATOM 6287 C CA . THR A 1 772 ? 66.120 -35.060 -16.205 1.00 25.81 772 THR A CA 1
ATOM 6288 C C . THR A 1 772 ? 67.246 -34.924 -15.114 1.00 25.81 772 THR A C 1
ATOM 6290 O O . THR A 1 772 ? 68.335 -35.458 -15.264 1.00 25.81 772 THR A O 1
ATOM 6293 N N . THR A 1 773 ? 66.870 -34.391 -13.914 1.00 26.92 773 THR A N 1
ATOM 6294 C CA . THR A 1 773 ? 67.507 -34.459 -12.534 1.00 26.92 773 THR A CA 1
ATOM 6295 C C . THR A 1 773 ? 68.901 -33.798 -12.294 1.00 26.92 773 THR A C 1
ATOM 6297 O O . THR A 1 773 ? 69.601 -33.554 -13.261 1.00 26.92 773 THR A O 1
ATOM 6300 N N . MET A 1 774 ? 69.390 -33.407 -11.084 1.00 22.53 774 MET A N 1
ATOM 6301 C CA . MET A 1 774 ? 69.088 -33.723 -9.655 1.00 22.53 774 MET A CA 1
ATOM 6302 C C . MET A 1 774 ? 69.649 -32.668 -8.630 1.00 22.53 774 MET A C 1
ATOM 6304 O O . MET A 1 774 ? 70.729 -32.152 -8.883 1.00 22.53 774 MET A O 1
ATOM 6308 N N . MET A 1 775 ? 69.021 -32.491 -7.439 1.00 25.14 775 MET A N 1
ATOM 6309 C CA . MET A 1 775 ? 69.571 -31.972 -6.132 1.00 25.14 775 MET A CA 1
ATOM 6310 C C . MET A 1 775 ? 70.262 -30.558 -6.078 1.00 25.14 775 MET A C 1
ATOM 6312 O O . MET A 1 775 ? 70.391 -29.917 -7.109 1.00 25.14 775 MET A O 1
ATOM 6316 N N . GLN A 1 776 ? 70.627 -29.921 -4.934 1.00 25.33 776 GLN A N 1
ATOM 6317 C CA . GLN A 1 776 ? 70.749 -30.322 -3.505 1.00 25.33 776 GLN A CA 1
ATOM 6318 C C . GLN A 1 776 ? 70.630 -29.131 -2.494 1.00 25.33 776 GLN A C 1
ATOM 6320 O O . GLN A 1 776 ? 71.135 -28.064 -2.814 1.00 25.33 776 GLN A O 1
ATOM 6325 N N . TYR A 1 777 ? 70.111 -29.378 -1.264 1.00 24.11 777 TYR A N 1
ATOM 6326 C CA . TYR A 1 777 ? 70.418 -28.717 0.055 1.00 24.11 777 TYR A CA 1
ATOM 6327 C C . TYR A 1 777 ? 70.220 -27.177 0.240 1.00 24.11 777 TYR A C 1
ATOM 6329 O O . TYR A 1 777 ? 70.314 -26.427 -0.718 1.00 24.11 777 TYR A O 1
ATOM 6337 N N . ILE A 1 778 ? 69.998 -26.569 1.428 1.00 27.41 778 ILE A N 1
ATOM 6338 C CA . ILE A 1 778 ? 69.572 -26.899 2.831 1.00 27.41 778 ILE A CA 1
ATOM 6339 C C . ILE A 1 778 ? 69.308 -25.510 3.534 1.00 27.41 778 ILE A C 1
ATOM 6341 O O . ILE A 1 778 ? 69.677 -24.509 2.923 1.00 27.41 778 ILE A O 1
ATOM 6345 N N . GLN A 1 779 ? 68.717 -25.208 4.711 1.00 27.33 779 GLN A N 1
ATOM 6346 C CA . GLN A 1 779 ? 68.116 -25.805 5.944 1.00 27.33 779 GLN A CA 1
ATOM 6347 C C . GLN A 1 779 ? 66.972 -24.799 6.385 1.00 27.33 779 GLN A C 1
ATOM 6349 O O . GLN A 1 779 ? 66.557 -24.031 5.520 1.00 27.33 779 GLN A O 1
ATOM 6354 N N . ASP A 1 780 ? 66.359 -24.627 7.577 1.00 27.09 780 ASP A N 1
ATOM 6355 C CA . ASP A 1 780 ? 66.378 -25.172 8.958 1.00 27.09 780 ASP A CA 1
ATOM 6356 C C . ASP A 1 780 ? 65.020 -24.883 9.665 1.00 27.09 780 ASP A C 1
ATOM 6358 O O . ASP A 1 780 ? 64.407 -23.863 9.358 1.00 27.09 780 ASP A O 1
ATOM 6362 N N . LYS A 1 781 ? 64.628 -25.741 10.628 1.00 26.38 781 LYS A N 1
ATOM 6363 C CA . LYS A 1 781 ? 63.590 -25.620 11.702 1.00 26.38 781 LYS A CA 1
ATOM 6364 C C . LYS A 1 781 ? 62.119 -25.282 11.347 1.00 26.38 781 LYS A C 1
ATOM 6366 O O . LYS A 1 781 ? 61.849 -24.316 10.644 1.00 26.38 781 LYS A O 1
ATOM 6371 N N . GLU A 1 782 ? 61.087 -26.060 11.728 1.00 27.38 782 GLU A N 1
ATOM 6372 C CA . GLU A 1 782 ? 60.699 -26.727 13.015 1.00 27.38 782 GLU A CA 1
ATOM 6373 C C . GLU A 1 782 ? 60.125 -25.732 14.062 1.00 27.38 782 GLU A C 1
ATOM 6375 O O . GLU A 1 782 ? 60.688 -24.654 14.242 1.00 27.38 782 GLU A O 1
ATOM 6380 N N . ASP A 1 783 ? 59.026 -25.982 14.799 1.00 27.41 783 ASP A N 1
ATOM 6381 C CA . ASP A 1 783 ? 58.090 -27.137 14.863 1.00 27.41 783 ASP A CA 1
ATOM 6382 C C . ASP A 1 783 ? 56.711 -26.687 15.470 1.00 27.41 783 ASP A C 1
ATOM 6384 O O . ASP A 1 783 ? 56.672 -25.652 16.134 1.00 27.41 783 ASP A O 1
ATOM 6388 N N . VAL A 1 784 ? 55.514 -27.203 15.094 1.00 26.44 784 VAL A N 1
ATOM 6389 C CA . VAL A 1 784 ? 54.792 -28.449 15.533 1.00 26.44 784 VAL A CA 1
ATOM 6390 C C . VAL A 1 784 ? 54.248 -28.338 16.994 1.00 26.44 784 VAL A C 1
ATOM 6392 O O . VAL A 1 784 ? 54.885 -27.696 17.816 1.00 26.44 784 VAL A O 1
ATOM 6395 N N . LEU A 1 785 ? 53.053 -28.798 17.435 1.00 25.69 785 LEU A N 1
ATOM 6396 C CA . LEU A 1 785 ? 52.150 -29.934 17.096 1.00 25.69 785 LEU A CA 1
ATOM 6397 C C . LEU A 1 785 ? 50.630 -29.570 17.247 1.00 25.69 785 LEU A C 1
ATOM 6399 O O . LEU A 1 785 ? 50.269 -28.408 17.412 1.00 25.69 785 LEU A O 1
ATOM 6403 N N . LEU A 1 786 ? 49.740 -30.574 17.193 1.00 26.22 786 LEU A N 1
ATOM 6404 C CA . LEU A 1 786 ? 48.258 -30.534 17.247 1.00 26.22 786 LEU A CA 1
ATOM 6405 C C . LEU A 1 786 ? 47.695 -31.486 18.345 1.00 26.22 786 LEU A C 1
ATOM 6407 O O . LEU A 1 786 ? 48.466 -32.223 18.951 1.00 26.22 786 LEU A O 1
ATOM 6411 N N . VAL A 1 787 ? 46.351 -31.559 18.448 1.00 25.83 787 VAL A N 1
ATOM 6412 C CA . VAL A 1 787 ? 45.492 -32.680 18.947 1.00 25.83 787 VAL A CA 1
ATOM 6413 C C . VAL A 1 787 ? 44.746 -32.481 20.296 1.00 25.83 787 VAL A C 1
ATOM 6415 O O . VAL A 1 787 ? 45.211 -31.817 21.215 1.00 25.83 787 VAL A O 1
ATOM 6418 N N . ASP A 1 788 ? 43.527 -33.041 20.312 1.00 26.62 788 ASP A N 1
ATOM 6419 C CA . ASP A 1 788 ? 42.404 -33.092 21.279 1.00 26.62 788 ASP A CA 1
ATOM 6420 C C . ASP A 1 788 ? 42.748 -33.571 22.727 1.00 26.62 788 ASP A C 1
ATOM 6422 O O . ASP A 1 788 ? 43.810 -34.141 22.951 1.00 26.62 788 ASP A O 1
ATOM 6426 N N . HIS A 1 789 ? 41.925 -33.390 23.786 1.00 26.05 789 HIS A N 1
ATOM 6427 C CA . HIS A 1 789 ? 40.599 -34.027 23.986 1.00 26.05 789 HIS A CA 1
ATOM 6428 C C . HIS A 1 789 ? 39.718 -33.449 25.140 1.00 26.05 789 HIS A C 1
ATOM 6430 O O . HIS A 1 789 ? 40.210 -33.030 26.179 1.00 26.05 789 HIS A O 1
ATOM 6436 N N . GLN A 1 790 ? 38.390 -33.528 24.941 1.00 24.44 790 GLN A N 1
ATOM 6437 C CA . GLN A 1 790 ? 37.262 -33.833 25.867 1.00 24.44 790 GLN A CA 1
ATOM 6438 C C . GLN A 1 790 ? 37.175 -33.431 27.382 1.00 24.44 790 GLN A C 1
ATOM 6440 O O . GLN A 1 790 ? 37.949 -33.872 28.217 1.00 24.44 790 GLN A O 1
ATOM 6445 N N . GLN A 1 791 ? 35.985 -32.877 27.716 1.00 24.05 791 GLN A N 1
ATOM 6446 C CA . GLN A 1 791 ? 35.019 -33.264 28.793 1.00 24.05 791 GLN A CA 1
ATOM 6447 C C . GLN A 1 791 ? 35.083 -32.795 30.286 1.00 24.05 791 GLN A C 1
ATOM 6449 O O . GLN A 1 791 ? 35.899 -33.248 31.073 1.00 24.05 791 GLN A O 1
ATOM 6454 N N . ILE A 1 792 ? 33.962 -32.142 30.684 1.00 24.45 792 ILE A N 1
ATOM 6455 C CA . ILE A 1 792 ? 33.067 -32.420 31.855 1.00 24.45 792 ILE A CA 1
ATOM 6456 C C . ILE A 1 792 ? 33.390 -31.873 33.277 1.00 24.45 792 ILE A C 1
ATOM 6458 O O . ILE A 1 792 ? 34.527 -31.841 33.721 1.00 24.45 792 ILE A O 1
ATOM 6462 N N . SER A 1 793 ? 32.292 -31.579 34.014 1.00 22.70 793 SER A N 1
ATOM 6463 C CA . SER A 1 793 ? 32.139 -31.437 35.489 1.00 22.70 793 SER A CA 1
ATOM 6464 C C . SER A 1 793 ? 32.566 -30.105 36.153 1.00 22.70 793 SER A C 1
ATOM 6466 O O . SER A 1 793 ? 33.597 -29.555 35.796 1.00 22.70 793 SER A O 1
ATOM 6468 N N . MET A 1 794 ? 31.886 -29.558 37.184 1.00 23.47 794 MET A N 1
ATOM 6469 C CA . MET A 1 794 ? 30.470 -29.612 37.648 1.00 23.47 794 MET A CA 1
ATOM 6470 C C . MET A 1 794 ? 30.265 -28.590 38.812 1.00 23.47 794 MET A C 1
ATOM 6472 O O . MET A 1 794 ? 31.224 -27.931 39.199 1.00 23.47 794 MET A O 1
ATOM 6476 N N . ASN A 1 795 ? 29.063 -28.549 39.422 1.00 23.61 795 ASN A N 1
ATOM 6477 C CA . ASN A 1 795 ? 28.722 -27.934 40.734 1.00 23.61 795 ASN A CA 1
ATOM 6478 C C . ASN A 1 795 ? 28.657 -26.382 40.844 1.00 23.61 795 ASN A C 1
ATOM 6480 O O . ASN A 1 795 ? 29.398 -25.675 40.177 1.00 23.61 795 ASN A O 1
ATOM 6484 N N . SER A 1 796 ? 27.792 -25.777 41.686 1.00 23.58 796 SER A N 1
ATOM 6485 C CA . SER A 1 796 ? 26.641 -26.319 42.459 1.00 23.58 796 SER A CA 1
ATOM 6486 C C . SER A 1 796 ? 25.727 -25.235 43.077 1.00 23.58 796 SER A C 1
ATOM 6488 O O . SER A 1 796 ? 26.236 -24.307 43.698 1.00 23.58 796 SER A O 1
ATOM 6490 N N . GLY A 1 797 ? 24.404 -25.476 43.071 1.00 22.14 797 GLY A N 1
ATOM 6491 C CA . GLY A 1 797 ? 23.413 -24.921 44.024 1.00 22.14 797 GLY A CA 1
ATOM 6492 C C . GLY A 1 797 ? 22.897 -23.485 43.779 1.00 22.14 797 GLY A C 1
ATOM 6493 O O . GLY A 1 797 ? 23.592 -22.667 43.194 1.00 22.14 797 GLY A O 1
ATOM 6494 N N . CYS A 1 798 ? 21.689 -23.103 44.224 1.00 21.81 798 CYS A N 1
ATOM 6495 C CA . CYS A 1 798 ? 20.546 -23.905 44.702 1.00 21.81 798 CYS A CA 1
ATOM 6496 C C . CYS A 1 798 ? 19.238 -23.063 44.707 1.00 21.81 798 CYS A C 1
ATOM 6498 O O . CYS A 1 798 ? 19.340 -21.851 44.822 1.00 21.81 798 CYS A O 1
ATOM 6500 N N . SER A 1 799 ? 18.059 -23.715 44.625 1.00 22.97 799 SER A N 1
ATOM 6501 C CA . SER A 1 799 ? 16.697 -23.314 45.112 1.00 22.97 799 SER A CA 1
ATOM 6502 C C . SER A 1 799 ? 16.232 -21.829 45.124 1.00 22.97 799 SER A C 1
ATOM 6504 O O . SER A 1 799 ? 16.926 -20.971 45.647 1.00 22.97 799 SER A O 1
ATOM 6506 N N . SER A 1 800 ? 14.986 -21.455 44.790 1.00 23.55 800 SER A N 1
ATOM 6507 C CA . SER A 1 800 ? 13.772 -22.183 44.353 1.00 23.55 800 SER A CA 1
ATOM 6508 C C . SER A 1 800 ? 12.642 -21.178 44.010 1.00 23.55 800 SER A C 1
ATOM 6510 O O . SER A 1 800 ? 12.675 -20.045 44.480 1.00 23.55 800 SER A O 1
ATOM 6512 N N . GLY A 1 801 ? 11.603 -21.593 43.261 1.00 22.83 801 GLY A N 1
ATOM 6513 C CA . GLY A 1 801 ? 10.319 -20.860 43.184 1.00 22.83 801 GLY A CA 1
ATOM 6514 C C . GLY A 1 801 ? 9.695 -20.743 41.785 1.00 22.83 801 GLY A C 1
ATOM 6515 O O . GLY A 1 801 ? 10.026 -19.837 41.030 1.00 22.83 801 GLY A O 1
ATOM 6516 N N . ASN A 1 802 ? 8.746 -21.625 41.451 1.00 23.84 802 ASN A N 1
ATOM 6517 C CA . ASN A 1 802 ? 7.995 -21.562 40.189 1.00 23.84 802 ASN A CA 1
ATOM 6518 C C . ASN A 1 802 ? 6.830 -20.558 40.243 1.00 23.84 802 ASN A C 1
ATOM 6520 O O . ASN A 1 802 ? 6.022 -20.603 41.167 1.00 23.84 802 ASN A O 1
ATOM 6524 N N . SER A 1 803 ? 6.618 -19.816 39.155 1.00 23.02 803 SER A N 1
ATOM 6525 C CA . SER A 1 803 ? 5.274 -19.630 38.580 1.00 23.02 803 SER A CA 1
ATOM 6526 C C . SER A 1 803 ? 5.388 -19.426 37.063 1.00 23.02 803 SER A C 1
ATOM 6528 O O . SER A 1 803 ? 6.377 -18.879 36.577 1.00 23.02 803 SER A O 1
ATOM 6530 N N . SER A 1 804 ? 4.437 -19.959 36.296 1.00 30.59 804 SER A N 1
ATOM 6531 C CA . SER A 1 804 ? 4.548 -20.112 34.840 1.00 30.59 804 SER A CA 1
ATOM 6532 C C . SER A 1 804 ? 3.846 -18.997 34.057 1.00 30.59 804 SER A C 1
ATOM 6534 O O . SER A 1 804 ? 2.741 -18.577 34.391 1.00 30.59 804 SER A O 1
ATOM 6536 N N . SER A 1 805 ? 4.451 -18.565 32.947 1.00 24.53 805 SER A N 1
ATOM 6537 C CA . SER A 1 805 ? 3.771 -17.793 31.895 1.00 24.53 805 SER A CA 1
ATOM 6538 C C . SER A 1 805 ? 4.204 -18.267 30.497 1.00 24.53 805 SER A C 1
ATOM 6540 O O . SER A 1 805 ? 5.138 -19.059 30.364 1.00 24.53 805 SER A O 1
ATOM 6542 N N . THR A 1 806 ? 3.432 -17.922 29.463 1.00 26.69 806 THR A N 1
ATOM 6543 C CA . THR A 1 806 ? 3.321 -18.730 28.233 1.00 26.69 806 THR A CA 1
ATOM 6544 C C . THR A 1 806 ? 4.235 -18.290 27.071 1.00 26.69 806 THR A C 1
ATOM 6546 O O . THR A 1 806 ? 4.533 -17.105 26.932 1.00 26.69 806 THR A O 1
ATOM 6549 N N . PRO A 1 807 ? 4.647 -19.200 26.156 1.00 23.95 807 PRO A N 1
ATOM 6550 C CA . PRO A 1 807 ? 5.777 -18.950 25.239 1.00 23.95 807 PRO A CA 1
ATOM 6551 C C . PRO A 1 807 ? 5.513 -18.034 24.023 1.00 23.95 807 PRO A C 1
ATOM 6553 O O . PRO A 1 807 ? 6.287 -18.062 23.067 1.00 23.95 807 PRO A O 1
ATOM 6556 N N . PHE A 1 808 ? 4.400 -17.293 23.973 1.00 30.12 808 PHE A N 1
ATOM 6557 C CA . PHE A 1 808 ? 3.828 -16.831 22.694 1.00 30.12 808 PHE A CA 1
ATOM 6558 C C . PHE A 1 808 ? 4.125 -15.379 22.268 1.00 30.12 808 PHE A C 1
ATOM 6560 O O . PHE A 1 808 ? 3.911 -15.044 21.105 1.00 30.12 808 PHE A O 1
ATOM 6567 N N . ASP A 1 809 ? 4.641 -14.521 23.152 1.00 27.12 809 ASP A N 1
ATOM 6568 C CA . ASP A 1 809 ? 4.732 -13.066 22.898 1.00 27.12 809 ASP A CA 1
ATOM 6569 C C . ASP A 1 809 ? 6.084 -12.596 22.295 1.00 27.12 809 ASP A C 1
ATOM 6571 O O . ASP A 1 809 ? 6.198 -11.506 21.728 1.00 27.12 809 ASP A O 1
ATOM 6575 N N . GLY A 1 810 ? 7.131 -13.430 22.343 1.00 26.16 810 GLY A N 1
ATOM 6576 C CA . GLY A 1 810 ? 8.500 -13.016 21.988 1.00 26.16 810 GLY A CA 1
ATOM 6577 C C . GLY A 1 810 ? 8.749 -12.703 20.500 1.00 26.16 810 GLY A C 1
ATOM 6578 O O . GLY A 1 810 ? 9.511 -11.793 20.167 1.00 26.16 810 GLY A O 1
ATOM 6579 N N . GLN A 1 811 ? 8.116 -13.423 19.563 1.00 26.81 811 GLN A N 1
ATOM 6580 C CA . GLN A 1 811 ? 8.513 -13.343 18.143 1.00 26.81 811 GLN A CA 1
ATOM 6581 C C . GLN A 1 811 ? 7.933 -12.148 17.364 1.00 26.81 811 GLN A C 1
ATOM 6583 O O . GLN A 1 811 ? 8.571 -11.685 16.415 1.00 26.81 811 GLN A O 1
ATOM 6588 N N . MET A 1 812 ? 6.766 -11.606 17.737 1.00 30.44 812 MET A N 1
ATOM 6589 C CA . MET A 1 812 ? 6.172 -10.473 17.001 1.00 30.44 812 MET A CA 1
ATOM 6590 C C . MET A 1 812 ? 6.786 -9.117 17.377 1.00 30.44 812 MET A C 1
ATOM 6592 O O . MET A 1 812 ? 6.966 -8.269 16.499 1.00 30.44 812 MET A O 1
ATOM 6596 N N . LYS A 1 813 ? 7.196 -8.926 18.639 1.00 28.55 813 LYS A N 1
ATOM 6597 C CA . LYS A 1 813 ? 7.922 -7.720 19.085 1.00 28.55 813 LYS A CA 1
ATOM 6598 C C . LYS A 1 813 ? 9.286 -7.579 18.393 1.00 28.55 813 LYS A C 1
ATOM 6600 O O . LYS A 1 813 ? 9.662 -6.480 17.984 1.00 28.55 813 LYS A O 1
ATOM 6605 N N . SER A 1 814 ? 9.973 -8.704 18.169 1.00 29.45 814 SER A N 1
ATOM 6606 C CA . SER A 1 814 ? 11.285 -8.774 17.508 1.00 29.45 814 SER A CA 1
ATOM 6607 C C . SER A 1 814 ? 11.324 -8.070 16.140 1.00 29.45 814 SER A C 1
ATOM 6609 O O . SER A 1 814 ? 12.192 -7.231 15.899 1.00 29.45 814 SER A O 1
ATOM 6611 N N . ARG A 1 815 ? 10.374 -8.351 15.234 1.00 31.58 815 ARG A N 1
ATOM 6612 C CA . ARG A 1 815 ? 10.484 -7.899 13.831 1.00 31.58 815 ARG A CA 1
ATOM 6613 C C . ARG A 1 815 ? 10.124 -6.430 13.603 1.00 31.58 815 ARG A C 1
ATOM 6615 O O . ARG A 1 815 ? 10.779 -5.786 12.786 1.00 31.58 815 ARG A O 1
ATOM 6622 N N . LYS A 1 816 ? 9.178 -5.863 14.363 1.00 35.03 816 LYS A N 1
ATOM 6623 C CA . LYS A 1 816 ? 8.853 -4.422 14.289 1.00 35.03 816 LYS A CA 1
ATOM 6624 C C . LYS A 1 816 ? 9.963 -3.524 14.845 1.00 35.03 816 LYS A C 1
ATOM 6626 O O . LYS A 1 816 ? 10.095 -2.394 14.372 1.00 35.03 816 LYS A O 1
ATOM 6631 N N . LYS A 1 817 ? 10.795 -4.020 15.777 1.00 34.22 817 LYS A N 1
ATOM 6632 C CA . LYS A 1 817 ? 12.036 -3.331 16.177 1.00 34.22 817 LYS A CA 1
ATOM 6633 C C . LYS A 1 817 ? 12.979 -3.159 14.976 1.00 34.22 817 LYS A C 1
ATOM 6635 O O . LYS A 1 817 ? 13.487 -2.059 14.792 1.00 34.22 817 LYS A O 1
ATOM 6640 N N . ILE A 1 818 ? 13.166 -4.185 14.130 1.00 38.44 818 ILE A N 1
ATOM 6641 C CA . ILE A 1 818 ? 14.280 -4.276 13.157 1.00 38.44 818 ILE A CA 1
ATOM 6642 C C . ILE A 1 818 ? 14.541 -2.977 12.384 1.00 38.44 818 ILE A C 1
ATOM 6644 O O . ILE A 1 818 ? 15.630 -2.440 12.527 1.00 38.44 818 ILE A O 1
ATOM 6648 N N . SER A 1 819 ? 13.607 -2.447 11.585 1.00 38.84 819 SER A N 1
ATOM 6649 C CA . SER A 1 819 ? 13.914 -1.316 10.684 1.00 38.84 819 SER A CA 1
ATOM 6650 C C . SER A 1 819 ? 14.048 0.040 11.389 1.00 38.84 819 SER A C 1
ATOM 6652 O O . SER A 1 819 ? 14.879 0.854 10.984 1.00 38.84 819 SER A O 1
ATOM 6654 N N . LYS A 1 820 ? 13.291 0.283 12.469 1.00 40.81 820 LYS A N 1
ATOM 6655 C CA . LYS A 1 820 ? 13.414 1.507 13.285 1.00 40.81 820 LYS A CA 1
ATOM 6656 C C . LYS A 1 820 ? 14.701 1.473 14.126 1.00 40.81 820 LYS A C 1
ATOM 6658 O O . LYS A 1 820 ? 15.448 2.454 14.126 1.00 40.81 820 LYS A O 1
ATOM 6663 N N . ALA A 1 821 ? 15.030 0.310 14.692 1.00 41.62 821 ALA A N 1
ATOM 6664 C CA . ALA A 1 821 ? 16.296 0.035 15.370 1.00 41.62 821 ALA A CA 1
ATOM 6665 C C . ALA A 1 821 ? 17.504 -0.004 14.420 1.00 41.62 821 ALA A C 1
ATOM 6667 O O . ALA A 1 821 ? 18.625 0.264 14.854 1.00 41.62 821 ALA A O 1
ATOM 6668 N N . TRP A 1 822 ? 17.330 -0.314 13.128 1.00 49.66 822 TRP A N 1
ATOM 6669 C CA . TRP A 1 822 ? 18.456 -0.425 12.187 1.00 49.66 822 TRP A CA 1
ATOM 6670 C C . TRP A 1 822 ? 19.191 0.898 11.975 1.00 49.66 822 TRP A C 1
ATOM 6672 O O . TRP A 1 822 ? 20.381 0.883 11.688 1.00 49.66 822 TRP A O 1
ATOM 6682 N N . PHE A 1 823 ? 18.522 2.031 12.195 1.00 56.78 823 PHE A N 1
ATOM 6683 C CA . PHE A 1 823 ? 19.170 3.342 12.294 1.00 56.78 823 PHE A CA 1
ATOM 6684 C C . PHE A 1 823 ? 19.191 3.903 13.729 1.00 56.78 823 PHE A C 1
ATOM 6686 O O . PHE A 1 823 ? 19.951 4.826 14.000 1.00 56.78 823 PHE A O 1
ATOM 6693 N N . GLY A 1 824 ? 18.419 3.329 14.661 1.00 58.84 824 GLY A N 1
ATOM 6694 C CA . GLY A 1 824 ? 18.328 3.775 16.058 1.00 58.84 824 GLY A CA 1
ATOM 6695 C C . GLY A 1 824 ? 17.294 4.881 16.296 1.00 58.84 824 GLY A C 1
ATOM 6696 O O . GLY A 1 824 ? 17.361 5.583 17.299 1.00 58.84 824 GLY A O 1
ATOM 6697 N N . PHE A 1 825 ? 16.338 5.082 15.381 1.00 69.81 825 PHE A N 1
ATOM 6698 C CA . PHE A 1 825 ? 15.304 6.120 15.522 1.00 69.81 825 PHE A CA 1
ATOM 6699 C C . PHE A 1 825 ? 14.293 5.833 16.647 1.00 69.81 825 PHE A C 1
ATOM 6701 O O . PHE A 1 825 ? 13.591 6.738 17.090 1.00 69.81 825 PHE A O 1
ATOM 6708 N N . ASP A 1 826 ? 14.211 4.581 17.090 1.00 63.56 826 ASP A N 1
ATOM 6709 C CA . ASP A 1 826 ? 13.510 4.119 18.290 1.00 63.56 826 ASP A CA 1
ATOM 6710 C C . ASP A 1 826 ? 14.179 4.585 19.596 1.00 63.56 826 ASP A C 1
ATOM 6712 O O . ASP A 1 826 ? 13.501 4.738 20.606 1.00 63.56 826 ASP A O 1
ATOM 6716 N N . GLN A 1 827 ? 15.481 4.883 19.568 1.00 70.62 827 GLN A N 1
ATOM 6717 C CA . GLN A 1 827 ? 16.261 5.368 20.715 1.00 70.62 827 GLN A CA 1
ATOM 6718 C C . GLN A 1 827 ? 16.221 6.903 20.868 1.00 70.62 827 GLN A C 1
ATOM 6720 O O . GLN A 1 827 ? 16.939 7.471 21.697 1.00 70.62 827 GLN A O 1
ATOM 6725 N N . PHE A 1 828 ? 15.407 7.605 20.069 1.00 83.38 828 PHE A N 1
ATOM 6726 C CA . PHE A 1 828 ? 15.254 9.058 20.151 1.00 83.38 828 PHE A CA 1
ATOM 6727 C C . PHE A 1 828 ? 14.441 9.472 21.384 1.00 83.38 828 PHE A C 1
ATOM 6729 O O . PHE A 1 828 ? 13.270 9.125 21.511 1.00 83.38 828 PHE A O 1
ATOM 6736 N N . ILE A 1 829 ? 15.055 10.271 22.262 1.00 85.00 829 ILE A N 1
ATOM 6737 C CA . ILE A 1 829 ? 14.448 10.777 23.499 1.00 85.00 829 ILE A CA 1
ATOM 6738 C C . ILE A 1 829 ? 14.177 12.283 23.330 1.00 85.00 829 ILE A C 1
ATOM 6740 O O . ILE A 1 829 ? 15.119 13.074 23.430 1.00 85.00 829 ILE A O 1
ATOM 6744 N N . PRO A 1 830 ? 12.921 12.725 23.108 1.00 84.75 830 PRO A N 1
ATOM 6745 C CA . PRO A 1 830 ? 12.613 14.136 22.859 1.00 84.75 830 PRO A CA 1
ATOM 6746 C C . PRO A 1 830 ? 13.030 15.077 23.997 1.00 84.75 830 PRO A C 1
ATOM 6748 O O . PRO A 1 830 ? 13.474 16.191 23.740 1.00 84.75 830 PRO A O 1
ATOM 6751 N N . GLU A 1 831 ? 12.972 14.635 25.254 1.00 86.06 831 GLU A N 1
ATOM 6752 C CA . GLU A 1 831 ? 13.402 15.427 26.417 1.00 86.06 831 GLU A CA 1
ATOM 6753 C C . GLU A 1 831 ? 14.918 15.713 26.415 1.00 86.06 831 GLU A C 1
ATOM 6755 O O . GLU A 1 831 ? 15.369 16.789 26.819 1.00 86.06 831 GLU A O 1
ATOM 6760 N N . ALA A 1 832 ? 15.723 14.774 25.908 1.00 87.94 832 ALA A N 1
ATOM 6761 C CA . ALA A 1 832 ? 17.181 14.879 25.869 1.00 87.94 832 ALA A CA 1
ATOM 6762 C C . ALA A 1 832 ? 17.676 15.987 24.917 1.00 87.94 832 ALA A C 1
ATOM 6764 O O . ALA A 1 832 ? 18.800 16.475 25.046 1.00 87.94 832 ALA A O 1
ATOM 6765 N N . THR A 1 833 ? 16.814 16.428 23.997 1.00 90.69 833 THR A N 1
ATOM 6766 C CA . THR A 1 833 ? 17.062 17.549 23.080 1.00 90.69 833 THR A CA 1
ATOM 6767 C C . THR A 1 833 ? 17.041 18.914 23.785 1.00 90.69 833 THR A C 1
ATOM 6769 O O . THR A 1 833 ? 17.686 19.852 23.319 1.00 90.69 833 THR A O 1
ATOM 6772 N N . VAL A 1 834 ? 16.331 19.035 24.916 1.00 92.94 834 VAL A N 1
ATOM 6773 C CA . VAL A 1 834 ? 16.031 20.300 25.624 1.00 92.94 834 VAL A CA 1
ATOM 6774 C C . VAL A 1 834 ? 16.536 20.333 27.073 1.00 92.94 834 VAL A C 1
ATOM 6776 O O . VAL A 1 834 ? 16.296 21.295 27.802 1.00 92.94 834 VAL A O 1
ATOM 6779 N N . THR A 1 835 ? 17.268 19.312 27.515 1.00 91.44 835 THR A N 1
ATOM 6780 C CA . THR A 1 835 ? 17.769 19.192 28.894 1.00 91.44 835 THR A CA 1
ATOM 6781 C C . THR A 1 835 ? 19.283 18.967 28.951 1.00 91.44 835 THR A C 1
ATOM 6783 O O . THR A 1 835 ? 19.914 18.600 27.961 1.00 91.44 835 THR A O 1
ATOM 6786 N N . SER A 1 836 ? 19.867 19.227 30.123 1.00 92.50 836 SER A N 1
ATOM 6787 C CA . SER A 1 836 ? 21.310 19.209 30.396 1.00 92.50 836 SER A CA 1
ATOM 6788 C C . SER A 1 836 ? 21.605 18.411 31.669 1.00 92.50 836 SER A C 1
ATOM 6790 O O . SER A 1 836 ? 20.762 18.362 32.562 1.00 92.50 836 SER A O 1
ATOM 6792 N N . TYR A 1 837 ? 22.800 17.821 31.772 1.00 86.00 837 TYR A N 1
ATOM 6793 C CA . TYR A 1 837 ? 23.301 17.199 33.009 1.00 86.00 837 TYR A CA 1
ATOM 6794 C C . TYR A 1 837 ? 23.926 18.201 33.999 1.00 86.00 837 TYR A C 1
ATOM 6796 O O . TYR A 1 837 ? 24.199 17.849 35.144 1.00 86.00 837 TYR A O 1
ATOM 6804 N N . TRP A 1 838 ? 24.208 19.437 33.573 1.00 89.81 838 TRP A N 1
ATOM 6805 C CA . TRP A 1 838 ? 25.097 20.346 34.318 1.00 89.81 838 TRP A CA 1
ATOM 6806 C C . TRP A 1 838 ? 24.412 21.615 34.825 1.00 89.81 838 TRP A C 1
ATOM 6808 O O . TRP A 1 838 ? 24.967 22.307 35.673 1.00 89.81 838 TRP A O 1
ATOM 6818 N N . MET A 1 839 ? 23.232 21.940 34.292 1.00 91.62 839 MET A N 1
ATOM 6819 C CA . MET A 1 839 ? 22.511 23.183 34.562 1.00 91.62 839 MET A CA 1
ATOM 6820 C C . MET A 1 839 ? 21.012 23.036 34.276 1.00 91.62 839 MET A C 1
ATOM 6822 O O . MET A 1 839 ? 20.580 22.103 33.601 1.00 91.62 839 MET A O 1
ATOM 6826 N N . SER A 1 840 ? 20.204 23.990 34.747 1.00 91.62 840 SER A N 1
ATOM 6827 C CA . SER A 1 840 ? 18.764 23.995 34.462 1.00 91.62 840 SER A CA 1
ATOM 6828 C C . SER A 1 840 ? 18.466 24.170 32.965 1.00 91.62 840 SER A C 1
ATOM 6830 O O . SER A 1 840 ? 19.200 24.844 32.240 1.00 91.62 840 SER A O 1
ATOM 6832 N N . SER A 1 841 ? 17.316 23.660 32.507 1.00 92.38 841 SER A N 1
ATOM 6833 C CA . SER A 1 841 ? 16.841 23.879 31.129 1.00 92.38 841 SER A CA 1
ATOM 6834 C C . SER A 1 841 ? 16.703 25.363 30.758 1.00 92.38 841 SER A C 1
ATOM 6836 O O . SER A 1 841 ? 16.755 25.677 29.572 1.00 92.38 841 SER A O 1
ATOM 6838 N N . LYS A 1 842 ? 16.518 26.276 31.727 1.00 91.94 842 LYS A N 1
ATOM 6839 C CA . LYS A 1 842 ? 16.504 27.727 31.469 1.00 91.94 842 LYS A CA 1
ATOM 6840 C C . LYS A 1 842 ? 17.909 28.243 31.141 1.00 91.94 842 LYS A C 1
ATOM 6842 O O . LYS A 1 842 ? 18.074 28.947 30.153 1.00 91.94 842 LYS A O 1
ATOM 6847 N N . ALA A 1 843 ? 18.914 27.862 31.931 1.00 92.94 843 ALA A N 1
ATOM 6848 C CA . ALA A 1 843 ? 20.306 28.251 31.695 1.00 92.94 843 ALA A CA 1
ATOM 6849 C C . ALA A 1 843 ? 20.838 27.678 30.370 1.00 92.94 843 ALA A C 1
ATOM 6851 O O . ALA A 1 843 ? 21.418 28.410 29.570 1.00 92.94 843 ALA A O 1
ATOM 6852 N N . PHE A 1 844 ? 20.550 26.401 30.090 1.00 95.19 844 PHE A N 1
ATOM 6853 C CA . PHE A 1 844 ? 20.951 25.758 28.837 1.00 95.19 844 PHE A CA 1
ATOM 6854 C C . PHE A 1 844 ? 20.308 26.434 27.613 1.00 95.19 844 PHE A C 1
ATOM 6856 O O . PHE A 1 844 ? 20.992 26.680 26.621 1.00 95.19 844 PHE A O 1
ATOM 6863 N N . PHE A 1 845 ? 19.029 26.822 27.703 1.00 96.31 845 PHE A N 1
ATOM 6864 C CA . PHE A 1 845 ? 18.361 27.596 26.652 1.00 96.31 845 PHE A CA 1
ATOM 6865 C C . PHE A 1 845 ? 19.011 28.961 26.413 1.00 96.31 845 PHE A C 1
ATOM 6867 O O . PHE A 1 845 ? 19.187 29.333 25.260 1.00 96.31 845 PHE A O 1
ATOM 6874 N N . ILE A 1 846 ? 19.397 29.698 27.462 1.00 96.06 846 ILE A N 1
ATOM 6875 C CA . ILE A 1 846 ? 20.051 31.010 27.312 1.00 96.06 846 ILE A CA 1
ATOM 6876 C C . ILE A 1 846 ? 21.373 30.867 26.543 1.00 96.06 846 ILE A C 1
ATOM 6878 O O . ILE A 1 846 ? 21.602 31.598 25.581 1.00 96.06 846 ILE A O 1
ATOM 6882 N N . ILE A 1 847 ? 22.204 29.880 26.899 1.00 93.88 847 ILE A N 1
ATOM 6883 C CA . ILE A 1 847 ? 23.460 29.592 26.187 1.00 93.88 847 ILE A CA 1
ATOM 6884 C C . ILE A 1 847 ? 23.180 29.217 24.725 1.00 93.88 847 ILE A C 1
ATOM 6886 O O . ILE A 1 847 ? 23.765 29.800 23.811 1.00 93.88 847 ILE A O 1
ATOM 6890 N N . ARG A 1 848 ? 22.239 28.295 24.484 1.00 95.00 848 ARG A N 1
ATOM 6891 C CA . ARG A 1 848 ? 21.863 27.854 23.134 1.00 95.00 848 ARG A CA 1
ATOM 6892 C C . ARG A 1 848 ? 21.271 28.991 22.289 1.00 95.00 848 ARG A C 1
ATOM 6894 O O . ARG A 1 848 ? 21.563 29.073 21.098 1.00 95.00 848 ARG A O 1
ATOM 6901 N N . PHE A 1 849 ? 20.498 29.894 22.889 1.00 96.38 849 PHE A N 1
ATOM 6902 C CA . PHE A 1 849 ? 19.942 31.078 22.233 1.00 96.38 849 PHE A CA 1
ATOM 6903 C C . PHE A 1 849 ? 21.042 32.061 21.817 1.00 96.38 849 PHE A C 1
ATOM 6905 O O . PHE A 1 849 ? 21.031 32.512 20.676 1.00 96.38 849 PHE A O 1
ATOM 6912 N N . ILE A 1 850 ? 22.030 32.331 22.679 1.00 96.56 850 ILE A N 1
ATOM 6913 C CA . ILE A 1 850 ? 23.190 33.182 22.350 1.00 96.56 850 ILE A CA 1
ATOM 6914 C C . ILE A 1 850 ? 24.022 32.559 21.216 1.00 96.56 850 ILE A C 1
ATOM 6916 O O . ILE A 1 850 ? 24.340 33.238 20.242 1.00 96.56 850 ILE A O 1
ATOM 6920 N N . ILE A 1 851 ? 24.308 31.254 21.294 1.00 95.19 851 ILE A N 1
ATOM 6921 C CA . ILE A 1 851 ? 24.997 30.485 20.240 1.00 95.19 851 ILE A CA 1
ATOM 6922 C C . ILE A 1 851 ? 24.222 30.543 18.913 1.00 95.19 851 ILE A C 1
ATOM 6924 O O . ILE A 1 851 ? 24.807 30.767 17.850 1.00 95.19 851 ILE A O 1
ATOM 6928 N N . THR A 1 852 ? 22.896 30.393 18.970 1.00 97.12 852 THR A N 1
ATOM 6929 C CA . THR A 1 852 ? 22.021 30.481 17.795 1.00 97.12 852 THR A CA 1
ATOM 6930 C C . THR A 1 852 ? 22.053 31.888 17.210 1.00 97.12 852 THR A C 1
ATOM 6932 O O . THR A 1 852 ? 22.329 32.020 16.024 1.00 97.12 852 THR A O 1
ATOM 6935 N N . LEU A 1 853 ? 21.863 32.933 18.023 1.00 95.94 853 LEU A N 1
ATOM 6936 C CA . LEU A 1 853 ? 21.909 34.336 17.602 1.00 95.94 853 LEU A CA 1
ATOM 6937 C C . LEU A 1 853 ? 23.250 34.694 16.949 1.00 95.94 853 LEU A C 1
ATOM 6939 O O . LEU A 1 853 ? 23.258 35.304 15.885 1.00 95.94 853 LEU A O 1
ATOM 6943 N N . TYR A 1 854 ? 24.372 34.256 17.523 1.00 95.94 854 TYR A N 1
ATOM 6944 C CA . TYR A 1 854 ? 25.687 34.421 16.906 1.00 95.94 854 TYR A CA 1
ATOM 6945 C C . TYR A 1 854 ? 25.762 33.727 15.535 1.00 95.94 854 TYR A C 1
ATOM 6947 O O . TYR A 1 854 ? 26.162 34.360 14.559 1.00 95.94 854 TYR A O 1
ATOM 6955 N N . SER A 1 855 ? 25.291 32.478 15.412 1.00 96.12 855 SER A N 1
ATOM 6956 C CA . SER A 1 855 ? 25.227 31.790 14.109 1.00 96.12 855 SER A CA 1
ATOM 6957 C C . SER A 1 855 ? 24.314 32.502 13.096 1.00 96.12 855 SER A C 1
ATOM 6959 O O . SER A 1 855 ? 24.643 32.541 11.911 1.00 96.12 855 SER A O 1
ATOM 6961 N N . THR A 1 856 ? 23.219 33.125 13.556 1.00 95.62 856 THR A N 1
ATOM 6962 C CA . THR A 1 856 ? 22.319 33.962 12.747 1.00 95.62 856 THR A CA 1
ATOM 6963 C C . THR A 1 856 ? 23.050 35.191 12.215 1.00 95.62 856 THR A C 1
ATOM 6965 O O . THR A 1 856 ? 22.983 35.473 11.022 1.00 95.62 856 THR A O 1
ATOM 6968 N N . ILE A 1 857 ? 23.779 35.915 13.069 1.00 94.50 857 ILE A N 1
ATOM 6969 C CA . ILE A 1 857 ? 24.539 37.098 12.647 1.00 94.50 857 ILE A CA 1
ATOM 6970 C C . ILE A 1 857 ? 25.614 36.675 11.636 1.00 94.50 857 ILE A C 1
ATOM 6972 O O . ILE A 1 857 ? 25.671 37.241 10.550 1.00 94.50 857 ILE A O 1
ATOM 6976 N N . VAL A 1 858 ? 26.390 35.621 11.924 1.00 93.88 858 VAL A N 1
ATOM 6977 C CA . VAL A 1 858 ? 27.414 35.101 10.999 1.00 93.88 858 VAL A CA 1
ATOM 6978 C C . VAL A 1 858 ? 26.815 34.737 9.637 1.00 93.88 858 VAL A C 1
ATOM 6980 O O . VAL A 1 858 ? 27.344 35.187 8.624 1.00 93.88 858 VAL A O 1
ATOM 6983 N N . ILE A 1 859 ? 25.718 33.969 9.572 1.00 91.56 859 ILE A N 1
ATOM 6984 C CA . ILE A 1 859 ? 25.172 33.520 8.279 1.00 91.56 859 ILE A CA 1
ATOM 6985 C C . ILE A 1 859 ? 24.560 34.671 7.466 1.00 91.56 859 ILE A C 1
ATOM 6987 O O . ILE A 1 859 ? 24.778 34.733 6.257 1.00 91.56 859 ILE A O 1
ATOM 6991 N N . TRP A 1 860 ? 23.866 35.623 8.100 1.00 89.19 860 TRP A N 1
ATOM 6992 C CA . TRP A 1 860 ? 23.291 36.774 7.394 1.00 89.19 860 TRP A CA 1
ATOM 6993 C C . TRP A 1 860 ? 24.350 37.800 6.976 1.00 89.19 860 TRP A C 1
ATOM 6995 O O . TRP A 1 860 ? 24.294 38.292 5.849 1.00 89.19 860 TRP A O 1
ATOM 7005 N N . THR A 1 861 ? 25.360 38.071 7.811 1.00 89.25 861 THR A N 1
ATOM 7006 C CA . THR A 1 861 ? 26.516 38.885 7.404 1.00 89.25 861 THR A CA 1
ATOM 7007 C C . THR A 1 861 ? 27.291 38.203 6.274 1.00 89.25 861 THR A C 1
ATOM 7009 O O . THR A 1 861 ? 27.695 38.877 5.329 1.00 89.25 861 THR A O 1
ATOM 7012 N N . TYR A 1 862 ? 27.437 36.874 6.299 1.00 87.62 862 TYR A N 1
ATOM 7013 C CA . TYR A 1 862 ? 28.101 36.137 5.224 1.00 87.62 862 TYR A CA 1
ATOM 7014 C C . TYR A 1 862 ? 27.327 36.207 3.901 1.00 87.62 862 TYR A C 1
ATOM 7016 O O . TYR A 1 862 ? 27.925 36.488 2.862 1.00 87.62 862 TYR A O 1
ATOM 7024 N N . ILE A 1 863 ? 26.001 36.037 3.930 1.00 84.19 863 ILE A N 1
ATOM 7025 C CA . ILE A 1 863 ? 25.141 36.210 2.750 1.00 84.19 863 ILE A CA 1
ATOM 7026 C C . ILE A 1 863 ? 25.238 37.647 2.212 1.00 84.19 863 ILE A C 1
ATOM 7028 O O . ILE A 1 863 ? 25.448 37.829 1.014 1.00 84.19 863 ILE A O 1
ATOM 7032 N N . GLY A 1 864 ? 25.169 38.659 3.085 1.00 80.94 864 GLY A N 1
ATOM 7033 C CA . GLY A 1 864 ? 25.280 40.070 2.699 1.00 80.94 864 GLY A CA 1
ATOM 7034 C C . GLY A 1 864 ? 26.618 40.418 2.036 1.00 80.94 864 GLY A C 1
ATOM 7035 O O . GLY A 1 864 ? 26.636 41.029 0.971 1.00 80.94 864 GLY A O 1
ATOM 7036 N N . VAL A 1 865 ? 27.739 39.970 2.614 1.00 81.00 865 VAL A N 1
ATOM 7037 C CA . VAL A 1 865 ? 29.091 40.189 2.060 1.00 81.00 865 VAL A CA 1
ATOM 7038 C C . VAL A 1 865 ? 29.317 39.403 0.758 1.00 81.00 865 VAL A C 1
ATOM 7040 O O . VAL A 1 865 ? 30.029 39.869 -0.128 1.00 81.00 865 VAL A O 1
ATOM 7043 N N . THR A 1 866 ? 28.688 38.235 0.600 1.00 75.25 866 THR A N 1
ATOM 7044 C CA . THR A 1 866 ? 28.892 37.346 -0.563 1.00 75.25 866 THR A CA 1
ATOM 7045 C C . THR A 1 866 ? 27.924 37.628 -1.722 1.00 75.25 866 THR A C 1
ATOM 7047 O O . THR A 1 866 ? 27.993 36.950 -2.746 1.00 75.25 866 THR A O 1
ATOM 7050 N N . GLY A 1 867 ? 27.051 38.638 -1.614 1.00 64.50 867 GLY A N 1
ATOM 7051 C CA . GLY A 1 867 ? 26.011 38.976 -2.600 1.00 64.50 867 GLY A CA 1
ATOM 7052 C C . GLY A 1 867 ? 26.427 38.865 -4.083 1.00 64.50 867 GLY A C 1
ATOM 7053 O O . GLY A 1 867 ? 25.776 38.120 -4.818 1.00 64.50 867 GLY A O 1
ATOM 7054 N N . PRO A 1 868 ? 27.531 39.501 -4.533 1.00 59.56 868 PRO A N 1
ATOM 7055 C CA . PRO A 1 868 ? 27.987 39.434 -5.930 1.00 59.56 868 PRO A CA 1
ATOM 7056 C C . PRO A 1 868 ? 28.427 38.039 -6.412 1.00 59.56 868 PRO A C 1
ATOM 7058 O O . PRO A 1 868 ? 28.463 37.784 -7.614 1.00 59.56 868 PRO A O 1
ATOM 7061 N N . TYR A 1 869 ? 28.758 37.130 -5.491 1.00 61.28 869 TYR A N 1
ATOM 7062 C CA . TYR A 1 869 ? 29.310 35.796 -5.765 1.00 61.28 869 TYR A CA 1
ATOM 7063 C C . TYR A 1 869 ? 28.366 34.652 -5.351 1.00 61.28 869 TYR A C 1
ATOM 7065 O O . TYR A 1 869 ? 28.756 33.483 -5.387 1.00 61.28 869 TYR A O 1
ATOM 7073 N N . MET A 1 870 ? 27.105 34.969 -5.020 1.00 73.38 870 MET A N 1
ATOM 7074 C CA . MET A 1 870 ? 26.063 34.026 -4.573 1.00 73.38 870 MET A CA 1
ATOM 7075 C C . MET A 1 870 ? 25.898 32.777 -5.451 1.00 73.38 870 MET A C 1
ATOM 7077 O O . MET A 1 870 ? 25.534 31.722 -4.934 1.00 73.38 870 MET A O 1
ATOM 7081 N N . LYS A 1 871 ? 26.216 32.865 -6.752 1.00 70.00 871 LYS A N 1
ATOM 7082 C CA . LYS A 1 871 ? 26.201 31.736 -7.699 1.00 70.00 871 LYS A CA 1
ATOM 7083 C C . LYS A 1 871 ? 26.917 30.487 -7.158 1.00 70.00 871 LYS A C 1
ATOM 7085 O O . LYS A 1 871 ? 26.415 29.390 -7.359 1.00 70.00 871 LYS A O 1
ATOM 7090 N N . TYR A 1 872 ? 28.044 30.664 -6.465 1.00 74.94 872 TYR A N 1
ATOM 7091 C CA . TYR A 1 872 ? 28.885 29.568 -5.965 1.00 74.94 872 TYR A CA 1
ATOM 7092 C C . TYR A 1 872 ? 28.672 29.266 -4.468 1.00 74.94 872 TYR A C 1
ATOM 7094 O O . TYR A 1 872 ? 29.412 28.486 -3.870 1.00 74.94 872 TYR A O 1
ATOM 7102 N N . PHE A 1 873 ? 27.683 29.896 -3.821 1.00 80.50 873 PHE A N 1
ATOM 7103 C CA . PHE A 1 873 ? 27.521 29.829 -2.365 1.00 80.50 873 PHE A CA 1
ATOM 7104 C C . PHE A 1 873 ? 27.102 28.437 -1.869 1.00 80.50 873 PHE A C 1
ATOM 7106 O O . PHE A 1 873 ? 27.602 27.982 -0.843 1.00 80.50 873 PHE A O 1
ATOM 7113 N N . PHE A 1 874 ? 26.234 27.740 -2.607 1.00 83.31 874 PHE A N 1
ATOM 7114 C CA . PHE A 1 874 ? 25.762 26.391 -2.260 1.00 83.31 874 PHE A CA 1
ATOM 7115 C C . PHE A 1 874 ? 26.676 25.261 -2.760 1.00 83.31 874 PHE A C 1
ATOM 7117 O O . PHE A 1 874 ? 26.460 24.105 -2.405 1.00 83.31 874 PHE A O 1
ATOM 7124 N N . ASP A 1 875 ? 27.706 25.582 -3.545 1.00 86.31 875 ASP A N 1
ATOM 7125 C CA . ASP A 1 875 ? 28.630 24.593 -4.109 1.00 86.31 875 ASP A CA 1
ATOM 7126 C C . ASP A 1 875 ? 29.649 24.072 -3.080 1.00 86.31 875 ASP A C 1
ATOM 7128 O O . ASP A 1 875 ? 30.221 23.002 -3.269 1.00 86.31 875 ASP A O 1
ATOM 7132 N N . MET A 1 876 ? 29.875 24.812 -1.988 1.00 86.75 876 MET A N 1
ATOM 7133 C CA . MET A 1 876 ? 30.941 24.582 -1.005 1.00 86.75 876 MET A CA 1
ATOM 7134 C C . MET A 1 876 ? 30.454 23.802 0.228 1.00 86.75 876 MET A C 1
ATOM 7136 O O . MET A 1 876 ? 29.636 24.296 1.009 1.00 86.75 876 MET A O 1
ATOM 7140 N N . PHE A 1 877 ? 31.032 22.620 0.481 1.00 89.50 877 PHE A N 1
ATOM 7141 C CA . PHE A 1 877 ? 30.741 21.773 1.655 1.00 89.50 877 PHE A CA 1
ATOM 7142 C C . PHE A 1 877 ? 30.784 22.517 2.991 1.00 89.50 877 PHE A C 1
ATOM 7144 O O . PHE A 1 877 ? 29.966 22.275 3.875 1.00 89.50 877 PHE A O 1
ATOM 7151 N N . THR A 1 878 ? 31.752 23.415 3.150 1.00 87.12 878 THR A N 1
ATOM 7152 C CA . THR A 1 878 ? 31.958 24.205 4.368 1.00 87.12 878 THR A CA 1
ATOM 7153 C C . THR A 1 878 ? 30.803 25.171 4.625 1.00 87.12 878 THR A C 1
ATOM 7155 O O . THR A 1 878 ? 30.409 25.351 5.775 1.00 87.12 878 THR A O 1
ATOM 7158 N N . HIS A 1 879 ? 30.185 25.716 3.572 1.00 89.06 879 HIS A N 1
ATOM 7159 C CA . HIS A 1 879 ? 28.991 26.552 3.706 1.00 89.06 879 HIS A CA 1
ATOM 7160 C C . HIS A 1 879 ? 27.775 25.673 4.016 1.00 89.06 879 HIS A C 1
ATOM 7162 O O . HIS A 1 879 ? 27.028 25.977 4.940 1.00 89.06 879 HIS A O 1
ATOM 7168 N N . LEU A 1 880 ? 27.613 24.539 3.318 1.00 91.56 880 LEU A N 1
ATOM 7169 C CA . LEU A 1 880 ? 26.541 23.566 3.579 1.00 91.56 880 LEU A CA 1
ATOM 7170 C C . LEU A 1 880 ? 26.589 23.016 5.017 1.00 91.56 880 LEU A C 1
ATOM 7172 O O . LEU A 1 880 ? 25.551 22.863 5.657 1.00 91.56 880 LEU A O 1
ATOM 7176 N N . THR A 1 881 ? 27.789 22.791 5.558 1.00 92.62 881 THR A N 1
ATOM 7177 C CA . THR A 1 881 ? 28.013 22.369 6.950 1.00 92.62 881 THR A CA 1
ATOM 7178 C C . THR A 1 881 ? 27.587 23.452 7.943 1.00 92.62 881 THR A C 1
ATOM 7180 O O . THR A 1 881 ? 26.919 23.142 8.931 1.00 92.62 881 THR A O 1
ATOM 7183 N N . PHE A 1 882 ? 27.891 24.726 7.664 1.00 93.31 882 PHE A N 1
ATOM 7184 C CA . PHE A 1 882 ? 27.459 25.847 8.503 1.00 93.31 882 PHE A CA 1
ATOM 7185 C C . PHE A 1 882 ? 25.951 26.126 8.394 1.00 93.31 882 PHE A C 1
ATOM 7187 O O . PHE A 1 882 ? 25.307 26.407 9.401 1.00 93.31 882 PHE A O 1
ATOM 7194 N N . ILE A 1 883 ? 25.361 25.972 7.203 1.00 94.00 883 ILE A N 1
ATOM 7195 C CA . ILE A 1 883 ? 23.906 26.009 6.985 1.00 94.00 883 ILE A CA 1
ATOM 7196 C C . ILE A 1 883 ? 23.226 24.900 7.800 1.00 94.00 883 ILE A C 1
ATOM 7198 O O . ILE A 1 883 ? 22.247 25.168 8.491 1.00 94.00 883 ILE A O 1
ATOM 7202 N N . GLY A 1 884 ? 23.766 23.676 7.780 1.00 95.25 884 GLY A N 1
ATOM 7203 C CA . GLY A 1 884 ? 23.270 22.553 8.582 1.00 95.25 884 GLY A CA 1
ATOM 7204 C C . GLY A 1 884 ? 23.375 22.803 10.090 1.00 95.25 884 GLY A C 1
ATOM 7205 O O . GLY A 1 884 ? 22.408 22.571 10.817 1.00 95.25 884 GLY A O 1
ATOM 7206 N N . LEU A 1 885 ? 24.509 23.338 10.556 1.00 95.94 885 LEU A N 1
ATOM 7207 C CA . LEU A 1 885 ? 24.710 23.750 11.949 1.00 95.94 885 LEU A CA 1
ATOM 7208 C C . LEU A 1 885 ? 23.699 24.825 12.369 1.00 95.94 885 LEU A C 1
ATOM 7210 O O . LEU A 1 885 ? 23.041 24.679 13.396 1.00 95.94 885 LEU A O 1
ATOM 7214 N N . HIS A 1 886 ? 23.546 25.882 11.572 1.00 96.75 886 HIS A N 1
ATOM 7215 C CA . HIS A 1 886 ? 22.610 26.968 11.846 1.00 96.75 886 HIS A CA 1
ATOM 7216 C C . HIS A 1 886 ? 21.157 26.471 11.857 1.00 96.75 886 HIS A C 1
ATOM 7218 O O . HIS A 1 886 ? 20.418 26.761 12.797 1.00 96.75 886 HIS A O 1
ATOM 7224 N N . ALA A 1 887 ? 20.760 25.649 10.880 1.00 96.88 887 ALA A N 1
ATOM 7225 C CA . ALA A 1 887 ? 19.440 25.024 10.843 1.00 96.88 887 ALA A CA 1
ATOM 7226 C C . ALA A 1 887 ? 19.187 24.156 12.088 1.00 96.88 887 ALA A C 1
ATOM 7228 O O . ALA A 1 887 ? 18.133 24.278 12.710 1.00 96.88 887 ALA A O 1
ATOM 7229 N N . TYR A 1 888 ? 20.166 23.347 12.515 1.00 97.31 888 TYR A N 1
ATOM 7230 C CA . TYR A 1 888 ? 20.073 22.570 13.754 1.00 97.31 888 TYR A CA 1
ATOM 7231 C C . TYR A 1 888 ? 19.922 23.462 14.993 1.00 97.31 888 TYR A C 1
ATOM 7233 O O . TYR A 1 888 ? 19.055 23.194 15.827 1.00 97.31 888 TYR A O 1
ATOM 7241 N N . LEU A 1 889 ? 20.732 24.517 15.117 1.00 96.56 889 LEU A N 1
ATOM 7242 C CA . LEU A 1 889 ? 20.700 25.445 16.251 1.00 96.56 889 LEU A CA 1
ATOM 7243 C C . LEU A 1 889 ? 19.367 26.200 16.326 1.00 96.56 889 LEU A C 1
ATOM 7245 O O . LEU A 1 889 ? 18.756 26.249 17.392 1.00 96.56 889 LEU A O 1
ATOM 7249 N N . VAL A 1 890 ? 18.857 26.703 15.198 1.00 97.31 890 VAL A N 1
ATOM 7250 C CA . VAL A 1 890 ? 17.536 27.348 15.114 1.00 97.31 890 VAL A CA 1
ATOM 7251 C C . VAL A 1 890 ? 16.423 26.363 15.464 1.00 97.31 890 VAL A C 1
ATOM 7253 O O . VAL A 1 890 ? 15.596 26.666 16.322 1.00 97.31 890 VAL A O 1
ATOM 7256 N N . THR A 1 891 ? 16.401 25.169 14.862 1.00 95.88 891 THR A N 1
ATOM 7257 C CA . THR A 1 891 ? 15.378 24.150 15.150 1.00 95.88 891 THR A CA 1
ATOM 7258 C C . THR A 1 891 ? 15.404 23.728 16.622 1.00 95.88 891 THR A C 1
ATOM 7260 O O . THR A 1 891 ? 14.360 23.722 17.274 1.00 95.88 891 THR A O 1
ATOM 7263 N N . SER A 1 892 ? 16.588 23.460 17.178 1.00 95.44 892 SER A N 1
ATOM 7264 C CA . SER A 1 892 ? 16.758 23.100 18.589 1.00 95.44 892 SER A CA 1
ATOM 7265 C C . SER A 1 892 ? 16.346 24.237 19.521 1.00 95.44 892 SER A C 1
ATOM 7267 O O . SER A 1 892 ? 15.646 23.986 20.493 1.00 95.44 892 SER A O 1
ATOM 7269 N N . THR A 1 893 ? 16.687 25.491 19.213 1.00 96.44 893 THR A N 1
ATOM 7270 C CA . THR A 1 893 ? 16.269 26.667 19.997 1.00 96.44 893 THR A CA 1
ATOM 7271 C C . THR A 1 893 ? 14.761 26.904 19.931 1.00 96.44 893 THR A C 1
ATOM 7273 O O . THR A 1 893 ? 14.155 27.200 20.958 1.00 96.44 893 THR A O 1
ATOM 7276 N N . VAL A 1 894 ? 14.116 26.704 18.777 1.00 95.12 894 VAL A N 1
ATOM 7277 C CA . VAL A 1 894 ? 12.649 26.779 18.648 1.00 95.12 894 VAL A CA 1
ATOM 7278 C C . VAL A 1 894 ? 11.972 25.677 19.466 1.00 95.12 894 VAL A C 1
ATOM 7280 O O . VAL A 1 894 ? 11.040 25.961 20.217 1.00 95.12 894 VAL A O 1
ATOM 7283 N N . TYR A 1 895 ? 12.445 24.433 19.380 1.00 94.56 895 TYR A N 1
ATOM 7284 C CA . TYR A 1 895 ? 11.937 23.330 20.201 1.00 94.56 895 TYR A CA 1
ATOM 7285 C C . TYR A 1 895 ? 12.170 23.568 21.704 1.00 94.56 895 TYR A C 1
ATOM 7287 O O . TYR A 1 895 ? 11.278 23.334 22.519 1.00 94.56 895 TYR A O 1
ATOM 7295 N N . HIS A 1 896 ? 13.317 24.134 22.079 1.00 95.81 896 HIS A N 1
ATOM 7296 C CA . HIS A 1 896 ? 13.665 24.457 23.464 1.00 95.81 896 HIS A CA 1
ATOM 7297 C C . HIS A 1 896 ? 12.843 25.614 24.035 1.00 95.81 896 HIS A C 1
ATOM 7299 O O . HIS A 1 896 ? 12.374 25.523 25.169 1.00 95.81 896 HIS A O 1
ATOM 7305 N N . PHE A 1 897 ? 12.575 26.649 23.236 1.00 96.31 897 PHE A N 1
ATOM 7306 C CA . PHE A 1 897 ? 11.637 27.715 23.582 1.00 96.31 897 PHE A CA 1
ATOM 7307 C C . PHE A 1 897 ? 10.214 27.169 23.749 1.00 96.31 897 PHE A C 1
ATOM 7309 O O . PHE A 1 897 ? 9.566 27.450 24.756 1.00 96.31 897 PHE A O 1
ATOM 7316 N N . ARG A 1 898 ? 9.734 26.335 22.813 1.00 93.19 898 ARG A N 1
ATOM 7317 C CA . ARG A 1 898 ? 8.404 25.706 22.904 1.00 93.19 898 ARG A CA 1
ATOM 7318 C C . ARG A 1 898 ? 8.267 24.846 24.158 1.00 93.19 898 ARG A C 1
ATOM 7320 O O . ARG A 1 898 ? 7.241 24.946 24.830 1.00 93.19 898 ARG A O 1
ATOM 7327 N N . TYR A 1 899 ? 9.295 24.078 24.515 1.00 93.25 899 TYR A N 1
ATOM 7328 C CA . TYR A 1 899 ? 9.347 23.339 25.778 1.00 93.25 899 TYR A CA 1
ATOM 7329 C C . TYR A 1 899 ? 9.341 24.275 26.998 1.00 93.25 899 TYR A C 1
ATOM 7331 O O . TYR A 1 899 ? 8.538 24.096 27.911 1.00 93.25 899 TYR A O 1
ATOM 7339 N N . LEU A 1 900 ? 10.161 25.331 27.019 1.00 92.88 900 LEU A N 1
ATOM 7340 C CA . LEU A 1 900 ? 10.177 26.274 28.143 1.00 92.88 900 LEU A CA 1
ATOM 7341 C C . LEU A 1 900 ? 8.873 27.069 28.299 1.00 92.88 900 LEU A C 1
ATOM 7343 O O . LEU A 1 900 ? 8.518 27.380 29.437 1.00 92.88 900 LEU A O 1
ATOM 7347 N N . HIS A 1 901 ? 8.167 27.363 27.208 1.00 90.38 901 HIS A N 1
ATOM 7348 C CA . HIS A 1 901 ? 6.882 28.060 27.206 1.00 90.38 901 HIS A CA 1
ATOM 7349 C C . HIS A 1 901 ? 5.717 27.145 27.618 1.00 90.38 901 HIS A C 1
ATOM 7351 O O . HIS A 1 901 ? 4.899 27.525 28.447 1.00 90.38 901 HIS A O 1
ATOM 7357 N N . SER A 1 902 ? 5.625 25.939 27.046 1.00 85.94 902 SER A N 1
ATOM 7358 C CA . SER A 1 902 ? 4.480 25.030 27.255 1.00 85.94 902 SER A CA 1
ATOM 7359 C C . SER A 1 902 ? 4.653 24.021 28.394 1.00 85.94 902 SER A C 1
ATOM 7361 O O . SER A 1 902 ? 3.662 23.450 28.831 1.00 85.94 902 SER A O 1
ATOM 7363 N N . LYS A 1 903 ? 5.895 23.774 28.836 1.00 84.06 903 LYS A N 1
ATOM 7364 C CA . LYS A 1 903 ? 6.323 22.635 29.679 1.00 84.06 903 LYS A CA 1
ATOM 7365 C C . LYS A 1 903 ? 6.069 21.246 29.083 1.00 84.06 903 LYS A C 1
ATOM 7367 O O . LYS A 1 903 ? 6.316 20.250 29.751 1.00 84.06 903 LYS A O 1
ATOM 7372 N N . SER A 1 904 ? 5.665 21.180 27.817 1.00 79.06 904 SER A N 1
ATOM 7373 C CA . SER A 1 904 ? 5.339 19.950 27.100 1.00 79.06 904 SER A CA 1
ATOM 7374 C C . SER A 1 904 ? 6.302 19.698 25.928 1.00 79.06 904 SER A C 1
ATOM 7376 O O . SER A 1 904 ? 6.930 20.615 25.390 1.00 79.06 904 SER A O 1
ATOM 7378 N N . LEU A 1 905 ? 6.406 18.427 25.530 1.00 82.19 905 LEU A N 1
ATOM 7379 C CA . LEU A 1 905 ? 7.132 17.938 24.354 1.00 82.19 905 LEU A CA 1
ATOM 7380 C C . LEU A 1 905 ? 6.195 17.565 23.184 1.00 82.19 905 LEU A C 1
ATOM 7382 O O . LEU A 1 905 ? 6.670 17.090 22.155 1.00 82.19 905 LEU A O 1
ATOM 7386 N N . ASP A 1 906 ? 4.882 17.806 23.294 1.00 69.94 906 ASP A N 1
ATOM 7387 C CA . ASP A 1 906 ? 3.847 17.355 22.340 1.00 69.94 906 ASP A CA 1
ATOM 7388 C C . ASP A 1 906 ? 4.086 17.768 20.893 1.00 69.94 906 ASP A C 1
ATOM 7390 O O . ASP A 1 906 ? 3.664 17.083 19.964 1.00 69.94 906 ASP A O 1
ATOM 7394 N N . PHE A 1 907 ? 4.796 18.870 20.669 1.00 80.56 907 PHE A N 1
ATOM 7395 C CA . PHE A 1 907 ? 5.145 19.305 19.324 1.00 80.56 907 PHE A CA 1
ATOM 7396 C C . PHE A 1 907 ? 6.034 18.293 18.575 1.00 80.56 907 PHE A C 1
ATOM 7398 O O . PHE A 1 907 ? 5.952 18.246 17.351 1.00 80.56 907 PHE A O 1
ATOM 7405 N N . TYR A 1 908 ? 6.809 17.450 19.273 1.00 76.94 908 TYR A N 1
ATOM 7406 C CA . TYR A 1 908 ? 7.541 16.327 18.675 1.00 76.94 908 TYR A CA 1
ATOM 7407 C C . TYR A 1 908 ? 6.627 15.156 18.277 1.00 76.94 908 TYR A C 1
ATOM 7409 O O . TYR A 1 908 ? 6.929 14.453 17.314 1.00 76.94 908 TYR A O 1
ATOM 7417 N N . PHE A 1 909 ? 5.516 14.937 18.984 1.00 73.12 909 PHE A N 1
ATOM 7418 C CA . PHE A 1 909 ? 4.581 13.834 18.717 1.00 73.12 909 PHE A CA 1
ATOM 7419 C C . PHE A 1 909 ? 3.494 14.218 17.697 1.00 73.12 909 PHE A C 1
ATOM 7421 O O . PHE A 1 909 ? 3.075 13.397 16.877 1.00 73.12 909 PHE A O 1
ATOM 7428 N N . ASN A 1 910 ? 3.087 15.490 17.700 1.00 63.00 910 ASN A N 1
ATOM 7429 C CA . ASN A 1 910 ? 2.047 16.035 16.828 1.00 63.00 910 ASN A CA 1
ATOM 7430 C C . ASN A 1 910 ? 2.569 16.424 15.431 1.00 63.00 910 ASN A C 1
ATOM 7432 O O . ASN A 1 910 ? 1.794 16.455 14.475 1.00 63.00 910 ASN A O 1
ATOM 7436 N N . GLN A 1 911 ? 3.871 16.698 15.273 1.00 76.00 911 GLN A N 1
ATOM 7437 C CA . GLN A 1 911 ? 4.477 16.886 13.949 1.00 76.00 911 GLN A CA 1
ATOM 7438 C C . GLN A 1 911 ? 4.695 15.541 13.232 1.00 76.00 911 GLN A C 1
ATOM 7440 O O . GLN A 1 911 ? 4.799 14.493 13.868 1.00 76.00 911 GLN A O 1
ATOM 7445 N N . PHE A 1 912 ? 4.767 15.547 11.896 1.00 73.62 912 PHE A N 1
ATOM 7446 C CA . PHE A 1 912 ? 5.000 14.321 11.122 1.00 73.62 912 PHE A CA 1
ATOM 7447 C C . PHE A 1 912 ? 6.301 13.632 11.554 1.00 73.62 912 PHE A C 1
ATOM 7449 O O . PHE A 1 912 ? 7.350 14.271 11.597 1.00 73.62 912 PHE A O 1
ATOM 7456 N N . THR A 1 913 ? 6.268 12.318 11.793 1.00 75.19 913 THR A N 1
ATOM 7457 C CA . THR A 1 913 ? 7.408 11.554 12.343 1.00 75.19 913 THR A CA 1
ATOM 7458 C C . THR A 1 913 ? 8.684 11.661 11.497 1.00 75.19 913 THR A C 1
ATOM 7460 O O . THR A 1 913 ? 9.787 11.625 12.038 1.00 75.19 913 THR A O 1
ATOM 7463 N N . ILE A 1 914 ? 8.553 11.880 10.182 1.00 79.69 914 ILE A N 1
ATOM 7464 C CA . ILE A 1 914 ? 9.687 12.147 9.285 1.00 79.69 914 ILE A CA 1
ATOM 7465 C C . ILE A 1 914 ? 10.497 13.387 9.697 1.00 79.69 914 ILE A C 1
ATOM 7467 O O . ILE A 1 914 ? 11.704 13.402 9.503 1.00 79.69 914 ILE A O 1
ATOM 7471 N N . LEU A 1 915 ? 9.881 14.394 10.325 1.00 82.81 915 LEU A N 1
ATOM 7472 C CA . LEU A 1 915 ? 10.578 15.576 10.843 1.00 82.81 915 LEU A CA 1
ATOM 7473 C C . LEU A 1 915 ? 11.445 15.231 12.061 1.00 82.81 915 LEU A C 1
ATOM 7475 O O . LEU A 1 915 ? 12.546 15.757 12.181 1.00 82.81 915 LEU A O 1
ATOM 7479 N N . ASN A 1 916 ? 11.016 14.287 12.908 1.00 86.25 916 ASN A N 1
ATOM 7480 C CA . ASN A 1 916 ? 11.855 13.761 13.992 1.00 86.25 916 ASN A CA 1
ATOM 7481 C C . ASN A 1 916 ? 13.049 12.987 13.417 1.00 86.25 916 ASN A C 1
ATOM 7483 O O . ASN A 1 916 ? 14.178 13.178 13.859 1.00 86.25 916 ASN A O 1
ATOM 7487 N N . TYR A 1 917 ? 12.820 12.158 12.392 1.00 87.38 917 TYR A N 1
ATOM 7488 C CA . TYR A 1 917 ? 13.890 11.410 11.726 1.00 87.38 917 TYR A CA 1
ATOM 7489 C C . TYR A 1 917 ? 14.888 12.343 11.021 1.00 87.38 917 TYR A C 1
ATOM 7491 O O . TYR A 1 917 ? 16.095 12.166 11.164 1.00 87.38 917 TYR A O 1
ATOM 7499 N N . LEU A 1 918 ? 14.406 13.387 10.338 1.00 89.75 918 LEU A N 1
ATOM 7500 C CA . LEU A 1 918 ? 15.246 14.421 9.729 1.00 89.75 918 LEU A CA 1
ATOM 7501 C C . LEU A 1 918 ? 15.999 15.254 10.777 1.00 89.75 918 LEU A C 1
ATOM 7503 O O . LEU A 1 918 ? 17.159 15.574 10.550 1.00 89.75 918 LEU A O 1
ATOM 7507 N N . TYR A 1 919 ? 15.401 15.556 11.933 1.00 93.25 919 TYR A N 1
ATOM 7508 C CA . TYR A 1 919 ? 16.071 16.259 13.035 1.00 93.25 919 TYR A CA 1
ATOM 7509 C C . TYR A 1 919 ? 17.192 15.417 13.668 1.00 93.25 919 TYR A C 1
ATOM 7511 O O . TYR A 1 919 ? 18.309 15.906 13.841 1.00 93.25 919 TYR A O 1
ATOM 7519 N N . VAL A 1 920 ? 16.934 14.133 13.948 1.00 92.50 920 VAL A N 1
ATOM 7520 C CA . VAL A 1 920 ? 17.959 13.187 14.425 1.00 92.50 920 VAL A CA 1
ATOM 7521 C C . VAL A 1 920 ? 19.077 13.035 13.393 1.00 92.50 920 VAL A C 1
ATOM 7523 O O . VAL A 1 920 ? 20.253 13.043 13.752 1.00 92.50 920 VAL A O 1
ATOM 7526 N N . TYR A 1 921 ? 18.733 12.918 12.112 1.00 94.56 921 TYR A N 1
ATOM 7527 C CA . TYR A 1 921 ? 19.710 12.805 11.034 1.00 94.56 921 TYR A CA 1
ATOM 7528 C C . TYR A 1 921 ? 20.572 14.067 10.902 1.00 94.56 921 TYR A C 1
ATOM 7530 O O . TYR A 1 921 ? 21.800 13.973 10.882 1.00 94.56 921 TYR A O 1
ATOM 7538 N N . LEU A 1 922 ? 19.940 15.245 10.911 1.00 95.44 922 LEU A N 1
ATOM 7539 C CA . LEU A 1 922 ? 20.608 16.543 10.895 1.00 95.44 922 LEU A CA 1
ATOM 7540 C C . LEU A 1 922 ? 21.609 16.651 12.050 1.00 95.44 922 LEU A C 1
ATOM 7542 O O . LEU A 1 922 ? 22.769 16.971 11.807 1.00 95.44 922 LEU A O 1
ATOM 7546 N N . TYR A 1 923 ? 21.214 16.285 13.273 1.00 96.00 923 TYR A N 1
ATOM 7547 C CA . TYR A 1 923 ? 22.117 16.254 14.425 1.00 96.00 923 TYR A CA 1
ATOM 7548 C C . TYR A 1 923 ? 23.370 15.395 14.176 1.00 96.00 923 TYR A C 1
ATOM 7550 O O . TYR A 1 923 ? 24.489 15.875 14.359 1.00 96.00 923 TYR A O 1
ATOM 7558 N N . HIS A 1 924 ? 23.206 14.170 13.664 1.00 95.56 924 HIS A N 1
ATOM 7559 C CA . HIS A 1 924 ? 24.331 13.276 13.360 1.00 95.56 924 HIS A CA 1
ATOM 7560 C C . HIS A 1 924 ? 25.238 13.811 12.234 1.00 95.56 924 HIS A C 1
ATOM 7562 O O . HIS A 1 924 ? 26.460 13.647 12.306 1.00 95.56 924 HIS A O 1
ATOM 7568 N N . THR A 1 925 ? 24.688 14.503 11.228 1.00 95.88 925 THR A N 1
ATOM 7569 C CA . THR A 1 925 ? 25.513 15.210 10.227 1.00 95.88 925 THR A CA 1
ATOM 7570 C C . THR A 1 925 ? 26.261 16.399 10.835 1.00 95.88 925 THR A C 1
ATOM 7572 O O . THR A 1 925 ? 27.447 16.574 10.563 1.00 95.88 925 THR A O 1
ATOM 7575 N N . VAL A 1 926 ? 25.620 17.174 11.717 1.00 95.75 926 VAL A N 1
ATOM 7576 C CA . VAL A 1 926 ? 26.186 18.387 12.325 1.00 95.75 926 VAL A CA 1
ATOM 7577 C C . VAL A 1 926 ? 27.352 18.066 13.252 1.00 95.75 926 VAL A C 1
ATOM 7579 O O . VAL A 1 926 ? 28.418 18.660 13.081 1.00 95.75 926 VAL A O 1
ATOM 7582 N N . ILE A 1 927 ? 27.207 17.109 14.177 1.00 95.19 927 ILE A N 1
ATOM 7583 C CA . ILE A 1 927 ? 28.300 16.737 15.094 1.00 95.19 927 ILE A CA 1
ATOM 7584 C C . ILE A 1 927 ? 29.519 16.182 14.341 1.00 95.19 927 ILE A C 1
ATOM 7586 O O . ILE A 1 927 ? 30.656 16.415 14.749 1.00 95.19 927 ILE A O 1
ATOM 7590 N N . THR A 1 928 ? 29.290 15.496 13.217 1.00 95.00 928 THR A N 1
ATOM 7591 C CA . THR A 1 928 ? 30.351 14.889 12.405 1.00 95.00 928 THR A CA 1
ATOM 7592 C C . THR A 1 928 ? 31.053 15.932 11.538 1.00 95.00 928 THR A C 1
ATOM 7594 O O . THR A 1 928 ? 32.263 16.126 11.647 1.00 95.00 928 THR A O 1
ATOM 7597 N N . PHE A 1 929 ? 30.314 16.640 10.680 1.00 94.81 929 PHE A N 1
ATOM 7598 C CA . PHE A 1 929 ? 30.912 17.522 9.676 1.00 94.81 929 PHE A CA 1
ATOM 7599 C C . PHE A 1 929 ? 31.544 18.782 10.282 1.00 94.81 929 PHE A C 1
ATOM 7601 O O . PHE A 1 929 ? 32.529 19.268 9.736 1.00 94.81 929 PHE A O 1
ATOM 7608 N N . ASN A 1 930 ? 31.094 19.250 11.453 1.00 93.00 930 ASN A N 1
ATOM 7609 C CA . ASN A 1 930 ? 31.737 20.375 12.148 1.00 93.00 930 ASN A CA 1
ATOM 7610 C C . ASN A 1 930 ? 33.052 20.001 12.871 1.00 93.00 930 ASN A C 1
ATOM 7612 O O . ASN A 1 930 ? 33.709 20.890 13.400 1.00 93.00 930 ASN A O 1
ATOM 7616 N N . ILE A 1 931 ? 33.486 18.729 12.854 1.00 89.81 931 ILE A N 1
ATOM 7617 C CA . ILE A 1 931 ? 34.902 18.354 13.080 1.00 89.81 931 ILE A CA 1
ATOM 7618 C C . ILE A 1 931 ? 35.661 18.329 11.747 1.00 89.81 931 ILE A C 1
ATOM 7620 O O . ILE A 1 931 ? 36.765 18.858 11.640 1.00 89.81 931 ILE A O 1
ATOM 7624 N N . VAL A 1 932 ? 35.062 17.739 10.709 1.00 86.50 932 VAL A N 1
ATOM 7625 C CA . VAL A 1 932 ? 35.690 17.588 9.385 1.00 86.50 932 VAL A CA 1
ATOM 7626 C C . VAL A 1 932 ? 36.047 18.950 8.781 1.00 86.50 932 VAL A C 1
ATOM 7628 O O . VAL A 1 932 ? 37.151 19.115 8.271 1.00 86.50 932 VAL A O 1
ATOM 7631 N N . THR A 1 933 ? 35.151 19.938 8.867 1.00 85.81 933 THR A N 1
ATOM 7632 C CA . THR A 1 933 ? 35.339 21.291 8.323 1.00 85.81 933 THR A CA 1
ATOM 7633 C C . THR A 1 933 ? 36.591 22.003 8.846 1.00 85.81 933 THR A C 1
ATOM 7635 O O . THR A 1 933 ? 37.409 22.362 7.999 1.00 85.81 933 THR A O 1
ATOM 7638 N N . PRO A 1 934 ? 36.809 22.208 10.161 1.00 82.00 934 PRO A N 1
ATOM 7639 C CA . PRO A 1 934 ? 38.030 22.852 10.644 1.00 82.00 934 PRO A CA 1
ATOM 7640 C C . PRO A 1 934 ? 39.289 22.034 10.340 1.00 82.00 934 PRO A C 1
ATOM 7642 O O . PRO A 1 934 ? 40.274 22.614 9.893 1.00 82.00 934 PRO A O 1
ATOM 7645 N N . VAL A 1 935 ? 39.266 20.705 10.504 1.00 80.88 935 VAL A N 1
ATOM 7646 C CA . VAL A 1 935 ? 40.439 19.851 10.226 1.00 80.88 935 VAL A CA 1
ATOM 7647 C C . VAL A 1 935 ? 40.865 19.965 8.758 1.00 80.88 935 VAL A C 1
ATOM 7649 O O . VAL A 1 935 ? 42.021 20.244 8.461 1.00 80.88 935 VAL A O 1
ATOM 7652 N N . VAL A 1 936 ? 39.923 19.821 7.823 1.00 81.12 936 VAL A N 1
ATOM 7653 C CA . VAL A 1 936 ? 40.188 19.949 6.381 1.00 81.12 936 VAL A CA 1
ATOM 7654 C C . VAL A 1 936 ? 40.558 21.385 5.998 1.00 81.12 936 VAL A C 1
ATOM 7656 O O . VAL A 1 936 ? 41.407 21.589 5.132 1.00 81.12 936 VAL A O 1
ATOM 7659 N N . TYR A 1 937 ? 39.946 22.393 6.626 1.00 82.56 937 TYR A N 1
ATOM 7660 C CA . TYR A 1 937 ? 40.206 23.784 6.276 1.00 82.56 937 TYR A CA 1
ATOM 7661 C C . TYR A 1 937 ? 41.580 24.267 6.759 1.00 82.56 937 TYR A C 1
ATOM 7663 O O . TYR A 1 937 ? 42.401 24.678 5.940 1.00 82.56 937 TYR A O 1
ATOM 7671 N N . TRP A 1 938 ? 41.866 24.178 8.060 1.00 78.88 938 TRP A N 1
ATOM 7672 C CA . TRP A 1 938 ? 43.098 24.728 8.635 1.00 78.88 938 TRP A CA 1
ATOM 7673 C C . TRP A 1 938 ? 44.352 23.930 8.256 1.00 78.88 938 TRP A C 1
ATOM 7675 O O . TRP A 1 938 ? 45.434 24.505 8.222 1.00 78.88 938 TRP A O 1
ATOM 7685 N N . SER A 1 939 ? 44.227 22.643 7.907 1.00 75.00 939 SER A N 1
ATOM 7686 C CA . SER A 1 939 ? 45.367 21.834 7.447 1.00 75.00 939 SER A CA 1
ATOM 7687 C C . SER A 1 939 ? 45.616 21.863 5.930 1.00 75.00 939 SER A C 1
ATOM 7689 O O . SER A 1 939 ? 46.649 21.350 5.503 1.00 75.00 939 SER A O 1
ATOM 7691 N N . ILE A 1 940 ? 44.694 22.384 5.099 1.00 75.06 940 ILE A N 1
ATOM 7692 C CA . ILE A 1 940 ? 44.772 22.221 3.624 1.00 75.06 940 ILE A CA 1
ATOM 7693 C C . ILE A 1 940 ? 44.296 23.444 2.816 1.00 75.06 940 ILE A C 1
ATOM 7695 O O . ILE A 1 940 ? 44.815 23.690 1.729 1.00 75.06 940 ILE A O 1
ATOM 7699 N N . LEU A 1 941 ? 43.295 24.195 3.290 1.00 75.38 941 LEU A N 1
ATOM 7700 C CA . LEU A 1 941 ? 42.648 25.282 2.533 1.00 75.38 941 LEU A CA 1
ATOM 7701 C C . LEU A 1 941 ? 43.004 26.696 3.014 1.00 75.38 941 LEU A C 1
ATOM 7703 O O . LEU A 1 941 ? 42.680 27.660 2.321 1.00 75.38 941 LEU A O 1
ATOM 7707 N N . HIS A 1 942 ? 43.628 26.841 4.184 1.00 76.25 942 HIS A N 1
ATOM 7708 C CA . HIS A 1 942 ? 43.943 28.149 4.752 1.00 76.25 942 HIS A CA 1
ATOM 7709 C C . HIS A 1 942 ? 44.979 28.913 3.903 1.00 76.25 942 HIS A C 1
ATOM 7711 O O . HIS A 1 942 ? 46.174 28.616 3.933 1.00 76.25 942 HIS A O 1
ATOM 7717 N N . GLY A 1 943 ? 44.509 29.918 3.160 1.00 65.75 943 GLY A N 1
ATOM 7718 C CA . GLY A 1 943 ? 45.327 30.784 2.306 1.00 65.75 943 GLY A CA 1
ATOM 7719 C C . GLY A 1 943 ? 45.831 32.064 2.986 1.00 65.75 943 GLY A C 1
ATOM 7720 O O . GLY A 1 943 ? 46.029 32.123 4.198 1.00 65.75 943 GLY A O 1
ATOM 7721 N N . SER A 1 944 ? 46.049 33.101 2.174 1.00 56.22 944 SER A N 1
ATOM 7722 C CA . SER A 1 944 ? 46.551 34.416 2.593 1.00 56.22 944 SER A CA 1
ATOM 7723 C C . SER A 1 944 ? 45.685 35.081 3.670 1.00 56.22 944 SER A C 1
ATOM 7725 O O . SER A 1 944 ? 44.459 34.954 3.662 1.00 56.22 944 SER A O 1
ATOM 7727 N N . ALA A 1 945 ? 46.319 35.856 4.556 1.00 54.88 945 ALA A N 1
ATOM 7728 C CA . ALA A 1 945 ? 45.636 36.574 5.627 1.00 54.88 945 ALA A CA 1
ATOM 7729 C C . ALA A 1 945 ? 44.557 37.528 5.079 1.00 54.88 945 ALA A C 1
ATOM 7731 O O . ALA A 1 945 ? 44.851 38.500 4.383 1.00 54.88 945 ALA A O 1
ATOM 7732 N N . THR A 1 946 ? 43.300 37.253 5.425 1.00 65.00 946 THR A N 1
ATOM 7733 C CA . THR A 1 946 ? 42.186 38.191 5.238 1.00 65.00 946 THR A CA 1
ATOM 7734 C C . THR A 1 946 ? 42.105 39.135 6.438 1.00 65.00 946 THR A C 1
ATOM 7736 O O . THR A 1 946 ? 42.601 38.818 7.519 1.00 65.00 946 THR A O 1
ATOM 7739 N N . SER A 1 947 ? 41.474 40.297 6.270 1.00 72.25 947 SER A N 1
ATOM 7740 C CA . SER A 1 947 ? 41.287 41.290 7.334 1.00 72.25 947 SER A CA 1
ATOM 7741 C C . SER A 1 947 ? 39.808 41.655 7.524 1.00 72.25 947 SER A C 1
ATOM 7743 O O . SER A 1 947 ? 38.951 41.335 6.694 1.00 72.25 947 SER A O 1
ATOM 7745 N N . GLY A 1 948 ? 39.497 42.301 8.652 1.00 83.25 948 GLY A N 1
ATOM 7746 C CA . GLY A 1 948 ? 38.158 42.809 8.961 1.00 83.25 948 GLY A CA 1
ATOM 7747 C C . GLY A 1 948 ? 37.063 41.734 8.974 1.00 83.25 948 GLY A C 1
ATOM 7748 O O . GLY A 1 948 ? 37.263 40.612 9.443 1.00 83.25 948 GLY A O 1
ATOM 7749 N N . VAL A 1 949 ? 35.884 42.088 8.452 1.00 83.69 949 VAL A N 1
ATOM 7750 C CA . VAL A 1 949 ? 34.675 41.243 8.491 1.00 83.69 949 VAL A CA 1
ATOM 7751 C C . VAL A 1 949 ? 34.887 39.896 7.788 1.00 83.69 949 VAL A C 1
ATOM 7753 O O . VAL A 1 949 ? 34.413 38.877 8.283 1.00 83.69 949 VAL A O 1
ATOM 7756 N N . SER A 1 950 ? 35.650 39.853 6.692 1.00 81.31 950 SER A N 1
ATOM 7757 C CA . SER A 1 950 ? 35.945 38.610 5.964 1.00 81.31 950 SER A CA 1
ATOM 7758 C C . SER A 1 950 ? 36.774 37.625 6.794 1.00 81.31 950 SER A C 1
ATOM 7760 O O . SER A 1 950 ? 36.494 36.427 6.773 1.00 81.31 950 SER A O 1
ATOM 7762 N N . ALA A 1 951 ? 37.740 38.118 7.578 1.00 82.94 951 ALA A N 1
ATOM 7763 C CA . ALA A 1 951 ? 38.517 37.292 8.505 1.00 82.94 951 ALA A CA 1
ATOM 7764 C C . ALA A 1 951 ? 37.642 36.723 9.628 1.00 82.94 951 ALA A C 1
ATOM 7766 O O . ALA A 1 951 ? 37.750 35.544 9.976 1.00 82.94 951 ALA A O 1
ATOM 7767 N N . TRP A 1 952 ? 36.733 37.546 10.160 1.00 89.31 952 TRP A N 1
ATOM 7768 C CA . TRP A 1 952 ? 35.773 37.132 11.180 1.00 89.31 952 TRP A CA 1
ATOM 7769 C C . TRP A 1 952 ? 34.787 36.080 10.652 1.00 89.31 952 TRP A C 1
ATOM 7771 O O . TRP A 1 952 ? 34.640 35.038 11.287 1.00 89.31 952 TRP A O 1
ATOM 7781 N N . ILE A 1 953 ? 34.179 36.282 9.475 1.00 87.75 953 ILE A N 1
ATOM 7782 C CA . ILE A 1 953 ? 33.307 35.287 8.821 1.00 87.75 953 ILE A CA 1
ATOM 7783 C C . ILE A 1 953 ? 34.056 33.967 8.625 1.00 87.75 953 ILE A C 1
ATOM 7785 O O . ILE A 1 953 ? 33.550 32.915 9.008 1.00 87.75 953 ILE A O 1
ATOM 7789 N N . ASN A 1 954 ? 35.263 34.018 8.055 1.00 84.56 954 ASN A N 1
ATOM 7790 C CA . ASN A 1 954 ? 36.047 32.826 7.742 1.00 84.56 954 ASN A CA 1
ATOM 7791 C C . ASN A 1 954 ? 36.376 32.036 9.022 1.00 84.56 954 ASN A C 1
ATOM 7793 O O . ASN A 1 954 ? 36.025 30.862 9.142 1.00 84.56 954 ASN A O 1
ATOM 7797 N N . THR A 1 955 ? 36.897 32.719 10.045 1.00 86.12 955 THR A N 1
ATOM 7798 C CA . THR A 1 955 ? 37.132 32.136 11.377 1.00 86.12 955 THR A CA 1
ATOM 7799 C C . THR A 1 955 ? 35.848 31.559 11.984 1.00 86.12 955 THR A C 1
ATOM 7801 O O . THR A 1 955 ? 35.877 30.490 12.592 1.00 86.12 955 THR A O 1
ATOM 7804 N N . SER A 1 956 ? 34.701 32.217 11.788 1.00 90.88 956 SER A N 1
ATOM 7805 C CA . SER A 1 956 ? 33.407 31.775 12.322 1.00 90.88 956 SER A CA 1
ATOM 7806 C C . SER A 1 956 ? 32.896 30.495 11.651 1.00 90.88 956 SER A C 1
ATOM 7808 O O . SER A 1 956 ? 32.520 29.543 12.335 1.00 90.88 956 SER A O 1
ATOM 7810 N N . VAL A 1 957 ? 32.918 30.449 10.316 1.00 87.31 957 VAL A N 1
ATOM 7811 C CA . VAL A 1 957 ? 32.429 29.324 9.501 1.00 87.31 957 VAL A CA 1
ATOM 7812 C C . VAL A 1 957 ? 33.361 28.114 9.592 1.00 87.31 957 VAL A C 1
ATOM 7814 O O . VAL A 1 957 ? 32.892 26.980 9.704 1.00 87.31 957 VAL A O 1
ATOM 7817 N N . HIS A 1 958 ? 34.676 28.343 9.593 1.00 82.56 958 HIS A N 1
ATOM 7818 C CA . HIS A 1 958 ? 35.690 27.292 9.495 1.00 82.56 958 HIS A CA 1
ATOM 7819 C C . HIS A 1 958 ? 36.406 26.968 10.818 1.00 82.56 958 HIS A C 1
ATOM 7821 O O . HIS A 1 958 ? 37.259 26.086 10.835 1.00 82.56 958 HIS A O 1
ATOM 7827 N N . GLY A 1 959 ? 36.096 27.657 11.920 1.00 81.31 959 GLY A N 1
ATOM 7828 C CA . GLY A 1 959 ? 36.703 27.423 13.238 1.00 81.31 959 GLY A CA 1
ATOM 7829 C C . GLY A 1 959 ? 35.690 27.459 14.382 1.00 81.31 959 GLY A C 1
ATOM 7830 O O . GLY A 1 959 ? 35.496 26.455 15.066 1.00 81.31 959 GLY A O 1
ATOM 7831 N N . VAL A 1 960 ? 35.005 28.592 14.583 1.00 88.50 960 VAL A N 1
ATOM 7832 C CA . VAL A 1 960 ? 34.048 28.761 15.699 1.00 88.50 960 VAL A CA 1
ATOM 7833 C C . VAL A 1 960 ? 32.868 27.788 15.587 1.00 88.50 960 VAL A C 1
ATOM 7835 O O . VAL A 1 960 ? 32.360 27.334 16.606 1.00 88.50 960 VAL A O 1
ATOM 7838 N N . SER A 1 961 ? 32.484 27.387 14.373 1.00 89.25 961 SER A N 1
ATOM 7839 C CA . SER A 1 961 ? 31.472 26.359 14.081 1.00 89.25 961 SER A CA 1
ATOM 7840 C C . SER A 1 961 ? 31.638 25.053 14.875 1.00 89.25 961 SER A C 1
ATOM 7842 O O . SER A 1 961 ? 30.648 24.528 15.391 1.00 89.25 961 SER A O 1
ATOM 7844 N N . PHE A 1 962 ? 32.874 24.578 15.075 1.00 89.19 962 PHE A N 1
ATOM 7845 C CA . PHE A 1 962 ? 33.158 23.447 15.968 1.00 89.19 962 PHE A CA 1
ATOM 7846 C C . PHE A 1 962 ? 32.740 23.742 17.410 1.00 89.19 962 PHE A C 1
ATOM 7848 O O . PHE A 1 962 ? 32.083 22.918 18.037 1.00 89.19 962 PHE A O 1
ATOM 7855 N N . PHE A 1 963 ? 33.071 24.924 17.928 1.00 89.75 963 PHE A N 1
ATOM 7856 C CA . PHE A 1 963 ? 32.757 25.315 19.300 1.00 89.75 963 PHE A CA 1
ATOM 7857 C C . PHE A 1 963 ? 31.248 25.510 19.514 1.00 89.75 963 PHE A C 1
ATOM 7859 O O . PHE A 1 963 ? 30.708 25.012 20.501 1.00 89.75 963 PHE A O 1
ATOM 7866 N N . LEU A 1 964 ? 30.541 26.142 18.567 1.00 91.56 964 LEU A N 1
ATOM 7867 C CA . LEU A 1 964 ? 29.074 26.277 18.607 1.00 91.56 964 LEU A CA 1
ATOM 7868 C C . LEU A 1 964 ? 28.376 24.907 18.694 1.00 91.56 964 LEU A C 1
ATOM 7870 O O . LEU A 1 964 ? 27.393 24.755 19.417 1.00 91.56 964 LEU A O 1
ATOM 7874 N N . MET A 1 965 ? 28.906 23.910 17.980 1.00 93.69 965 MET A N 1
ATOM 7875 C CA . MET A 1 965 ? 28.441 22.523 18.020 1.00 93.69 965 MET A CA 1
ATOM 7876 C C . MET A 1 965 ? 28.842 21.813 19.325 1.00 93.69 965 MET A C 1
ATOM 7878 O O . MET A 1 965 ? 27.998 21.173 19.957 1.00 93.69 965 MET A O 1
ATOM 7882 N N . ILE A 1 966 ? 30.100 21.939 19.766 1.00 92.00 966 ILE A N 1
ATOM 7883 C CA . ILE A 1 966 ? 30.618 21.172 20.906 1.00 92.00 966 ILE A CA 1
ATOM 7884 C C . ILE A 1 966 ? 30.027 21.634 22.243 1.00 92.00 966 ILE A C 1
ATOM 7886 O O . ILE A 1 966 ? 29.865 20.814 23.144 1.00 92.00 966 ILE A O 1
ATOM 7890 N N . PHE A 1 967 ? 29.622 22.905 22.367 1.00 90.50 967 PHE A N 1
ATOM 7891 C CA . PHE A 1 967 ? 28.860 23.370 23.528 1.00 90.50 967 PHE A CA 1
ATOM 7892 C C . PHE A 1 967 ? 27.514 22.642 23.653 1.00 90.50 967 PHE A C 1
ATOM 7894 O O . PHE A 1 967 ? 27.167 22.213 24.750 1.00 90.50 967 PHE A O 1
ATOM 7901 N N . ASP A 1 968 ? 26.776 22.440 22.557 1.00 88.88 968 ASP A N 1
ATOM 7902 C CA . ASP A 1 968 ? 25.493 21.721 22.602 1.00 88.88 968 ASP A CA 1
ATOM 7903 C C . ASP A 1 968 ? 25.684 20.214 22.863 1.00 88.88 968 ASP A C 1
ATOM 7905 O O . ASP A 1 968 ? 24.903 19.609 23.598 1.00 88.88 968 ASP A O 1
ATOM 7909 N N . VAL A 1 969 ? 26.771 19.628 22.343 1.00 93.75 969 VAL A N 1
ATOM 7910 C CA . VAL A 1 969 ? 27.196 18.244 22.628 1.00 93.75 969 VAL A CA 1
ATOM 7911 C C . VAL A 1 969 ? 27.546 18.041 24.102 1.00 93.75 969 VAL A C 1
ATOM 7913 O O . VAL A 1 969 ? 27.003 17.136 24.735 1.00 93.75 969 VAL A O 1
ATOM 7916 N N . ILE A 1 970 ? 28.444 18.861 24.659 1.00 93.69 970 ILE A N 1
ATOM 7917 C CA . ILE A 1 970 ? 28.933 18.712 26.037 1.00 93.69 970 ILE A CA 1
ATOM 7918 C C . ILE A 1 970 ? 27.826 19.044 27.037 1.00 93.69 970 ILE A C 1
ATOM 7920 O O . ILE A 1 970 ? 27.685 18.343 28.041 1.00 93.69 970 ILE A O 1
ATOM 7924 N N . LEU A 1 971 ? 27.040 20.097 26.784 1.00 91.88 971 LEU A N 1
ATOM 7925 C CA . LEU A 1 971 ? 26.031 20.558 27.734 1.00 91.88 971 LEU A CA 1
ATOM 7926 C C . LEU A 1 971 ? 24.709 19.788 27.646 1.00 91.88 971 LEU A C 1
ATOM 7928 O O . LEU A 1 971 ? 24.062 19.619 28.680 1.00 91.88 971 LEU A O 1
ATOM 7932 N N . GLY A 1 972 ? 24.299 19.331 26.462 1.00 90.31 972 GLY A N 1
ATOM 7933 C CA . GLY A 1 972 ? 23.028 18.639 26.246 1.00 90.31 972 GLY A CA 1
ATOM 7934 C C . GLY A 1 972 ? 23.007 17.172 26.691 1.00 90.31 972 GLY A C 1
ATOM 7935 O O . GLY A 1 972 ? 24.016 16.601 27.103 1.00 90.31 972 GLY A O 1
ATOM 7936 N N . ARG A 1 973 ? 21.827 16.548 26.582 1.00 91.88 973 ARG A N 1
ATOM 7937 C CA . ARG A 1 973 ? 21.588 15.118 26.875 1.00 91.88 973 ARG A CA 1
ATOM 7938 C C . ARG A 1 973 ? 21.407 14.235 25.630 1.00 91.88 973 ARG A C 1
ATOM 7940 O O . ARG A 1 973 ? 21.252 13.024 25.767 1.00 91.88 973 ARG A O 1
ATOM 7947 N N . GLN A 1 974 ? 21.422 14.819 24.429 1.00 90.38 974 GLN A N 1
ATOM 7948 C CA . GLN A 1 974 ? 21.292 14.124 23.137 1.00 90.38 974 GLN A CA 1
ATOM 7949 C C . GLN A 1 974 ? 22.214 12.895 23.033 1.00 90.38 974 GLN A C 1
ATOM 7951 O O . GLN A 1 974 ? 23.373 12.956 23.448 1.00 90.38 974 GLN A O 1
ATOM 7956 N N . LYS A 1 975 ? 21.715 11.792 22.462 1.00 88.12 975 LYS A N 1
ATOM 7957 C CA . LYS A 1 975 ? 22.447 10.521 22.293 1.00 88.12 975 LYS A CA 1
ATOM 7958 C C . LYS A 1 975 ? 22.879 10.320 20.833 1.00 88.12 975 LYS A C 1
ATOM 7960 O O . LYS A 1 975 ? 22.205 10.789 19.919 1.00 88.12 975 LYS A O 1
ATOM 7965 N N . VAL A 1 976 ? 23.987 9.602 20.625 1.00 89.62 976 VAL A N 1
ATOM 7966 C CA . VAL A 1 976 ? 24.531 9.265 19.295 1.00 89.62 976 VAL A CA 1
ATOM 7967 C C . VAL A 1 976 ? 24.283 7.793 18.983 1.00 89.62 976 VAL A C 1
ATOM 7969 O O . VAL A 1 976 ? 24.750 6.910 19.703 1.00 89.62 976 VAL A O 1
ATOM 7972 N N . PHE A 1 977 ? 23.585 7.521 17.884 1.00 90.25 977 PHE A N 1
ATOM 7973 C CA . PHE A 1 977 ? 23.261 6.173 17.427 1.00 90.25 977 PHE A CA 1
ATOM 7974 C C . PHE A 1 977 ? 24.309 5.727 16.408 1.00 90.25 977 PHE A C 1
ATOM 7976 O O . PHE A 1 977 ? 24.343 6.243 15.293 1.00 90.25 977 PHE A O 1
ATOM 7983 N N . ILE A 1 978 ? 25.155 4.750 16.762 1.00 85.69 978 ILE A N 1
ATOM 7984 C CA . ILE A 1 978 ? 26.305 4.311 15.937 1.00 85.69 978 ILE A CA 1
ATOM 7985 C C . ILE A 1 978 ? 25.898 4.020 14.480 1.00 85.69 978 ILE A C 1
ATOM 7987 O O . ILE A 1 978 ? 26.620 4.343 13.542 1.00 85.69 978 ILE A O 1
ATOM 7991 N N . ARG A 1 979 ? 24.698 3.464 14.285 1.00 84.56 979 ARG A N 1
ATOM 7992 C CA . ARG A 1 979 ? 24.135 3.078 12.983 1.00 84.56 979 ARG A CA 1
ATOM 7993 C C . ARG A 1 979 ? 23.896 4.266 12.027 1.00 84.56 979 ARG A C 1
ATOM 7995 O O . ARG A 1 979 ? 23.846 4.067 10.815 1.00 84.56 979 ARG A O 1
ATOM 8002 N N . MET A 1 980 ? 23.852 5.502 12.535 1.00 89.62 980 MET A N 1
ATOM 8003 C CA . MET A 1 980 ? 23.768 6.726 11.722 1.00 89.62 980 MET A CA 1
ATOM 8004 C C . MET A 1 980 ? 25.044 7.048 10.932 1.00 89.62 980 MET A C 1
ATOM 8006 O O . MET A 1 980 ? 24.992 7.912 10.057 1.00 89.62 980 MET A O 1
ATOM 8010 N N . ILE A 1 981 ? 26.162 6.340 11.152 1.00 90.75 981 ILE A N 1
ATOM 8011 C CA . ILE A 1 981 ? 27.357 6.498 10.309 1.00 90.75 981 ILE A CA 1
ATOM 8012 C C . ILE A 1 981 ? 27.048 6.275 8.823 1.00 90.75 981 ILE A C 1
ATOM 8014 O O . ILE A 1 981 ? 27.585 6.976 7.972 1.00 90.75 981 ILE A O 1
ATOM 8018 N N . LEU A 1 982 ? 26.146 5.343 8.497 1.00 87.75 982 LEU A N 1
ATOM 8019 C CA . LEU A 1 982 ? 25.831 4.983 7.115 1.00 87.75 982 LEU A CA 1
ATOM 8020 C C . LEU A 1 982 ? 25.156 6.126 6.331 1.00 87.75 982 LEU A C 1
ATOM 8022 O O . LEU A 1 982 ? 25.690 6.497 5.286 1.00 87.75 982 LEU A O 1
ATOM 8026 N N . PRO A 1 983 ? 24.049 6.747 6.794 1.00 88.62 983 PRO A N 1
ATOM 8027 C CA . PRO A 1 983 ? 23.463 7.888 6.091 1.00 88.62 983 PRO A CA 1
ATOM 8028 C C . PRO A 1 983 ? 24.334 9.162 6.171 1.00 88.62 983 PRO A C 1
ATOM 8030 O O . PRO A 1 983 ? 24.350 9.947 5.222 1.00 88.62 983 PRO A O 1
ATOM 8033 N N . VAL A 1 984 ? 25.129 9.359 7.234 1.00 91.75 984 VAL A N 1
ATOM 8034 C CA . VAL A 1 984 ? 26.110 10.467 7.302 1.00 91.75 984 VAL A CA 1
ATOM 8035 C C . VAL A 1 984 ? 27.204 10.300 6.235 1.00 91.75 984 VAL A C 1
ATOM 8037 O O . VAL A 1 984 ? 27.486 11.235 5.483 1.00 91.75 984 VAL A O 1
ATOM 8040 N N . LEU A 1 985 ? 27.766 9.096 6.095 1.00 91.12 985 LEU A N 1
ATOM 8041 C CA . LEU A 1 985 ? 28.738 8.767 5.050 1.00 91.12 985 LEU A CA 1
ATOM 8042 C C . LEU A 1 985 ? 28.108 8.843 3.647 1.00 91.12 985 LEU A C 1
ATOM 8044 O O . LEU A 1 985 ? 28.734 9.339 2.714 1.00 91.12 985 LEU A O 1
ATOM 8048 N N . PHE A 1 986 ? 26.845 8.436 3.494 1.00 89.38 986 PHE A N 1
ATOM 8049 C CA . PHE A 1 986 ? 26.105 8.596 2.241 1.00 89.38 986 PHE A CA 1
ATOM 8050 C C . PHE A 1 986 ? 25.953 10.073 1.840 1.00 89.38 986 PHE A C 1
ATOM 8052 O O . PHE A 1 986 ? 26.143 10.397 0.671 1.00 89.38 986 PHE A O 1
ATOM 8059 N N . THR A 1 987 ? 25.713 10.988 2.789 1.00 91.81 987 THR A N 1
ATOM 8060 C CA . THR A 1 987 ? 25.676 12.437 2.503 1.00 91.81 987 THR A CA 1
ATOM 8061 C C . THR A 1 987 ? 27.007 12.959 1.973 1.00 91.81 987 THR A C 1
ATOM 8063 O O . THR A 1 987 ? 27.014 13.662 0.962 1.00 91.81 987 THR A O 1
ATOM 8066 N N . VAL A 1 988 ? 28.141 12.613 2.599 1.00 89.88 988 VAL A N 1
ATOM 8067 C CA . VAL A 1 988 ? 29.438 13.098 2.093 1.00 89.88 988 VAL A CA 1
ATOM 8068 C C . VAL A 1 988 ? 29.788 12.465 0.741 1.00 89.88 988 VAL A C 1
ATOM 8070 O O . VAL A 1 988 ? 30.349 13.149 -0.108 1.00 89.88 988 VAL A O 1
ATOM 8073 N N . ILE A 1 989 ? 29.379 11.215 0.483 1.00 88.31 989 ILE A N 1
ATOM 8074 C CA . ILE A 1 989 ? 29.514 10.573 -0.835 1.00 88.31 989 ILE A CA 1
ATOM 8075 C C . ILE A 1 989 ? 28.652 11.285 -1.889 1.00 88.31 989 ILE A C 1
ATOM 8077 O O . ILE A 1 989 ? 29.152 11.579 -2.971 1.00 88.31 989 ILE A O 1
ATOM 8081 N N . LEU A 1 990 ? 27.395 11.631 -1.587 1.00 89.62 990 LEU A N 1
ATOM 8082 C CA . LEU A 1 990 ? 26.545 12.408 -2.499 1.00 89.62 990 LEU A CA 1
ATOM 8083 C C . LEU A 1 990 ? 27.130 13.795 -2.788 1.00 89.62 990 LEU A C 1
ATOM 8085 O O . LEU A 1 990 ? 27.132 14.228 -3.939 1.00 89.62 990 LEU A O 1
ATOM 8089 N N . TYR A 1 991 ? 27.687 14.471 -1.781 1.00 89.62 991 TYR A N 1
ATOM 8090 C CA . TYR A 1 991 ? 28.388 15.735 -1.990 1.00 89.62 991 TYR A CA 1
ATOM 8091 C C . TYR A 1 991 ? 29.673 15.556 -2.828 1.00 89.62 991 TYR A C 1
ATOM 8093 O O . TYR A 1 991 ? 29.917 16.325 -3.756 1.00 89.62 991 TYR A O 1
ATOM 8101 N N . MET A 1 992 ? 30.462 14.504 -2.588 1.00 87.50 992 MET A N 1
ATOM 8102 C CA . MET A 1 992 ? 31.598 14.132 -3.445 1.00 87.50 992 MET A CA 1
ATOM 8103 C C . MET A 1 992 ? 31.167 13.793 -4.880 1.00 87.50 992 MET A C 1
ATOM 8105 O O . MET A 1 992 ? 31.954 13.966 -5.804 1.00 87.50 992 MET A O 1
ATOM 8109 N N . CYS A 1 993 ? 29.931 13.333 -5.097 1.00 85.81 993 CYS A N 1
ATOM 8110 C CA . CYS A 1 993 ? 29.353 13.217 -6.434 1.00 85.81 993 CYS A CA 1
ATOM 8111 C C . CYS A 1 993 ? 28.965 14.590 -7.015 1.00 85.81 993 CYS A C 1
ATOM 8113 O O . CYS A 1 993 ? 29.169 14.832 -8.204 1.00 85.81 993 CYS A O 1
ATOM 8115 N N . MET A 1 994 ? 28.453 15.503 -6.186 1.00 87.62 994 MET A N 1
ATOM 8116 C CA . MET A 1 994 ? 28.066 16.863 -6.575 1.00 87.62 994 MET A CA 1
ATOM 8117 C C . MET A 1 994 ? 29.262 17.721 -7.018 1.00 87.62 994 MET A C 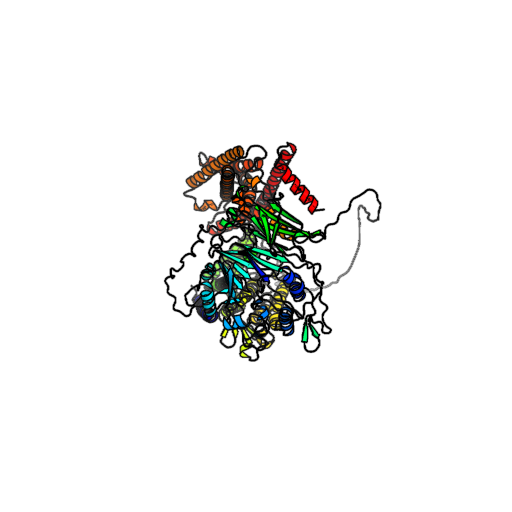1
ATOM 8119 O O . MET A 1 994 ? 29.128 18.454 -7.995 1.00 87.62 994 MET A O 1
ATOM 8123 N N . THR A 1 995 ? 30.449 17.588 -6.410 1.00 87.25 995 THR A N 1
ATOM 8124 C CA . THR A 1 995 ? 31.652 18.335 -6.847 1.00 87.25 995 THR A CA 1
ATOM 8125 C C . THR A 1 995 ? 32.038 18.047 -8.303 1.00 87.25 995 THR A C 1
ATOM 8127 O O . THR A 1 995 ? 32.508 18.951 -8.995 1.00 87.25 995 THR A O 1
ATOM 8130 N N . PHE A 1 996 ? 31.777 16.836 -8.815 1.00 84.50 996 PHE A N 1
ATOM 8131 C CA . PHE A 1 996 ? 31.931 16.518 -10.240 1.00 84.50 996 PHE A CA 1
ATOM 8132 C C . PHE A 1 996 ? 30.926 17.255 -11.121 1.00 84.50 996 PHE A C 1
ATOM 8134 O O . PHE A 1 996 ? 31.290 17.735 -12.192 1.00 84.50 996 PHE A O 1
ATOM 8141 N N . ILE A 1 997 ? 29.669 17.345 -10.680 1.00 85.44 997 ILE A N 1
ATOM 8142 C CA . ILE A 1 997 ? 28.601 18.037 -11.408 1.00 85.44 997 ILE A CA 1
ATOM 8143 C C . ILE A 1 997 ? 28.919 19.533 -11.470 1.00 85.44 997 ILE A C 1
ATOM 8145 O O . ILE A 1 997 ? 28.836 20.124 -12.544 1.00 85.44 997 ILE A O 1
ATOM 8149 N N . ILE A 1 998 ? 29.385 20.121 -10.365 1.00 78.56 998 ILE A N 1
ATOM 8150 C CA . ILE A 1 998 ? 29.837 21.518 -10.298 1.00 78.56 998 ILE A CA 1
ATOM 8151 C C . ILE A 1 998 ? 31.008 21.740 -11.261 1.00 78.56 998 ILE A C 1
ATOM 8153 O O . ILE A 1 998 ? 30.936 22.619 -12.114 1.00 78.56 998 ILE A O 1
ATOM 8157 N N . HIS A 1 999 ? 32.039 20.893 -11.229 1.00 82.75 999 HIS A N 1
ATOM 8158 C CA . HIS A 1 999 ? 33.173 21.011 -12.149 1.00 82.75 999 HIS A CA 1
ATOM 8159 C C . HIS A 1 999 ? 32.773 20.882 -13.629 1.00 82.75 999 HIS A C 1
ATOM 8161 O O . HIS A 1 999 ? 33.246 21.658 -14.458 1.00 82.75 999 HIS A O 1
ATOM 8167 N N . VAL A 1 1000 ? 31.865 19.963 -13.973 1.00 75.06 1000 VAL A N 1
ATOM 8168 C CA . VAL A 1 1000 ? 31.396 19.770 -15.359 1.00 75.06 1000 VAL A CA 1
ATOM 8169 C C . VAL A 1 1000 ? 30.465 20.890 -15.838 1.00 75.06 1000 VAL A C 1
ATOM 8171 O O . VAL A 1 1000 ? 30.495 21.227 -17.018 1.00 75.06 1000 VAL A O 1
ATOM 8174 N N . THR A 1 1001 ? 29.653 21.480 -14.959 1.00 70.19 1001 THR A N 1
ATOM 8175 C CA . THR A 1 1001 ? 28.679 22.529 -15.331 1.00 70.19 1001 THR A CA 1
ATOM 8176 C C . THR A 1 1001 ? 29.199 23.958 -15.147 1.00 70.19 1001 THR A C 1
ATOM 8178 O O . THR A 1 1001 ? 28.674 24.874 -15.775 1.00 70.19 1001 THR A O 1
ATOM 8181 N N . GLN A 1 1002 ? 30.225 24.163 -14.314 1.00 76.56 1002 GLN A N 1
ATOM 8182 C CA . GLN A 1 1002 ? 30.738 25.485 -13.930 1.00 76.56 1002 GLN A CA 1
ATOM 8183 C C . GLN A 1 1002 ? 32.249 25.675 -14.168 1.00 76.56 1002 GLN A C 1
ATOM 8185 O O . GLN A 1 1002 ? 32.739 26.797 -14.066 1.00 76.56 1002 GLN A O 1
ATOM 8190 N N . GLY A 1 1003 ? 32.990 24.613 -14.509 1.00 82.62 1003 GLY A N 1
ATOM 8191 C CA . GLY A 1 1003 ? 34.374 24.681 -14.999 1.00 82.62 1003 GLY A CA 1
ATOM 8192 C C . GLY A 1 1003 ? 35.491 24.647 -13.947 1.00 82.62 1003 GLY A C 1
ATOM 8193 O O . GLY A 1 1003 ? 36.656 24.542 -14.324 1.00 82.62 1003 GLY A O 1
ATOM 8194 N N . PHE A 1 1004 ? 35.182 24.678 -12.646 1.00 83.69 1004 PHE A N 1
ATOM 8195 C CA . PHE A 1 1004 ? 36.174 24.718 -11.558 1.00 83.69 1004 PHE A CA 1
ATOM 8196 C C . PHE A 1 1004 ? 35.963 23.591 -10.536 1.00 83.69 1004 PHE A C 1
ATOM 8198 O O . PHE A 1 1004 ? 34.862 23.063 -10.405 1.00 83.69 1004 PHE A O 1
ATOM 8205 N N . TRP A 1 1005 ? 37.006 23.216 -9.794 1.00 85.25 1005 TRP A N 1
ATOM 8206 C CA . TRP A 1 1005 ? 36.862 22.301 -8.657 1.00 85.25 1005 TRP A CA 1
ATOM 8207 C C . TRP A 1 1005 ? 36.629 23.073 -7.370 1.00 85.25 1005 TRP A C 1
ATOM 8209 O O . TRP A 1 1005 ? 37.378 23.994 -7.057 1.00 85.25 1005 TRP A O 1
ATOM 8219 N N . VAL A 1 1006 ? 35.632 22.639 -6.600 1.00 84.50 1006 VAL A N 1
ATOM 8220 C CA . VAL A 1 1006 ? 35.226 23.288 -5.346 1.00 84.50 1006 VAL A CA 1
ATOM 8221 C C . VAL A 1 1006 ? 36.381 23.413 -4.344 1.00 84.50 1006 VAL A C 1
ATOM 8223 O O . VAL A 1 1006 ? 36.521 24.442 -3.692 1.00 84.50 1006 VAL A O 1
ATOM 8226 N N . TYR A 1 1007 ? 37.239 22.391 -4.256 1.00 86.31 1007 TYR A N 1
ATOM 8227 C CA . TYR A 1 1007 ? 38.437 22.404 -3.417 1.00 86.31 1007 TYR A CA 1
ATOM 8228 C C . TYR A 1 1007 ? 39.657 21.925 -4.213 1.00 86.31 1007 TYR A C 1
ATOM 8230 O O . TYR A 1 1007 ? 39.565 20.869 -4.845 1.00 86.31 1007 TYR A O 1
ATOM 8238 N N . PRO A 1 1008 ? 40.818 22.612 -4.147 1.00 83.25 1008 PRO A N 1
ATOM 8239 C CA . PRO A 1 1008 ? 42.015 22.218 -4.893 1.00 83.25 1008 PRO A CA 1
ATOM 8240 C C . PRO A 1 1008 ? 42.487 20.793 -4.593 1.00 83.25 1008 PRO A C 1
ATOM 8242 O O . PRO A 1 1008 ? 42.888 20.077 -5.501 1.00 83.25 1008 PRO A O 1
ATOM 8245 N N . PHE A 1 1009 ? 42.389 20.329 -3.344 1.00 83.31 1009 PHE A N 1
ATOM 8246 C CA . PHE A 1 1009 ? 42.780 18.961 -2.980 1.00 83.31 1009 PHE A CA 1
ATOM 8247 C C . PHE A 1 1009 ? 41.818 17.878 -3.520 1.00 83.31 1009 PHE A C 1
ATOM 8249 O O . PHE A 1 1009 ? 42.177 16.702 -3.560 1.00 83.31 1009 PHE A O 1
ATOM 8256 N N . LEU A 1 1010 ? 40.618 18.268 -3.974 1.00 82.62 1010 LEU A N 1
ATOM 8257 C CA . LEU A 1 1010 ? 39.675 17.411 -4.699 1.00 82.62 1010 LEU A CA 1
ATOM 8258 C C . LEU A 1 1010 ? 39.802 17.538 -6.233 1.00 82.62 1010 LEU A C 1
ATOM 8260 O O . LEU A 1 1010 ? 39.055 16.860 -6.944 1.00 82.62 1010 LEU A O 1
ATOM 8264 N N . ASP A 1 1011 ? 40.717 18.372 -6.747 1.00 85.94 1011 ASP A N 1
ATOM 8265 C CA . ASP A 1 1011 ? 40.996 18.496 -8.181 1.00 85.94 1011 ASP A CA 1
ATOM 8266 C C . ASP A 1 1011 ? 41.704 17.245 -8.704 1.00 85.94 1011 ASP A C 1
ATOM 8268 O O . ASP A 1 1011 ? 42.872 16.968 -8.421 1.00 85.94 1011 ASP A O 1
ATOM 8272 N N . TRP A 1 1012 ? 40.998 16.497 -9.543 1.00 78.00 1012 TRP A N 1
ATOM 8273 C CA . TRP A 1 1012 ? 41.509 15.271 -10.136 1.00 78.00 1012 TRP A CA 1
ATOM 8274 C C . TRP A 1 1012 ? 42.557 15.460 -11.238 1.00 78.00 1012 TRP A C 1
ATOM 8276 O O . TRP A 1 1012 ? 43.093 14.453 -11.707 1.00 78.00 1012 TRP A O 1
ATOM 8286 N N . SER A 1 1013 ? 42.920 16.696 -11.599 1.00 78.19 1013 SER A N 1
ATOM 8287 C CA . SER A 1 1013 ? 44.181 16.995 -12.294 1.00 78.19 1013 SER A CA 1
ATOM 8288 C C . SER A 1 1013 ? 45.386 16.493 -11.484 1.00 78.19 1013 SER A C 1
ATOM 8290 O O . SER A 1 1013 ? 46.330 15.946 -12.051 1.00 78.19 1013 SER A O 1
ATOM 8292 N N . GLN A 1 1014 ? 45.297 16.524 -10.145 1.00 73.56 1014 GLN A N 1
ATOM 8293 C CA . GLN A 1 1014 ? 46.298 15.965 -9.229 1.00 73.56 1014 GLN A CA 1
ATOM 8294 C C . GLN A 1 1014 ? 46.289 14.420 -9.175 1.00 73.56 1014 GLN A C 1
ATOM 8296 O O . GLN A 1 1014 ? 47.057 13.805 -8.424 1.00 73.56 1014 GLN A O 1
ATOM 8301 N N . GLY A 1 1015 ? 45.415 13.768 -9.952 1.00 74.62 1015 GLY A N 1
ATOM 8302 C CA . GLY A 1 1015 ? 45.380 12.324 -10.172 1.00 74.62 1015 GLY A CA 1
ATOM 8303 C C . GLY A 1 1015 ? 45.283 11.508 -8.881 1.00 74.62 1015 GLY A C 1
ATOM 8304 O O . GLY A 1 1015 ? 44.254 11.493 -8.206 1.00 74.62 1015 GLY A O 1
ATOM 8305 N N . GLY A 1 1016 ? 46.364 10.798 -8.548 1.00 59.47 1016 GLY A N 1
ATOM 8306 C CA . GLY A 1 1016 ? 46.435 9.941 -7.362 1.00 59.47 1016 GLY A CA 1
ATOM 8307 C C . GLY A 1 1016 ? 46.368 10.696 -6.029 1.00 59.47 1016 GLY A C 1
ATOM 8308 O O . GLY A 1 1016 ? 45.857 10.141 -5.061 1.00 59.47 1016 GLY A O 1
ATOM 8309 N N . ARG A 1 1017 ? 46.818 11.960 -5.964 1.00 62.25 1017 ARG A N 1
ATOM 8310 C CA . ARG A 1 1017 ? 46.741 12.761 -4.727 1.00 62.25 1017 ARG A CA 1
ATOM 8311 C C . ARG A 1 1017 ? 45.293 13.111 -4.385 1.00 62.25 1017 ARG A C 1
ATOM 8313 O O . ARG A 1 1017 ? 44.875 12.897 -3.253 1.00 62.25 1017 ARG A O 1
ATOM 8320 N N . ALA A 1 1018 ? 44.503 13.522 -5.377 1.00 74.00 1018 ALA A N 1
ATOM 8321 C CA . ALA A 1 1018 ? 43.060 13.679 -5.208 1.00 74.00 1018 ALA A CA 1
ATOM 8322 C C . ALA A 1 1018 ? 42.387 12.345 -4.845 1.00 74.00 1018 ALA A C 1
ATOM 8324 O O . ALA A 1 1018 ? 41.560 12.312 -3.941 1.00 74.00 1018 ALA A O 1
ATOM 8325 N N . ALA A 1 1019 ? 42.790 11.222 -5.456 1.00 72.56 1019 ALA A N 1
ATOM 8326 C CA . ALA A 1 1019 ? 42.262 9.899 -5.095 1.00 72.56 1019 ALA A CA 1
ATOM 8327 C C . ALA A 1 1019 ? 42.401 9.586 -3.599 1.00 72.56 1019 ALA A C 1
ATOM 8329 O O . ALA A 1 1019 ? 41.443 9.134 -2.971 1.00 72.56 1019 ALA A O 1
ATOM 8330 N N . ILE A 1 1020 ? 43.580 9.874 -3.041 1.00 76.25 1020 ILE A N 1
ATOM 8331 C CA . ILE A 1 1020 ? 43.854 9.741 -1.611 1.00 76.25 1020 ILE A CA 1
ATOM 8332 C C . ILE A 1 1020 ? 42.930 10.662 -0.813 1.00 76.25 1020 ILE A C 1
ATOM 8334 O O . ILE A 1 1020 ? 42.353 10.198 0.160 1.00 76.25 1020 ILE A O 1
ATOM 8338 N N . TRP A 1 1021 ? 42.696 11.908 -1.238 1.00 80.88 1021 TRP A N 1
ATOM 8339 C CA . TRP A 1 1021 ? 41.798 12.824 -0.526 1.00 80.88 1021 TRP A CA 1
ATOM 8340 C C . TRP A 1 1021 ? 40.322 12.409 -0.500 1.00 80.88 1021 TRP A C 1
ATOM 8342 O O . TRP A 1 1021 ? 39.694 12.569 0.542 1.00 80.88 1021 TRP A O 1
ATOM 8352 N N . TYR A 1 1022 ? 39.755 11.832 -1.566 1.00 80.50 1022 TYR A N 1
ATOM 8353 C CA . TYR A 1 1022 ? 38.363 11.338 -1.507 1.00 80.50 1022 TYR A CA 1
ATOM 8354 C C . TYR A 1 1022 ? 38.226 10.172 -0.510 1.00 80.50 1022 TYR A C 1
ATOM 8356 O O . TYR A 1 1022 ? 37.253 10.115 0.240 1.00 80.50 1022 TYR A O 1
ATOM 8364 N N . VAL A 1 1023 ? 39.224 9.281 -0.434 1.00 79.62 1023 VAL A N 1
ATOM 8365 C CA . VAL A 1 1023 ? 39.258 8.205 0.573 1.00 79.62 1023 VAL A CA 1
ATOM 8366 C C . VAL A 1 1023 ? 39.526 8.768 1.974 1.00 79.62 1023 VAL A C 1
ATOM 8368 O O . VAL A 1 1023 ? 38.819 8.424 2.917 1.00 79.62 1023 VAL A O 1
ATOM 8371 N N . ALA A 1 1024 ? 40.498 9.670 2.115 1.00 83.06 1024 ALA A N 1
ATOM 8372 C CA . ALA A 1 1024 ? 40.897 10.261 3.387 1.00 83.06 1024 ALA A CA 1
ATOM 8373 C C . ALA A 1 1024 ? 39.779 11.103 4.005 1.00 83.06 1024 ALA A C 1
ATOM 8375 O O . ALA A 1 1024 ? 39.529 10.956 5.191 1.00 83.06 1024 ALA A O 1
ATOM 8376 N N . VAL A 1 1025 ? 39.043 11.913 3.236 1.00 83.94 1025 VAL A N 1
ATOM 8377 C CA . VAL A 1 1025 ? 37.874 12.646 3.759 1.00 83.94 1025 VAL A CA 1
ATOM 8378 C C . VAL A 1 1025 ? 36.773 11.676 4.203 1.00 83.94 1025 VAL A C 1
ATOM 8380 O O . VAL A 1 1025 ? 36.167 11.899 5.247 1.00 83.94 1025 VAL A O 1
ATOM 8383 N N . GLY A 1 1026 ? 36.560 10.560 3.494 1.00 83.94 1026 GLY A N 1
ATOM 8384 C CA . GLY A 1 1026 ? 35.665 9.490 3.952 1.00 83.94 1026 GLY A CA 1
ATOM 8385 C C . GLY A 1 1026 ? 36.109 8.869 5.285 1.00 83.94 1026 GLY A C 1
ATOM 8386 O O . GLY A 1 1026 ? 35.303 8.734 6.204 1.00 83.94 1026 GLY A O 1
ATOM 8387 N N . LEU A 1 1027 ? 37.402 8.564 5.432 1.00 86.44 1027 LEU A N 1
ATOM 8388 C CA . LEU A 1 1027 ? 37.983 8.048 6.677 1.00 86.44 1027 LEU A CA 1
ATOM 8389 C C . LEU A 1 1027 ? 37.951 9.082 7.816 1.00 86.44 1027 LEU A C 1
ATOM 8391 O O . LEU A 1 1027 ? 37.650 8.720 8.948 1.00 86.44 1027 LEU A O 1
ATOM 8395 N N . ILE A 1 1028 ? 38.190 10.365 7.529 1.00 88.06 1028 ILE A N 1
ATOM 8396 C CA . ILE A 1 1028 ? 38.107 11.475 8.493 1.00 88.06 1028 ILE A CA 1
ATOM 8397 C C . ILE A 1 1028 ? 36.657 11.677 8.952 1.00 88.06 1028 ILE A C 1
ATOM 8399 O O . ILE A 1 1028 ? 36.438 11.926 10.133 1.00 88.06 1028 ILE A O 1
ATOM 8403 N N . VAL A 1 1029 ? 35.659 11.513 8.075 1.00 91.88 1029 VAL A N 1
ATOM 8404 C CA . VAL A 1 1029 ? 34.229 11.513 8.443 1.00 91.88 1029 VAL A CA 1
ATOM 8405 C C . VAL A 1 1029 ? 33.904 10.350 9.386 1.00 91.88 1029 VAL A C 1
ATOM 8407 O O . VAL A 1 1029 ? 33.289 10.573 10.428 1.00 91.88 1029 VAL A O 1
ATOM 8410 N N . VAL A 1 1030 ? 34.365 9.132 9.077 1.00 91.56 1030 VAL A N 1
ATOM 8411 C CA . VAL A 1 1030 ? 34.184 7.955 9.950 1.00 91.56 1030 VAL A CA 1
ATOM 8412 C C . VAL A 1 1030 ? 34.871 8.157 11.306 1.00 91.56 1030 VAL A C 1
ATOM 8414 O O . VAL A 1 1030 ? 34.243 7.964 12.346 1.00 91.56 1030 VAL A O 1
ATOM 8417 N N . ALA A 1 1031 ? 36.126 8.610 11.317 1.00 92.75 1031 ALA A N 1
ATOM 8418 C CA . ALA A 1 1031 ? 36.867 8.896 12.543 1.00 92.75 1031 ALA A CA 1
ATOM 8419 C C . ALA A 1 1031 ? 36.192 10.000 13.374 1.00 92.75 1031 ALA A C 1
ATOM 8421 O O . ALA A 1 1031 ? 35.994 9.820 14.570 1.00 92.75 1031 ALA A O 1
ATOM 8422 N N . SER A 1 1032 ? 35.761 11.100 12.747 1.00 93.00 1032 SER A N 1
ATOM 8423 C CA . SER A 1 1032 ? 35.055 12.207 13.413 1.00 93.00 1032 SER A CA 1
ATOM 8424 C C . SER A 1 1032 ? 33.754 11.749 14.074 1.00 93.00 1032 SER A C 1
ATOM 8426 O O . SER A 1 1032 ? 33.451 12.160 15.192 1.00 93.00 1032 SER A O 1
ATOM 8428 N N . PHE A 1 1033 ? 33.002 10.861 13.418 1.00 95.44 1033 PHE A N 1
ATOM 8429 C CA . PHE A 1 1033 ? 31.781 10.278 13.970 1.00 95.44 1033 PHE A CA 1
ATOM 8430 C C . PHE A 1 1033 ? 32.066 9.413 15.211 1.00 95.44 1033 PHE A C 1
ATOM 8432 O O . PHE A 1 1033 ? 31.387 9.550 16.229 1.00 95.44 1033 PHE A O 1
ATOM 8439 N N . PHE A 1 1034 ? 33.093 8.555 15.171 1.00 94.12 1034 PHE A N 1
ATOM 8440 C CA . PHE A 1 1034 ? 33.467 7.732 16.330 1.00 94.12 1034 PHE A CA 1
ATOM 8441 C C . PHE A 1 1034 ? 34.122 8.542 17.462 1.00 94.12 1034 PHE A C 1
ATOM 8443 O O . PHE A 1 1034 ? 33.882 8.243 18.631 1.00 94.12 1034 PHE A O 1
ATOM 8450 N N . ILE A 1 1035 ? 34.858 9.613 17.144 1.00 93.75 1035 ILE A N 1
ATOM 8451 C CA . ILE A 1 1035 ? 35.343 10.603 18.120 1.00 93.75 1035 ILE A CA 1
ATOM 8452 C C . ILE A 1 1035 ? 34.157 11.284 18.814 1.00 93.75 1035 ILE A C 1
ATOM 8454 O O . ILE A 1 1035 ? 34.138 11.363 20.040 1.00 93.75 1035 ILE A O 1
ATOM 8458 N N . GLN A 1 1036 ? 33.128 11.705 18.069 1.00 94.62 1036 GLN A N 1
ATOM 8459 C CA . GLN A 1 1036 ? 31.905 12.241 18.672 1.00 94.62 1036 GLN A CA 1
ATOM 8460 C C . GLN A 1 1036 ? 31.214 11.217 19.565 1.00 94.62 1036 GLN A C 1
ATOM 8462 O O . GLN A 1 1036 ? 30.878 11.536 20.703 1.00 94.62 1036 GLN A O 1
ATOM 8467 N N . TRP A 1 1037 ? 31.030 9.983 19.096 1.00 94.88 1037 TRP A N 1
ATOM 8468 C CA . TRP A 1 1037 ? 30.439 8.920 19.907 1.00 94.88 1037 TRP A CA 1
ATOM 8469 C C . TRP A 1 1037 ? 31.211 8.699 21.223 1.00 94.88 1037 TRP A C 1
ATOM 8471 O O . TRP A 1 1037 ? 30.589 8.599 22.282 1.00 94.88 1037 TRP A O 1
ATOM 8481 N N . LEU A 1 1038 ? 32.549 8.738 21.190 1.00 93.38 1038 LEU A N 1
ATOM 8482 C CA . LEU A 1 1038 ? 33.393 8.679 22.387 1.00 93.38 1038 LEU A CA 1
ATOM 8483 C C . LEU A 1 1038 ? 33.200 9.898 23.308 1.00 93.38 1038 LEU A C 1
ATOM 8485 O O . LEU A 1 1038 ? 33.063 9.722 24.516 1.00 93.38 1038 LEU A O 1
ATOM 8489 N N . ILE A 1 1039 ? 33.128 11.120 22.768 1.00 94.44 1039 ILE A N 1
ATOM 8490 C CA . ILE A 1 1039 ? 32.864 12.345 23.551 1.00 94.44 1039 ILE A CA 1
ATOM 8491 C C . ILE A 1 1039 ? 31.516 12.246 24.281 1.00 94.44 1039 ILE A C 1
ATOM 8493 O O . ILE A 1 1039 ? 31.436 12.554 25.471 1.00 94.44 1039 ILE A O 1
ATOM 8497 N N . HIS A 1 1040 ? 30.472 11.750 23.611 1.00 94.81 1040 HIS A N 1
ATOM 8498 C CA . HIS A 1 1040 ? 29.154 11.534 24.218 1.00 94.81 1040 HIS A CA 1
ATOM 8499 C C . HIS A 1 1040 ? 29.190 10.428 25.283 1.00 94.81 1040 HIS A C 1
ATOM 8501 O O . HIS A 1 1040 ? 28.643 10.600 26.371 1.00 94.81 1040 HIS A O 1
ATOM 8507 N N . PHE A 1 1041 ? 29.892 9.322 25.017 1.00 91.06 1041 PHE A N 1
ATOM 8508 C CA . PHE A 1 1041 ? 30.094 8.250 25.993 1.00 91.06 1041 PHE A CA 1
ATOM 8509 C C . PHE A 1 1041 ? 30.802 8.752 27.263 1.00 91.06 1041 PHE A C 1
ATOM 8511 O O . PHE A 1 1041 ? 30.358 8.441 28.371 1.00 91.06 1041 PHE A O 1
ATOM 8518 N N . VAL A 1 1042 ? 31.861 9.559 27.114 1.00 92.94 1042 VAL A N 1
ATOM 8519 C CA . VAL A 1 1042 ? 32.613 10.158 28.229 1.00 92.94 1042 VAL A CA 1
ATOM 8520 C C . VAL A 1 1042 ? 31.757 11.172 28.991 1.00 92.94 1042 VAL A C 1
ATOM 8522 O O . VAL A 1 1042 ? 31.688 11.084 30.216 1.00 92.94 1042 VAL A O 1
ATOM 8525 N N . ARG A 1 1043 ? 31.040 12.071 28.301 1.00 93.88 1043 ARG A N 1
ATOM 8526 C CA . ARG A 1 1043 ? 30.071 13.007 28.909 1.00 93.88 1043 ARG A CA 1
ATOM 8527 C C . ARG A 1 1043 ? 29.075 12.263 29.800 1.00 93.88 1043 ARG A C 1
ATOM 8529 O O . ARG A 1 1043 ? 28.928 12.595 30.976 1.00 93.88 1043 ARG A O 1
ATOM 8536 N N . ASP A 1 1044 ? 28.445 11.221 29.264 1.00 89.62 1044 ASP A N 1
ATOM 8537 C CA . ASP A 1 1044 ? 27.426 10.446 29.976 1.00 89.62 1044 ASP A CA 1
ATOM 8538 C C . ASP A 1 1044 ? 28.034 9.596 31.105 1.00 89.62 1044 ASP A C 1
ATOM 8540 O O . ASP A 1 1044 ? 27.393 9.367 32.131 1.00 89.62 1044 ASP A O 1
ATOM 8544 N N . PHE A 1 1045 ? 29.279 9.132 30.955 1.00 88.12 1045 PHE A N 1
ATOM 8545 C CA . PHE A 1 1045 ? 30.015 8.426 32.006 1.00 88.12 1045 PHE A CA 1
ATOM 8546 C C . PHE A 1 1045 ? 30.364 9.348 33.180 1.00 88.12 1045 PHE A C 1
ATOM 8548 O O . PHE A 1 1045 ? 30.154 8.963 34.330 1.00 88.12 1045 PHE A O 1
ATOM 8555 N N . VAL A 1 1046 ? 30.823 10.573 32.912 1.00 89.88 1046 VAL A N 1
ATOM 8556 C CA . VAL A 1 1046 ? 31.092 11.578 33.952 1.00 89.88 1046 VAL A CA 1
ATOM 8557 C C . VAL A 1 1046 ? 29.789 12.018 34.624 1.00 89.88 1046 VAL A C 1
ATOM 8559 O O . VAL A 1 1046 ? 29.745 12.101 35.851 1.00 89.88 1046 VAL A O 1
ATOM 8562 N N . ALA A 1 1047 ? 28.700 12.217 33.872 1.00 86.19 1047 ALA A N 1
ATOM 8563 C CA . ALA A 1 1047 ? 27.383 12.525 34.440 1.00 86.19 1047 ALA A CA 1
ATOM 8564 C C . ALA A 1 1047 ? 26.880 11.414 35.387 1.00 86.19 1047 ALA A C 1
ATOM 8566 O O . ALA A 1 1047 ? 26.401 11.714 36.481 1.00 86.19 1047 ALA A O 1
ATOM 8567 N N . ARG A 1 1048 ? 27.076 10.134 35.021 1.00 81.94 1048 ARG A N 1
ATOM 8568 C CA . ARG A 1 1048 ? 26.830 8.976 35.904 1.00 81.94 1048 ARG A CA 1
ATOM 8569 C C . ARG A 1 1048 ? 27.714 9.003 37.155 1.00 81.94 1048 ARG A C 1
ATOM 8571 O O . ARG A 1 1048 ? 27.201 8.970 38.269 1.00 81.94 1048 ARG A O 1
ATOM 8578 N N . LYS A 1 1049 ? 29.040 9.077 36.991 1.00 81.12 1049 LYS A N 1
ATOM 8579 C CA . LYS A 1 1049 ? 30.008 8.990 38.103 1.00 81.12 1049 LYS A CA 1
ATOM 8580 C C . LYS A 1 1049 ? 29.961 10.175 39.073 1.00 81.12 1049 LYS A C 1
ATOM 8582 O O . LYS A 1 1049 ? 30.345 10.003 40.222 1.00 81.12 1049 LYS A O 1
ATOM 8587 N N . THR A 1 1050 ? 29.476 11.340 38.643 1.00 82.81 1050 THR A N 1
ATOM 8588 C CA . THR A 1 1050 ? 29.324 12.537 39.495 1.00 82.81 1050 THR A CA 1
ATOM 8589 C C . THR A 1 1050 ? 27.941 12.666 40.148 1.00 82.81 1050 THR A C 1
ATOM 8591 O O . THR A 1 1050 ? 27.637 13.709 40.721 1.00 82.81 1050 THR A O 1
ATOM 8594 N N . GLY A 1 1051 ? 27.077 11.647 40.050 1.00 71.19 1051 GLY A N 1
ATOM 8595 C CA . GLY A 1 1051 ? 25.733 11.654 40.649 1.00 71.19 1051 GLY A CA 1
ATOM 8596 C C . GLY A 1 1051 ? 24.720 12.580 39.958 1.00 71.19 1051 GLY A C 1
ATOM 8597 O O . GLY A 1 1051 ? 23.550 12.606 40.333 1.00 71.19 1051 GLY A O 1
ATOM 8598 N N . LYS A 1 1052 ? 25.119 13.294 38.898 1.00 69.44 1052 LYS A N 1
ATOM 8599 C CA . LYS A 1 1052 ? 24.298 14.282 38.167 1.00 69.44 1052 LYS A CA 1
ATOM 8600 C C . LYS A 1 1052 ? 23.222 13.665 37.260 1.00 69.44 1052 LYS A C 1
ATOM 8602 O O . LYS A 1 1052 ? 22.667 14.337 36.395 1.00 69.44 1052 LYS A O 1
ATOM 8607 N N . GLN A 1 1053 ? 22.905 12.389 37.468 1.00 63.75 1053 GLN A N 1
ATOM 8608 C CA . GLN A 1 1053 ? 21.838 11.664 36.778 1.00 63.75 1053 GLN A CA 1
ATOM 8609 C C . GLN A 1 1053 ? 20.539 11.571 37.611 1.00 63.75 1053 GLN A C 1
ATOM 8611 O O . GLN A 1 1053 ? 19.643 10.828 37.233 1.00 63.75 1053 GLN A O 1
ATOM 8616 N N . GLY A 1 1054 ? 20.412 12.280 38.743 1.00 54.38 1054 GLY A N 1
ATOM 8617 C CA . GLY A 1 1054 ? 19.242 12.201 39.637 1.00 54.38 1054 GLY A CA 1
ATOM 8618 C C . GLY A 1 1054 ? 17.881 12.372 38.934 1.00 54.38 1054 GLY A C 1
ATOM 8619 O O . GLY A 1 1054 ? 17.739 13.218 38.052 1.00 54.38 1054 GLY A O 1
ATOM 8620 N N . HIS A 1 1055 ? 16.895 11.547 39.324 1.00 45.34 1055 HIS A N 1
ATOM 8621 C CA . HIS A 1 1055 ? 15.582 11.323 38.677 1.00 45.34 1055 HIS A CA 1
ATOM 8622 C C . HIS A 1 1055 ? 15.645 10.836 37.211 1.00 45.34 1055 HIS A C 1
ATOM 8624 O O . HIS A 1 1055 ? 15.100 9.782 36.894 1.00 45.34 1055 HIS A O 1
ATOM 8630 N N . ALA A 1 1056 ? 16.369 11.517 36.319 1.00 43.72 1056 ALA A N 1
ATOM 8631 C CA . ALA A 1 1056 ? 16.515 11.127 34.911 1.00 43.72 1056 ALA A CA 1
ATOM 8632 C C . ALA A 1 1056 ? 17.162 9.736 34.715 1.00 43.72 1056 ALA A C 1
ATOM 8634 O O . ALA A 1 1056 ? 16.894 9.039 33.737 1.00 43.72 1056 ALA A O 1
ATOM 8635 N N . GLY A 1 1057 ? 18.028 9.329 35.644 1.00 43.53 1057 GLY A N 1
ATOM 8636 C CA . GLY A 1 1057 ? 18.766 8.071 35.624 1.00 43.53 1057 GLY A CA 1
ATOM 8637 C C . GLY A 1 1057 ? 17.932 6.848 35.987 1.00 43.53 1057 GLY A C 1
ATOM 8638 O O . GLY A 1 1057 ? 18.318 5.752 35.599 1.00 43.53 1057 GLY A O 1
ATOM 8639 N N . GLN A 1 1058 ? 16.782 7.006 36.654 1.00 40.91 1058 GLN A N 1
ATOM 8640 C CA . GLN A 1 1058 ? 15.876 5.877 36.906 1.00 40.91 1058 GLN A CA 1
ATOM 8641 C C . GLN A 1 1058 ? 15.285 5.356 35.589 1.00 40.91 1058 GLN A C 1
ATOM 8643 O O . GLN A 1 1058 ? 15.279 4.151 35.374 1.00 40.91 1058 GLN A O 1
ATOM 8648 N N . VAL A 1 1059 ? 14.923 6.242 34.653 1.00 45.97 1059 VAL A N 1
ATOM 8649 C CA . VAL A 1 1059 ? 14.411 5.864 33.320 1.00 45.97 1059 VAL A CA 1
ATOM 8650 C C . VAL A 1 1059 ? 15.493 5.183 32.460 1.00 45.97 1059 VAL A C 1
ATOM 8652 O O . VAL A 1 1059 ? 15.249 4.153 31.828 1.00 45.97 1059 VAL A O 1
ATOM 8655 N N . ASP A 1 1060 ? 16.723 5.713 32.466 1.00 42.19 1060 ASP A N 1
ATOM 8656 C CA . ASP A 1 1060 ? 17.868 5.101 31.764 1.00 42.19 1060 ASP A CA 1
ATOM 8657 C C . ASP A 1 1060 ? 18.293 3.753 32.389 1.00 42.19 1060 ASP A C 1
ATOM 8659 O O . ASP A 1 1060 ? 18.761 2.864 31.678 1.00 42.19 1060 ASP A O 1
ATOM 8663 N N . ALA A 1 1061 ? 18.150 3.582 33.709 1.00 39.25 1061 ALA A N 1
ATOM 8664 C CA . ALA A 1 1061 ? 18.445 2.323 34.395 1.00 39.25 1061 ALA A CA 1
ATOM 8665 C C . ALA A 1 1061 ? 17.348 1.275 34.165 1.00 39.25 1061 ALA A C 1
ATOM 8667 O O . ALA A 1 1061 ? 17.663 0.121 33.889 1.00 39.25 1061 ALA A O 1
ATOM 8668 N N . GLN A 1 1062 ? 16.078 1.681 34.219 1.00 39.75 1062 GLN A N 1
ATOM 8669 C CA . GLN A 1 1062 ? 14.928 0.806 34.014 1.00 39.75 1062 GLN A CA 1
ATOM 8670 C C . GLN A 1 1062 ? 14.888 0.262 32.581 1.00 39.75 1062 GLN A C 1
ATOM 8672 O O . GLN A 1 1062 ? 14.837 -0.950 32.407 1.00 39.75 1062 GLN A O 1
ATOM 8677 N N . SER A 1 1063 ? 15.078 1.112 31.565 1.00 38.31 1063 SER A N 1
ATOM 8678 C CA . SER A 1 1063 ? 15.186 0.652 30.167 1.00 38.31 1063 SER A CA 1
ATOM 8679 C C . SER A 1 1063 ? 16.383 -0.281 29.920 1.00 38.31 1063 SER A C 1
ATOM 8681 O O . SER A 1 1063 ? 16.302 -1.189 29.091 1.00 38.31 1063 SER A O 1
ATOM 8683 N N . LYS A 1 1064 ? 17.493 -0.118 30.655 1.00 36.72 1064 LYS A N 1
ATOM 8684 C CA . LYS A 1 1064 ? 18.609 -1.077 30.617 1.00 36.72 1064 LYS A CA 1
ATOM 8685 C C . LYS A 1 1064 ? 18.276 -2.404 31.284 1.00 36.72 1064 LYS A C 1
ATOM 8687 O O . LYS A 1 1064 ? 18.639 -3.432 30.724 1.00 36.72 1064 LYS A O 1
ATOM 8692 N N . LEU A 1 1065 ? 17.602 -2.378 32.433 1.00 34.12 1065 LEU A N 1
ATOM 8693 C CA . LEU A 1 1065 ? 17.169 -3.583 33.135 1.00 34.12 1065 LEU A CA 1
ATO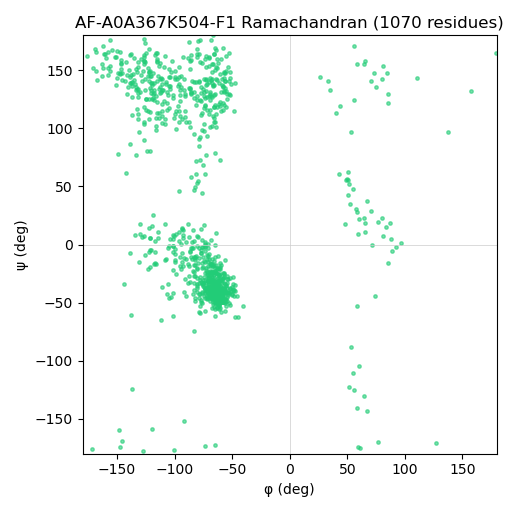M 8694 C C . LEU A 1 1065 ? 16.182 -4.378 32.267 1.00 34.12 1065 LEU A C 1
ATOM 8696 O O . LEU A 1 1065 ? 16.381 -5.570 32.060 1.00 34.12 1065 LEU A O 1
ATOM 8700 N N . GLU A 1 1066 ? 15.206 -3.690 31.670 1.00 38.53 1066 GLU A N 1
ATOM 8701 C CA . GLU A 1 1066 ? 14.265 -4.232 30.683 1.00 38.53 1066 GLU A CA 1
ATOM 8702 C C . GLU A 1 1066 ? 14.991 -4.809 29.459 1.00 38.53 1066 GLU A C 1
ATOM 8704 O O . GLU A 1 1066 ? 14.671 -5.915 29.046 1.00 38.53 1066 GLU A O 1
ATOM 8709 N N . THR A 1 1067 ? 16.022 -4.141 28.922 1.00 35.56 1067 THR A N 1
ATOM 8710 C CA . THR A 1 1067 ? 16.810 -4.702 27.805 1.00 35.56 1067 THR A CA 1
ATOM 8711 C C . THR A 1 1067 ? 17.555 -5.975 28.224 1.00 35.56 1067 THR A C 1
ATOM 8713 O O . THR A 1 1067 ? 17.495 -6.971 27.514 1.00 35.56 1067 THR A O 1
ATOM 8716 N N . SER A 1 1068 ? 18.201 -5.996 29.397 1.00 31.69 1068 SER A N 1
ATOM 8717 C CA . SER A 1 1068 ? 18.894 -7.196 29.902 1.00 31.69 1068 SER A CA 1
ATOM 8718 C C . SER A 1 1068 ? 17.961 -8.341 30.319 1.00 31.69 1068 SER A C 1
ATOM 8720 O O . SER A 1 1068 ? 18.430 -9.463 30.470 1.00 31.69 1068 SER A O 1
ATOM 8722 N N . LEU A 1 1069 ? 16.666 -8.064 30.500 1.00 34.91 1069 LEU A N 1
ATOM 8723 C CA . LEU A 1 1069 ? 15.607 -9.046 30.769 1.00 34.91 1069 LEU A CA 1
ATOM 8724 C C . LEU A 1 1069 ? 14.768 -9.377 29.511 1.00 34.91 1069 LEU A C 1
ATOM 8726 O O . LEU A 1 1069 ? 13.867 -10.205 29.582 1.00 34.91 1069 LEU A O 1
ATOM 8730 N N . GLU A 1 1070 ? 15.052 -8.742 28.365 1.00 34.97 1070 GLU A N 1
ATOM 8731 C CA . GLU A 1 1070 ? 14.598 -9.163 27.027 1.00 34.97 1070 GLU A CA 1
ATOM 8732 C C . GLU A 1 1070 ? 15.695 -9.929 26.249 1.00 34.97 1070 GLU A C 1
ATOM 8734 O O . GLU A 1 1070 ? 15.389 -10.561 25.236 1.00 34.97 1070 GLU A O 1
ATOM 8739 N N . GLU A 1 1071 ? 16.961 -9.861 26.682 1.00 33.59 1071 GLU A N 1
ATOM 8740 C CA . GLU A 1 1071 ? 18.116 -10.554 26.073 1.00 33.59 1071 GLU A CA 1
ATOM 8741 C C . GLU A 1 1071 ? 18.552 -11.837 26.820 1.00 33.59 1071 GLU A C 1
ATOM 8743 O O . GLU A 1 1071 ? 19.472 -12.515 26.355 1.00 33.59 1071 GLU A O 1
ATOM 8748 N N . ALA A 1 1072 ? 17.891 -12.184 27.933 1.00 30.69 1072 ALA A N 1
ATOM 8749 C CA . ALA A 1 1072 ? 18.121 -13.384 28.751 1.00 30.69 1072 ALA A CA 1
ATOM 8750 C C . ALA A 1 1072 ? 16.835 -14.216 28.911 1.00 30.69 1072 ALA A C 1
ATOM 8752 O O . ALA A 1 1072 ? 16.944 -15.459 28.819 1.00 30.69 1072 ALA A O 1
#

InterPro domains:
  IPR004843 Calcineurin-like, phosphoesterase domain [PF00149] (68-275)
  IPR029052 Metallo-dependent phosphatase-like [G3DSA:3.60.21.10] (66-310)
  IPR029052 Metallo-dependent phosphatase-like [SSF56300] (63-321)
  IPR056229 TMEM62, Ig-like domain [PF24384] (362-469)
  IPR056230 TMEM62, C-terminal domain [PF24394] (496-652)

Sequence (1072 aa):
MNKSAFIYIVFIILSFIRSFQLYWTSTRELRSTTKRQWLPTNRTKSLPLLPRNDTIIIKNEPNELFYFIHVTDLHLSRYRAKGHTSHFLHFIQSILPVIKPEFVVVTGDLTDAKDRKRITSQQYLDEWNVYQQAINEKVRVDWFDIRGNHDCFDLPSWKSRINYYRTHGQSASLVEQGKGIYTWQVNKQIGNYQFVAIDACPKRGPSRPLNFFGYLTSKTMDRLEKALTWKQFNHTFVFSHYPTTTMVFGVSNKGSTFRDLAKHYSVYFCGHLHRLIAGLGDVLQSYNTVTKSLELELGDMKEHGLYRIVAVDHDLISFTDLQLPLNQIPKKISPNKHGLVYPMIQDGNATKIVWPEPIHPSPSILITNPKDARYSIPSKEPLWRIQSSTHIRFLIFSELEDPIQLKVSVYIDGNPHPHEATFVQDKLWTAPWNTSLLDPRTHHTLTIRAETPDGVKGASTVLFRVDGQRMNIGGGPGEFIIKSHMSSFLQFVTFLCIMALLVVLILPKFFGPSQDMQVKQHTTNLLLAIHTINASRPSIYSRLKRQALVWTYRFLQLPSDQPALWYASFAYILYLMVGPWFRAEFIPSAEHPRDRYGTFYMWGMTFGQEWVPIADTWMFAAEQIFFDVFVFFILLVWQGADDVCCTIFSSSNNRALNQNAWFRGLEAVYWLWRSSELVALASFYGGIWPTLVQNVCIYWMMLIGGFLAFGRNGILRKKKLHNMMRLEDCIGCQGNQRSSFKSPSTTEIVTLIKADGTMCINSTTTGTAATTTMMQYIQDKEDVLLVDHQQISMNSGCSSGNSSSTPFDGQMKSRKKISKAWFGFDQFIPEATVTSYWMSSKAFFIIRFIITLYSTIVIWTYIGVTGPYMKYFFDMFTHLTFIGLHAYLVTSTVYHFRYLHSKSLDFYFNQFTILNYLYVYLYHTVITFNIVTPVVYWSILHGSATSGVSAWINTSVHGVSFFLMIFDVILGRQKVFIRMILPVLFTVILYMCMTFIIHVTQGFWVYPFLDWSQGGRAAIWYVAVGLIVVASFFIQWLIHFVRDFVARKTGKQGHAGQVDAQSKLETSLEEA

Mean predicted aligned error: 17.22 Å

Nearest PDB structures (foldseek):
  5irb-assembly2_B  TM=5.328E-01  e=2.071E-01  Marinomonas primoryensis

Secondary structure (DSSP, 8-state):
--HHHHHHHHHHHHHHHHHHHHHHHHGGGGS-SSPPPSS-----PPPPPPPTT------S--TTEEEEEEE----B-SS-SSSTHHHHHHIIIIIHHHH--SEEEE-S--B--B-TTSS-B---HHHHHHHHHHHHHH--SEEEE---SSTTTTB--TT-TT-THHHH-TTHHHHHHHTTEEEEEEEETTEEEEEEEE----SSBPPTT---SEEE-HHHHHHHHHHHHSS--SEEEEEESS-TTSEEE-B-TT--BHHHHTTS-SEEEE-SS-S-GGGTTTT-EEEETTTTEEEEE---HHHH-EEEEEEEETTEEEEEEEE--TTTS-S-PPP-TTS----EEEETTEEEE-PPPP-----EEEEEESPPGGG--TTTS-THHHHT-SEEEEEEE-S-SSGGGSEEEEEETTEEPSS--EEEETTEEEEE--GGGS-TTS-EEEEEEEE-TT--EEEEEEEE-TT-PPPP---THHHHHHHS-HHHHHHHHHHHHHHHHHHHHHHHHHHS--S-HHHHHHHHHHHHHHHHHHHSPP-HHHHHHHHHHHHHHHHHHHHHHSHHHHHHHHHHHHHHHHS--EEE-S-TT-SSHHHH-EEEETTEEEETTEEE--THHHHHHHHIIIIIIIHHHHHHHHHTS------SS-------GGGSHHHHHHHHHHHHHHHHHHHHHHHHS--HIIIIITBHHHHHHHHHHHHHHHSTT-SSSPPPP------TT-HHHHGGGTT---------------TT--------------------------------------------------TTSHHHHHHHHHHHHHHTGGG--GGGGT-BSSS-HHHHHHHHHHHHHHHHHHHHHHHHHHGGGGGGGGG-HHHHHHHHHHHHHHHHHHHHHHHHHHS--HHHHHS-HHHHHHHHHHHHHHHHHHHHHHHHIIIII--SPP-HHHHHHHHIIIIIHHHHHHHHHHHB-----GGGHHHHHHHHHHHHHHHHHHHHHHSS-SSGGG-GGGTHHHHHHHHHHHHHHHHHHHHHHHHHHHHHHHHHHTTTTTTHHHHHHHHHHHHHTT--

Radius of gyration: 37.56 Å; Cα contacts (8 Å, |Δi|>4): 1693; chains: 1; bounding box: 118×83×107 Å

Foldseek 3Di:
DDPVLVVLVVLVVVLVVLLVVLLCQQCVQLEAPADDPPDDPPPPPDPPFDPLPDPDAAALDPAQKFKEKEAEQLAQFFQAFFFRLLLVLLCLVAVCVLVVHQEYEYQANQHVQADNVRQKGHQDVLSLVSQQQSCVPRPDHHYHYEHALNLQELNLACPDPSNSCCVRPPCNVQCVVLVFKHKDWDDGPVWIEIEIEGHQFFRFRFMPPFRQAGEAGLVNQQSLCCRQPVDATLAYEYGHADFQQSYHHGAHNVRHTVLNSLLRHAEYEYERCACDPLRLQVFLKEADPRSLHIYGYAHHCGNFSWMKMWMQHQSFIWMDIDHDPSVQRPRGDDNPPVSTPRQWDDDDPDIHGNRDDHDFDFWEKIWGAPHFLQSFRSRSGSLLSNLSYFKGKMFIGGPDPDPVQKPKWKDKQNHTDPFDWDDRDDGMIITTDHSVVDDQLDKMKIKMWIAHPVGRIDIDIHTGGSVSHHFHPPSPSSNVSSVHNNLVVLVVLLVVLLVVLSCLLSVLVVQADDVDPVSVVVLVVLLVLLQVLQVDQPFPVSVVVNVVSVLVSLSNCCCPLPVVLSVCLSVLSSCLSNHFQFKFQRNVSDPDPLSRIWTAHLQAIHRNHDHTRGSVSSVVSSCCSVLVRVVLSSLLSVQRDDDSHADLPDPDPDDDPNLDPVVLVVVVVSLVVVLVVQVSQCVHGPDCCRSQVRGVSNVSSVVSLCCCQDNRNHPPDDDDPDPDDDDPPDPRSVVVVVVPPDDPPPPDPDDDDDPVGDDDDDDDDDDDDDDDDDDDDDDDDDDDDDDDDDDDDDDDYDDDDDDDDDDPDQPPVVSVCPPCVLQDVVVDDLVLLQAFLPDGSVVLLVLLVVLLVVLVCLLVLVCVVCVVVVVCQVLAPLSVLSVLLNVLSVVSSVQNVVCVVVVDNSVCRRDDVVVSVVSLLSLLLNQLVLVLQLVCCVVAPDDDDDDDPVNVSCCVSRPCSNVSSVSCLLTTRDAARLSSLVVSLVVVVVSLVSQVVCCVVPVDGNGPQCPCVVPVSNSVVSVVSSVSSNVSSVVSNVSNVVSVVVSVVVVSCPPVVVVVVVVVVVVVVSVD